Protein AF-A0A9Q4CYF0-F1 (afdb_monomer_lite)

Foldseek 3Di:
DDDPDDADVVLVCVLVVVLVVVVVVVCVVVVVVVVVVVVVVVVVVVPDDDDDPLQDADPLLVLLLLVLLVQLLLLLVLLSFRCNLFFLLQPAQVVLLPQADPVLNVVLVVLSVVCVVPSSVVSSVSSVLSNLLSVLSVVALVDPSVVVSLVSLLVVLVVCCRHVCVCVCLRQLDAVLQFPSKASVLSNVSSVLSNDGSVCLVVCVSLVCLLVVLLVVLVSNLVSLPDVSNVLQPAPNLLVLLVVQLPQDAPCVLSVLLNVVSVVCRVHSNVVSVVSNVLSVVLSVCSVPPVPDPVSLVSLLVVLVCSLRNRHVLQRRRSNRSGSGRSVSSNSSSVSSNVSVVVVVVVVVVVVPDDDDDDDDDDDDDDDDDPPPPPVPVVCVVPVPVVVVVVVPPPDPDPQDDDDADDQQKFFDFFFQDWAWFAWLVRDIDIPVVLQQAKEKEWEAALSRSHLRLVLLVLQVVLCVLLPVNNVRYAYEYEYLDLVQFDSPSQNVSCVNSVVVVRPRYTYGGHPDSVRSVVSCLSVVWDWADDPDDDTDIFTKIFIAASNRTRTIIGGSPPDCPNDVGVSNSVNVVSCVSVVHDDPPDPPPPDPDDDPPDDDDDDADWQDWAAQDQFKTWTWGDDDLFIFIWITRGRPSDTHTLRDHNDPRNQAWAKDDPHQFWIKIWRFDDRPNQFIWIWITRGNSNDIDHIDTQDDFAHDHNLKHWEDPPQFKIKIADGDPALPGAGMWIGRGRRNDIDGAAEPPDHGDRQKDKRKDHWFAPDQFWIKIWIWIHNPAAIDIWIWITRGRRNYTYTDPAQEAPPDGDDHLGDDDKAKEAQHQQWIWIWGDDVQTWIWIGRGNRRYIYTDQADDDDAAWNHKYDSDQFWIWTWGDDDRHIWIWIGRGRRNDTDTDDDDPDDDDD

Sequence (902 aa):
MDMYHAPPLAVLLSFYRLLGEQAVVVAFLVGMLVLIMRSRAAQSKASGVPMQINDAYPRPHQWLQYFFGGLWILDGLLQAQPGMSNQFISGVVAPMISGQPAWLREMLQASVVAWSTHPLFFDGCTVFIQILIGVSFFLGPTRRLGRLGMWASILWAVVVWLLGEGAGGVFNGGTWLTGTPGSVLVYAVAALLLLQSAKRWQDGRVMRVIPWLMAGYWGLSALLQALPSAQFWEKGTLSTAILQMADMSQPSFMAAPLRTFAALLNLHPVLWNASFVALPVLLVLLWMAIPRHVFTHVLTMVVLLFAWWLGQDFGVVGGFGTDPNTALPVLFMLVVYMQLLRVETKTSQDVVHHSDATASRFTPRLRRRLVVSMSVVAGLAIVVFPIRALAVHLLPQKPADSAALDYSGLTPVGRPAPNFTLVNQRGQTVSLSQFRGKAVLLTFLDPVCYDDCPVVAAEMAQADQELGANAAKVELIAVCANPLVHSVAAIDQFDAEHNLNHLHNFEYLTSTSVPLLKQVWQAYGEYVGVPKLGMINHADQYYFITPKGDEKWLANGSAHLSLFGSYANLLADYLDKILGVSVPPSEAISVSLKAPASGIVHPSGFDELHMMNSEDGWALVTKGPYETVDTTTDGGRIWKDVTPEGISVRGGILADFSNVHSALVSVLPYKFQRYPVLFQTTTTGDKWISPTVVPAWPTIAAQDQLSSDGLHRIFLTGAADNPHDVLLLRSVDGAERWAPAQLSGFRRPANARFLTATPTWSNSRQGVDMVLEQDGTAAKLLSFTTVDGGRIWSFQNATTWGSQDVSDIDKEPVLLDGVHAEEWYAIRGAKKPSLWETKNGGVSWSLVNGRLPDGVLEQLDFVHHNVGYLLVRQAAASRIYVTVDGGLVWHALTNRTTERAG

Secondary structure (DSSP, 8-state):
------S-HHHHHHHHHHHHHHHHHHHHHHHHHHHHHHHHHHHHTTS--PPPGGGPPPHHHHHHHHHHHHHHHHHHHHHTSHHHHHTHIIIIIGGGGTT--HHHHHHHHHHHHHHHHSHHHHHHHHHHHHHHHHHHHTT-TTSHHHHHHHHHHHHHHHHIIIIISGGGGTTTT--TTTTTT-HHHHHHHHHHHHTS-HHHHHTTHHHHHHHHHHHHHHHHHHHHHH-GGG-TTSSSHHHHHHHHHHTSS--HHHHHHHHHHHHHHHHSHHHHHHHHHHHHHHHHHHHHH-TTSHHHHHHHHHHHHHHHHHTTTTTTTTS--SSS-THHHHHHHHHHHHHHHHHHHHHHHHGGG---------------SSSTTSSHHHHHHHHHHHHHHHHHH-S-----------TT-EEEEEEEPPP-EEEETTS-EEEGGGGTTSEEEEEEE-TT--SHHHHHHHHHHHHHHHHGGGGGGEEEEEEE--SSS--HHHHHHHHHHTT-TT-TTEEEEE-S-HHHHHHHHHHHT---B--SSS--B---EEEEE-TTSEEEEEEETTS-TTSSS-HHHHHHHHHHHHHT--PPPP-------PPPPS---PPS-EEEEEESSSS-EEEEEE-SS-EEEEEESSSSSS-EE-PPTT--TTS-EEEEEEETTEEEEEEP--TT--S-EEEEESSSSSS-EEEEEPPS-S---TT--EEEETTTEEEEE---SSTTS-SEEEESSTTSSEEEPEEES----TT-EEEE-PPEESSSS-EEEEEEEE-SS-EEEEEEEESSSSSEEEEES--EETTB----BTT--EEEEEEETTEEEEEE-SSS-EEEEESSTTSEEEEE---PPSSEEEEEEEEETTEEEEEEEETTEEEEEEESSSSSS-EE-----S----

Radius of gyration: 35.97 Å; chains: 1; bounding box: 91×66×114 Å

Structure (mmCIF, N/CA/C/O backbone):
data_AF-A0A9Q4CYF0-F1
#
_entry.id   AF-A0A9Q4CYF0-F1
#
loop_
_atom_site.group_PDB
_atom_site.id
_atom_site.type_symbol
_atom_site.label_atom_id
_atom_site.label_alt_id
_atom_site.label_comp_id
_atom_site.label_asym_id
_atom_site.label_entity_id
_atom_site.label_seq_id
_atom_site.pdbx_PDB_ins_code
_atom_site.Cartn_x
_atom_site.Cartn_y
_atom_site.Cartn_z
_atom_site.occupancy
_atom_site.B_iso_or_equiv
_atom_site.auth_seq_id
_atom_site.auth_comp_id
_atom_site.auth_asym_id
_atom_site.auth_atom_id
_atom_site.pdbx_PDB_model_num
ATOM 1 N N . MET A 1 1 ? -16.742 17.474 -22.307 1.00 24.27 1 MET A N 1
ATOM 2 C CA . MET A 1 1 ? -17.147 18.485 -21.316 1.00 24.27 1 MET A CA 1
ATOM 3 C C . MET A 1 1 ? -16.010 18.508 -20.318 1.00 24.27 1 MET A C 1
ATOM 5 O O . MET A 1 1 ? -15.685 17.451 -19.797 1.00 24.27 1 MET A O 1
ATOM 9 N N . ASP A 1 2 ? -15.302 19.632 -20.262 1.00 28.78 2 ASP A N 1
ATOM 10 C CA . ASP A 1 2 ? -14.068 19.850 -19.502 1.00 28.78 2 ASP A CA 1
ATOM 11 C C . ASP A 1 2 ? -14.294 19.775 -17.984 1.00 28.78 2 ASP A C 1
ATOM 13 O O . ASP A 1 2 ? -15.322 20.270 -17.530 1.00 28.78 2 ASP A O 1
ATOM 17 N N . MET A 1 3 ? -13.327 19.207 -17.242 1.00 23.30 3 MET A N 1
ATOM 18 C CA . MET A 1 3 ? -12.759 19.688 -15.958 1.00 23.30 3 MET A CA 1
ATOM 19 C C . MET A 1 3 ? -12.059 18.541 -15.198 1.00 23.30 3 MET A C 1
ATOM 21 O O . MET A 1 3 ? -12.658 17.867 -14.372 1.00 23.30 3 MET A O 1
ATOM 25 N N . TYR A 1 4 ? -10.759 18.350 -15.455 1.00 30.08 4 TYR A N 1
ATOM 26 C CA . TYR A 1 4 ? -9.824 17.848 -14.441 1.00 30.08 4 TYR A CA 1
ATOM 27 C C . TYR A 1 4 ? -9.421 19.063 -13.604 1.00 30.08 4 TYR A C 1
ATOM 29 O O . TYR A 1 4 ? -8.774 19.976 -14.128 1.00 30.08 4 TYR A O 1
ATOM 37 N N . HIS A 1 5 ? -9.850 19.142 -12.348 1.00 37.25 5 HIS A N 1
ATOM 38 C CA . HIS A 1 5 ? -9.491 20.274 -11.506 1.00 37.25 5 HIS A CA 1
ATOM 39 C C . HIS A 1 5 ? -8.054 20.137 -11.005 1.00 37.25 5 HIS A C 1
ATOM 41 O O . HIS A 1 5 ? -7.613 19.110 -10.499 1.00 37.25 5 HIS A O 1
ATOM 47 N N . ALA A 1 6 ? -7.301 21.216 -11.196 1.00 32.47 6 ALA A N 1
ATOM 48 C CA . ALA A 1 6 ? -5.971 21.373 -10.650 1.00 32.47 6 ALA A CA 1
ATOM 49 C C . ALA A 1 6 ? -6.002 21.256 -9.110 1.00 32.47 6 ALA A C 1
ATOM 51 O O . ALA A 1 6 ? -6.980 21.694 -8.496 1.00 32.47 6 ALA A O 1
ATOM 52 N N . PRO A 1 7 ? -4.918 20.758 -8.479 1.00 37.19 7 PRO A N 1
ATOM 53 C CA . PRO A 1 7 ? -4.744 20.803 -7.029 1.00 37.19 7 PRO A CA 1
ATOM 54 C C . PRO A 1 7 ? -5.105 22.182 -6.460 1.00 37.19 7 PRO A C 1
ATOM 56 O O . PRO A 1 7 ? -4.877 23.186 -7.152 1.00 37.19 7 PRO A O 1
ATOM 59 N N . PRO A 1 8 ? -5.583 22.277 -5.200 1.00 44.19 8 PRO A N 1
ATOM 60 C CA . PRO A 1 8 ? -5.901 23.556 -4.571 1.00 44.19 8 PRO A CA 1
ATOM 61 C C . PRO A 1 8 ? -4.776 24.561 -4.823 1.00 44.19 8 PRO A C 1
ATOM 63 O O . PRO A 1 8 ? -3.606 24.216 -4.654 1.00 44.19 8 PRO A O 1
ATOM 66 N N . LEU A 1 9 ? -5.096 25.799 -5.220 1.00 44.12 9 LEU A N 1
ATOM 67 C CA . LEU A 1 9 ? -4.097 26.795 -5.646 1.00 44.12 9 LEU A CA 1
ATOM 68 C C . LEU A 1 9 ? -2.927 26.924 -4.652 1.00 44.12 9 LEU A C 1
ATOM 70 O O . LEU A 1 9 ? -1.791 27.124 -5.059 1.00 44.12 9 LEU A O 1
ATOM 74 N N . ALA A 1 10 ? -3.183 26.754 -3.352 1.00 42.06 10 ALA A N 1
ATOM 75 C CA . ALA A 1 10 ? -2.159 26.737 -2.309 1.00 42.06 10 ALA A CA 1
ATOM 76 C C . ALA A 1 10 ? -1.178 25.547 -2.407 1.00 42.06 10 ALA A C 1
ATOM 78 O O . ALA A 1 10 ? 0.022 25.738 -2.210 1.00 42.06 10 ALA A O 1
ATOM 79 N N . VAL A 1 11 ? -1.659 24.343 -2.732 1.00 41.97 11 VAL A N 1
ATOM 80 C CA . VAL A 1 11 ? -0.840 23.143 -2.986 1.00 41.97 11 VAL A CA 1
ATOM 81 C C . VAL A 1 11 ? -0.060 23.320 -4.281 1.00 41.97 11 VAL A C 1
ATOM 83 O O . VAL A 1 11 ? 1.149 23.115 -4.294 1.00 41.97 11 VAL A O 1
ATOM 86 N N . LEU A 1 12 ? -0.724 23.804 -5.334 1.00 49.28 12 LEU A N 1
ATOM 87 C CA . LEU A 1 12 ? -0.102 24.084 -6.626 1.00 49.28 12 LEU A CA 1
ATOM 88 C C . LEU A 1 12 ? 1.027 25.124 -6.498 1.00 49.28 12 LEU A C 1
ATOM 90 O O . LEU A 1 12 ? 2.129 24.927 -7.001 1.00 49.28 12 LEU A O 1
ATOM 94 N N . LEU A 1 13 ? 0.777 26.214 -5.766 1.00 51.62 13 LEU A N 1
ATOM 95 C CA . LEU A 1 13 ? 1.763 27.257 -5.477 1.00 51.62 13 LEU A CA 1
ATOM 96 C C . LEU A 1 13 ? 2.898 26.741 -4.596 1.00 51.62 13 LEU A C 1
ATOM 98 O O . LEU A 1 13 ? 4.040 27.122 -4.824 1.00 51.62 13 LEU A O 1
ATOM 102 N N . SER A 1 14 ? 2.615 25.888 -3.609 1.00 48.28 14 SER A N 1
ATOM 103 C CA . SER A 1 14 ? 3.648 25.300 -2.748 1.00 48.28 14 SER A CA 1
ATOM 104 C C . SER A 1 14 ? 4.529 24.325 -3.524 1.00 48.28 14 SER A C 1
ATOM 106 O O . SER A 1 14 ? 5.748 24.413 -3.415 1.00 48.28 14 SER A O 1
ATOM 108 N N . PHE A 1 15 ? 3.933 23.474 -4.363 1.00 50.91 15 PHE A N 1
ATOM 109 C CA . PHE A 1 15 ? 4.634 22.580 -5.282 1.00 50.91 15 PHE A CA 1
ATOM 110 C C . PHE A 1 15 ? 5.512 23.367 -6.257 1.00 50.91 15 PHE A C 1
ATOM 112 O O . PHE A 1 15 ? 6.726 23.189 -6.258 1.00 50.91 15 PHE A O 1
ATOM 119 N N . TYR A 1 16 ? 4.948 24.316 -7.015 1.00 60.50 16 TYR A N 1
ATOM 120 C CA . TYR A 1 16 ? 5.727 25.116 -7.968 1.00 60.50 16 TYR A CA 1
ATOM 121 C C . TYR A 1 16 ? 6.747 26.036 -7.295 1.00 60.50 16 TYR A C 1
ATOM 123 O O . TYR A 1 16 ? 7.792 26.315 -7.882 1.00 60.50 16 TYR A O 1
ATOM 131 N N . ARG A 1 17 ? 6.500 26.483 -6.059 1.00 64.19 17 ARG A N 1
ATOM 132 C CA . ARG A 1 17 ? 7.495 27.206 -5.263 1.00 64.19 17 ARG A CA 1
ATOM 133 C C . ARG A 1 17 ? 8.652 26.295 -4.870 1.00 64.19 17 ARG A C 1
ATOM 135 O O . ARG A 1 17 ? 9.790 26.693 -5.080 1.00 64.19 17 ARG A O 1
ATOM 142 N N . LEU A 1 18 ? 8.387 25.098 -4.345 1.00 54.31 18 LEU A N 1
ATOM 143 C CA . LEU A 1 18 ? 9.431 24.144 -3.959 1.00 54.31 18 LEU A CA 1
ATOM 144 C C . LEU A 1 18 ? 10.238 23.693 -5.183 1.00 54.31 18 LEU A C 1
ATOM 146 O O . LEU A 1 18 ? 11.467 23.684 -5.159 1.00 54.31 18 LEU A O 1
ATOM 150 N N . LEU A 1 19 ? 9.541 23.395 -6.280 1.00 62.44 19 LEU A N 1
ATOM 151 C CA . LEU A 1 19 ? 10.132 23.012 -7.558 1.00 62.44 19 LEU A CA 1
ATOM 152 C C . LEU A 1 19 ? 10.937 24.175 -8.154 1.00 62.44 19 LEU A C 1
ATOM 154 O O . LEU A 1 19 ? 12.029 23.961 -8.671 1.00 62.44 19 LEU A O 1
ATOM 158 N N . GLY A 1 20 ? 10.466 25.415 -8.000 1.00 55.84 20 GLY A N 1
ATOM 159 C CA . GLY A 1 20 ? 11.198 26.634 -8.347 1.00 55.84 20 GLY A CA 1
ATOM 160 C C . GLY A 1 20 ? 12.448 26.859 -7.489 1.00 55.84 20 GLY A C 1
ATOM 161 O O . GLY A 1 20 ? 13.517 27.141 -8.029 1.00 55.84 20 GLY A O 1
ATOM 162 N N . GLU A 1 21 ? 12.355 26.686 -6.169 1.00 60.03 21 GLU A N 1
ATOM 163 C CA . GLU A 1 21 ? 13.486 26.773 -5.234 1.00 60.03 21 GLU A CA 1
ATOM 164 C C . GLU A 1 21 ? 14.556 25.719 -5.577 1.00 60.03 21 GLU A C 1
ATOM 166 O O . GLU A 1 21 ? 15.745 26.039 -5.672 1.00 60.03 21 GLU A O 1
ATOM 171 N N . GLN A 1 22 ? 14.144 24.484 -5.874 1.00 52.53 22 GLN A N 1
ATOM 172 C CA . GLN A 1 22 ? 15.037 23.413 -6.320 1.00 52.53 22 GLN A CA 1
ATOM 173 C C . GLN A 1 22 ? 15.605 23.673 -7.729 1.00 52.53 22 GLN A C 1
ATOM 175 O O . GLN A 1 22 ? 16.800 23.466 -7.961 1.00 52.53 22 GLN A O 1
ATOM 180 N N . ALA A 1 23 ? 14.805 24.207 -8.657 1.00 59.81 23 ALA A N 1
ATOM 181 C CA . ALA A 1 23 ? 15.251 24.573 -10.000 1.00 59.81 23 ALA A CA 1
ATOM 182 C C . ALA A 1 23 ? 16.312 25.680 -9.973 1.00 59.81 23 ALA A C 1
ATOM 184 O O . ALA A 1 23 ? 17.245 25.633 -10.771 1.00 59.81 23 ALA A O 1
ATOM 185 N N . VAL A 1 24 ? 16.236 26.635 -9.039 1.00 63.12 24 VAL A N 1
ATOM 186 C CA . VAL A 1 24 ? 17.283 27.654 -8.835 1.00 63.12 24 VAL A CA 1
ATOM 187 C C . VAL A 1 24 ? 18.594 27.009 -8.387 1.00 63.12 24 VAL A C 1
ATOM 189 O O . VAL A 1 24 ? 19.654 27.354 -8.915 1.00 63.12 24 VAL A O 1
ATOM 192 N N . VAL A 1 25 ? 18.542 26.035 -7.474 1.00 53.91 25 VAL A N 1
ATOM 193 C CA . VAL A 1 25 ? 19.731 25.284 -7.035 1.00 53.91 25 VAL A CA 1
ATOM 194 C C . VAL A 1 25 ? 20.334 24.497 -8.200 1.00 53.91 25 VAL A C 1
ATOM 196 O O . VAL A 1 25 ? 21.545 24.557 -8.427 1.00 53.91 25 VAL A O 1
ATOM 199 N N . VAL A 1 26 ? 19.511 23.812 -8.994 1.00 54.00 26 VAL A N 1
ATOM 200 C CA . VAL A 1 26 ? 19.988 23.052 -10.158 1.00 54.00 26 VAL A CA 1
ATOM 201 C C . VAL A 1 26 ? 20.506 23.972 -11.263 1.00 54.00 26 VAL A C 1
ATOM 203 O O . VAL A 1 26 ? 21.576 23.709 -11.809 1.00 54.00 26 VAL A O 1
ATOM 206 N N . ALA A 1 27 ? 19.839 25.089 -11.549 1.00 59.56 27 ALA A N 1
ATOM 207 C CA . ALA A 1 27 ? 20.308 26.091 -12.504 1.00 59.56 27 ALA A CA 1
ATOM 208 C C . ALA A 1 27 ? 21.635 26.721 -12.061 1.00 59.56 27 ALA A C 1
ATOM 210 O O . ALA A 1 27 ? 22.522 26.927 -12.892 1.00 59.56 27 ALA A O 1
ATOM 211 N N . PHE A 1 28 ? 21.817 26.964 -10.760 1.00 59.25 28 PHE A N 1
ATOM 212 C CA . PHE A 1 28 ? 23.086 27.418 -10.197 1.00 59.25 28 PHE A CA 1
ATOM 213 C C . PHE A 1 28 ? 24.190 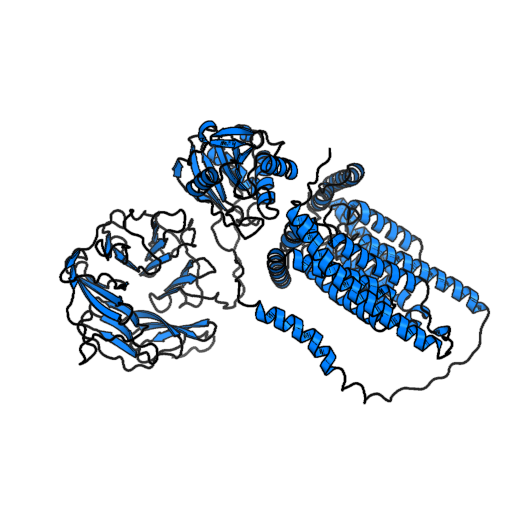26.368 -10.384 1.00 59.25 28 PHE A C 1
ATOM 215 O O . PHE A 1 28 ? 25.269 26.697 -10.879 1.00 59.25 28 PHE A O 1
ATOM 222 N N . LEU A 1 29 ? 23.918 25.093 -10.083 1.00 49.56 29 LEU A N 1
ATOM 223 C CA . LEU A 1 29 ? 24.873 23.993 -10.266 1.00 49.56 29 LEU A CA 1
ATOM 224 C C . LEU A 1 29 ? 25.236 23.774 -11.743 1.00 49.56 29 LEU A C 1
ATOM 226 O O . LEU A 1 29 ? 26.418 23.646 -12.072 1.00 49.56 29 LEU A O 1
ATOM 230 N N . VAL A 1 30 ? 24.249 23.789 -12.645 1.00 56.81 30 VAL A N 1
ATOM 231 C CA . VAL A 1 30 ? 24.442 23.681 -14.101 1.00 56.81 30 VAL A CA 1
ATOM 232 C C . VAL A 1 30 ? 25.190 24.902 -14.638 1.00 56.81 30 VAL A C 1
ATOM 234 O O . VAL A 1 30 ? 26.131 24.744 -15.413 1.00 56.81 30 VAL A O 1
ATOM 237 N N . GLY A 1 31 ? 24.847 26.112 -14.194 1.00 58.78 31 GLY A N 1
ATOM 238 C CA . GLY A 1 31 ? 25.543 27.348 -14.552 1.00 58.78 31 GLY A CA 1
ATOM 239 C C . GLY A 1 31 ? 27.007 27.337 -14.111 1.00 58.78 31 GLY A C 1
ATOM 240 O O . GLY A 1 31 ? 27.898 27.644 -14.908 1.00 58.78 31 GLY A O 1
ATOM 241 N N . MET A 1 32 ? 27.283 26.885 -12.886 1.00 53.97 32 MET A N 1
ATOM 242 C CA . MET A 1 32 ? 28.643 26.714 -12.374 1.00 53.97 32 MET A CA 1
ATOM 243 C C . MET A 1 32 ? 29.408 25.655 -13.181 1.00 53.97 32 MET A C 1
ATOM 245 O O . MET A 1 32 ? 30.567 25.866 -13.541 1.00 53.97 32 MET A O 1
ATOM 249 N N . LEU A 1 33 ? 28.750 24.551 -13.551 1.00 49.69 33 LEU A N 1
ATOM 250 C CA . LEU A 1 33 ? 29.318 23.502 -14.399 1.00 49.69 33 LEU A CA 1
ATOM 251 C C . LEU A 1 33 ? 29.661 24.025 -15.803 1.00 49.69 33 LEU A C 1
ATOM 253 O O . LEU A 1 33 ? 30.760 23.775 -16.298 1.00 49.69 33 LEU A O 1
ATOM 257 N N . VAL A 1 34 ? 28.763 24.791 -16.428 1.00 60.81 34 VAL A N 1
ATOM 258 C CA . VAL A 1 34 ? 28.972 25.422 -17.741 1.00 60.81 34 VAL A CA 1
ATOM 259 C C . VAL A 1 34 ? 30.113 26.438 -17.681 1.00 60.81 34 VAL A C 1
ATOM 261 O O . VAL A 1 34 ? 30.943 26.464 -18.592 1.00 60.81 34 VAL A O 1
ATOM 264 N N . LEU A 1 35 ? 30.222 27.226 -16.608 1.00 61.56 35 LEU A N 1
ATOM 265 C CA . LEU A 1 35 ? 31.332 28.162 -16.389 1.00 61.56 35 LEU A CA 1
ATOM 266 C C . LEU A 1 35 ? 32.672 27.435 -16.187 1.00 61.56 35 LEU A C 1
ATOM 268 O O . LEU A 1 35 ? 33.672 27.823 -16.793 1.00 61.56 35 LEU A O 1
ATOM 272 N N . ILE A 1 36 ? 32.694 26.336 -15.425 1.00 56.44 36 ILE A N 1
ATOM 273 C CA . ILE A 1 36 ? 33.874 25.467 -15.248 1.00 56.44 36 ILE A CA 1
ATOM 274 C C . ILE A 1 36 ? 34.267 24.788 -16.570 1.00 56.44 36 ILE A C 1
ATOM 276 O O . ILE A 1 36 ? 35.450 24.627 -16.879 1.00 56.44 36 ILE A O 1
ATOM 280 N N . MET A 1 37 ? 33.289 24.384 -17.379 1.00 52.38 37 MET A N 1
ATOM 281 C CA . MET A 1 37 ? 33.535 23.781 -18.688 1.00 52.38 37 MET A CA 1
ATOM 282 C C . MET A 1 37 ? 34.031 24.808 -19.707 1.00 52.38 37 MET A C 1
ATOM 284 O O . MET A 1 37 ? 34.949 24.500 -20.467 1.00 52.38 37 MET A O 1
ATOM 288 N N . ARG A 1 38 ? 33.482 26.029 -19.710 1.00 61.25 38 ARG A N 1
ATOM 289 C CA . ARG A 1 38 ? 33.941 27.132 -20.567 1.00 61.25 38 ARG A CA 1
ATOM 290 C C . ARG A 1 38 ? 35.347 27.597 -20.195 1.00 61.25 38 ARG A C 1
ATOM 292 O O . ARG A 1 38 ? 36.155 27.791 -21.100 1.00 61.25 38 ARG A O 1
ATOM 299 N N . SER A 1 39 ? 35.674 27.696 -18.906 1.00 57.34 39 SER A N 1
ATOM 300 C CA . SER A 1 39 ? 37.022 28.074 -18.455 1.00 57.34 39 SER A CA 1
ATOM 301 C C . SER A 1 39 ? 38.073 27.016 -18.813 1.00 57.34 39 SER A C 1
ATOM 303 O O . SER A 1 39 ? 39.162 27.357 -19.274 1.00 57.34 39 SER A O 1
ATOM 305 N N . ARG A 1 40 ? 37.730 25.724 -18.729 1.00 52.34 40 ARG A N 1
ATOM 306 C CA . ARG A 1 40 ? 38.616 24.625 -19.160 1.00 52.34 40 ARG A CA 1
ATOM 307 C C . ARG A 1 40 ? 38.701 24.460 -20.680 1.00 52.34 40 ARG A C 1
ATOM 309 O O . ARG A 1 40 ? 39.763 24.117 -21.191 1.00 52.34 40 ARG A O 1
ATOM 316 N N . ALA A 1 41 ? 37.625 24.723 -21.422 1.00 51.88 41 ALA A N 1
ATOM 317 C CA . ALA A 1 41 ? 37.648 24.731 -22.888 1.00 51.88 41 ALA A CA 1
ATOM 318 C C . ALA A 1 41 ? 38.482 25.901 -23.442 1.00 51.88 41 ALA A C 1
ATOM 320 O O . ALA A 1 41 ? 39.188 25.729 -24.435 1.00 51.88 41 ALA A O 1
ATOM 321 N N . ALA A 1 42 ? 38.462 27.057 -22.769 1.00 53.62 42 ALA A N 1
ATOM 322 C CA . ALA A 1 42 ? 39.359 28.174 -23.060 1.00 53.62 42 ALA A CA 1
ATOM 323 C C . ALA A 1 42 ? 40.836 27.807 -22.808 1.00 53.62 42 ALA A C 1
ATOM 325 O O . ALA A 1 42 ? 41.692 28.180 -23.604 1.00 53.62 42 ALA A O 1
ATOM 326 N N . GLN A 1 43 ? 41.130 26.997 -21.781 1.00 50.41 43 GLN A N 1
ATOM 327 C CA . GLN A 1 43 ? 42.478 26.456 -21.535 1.00 50.41 43 GLN A CA 1
ATOM 328 C C . GLN A 1 43 ? 42.896 25.376 -22.553 1.00 50.41 43 GLN A C 1
ATOM 330 O O . GLN A 1 43 ? 44.055 25.326 -22.947 1.00 50.41 43 GLN A O 1
ATOM 335 N N . SER A 1 44 ? 41.967 24.541 -23.030 1.00 45.91 44 SER A N 1
ATOM 336 C CA . SER A 1 44 ? 42.240 23.499 -24.036 1.00 45.91 44 SER A CA 1
ATOM 337 C C . SER A 1 44 ? 42.431 24.046 -25.455 1.00 45.91 44 SER A C 1
ATOM 339 O O . SER A 1 44 ? 43.135 23.421 -26.242 1.00 45.91 44 SER A O 1
ATOM 341 N N . LYS A 1 45 ? 41.836 25.196 -25.804 1.00 45.31 45 LYS A N 1
ATOM 342 C CA . LYS A 1 45 ? 42.101 25.874 -27.087 1.00 45.31 45 LYS A CA 1
ATOM 343 C C . LYS A 1 45 ? 43.515 26.468 -27.170 1.00 45.31 45 LYS A C 1
ATOM 345 O O . LYS A 1 45 ? 43.959 26.775 -28.270 1.00 45.31 45 LYS A O 1
ATOM 350 N N . ALA A 1 46 ? 44.218 26.596 -26.041 1.00 46.97 46 ALA A N 1
ATOM 351 C CA . ALA A 1 46 ? 45.604 27.060 -25.983 1.00 46.97 46 ALA A CA 1
ATOM 352 C C . ALA A 1 46 ? 46.642 25.936 -26.201 1.00 46.97 46 ALA A C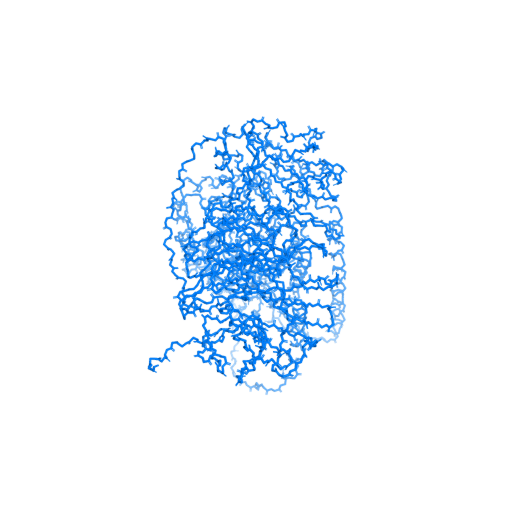 1
ATOM 354 O O . ALA A 1 46 ? 47.810 26.227 -26.440 1.00 46.97 46 ALA A O 1
ATOM 355 N N . SER A 1 47 ? 46.238 24.660 -26.170 1.00 44.38 47 SER A N 1
ATOM 356 C CA . SER A 1 47 ? 47.104 23.504 -26.432 1.00 44.38 47 SER A CA 1
ATOM 357 C C . SER A 1 47 ? 46.672 22.802 -27.721 1.00 44.38 47 SER A C 1
ATOM 359 O O . SER A 1 47 ? 45.910 21.838 -27.708 1.00 44.38 47 SER A O 1
ATOM 361 N N . GLY A 1 48 ? 47.130 23.313 -28.865 1.00 44.88 48 GLY A N 1
ATOM 362 C CA . GLY A 1 48 ? 46.816 22.775 -30.191 1.00 44.88 48 GLY A CA 1
ATOM 363 C C . GLY A 1 48 ? 47.278 21.327 -30.391 1.00 44.88 48 GLY A C 1
ATOM 364 O O . GLY A 1 48 ? 48.361 21.088 -30.914 1.00 44.88 48 GLY A O 1
ATOM 365 N N . VAL A 1 49 ? 46.439 20.358 -30.022 1.00 46.91 49 VAL A N 1
ATOM 366 C CA . VAL A 1 49 ? 46.601 18.942 -30.374 1.00 46.91 49 VAL A CA 1
ATOM 367 C C . VAL A 1 49 ? 45.439 18.544 -31.291 1.00 46.91 49 VAL A C 1
ATOM 369 O O . VAL A 1 49 ? 44.285 18.604 -30.857 1.00 46.91 49 VAL A O 1
ATOM 372 N N . PRO A 1 50 ? 45.692 18.151 -32.553 1.00 40.59 50 PRO A N 1
ATOM 373 C CA . PRO A 1 50 ? 44.642 17.673 -33.446 1.00 40.59 50 PRO A CA 1
ATOM 374 C C . PRO A 1 50 ? 44.052 16.360 -32.917 1.00 40.59 50 PRO A C 1
ATOM 376 O O . PRO A 1 50 ? 44.783 15.432 -32.573 1.00 40.59 50 PRO A O 1
ATOM 379 N N . MET A 1 51 ? 42.724 16.265 -32.871 1.00 40.56 51 MET A N 1
ATOM 380 C CA . MET A 1 51 ? 42.015 15.029 -32.536 1.00 40.56 51 MET A CA 1
ATOM 381 C C . MET A 1 51 ? 42.225 14.008 -33.668 1.00 40.56 51 MET A C 1
ATOM 383 O O . MET A 1 51 ? 41.816 14.259 -34.801 1.00 40.56 51 MET A O 1
ATOM 387 N N . GLN A 1 52 ? 42.874 12.873 -33.384 1.00 42.59 52 GLN A N 1
ATOM 388 C CA . GLN A 1 52 ? 43.023 11.785 -34.357 1.00 42.59 52 GLN A CA 1
ATOM 389 C C . GLN A 1 52 ? 41.642 11.225 -34.742 1.00 42.59 52 GLN A C 1
ATOM 391 O O . GLN A 1 52 ? 40.820 10.902 -33.888 1.00 42.59 52 GLN A O 1
ATOM 396 N N . ILE A 1 53 ? 41.404 11.086 -36.048 1.00 45.00 53 ILE A N 1
ATOM 397 C CA . ILE A 1 53 ? 40.120 10.695 -36.662 1.00 45.00 53 ILE A CA 1
ATOM 398 C C . ILE A 1 53 ? 39.648 9.286 -36.221 1.00 45.00 53 ILE A C 1
ATOM 400 O O . ILE A 1 53 ? 38.456 8.991 -36.275 1.00 45.00 53 ILE A O 1
ATOM 404 N N . ASN A 1 54 ? 40.546 8.440 -35.695 1.00 47.66 54 ASN A N 1
ATOM 405 C CA . ASN A 1 54 ? 40.254 7.053 -35.304 1.00 47.66 54 ASN A CA 1
ATOM 406 C C . ASN A 1 54 ? 39.470 6.871 -33.987 1.00 47.66 54 ASN A C 1
ATOM 408 O O . ASN A 1 54 ? 38.944 5.783 -33.756 1.00 47.66 54 ASN A O 1
ATOM 412 N N . ASP A 1 55 ? 39.318 7.904 -33.152 1.00 55.94 55 ASP A N 1
ATOM 413 C CA . ASP A 1 55 ? 38.603 7.801 -31.863 1.00 55.94 55 ASP A CA 1
ATOM 414 C C . ASP A 1 55 ? 37.128 8.257 -31.922 1.00 55.94 55 ASP A C 1
ATOM 416 O O . ASP A 1 55 ? 36.443 8.336 -30.896 1.00 55.94 55 ASP A O 1
ATOM 420 N N . ALA A 1 56 ? 36.608 8.562 -33.115 1.00 71.88 56 ALA A N 1
ATOM 421 C CA . ALA A 1 56 ? 35.252 9.075 -33.282 1.00 71.88 56 ALA A CA 1
ATOM 422 C C . ALA A 1 56 ? 34.185 7.960 -33.253 1.00 71.88 56 ALA A C 1
ATOM 424 O O . ALA A 1 56 ? 34.256 6.968 -33.982 1.00 71.88 56 ALA A O 1
ATOM 425 N N . TYR A 1 57 ? 33.151 8.147 -32.427 1.00 83.12 57 TYR A N 1
ATOM 426 C CA . TYR A 1 57 ? 31.976 7.270 -32.401 1.00 83.12 57 TYR A CA 1
ATOM 427 C C . TYR A 1 57 ? 31.133 7.421 -33.680 1.00 83.12 57 TYR A C 1
ATOM 429 O O . TYR A 1 57 ? 30.971 8.542 -34.172 1.00 83.12 57 TYR A O 1
ATOM 437 N N . PRO A 1 58 ? 30.548 6.328 -34.208 1.00 85.75 58 PRO A N 1
ATOM 438 C CA . PRO A 1 58 ? 29.730 6.384 -35.417 1.00 85.75 58 PRO A CA 1
ATOM 439 C C . PRO A 1 58 ? 28.386 7.089 -35.162 1.00 85.75 58 PRO A C 1
ATOM 441 O O . PRO A 1 58 ? 27.893 7.126 -34.036 1.00 85.75 58 PRO A O 1
ATOM 444 N N . ARG A 1 59 ? 27.739 7.615 -36.213 1.00 86.25 59 ARG A N 1
ATOM 445 C CA . ARG A 1 59 ? 26.456 8.347 -36.085 1.00 86.25 59 ARG A CA 1
ATOM 446 C C . ARG A 1 59 ? 25.358 7.588 -35.312 1.00 86.25 59 ARG A C 1
ATOM 448 O O . ARG A 1 59 ? 24.736 8.224 -34.465 1.00 86.25 59 ARG A O 1
ATOM 455 N N . PRO A 1 60 ? 25.144 6.266 -35.497 1.00 89.94 60 PRO A N 1
ATOM 456 C CA . PRO A 1 60 ? 24.136 5.527 -34.729 1.00 89.94 60 PRO A CA 1
ATOM 457 C C . PRO A 1 60 ? 24.373 5.541 -33.211 1.00 89.94 60 PRO A C 1
ATOM 459 O O . PRO A 1 60 ? 23.413 5.524 -32.449 1.00 89.94 60 PRO A O 1
ATOM 462 N N . HIS A 1 61 ? 25.629 5.647 -32.756 1.00 92.19 61 HIS A N 1
ATOM 463 C CA . HIS A 1 61 ? 25.933 5.838 -31.334 1.00 92.19 61 HIS A CA 1
ATOM 464 C C . HIS A 1 61 ? 25.402 7.188 -30.833 1.00 92.19 61 HIS A C 1
ATOM 466 O O . HIS A 1 61 ? 24.808 7.264 -29.764 1.00 92.19 61 HIS A O 1
ATOM 472 N N . GLN A 1 62 ? 25.605 8.267 -31.598 1.00 86.75 62 GLN A N 1
ATOM 473 C CA . GLN A 1 62 ? 25.106 9.598 -31.229 1.00 86.75 62 GLN A CA 1
ATOM 474 C C . GLN A 1 62 ? 23.574 9.638 -31.206 1.00 86.75 62 GLN A C 1
ATOM 476 O O . GLN A 1 62 ? 22.997 10.255 -30.320 1.00 86.75 62 GLN A O 1
ATOM 481 N N . TRP A 1 63 ? 22.916 8.939 -32.136 1.00 91.06 63 TRP A N 1
ATOM 482 C CA . TRP A 1 63 ? 21.455 8.822 -32.158 1.00 91.06 63 TRP A CA 1
ATOM 483 C C . TRP A 1 63 ? 20.937 8.146 -30.889 1.00 91.06 63 TRP A C 1
ATOM 485 O O . TRP A 1 63 ? 20.043 8.680 -30.241 1.00 91.06 63 TRP A O 1
ATOM 495 N N . LEU A 1 64 ? 21.550 7.022 -30.501 1.00 92.50 64 LEU A N 1
ATOM 496 C CA . LEU A 1 64 ? 21.220 6.312 -29.266 1.00 92.50 64 LEU A CA 1
ATOM 497 C C . LEU A 1 64 ? 21.431 7.200 -28.029 1.00 92.50 64 LEU A C 1
ATOM 499 O O . LEU A 1 64 ? 20.576 7.260 -27.151 1.00 92.50 64 LEU A O 1
ATOM 503 N N . GLN A 1 65 ? 22.542 7.936 -27.989 1.00 91.12 65 GLN A N 1
ATOM 504 C CA . GLN A 1 65 ? 22.873 8.853 -26.900 1.00 91.12 65 GLN A CA 1
ATOM 505 C C . GLN A 1 65 ? 21.845 9.981 -26.751 1.00 91.12 65 GLN A C 1
ATOM 507 O O . GLN A 1 65 ? 21.398 10.248 -25.638 1.00 91.12 65 GLN A O 1
ATOM 512 N N . TYR A 1 66 ? 21.479 10.654 -27.845 1.00 87.81 66 TYR A N 1
ATOM 513 C CA . TYR A 1 66 ? 20.533 11.770 -27.791 1.00 87.81 66 TYR A CA 1
ATOM 514 C C . TYR A 1 66 ? 19.111 11.315 -27.499 1.00 87.81 66 TYR A C 1
ATOM 516 O O . TYR A 1 66 ? 18.411 11.995 -26.758 1.00 87.81 66 TYR A O 1
ATOM 524 N N . PHE A 1 67 ? 18.703 10.164 -28.031 1.00 92.81 67 PHE A N 1
ATOM 525 C CA . PHE A 1 67 ? 17.376 9.623 -27.778 1.00 92.81 67 PHE A CA 1
ATOM 526 C C . PHE A 1 67 ? 17.185 9.254 -26.303 1.00 92.81 67 PHE A C 1
ATOM 528 O O . PHE A 1 67 ? 16.293 9.796 -25.667 1.00 92.81 67 PHE A O 1
ATOM 535 N N . PHE A 1 68 ? 18.064 8.430 -25.718 1.00 94.56 68 PHE A N 1
ATOM 536 C CA . PHE A 1 68 ? 17.930 8.034 -24.307 1.00 94.56 68 PHE A CA 1
ATOM 537 C C . PHE A 1 68 ? 18.261 9.168 -23.324 1.00 94.56 68 PHE A C 1
ATOM 539 O O . PHE A 1 68 ? 17.671 9.240 -22.250 1.00 94.56 68 PHE A O 1
ATOM 546 N N . GLY A 1 69 ? 19.155 10.093 -23.693 1.00 90.50 69 GLY A N 1
ATOM 547 C CA . GLY A 1 69 ? 19.359 11.325 -22.926 1.00 90.50 69 GLY A CA 1
ATOM 548 C C . GLY A 1 69 ? 18.120 12.223 -22.933 1.00 90.50 69 GLY A C 1
ATOM 549 O O . GLY A 1 69 ? 17.760 12.778 -21.901 1.00 90.50 69 GLY A O 1
ATOM 550 N N . GLY A 1 70 ? 17.447 12.333 -24.082 1.00 88.38 70 GLY A N 1
ATOM 551 C CA . GLY A 1 70 ? 16.181 13.047 -24.224 1.00 88.38 70 GLY A CA 1
ATOM 552 C C . GLY A 1 70 ? 15.032 12.369 -23.481 1.00 88.38 70 GLY A C 1
ATOM 553 O O . GLY A 1 70 ? 14.261 13.068 -22.837 1.00 88.38 70 GLY A O 1
ATOM 554 N N . LEU A 1 71 ? 14.958 11.034 -23.503 1.00 92.25 71 LEU A N 1
ATOM 555 C CA . LEU A 1 71 ? 13.954 10.277 -22.756 1.00 92.25 71 LEU A CA 1
ATOM 556 C C . LEU A 1 71 ? 14.072 10.493 -21.247 1.00 92.25 71 LEU A C 1
ATOM 558 O O . LEU A 1 71 ? 13.055 10.743 -20.628 1.00 92.25 71 LEU A O 1
ATOM 562 N N . TRP A 1 72 ? 15.276 10.506 -20.664 1.00 94.88 72 TRP A N 1
ATOM 563 C CA . TRP A 1 72 ? 15.440 10.843 -19.240 1.00 94.88 72 TRP A CA 1
ATOM 564 C C . TRP A 1 72 ? 15.023 12.280 -18.895 1.00 94.88 72 TRP A C 1
ATOM 566 O O . TRP A 1 72 ? 14.531 12.535 -17.801 1.00 94.88 72 TRP A O 1
ATOM 576 N N . ILE A 1 73 ? 15.232 13.238 -19.807 1.00 87.56 73 ILE A N 1
ATOM 577 C CA . ILE A 1 73 ? 14.744 14.611 -19.603 1.00 87.56 73 ILE A CA 1
ATOM 578 C C . ILE A 1 73 ? 13.220 14.639 -19.679 1.00 87.56 73 ILE A C 1
ATOM 580 O O . ILE A 1 73 ? 12.592 15.267 -18.837 1.00 87.56 73 ILE A O 1
ATOM 584 N N . LEU A 1 74 ? 12.642 13.986 -20.689 1.00 86.94 74 LEU A N 1
ATOM 585 C CA . LEU A 1 74 ? 11.197 13.894 -20.855 1.00 86.94 74 LEU A CA 1
ATOM 586 C C . LEU A 1 74 ? 10.556 13.227 -19.637 1.00 86.94 74 LEU A C 1
ATOM 588 O O . LEU A 1 74 ? 9.577 13.753 -19.135 1.00 86.94 74 LEU A O 1
ATOM 592 N N . ASP A 1 75 ? 11.161 12.154 -19.139 1.00 90.50 75 ASP A N 1
ATOM 593 C CA . ASP A 1 75 ? 10.751 11.437 -17.934 1.00 90.50 75 ASP A CA 1
ATOM 594 C C . ASP A 1 75 ? 10.717 12.365 -16.719 1.00 90.50 75 ASP A C 1
ATOM 596 O O . ASP A 1 75 ? 9.656 12.582 -16.148 1.00 90.50 75 ASP A O 1
ATOM 600 N N . GLY A 1 76 ? 11.800 13.103 -16.453 1.00 88.00 76 GLY A N 1
ATOM 601 C CA . GLY A 1 76 ? 11.805 14.113 -15.386 1.00 88.00 76 GLY A CA 1
ATOM 602 C C . GLY A 1 76 ? 10.782 15.235 -15.556 1.00 88.00 76 GLY A C 1
ATOM 603 O O . GLY A 1 76 ? 10.262 15.749 -14.569 1.00 88.00 76 GLY A O 1
ATOM 604 N N . LEU A 1 77 ? 10.464 15.627 -16.789 1.00 85.44 77 LEU A N 1
ATOM 605 C CA . LEU A 1 77 ? 9.428 16.630 -17.049 1.00 85.44 77 LEU A CA 1
ATOM 606 C C . LEU A 1 77 ? 8.015 16.069 -16.854 1.00 85.44 77 LEU A C 1
ATOM 608 O O . LEU A 1 77 ? 7.149 16.790 -16.364 1.00 85.44 77 LEU A O 1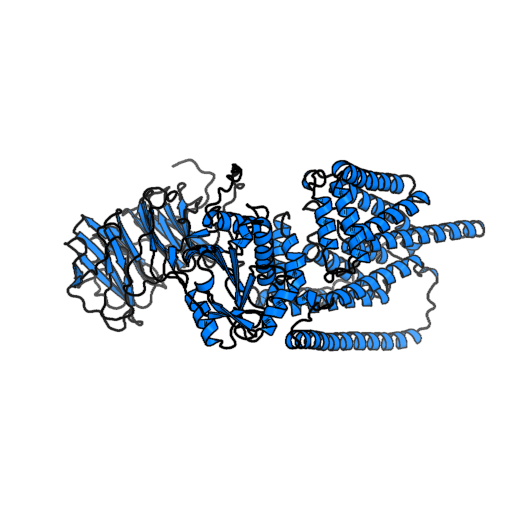
ATOM 612 N N . LEU A 1 78 ? 7.785 14.808 -17.221 1.00 84.88 78 LEU A N 1
ATOM 613 C CA . LEU A 1 78 ? 6.521 14.110 -17.002 1.00 84.88 78 LEU A CA 1
ATOM 614 C C . LEU A 1 78 ? 6.329 13.767 -15.520 1.00 84.88 78 LEU A C 1
ATOM 616 O O . LEU A 1 78 ? 5.218 13.886 -15.016 1.00 84.88 78 LEU A O 1
ATOM 620 N N . GLN A 1 79 ? 7.401 13.450 -14.799 1.00 85.88 79 GLN A N 1
ATOM 621 C CA . GLN A 1 79 ? 7.387 13.264 -13.351 1.00 85.88 79 GLN A CA 1
ATOM 622 C C . GLN A 1 79 ? 7.019 14.563 -12.615 1.00 85.88 79 GLN A C 1
ATOM 624 O O . GLN A 1 79 ? 6.404 14.522 -11.564 1.00 85.88 79 GLN A O 1
ATOM 629 N N . ALA A 1 80 ? 7.305 15.740 -13.183 1.00 80.94 80 ALA A N 1
ATOM 630 C CA . ALA A 1 80 ? 6.962 17.032 -12.577 1.00 80.94 80 ALA A CA 1
ATOM 631 C C . ALA A 1 80 ? 5.467 17.411 -12.687 1.00 80.94 80 ALA A C 1
ATOM 633 O O . ALA A 1 80 ? 5.090 18.553 -12.396 1.00 80.94 80 ALA A O 1
ATOM 634 N N . GLN A 1 81 ? 4.609 16.498 -13.149 1.00 78.19 81 GLN A N 1
ATOM 635 C CA . GLN A 1 81 ? 3.167 16.713 -13.205 1.00 78.19 81 GLN A CA 1
ATOM 636 C C . GLN A 1 81 ? 2.568 16.740 -11.785 1.00 78.19 81 GLN A C 1
ATOM 638 O O . GLN A 1 81 ? 2.920 15.900 -10.963 1.00 78.19 81 GLN A O 1
ATOM 643 N N . PRO A 1 82 ? 1.604 17.631 -11.477 1.00 62.22 82 PRO A N 1
ATOM 644 C CA . PRO A 1 82 ? 1.035 17.716 -10.127 1.00 62.22 82 PRO A CA 1
ATOM 645 C C . PRO A 1 82 ? 0.363 16.422 -9.632 1.00 62.22 82 PRO A C 1
ATOM 647 O O . PRO A 1 82 ? 0.322 16.172 -8.430 1.00 62.22 82 PRO A O 1
ATOM 650 N N . GLY A 1 83 ? -0.141 15.588 -10.550 1.00 62.69 83 GLY A N 1
ATOM 651 C CA . GLY A 1 83 ? -0.686 14.265 -10.229 1.00 62.69 83 GLY A CA 1
ATOM 652 C C . GLY A 1 83 ? 0.363 13.276 -9.708 1.00 62.69 83 GLY A C 1
ATOM 653 O O . GLY A 1 83 ? 0.010 12.362 -8.970 1.00 62.69 83 GLY A O 1
ATOM 654 N N . MET A 1 84 ? 1.651 13.485 -10.006 1.00 72.75 84 MET A N 1
ATOM 655 C CA . MET A 1 84 ? 2.737 12.584 -9.600 1.00 72.75 84 MET A CA 1
ATOM 656 C C . MET A 1 84 ? 3.079 12.699 -8.117 1.00 72.75 84 MET A C 1
ATOM 658 O O . MET A 1 84 ? 3.377 11.702 -7.464 1.00 72.75 84 MET A O 1
ATOM 662 N N . SER A 1 85 ? 2.950 13.896 -7.546 1.00 62.22 85 SER A N 1
ATOM 663 C CA . SER A 1 85 ? 3.101 14.076 -6.104 1.00 62.22 85 SER A CA 1
ATOM 664 C C . SER A 1 85 ? 1.876 13.596 -5.315 1.00 62.22 85 SER A C 1
ATOM 666 O O . SER A 1 85 ? 2.019 13.239 -4.153 1.00 62.22 85 SER A O 1
ATOM 668 N N . ASN A 1 86 ? 0.678 13.601 -5.910 1.00 55.59 86 ASN A N 1
ATOM 669 C CA . ASN A 1 86 ? -0.564 13.360 -5.166 1.00 55.59 86 ASN A CA 1
ATOM 670 C C . ASN A 1 86 ? -1.120 11.938 -5.350 1.00 55.59 86 ASN A C 1
ATOM 672 O O . ASN A 1 86 ? -1.570 11.345 -4.388 1.00 55.59 86 ASN A O 1
ATOM 676 N N . GLN A 1 87 ? -1.096 11.367 -6.555 1.00 60.97 87 GLN A N 1
ATOM 677 C CA . GLN A 1 87 ? -1.863 10.149 -6.881 1.00 60.97 87 GLN A CA 1
ATOM 678 C C . GLN A 1 87 ? -1.013 9.016 -7.473 1.00 60.97 87 GLN A C 1
ATOM 680 O O . GLN A 1 87 ? -1.501 7.904 -7.638 1.00 60.97 87 GLN A O 1
ATOM 685 N N . PHE A 1 88 ? 0.265 9.247 -7.784 1.00 67.25 88 PHE A N 1
ATOM 686 C CA . PHE A 1 88 ? 1.123 8.216 -8.384 1.00 67.25 88 PHE A CA 1
ATOM 687 C C . PHE A 1 88 ? 1.348 7.010 -7.464 1.00 67.25 88 PHE A C 1
ATOM 689 O O . PHE A 1 88 ? 1.321 5.866 -7.911 1.00 67.25 88 PHE A O 1
ATOM 696 N N . ILE A 1 89 ? 1.546 7.239 -6.165 1.00 69.25 89 ILE A N 1
ATOM 697 C CA . ILE A 1 89 ? 1.812 6.142 -5.231 1.00 69.25 89 ILE A CA 1
ATOM 698 C C . ILE A 1 89 ? 0.564 5.295 -4.998 1.00 69.25 89 ILE A C 1
ATOM 700 O O . ILE A 1 89 ? 0.650 4.078 -5.123 1.00 69.25 89 ILE A O 1
ATOM 704 N N . SER A 1 90 ? -0.585 5.914 -4.729 1.00 60.03 90 SER A N 1
ATOM 705 C CA . SER A 1 90 ? -1.853 5.209 -4.512 1.00 60.03 90 SER A CA 1
ATOM 706 C C . SER A 1 90 ? -2.415 4.600 -5.803 1.00 60.03 90 SER A C 1
ATOM 708 O O . SER A 1 90 ? -2.880 3.464 -5.797 1.00 60.03 90 SER A O 1
ATOM 710 N N . GLY A 1 91 ? -2.319 5.311 -6.930 1.00 58.53 91 GLY A N 1
ATOM 711 C CA . GLY A 1 91 ? -2.896 4.899 -8.212 1.00 58.53 91 GLY A CA 1
ATOM 712 C C . GLY A 1 91 ? -2.022 3.978 -9.067 1.00 58.53 91 GLY A C 1
ATOM 713 O O . GLY A 1 91 ? -2.561 3.230 -9.881 1.00 58.53 91 GLY A O 1
ATOM 714 N N . VAL A 1 92 ? -0.692 4.006 -8.909 1.00 68.94 92 VAL A N 1
ATOM 715 C CA . VAL A 1 92 ? 0.240 3.246 -9.768 1.00 68.94 92 VAL A CA 1
ATOM 716 C C . VAL A 1 92 ? 1.092 2.266 -8.965 1.00 68.94 92 VAL A C 1
ATOM 718 O O . VAL A 1 92 ? 1.108 1.083 -9.290 1.00 68.94 92 VAL A O 1
ATOM 721 N N . VAL A 1 93 ? 1.777 2.709 -7.905 1.00 71.69 93 VAL A N 1
ATOM 722 C CA . VAL A 1 93 ? 2.778 1.871 -7.209 1.00 71.69 93 VAL A CA 1
ATOM 723 C C . VAL A 1 93 ? 2.154 0.909 -6.190 1.00 71.69 93 VAL A C 1
ATOM 725 O O . VAL A 1 93 ? 2.534 -0.261 -6.132 1.00 71.69 93 VAL A O 1
ATOM 728 N N . ALA A 1 94 ? 1.186 1.356 -5.388 1.00 68.56 94 ALA A N 1
ATOM 729 C CA . ALA A 1 94 ? 0.559 0.537 -4.350 1.00 68.56 94 ALA A CA 1
ATOM 730 C C . ALA A 1 94 ? -0.182 -0.698 -4.909 1.00 68.56 94 ALA A C 1
ATOM 732 O O . ALA A 1 94 ? 0.030 -1.792 -4.374 1.00 68.56 94 ALA A O 1
ATOM 733 N N . PRO A 1 95 ? -0.944 -0.612 -6.023 1.00 67.12 95 PRO A N 1
ATOM 734 C CA . PRO A 1 95 ? -1.573 -1.786 -6.634 1.00 67.12 95 PRO A CA 1
ATOM 735 C C . PRO A 1 95 ? -0.560 -2.851 -7.085 1.00 67.12 95 PRO A C 1
ATOM 737 O O . PRO A 1 95 ? -0.865 -4.045 -7.068 1.00 67.12 95 PRO A O 1
ATOM 740 N N . MET A 1 96 ? 0.673 -2.449 -7.428 1.00 68.81 96 MET A N 1
ATOM 741 C CA . MET A 1 96 ? 1.735 -3.368 -7.863 1.00 68.81 96 MET A CA 1
ATOM 742 C C . MET A 1 96 ? 2.281 -4.257 -6.742 1.00 68.81 96 MET A C 1
ATOM 744 O O . MET A 1 96 ? 3.027 -5.189 -7.042 1.00 68.81 96 MET A O 1
ATOM 748 N N . ILE A 1 97 ? 1.942 -3.995 -5.473 1.00 71.62 97 ILE A N 1
ATOM 749 C CA . ILE A 1 97 ? 2.358 -4.815 -4.323 1.00 71.62 97 ILE A CA 1
ATOM 750 C C . ILE A 1 97 ? 1.739 -6.219 -4.394 1.00 71.62 97 ILE A C 1
ATOM 752 O O . ILE A 1 97 ? 2.361 -7.204 -3.976 1.00 71.62 97 ILE A O 1
ATOM 756 N N . SER A 1 98 ? 0.517 -6.320 -4.920 1.00 68.75 98 SER A N 1
ATOM 757 C CA . SER A 1 98 ? -0.217 -7.581 -4.986 1.00 68.75 98 SER A CA 1
ATOM 758 C C . SER A 1 98 ? 0.425 -8.564 -5.972 1.00 68.75 98 SER A C 1
ATOM 760 O O . SER A 1 98 ? 0.892 -8.193 -7.049 1.00 68.75 98 SER A O 1
ATOM 762 N N . GLY A 1 99 ? 0.473 -9.844 -5.593 1.00 69.00 99 GLY A N 1
ATOM 763 C CA . GLY A 1 99 ? 1.044 -10.914 -6.420 1.00 69.00 99 GLY A CA 1
ATOM 764 C C . GLY A 1 99 ? 2.577 -10.927 -6.520 1.00 69.00 99 GLY A C 1
ATOM 765 O O . GLY A 1 99 ? 3.120 -11.735 -7.271 1.00 69.00 99 GLY A O 1
ATOM 766 N N . GLN A 1 100 ? 3.287 -10.074 -5.770 1.00 80.69 100 GLN A N 1
ATOM 767 C CA . GLN A 1 100 ? 4.753 -10.008 -5.792 1.00 80.69 100 GLN A CA 1
ATOM 768 C C . GLN A 1 100 ? 5.423 -10.987 -4.808 1.00 80.69 100 GLN A C 1
ATOM 770 O O . GLN A 1 100 ? 4.866 -11.301 -3.751 1.00 80.69 100 GLN A O 1
ATOM 775 N N . PRO A 1 101 ? 6.669 -11.426 -5.081 1.00 84.44 101 PRO A N 1
ATOM 776 C CA . PRO A 1 101 ? 7.479 -12.179 -4.127 1.00 84.44 101 PRO A CA 1
ATOM 777 C C . PRO A 1 101 ? 7.716 -11.393 -2.832 1.00 84.44 101 PRO A C 1
ATOM 779 O O . PRO A 1 101 ? 7.885 -10.177 -2.872 1.00 84.44 101 PRO A O 1
ATOM 782 N N . ALA A 1 102 ? 7.823 -12.088 -1.693 1.00 79.25 102 ALA A N 1
ATOM 783 C CA . ALA A 1 102 ? 7.934 -11.462 -0.368 1.00 79.25 102 ALA A CA 1
ATOM 784 C C . ALA A 1 102 ? 9.021 -10.375 -0.277 1.00 79.25 102 ALA A C 1
ATOM 786 O O . ALA A 1 102 ? 8.742 -9.279 0.195 1.00 79.25 102 ALA A O 1
ATOM 787 N N . TRP A 1 103 ? 10.217 -10.639 -0.815 1.00 87.81 103 TRP A N 1
ATOM 788 C CA . TRP A 1 103 ? 11.330 -9.683 -0.797 1.00 87.81 103 TRP A CA 1
ATOM 789 C C . TRP A 1 103 ? 11.031 -8.386 -1.568 1.00 87.81 103 TRP A C 1
ATOM 791 O O . TRP A 1 103 ? 11.493 -7.317 -1.178 1.00 87.81 103 TRP A O 1
ATOM 801 N N . LEU A 1 104 ? 10.272 -8.470 -2.667 1.00 83.94 104 LEU A N 1
ATOM 802 C CA . LEU A 1 104 ? 9.910 -7.314 -3.487 1.00 83.94 104 LEU A CA 1
ATOM 803 C C . LEU A 1 104 ? 8.714 -6.583 -2.879 1.00 83.94 104 LEU A C 1
ATOM 805 O O . LEU A 1 104 ? 8.711 -5.358 -2.834 1.00 83.94 104 LEU A O 1
ATOM 809 N N . ARG A 1 105 ? 7.744 -7.332 -2.345 1.00 81.00 105 ARG A N 1
ATOM 810 C CA . ARG A 1 105 ? 6.595 -6.802 -1.604 1.00 81.00 105 ARG A CA 1
ATOM 811 C C . ARG A 1 105 ? 7.026 -5.954 -0.408 1.00 81.00 105 ARG A C 1
ATOM 813 O O . ARG A 1 105 ? 6.567 -4.825 -0.300 1.00 81.00 105 ARG A O 1
ATOM 820 N N . GLU A 1 106 ? 7.927 -6.452 0.439 1.00 78.31 106 GLU A N 1
ATOM 821 C CA . GLU A 1 106 ? 8.442 -5.702 1.599 1.00 78.31 106 GLU A CA 1
ATOM 822 C C . GLU A 1 106 ? 9.144 -4.407 1.170 1.00 78.31 106 GLU A C 1
ATOM 824 O O . GLU A 1 106 ? 8.955 -3.347 1.767 1.00 78.31 106 GLU A O 1
ATOM 829 N N . MET A 1 107 ? 9.925 -4.477 0.091 1.00 81.94 107 MET A N 1
ATOM 830 C CA . MET A 1 107 ? 10.639 -3.321 -0.441 1.00 81.94 107 MET A CA 1
ATOM 831 C C . MET A 1 107 ? 9.684 -2.277 -1.042 1.00 81.94 107 MET A C 1
ATOM 833 O O . MET A 1 107 ? 9.850 -1.081 -0.792 1.00 81.94 107 MET A O 1
ATOM 837 N N . LEU A 1 108 ? 8.664 -2.719 -1.785 1.00 77.81 108 LEU A N 1
ATOM 838 C CA . LEU A 1 108 ? 7.610 -1.860 -2.327 1.00 77.81 108 LEU A CA 1
ATOM 839 C C . LEU A 1 108 ? 6.791 -1.217 -1.203 1.00 77.81 108 LEU A C 1
ATOM 841 O O . LEU A 1 108 ? 6.630 -0.001 -1.209 1.00 77.81 108 LEU A O 1
ATOM 845 N N . GLN A 1 109 ? 6.360 -1.983 -0.197 1.00 77.06 109 GLN A N 1
ATOM 846 C CA . GLN A 1 109 ? 5.630 -1.465 0.968 1.00 77.06 109 GLN A CA 1
ATOM 847 C C . GLN A 1 109 ? 6.429 -0.388 1.710 1.00 77.06 109 GLN A C 1
ATOM 849 O O . GLN A 1 109 ? 5.908 0.695 1.975 1.00 77.06 109 GLN A O 1
ATOM 854 N N . ALA A 1 110 ? 7.716 -0.634 1.976 1.00 73.06 110 ALA A N 1
ATOM 855 C CA . ALA A 1 110 ? 8.589 0.363 2.592 1.00 73.06 110 ALA A CA 1
ATOM 856 C C . ALA A 1 110 ? 8.700 1.638 1.737 1.00 73.06 110 ALA A C 1
ATOM 858 O O . ALA A 1 110 ? 8.694 2.747 2.275 1.00 73.06 110 ALA A O 1
ATOM 859 N N . SER A 1 111 ? 8.775 1.492 0.410 1.00 69.88 111 SER A N 1
ATOM 860 C CA . SER A 1 111 ? 8.840 2.633 -0.507 1.00 69.88 111 SER A CA 1
ATOM 861 C C . SER A 1 111 ? 7.532 3.426 -0.566 1.00 69.88 111 SER A C 1
ATOM 863 O O . SER A 1 111 ? 7.582 4.652 -0.533 1.00 69.88 111 SER A O 1
ATOM 865 N N . VAL A 1 112 ? 6.377 2.750 -0.551 1.00 72.62 112 VAL A N 1
ATOM 866 C CA . VAL A 1 112 ? 5.045 3.371 -0.519 1.00 72.62 112 VAL A CA 1
ATOM 867 C C . VAL A 1 112 ? 4.871 4.183 0.762 1.00 72.62 112 VAL A C 1
ATOM 869 O O . VAL A 1 112 ? 4.497 5.350 0.690 1.00 72.62 112 VAL A O 1
ATOM 872 N N . VAL A 1 113 ? 5.227 3.628 1.925 1.00 67.81 113 VAL A N 1
ATOM 873 C CA . VAL A 1 113 ? 5.162 4.353 3.208 1.00 67.81 113 VAL A CA 1
ATOM 874 C C . VAL A 1 113 ? 6.106 5.559 3.204 1.00 67.81 113 VAL A C 1
ATOM 876 O O . VAL A 1 113 ? 5.707 6.671 3.554 1.00 67.81 113 VAL A O 1
ATOM 879 N N . ALA A 1 114 ? 7.357 5.377 2.770 1.00 66.19 114 ALA A N 1
ATOM 880 C CA . ALA A 1 114 ? 8.322 6.471 2.707 1.00 66.19 114 ALA A CA 1
ATOM 881 C C . ALA A 1 114 ? 7.839 7.603 1.787 1.00 66.19 114 ALA A C 1
ATOM 883 O O . ALA A 1 114 ? 7.888 8.769 2.175 1.00 66.19 114 ALA A O 1
ATOM 884 N N . TRP A 1 115 ? 7.322 7.272 0.605 1.00 72.62 115 TRP A N 1
ATOM 885 C CA . TRP A 1 115 ? 6.868 8.269 -0.359 1.00 72.62 115 TRP A CA 1
ATOM 886 C C . TRP A 1 115 ? 5.588 8.974 0.089 1.00 72.62 115 TRP A C 1
ATOM 888 O O . TRP A 1 115 ? 5.520 10.196 0.003 1.00 72.62 115 TRP A O 1
ATOM 898 N N . SER A 1 116 ? 4.624 8.243 0.654 1.00 62.66 116 SER A N 1
ATOM 899 C CA . SER A 1 116 ? 3.345 8.805 1.122 1.00 62.66 116 SER A CA 1
ATOM 900 C C . SER A 1 116 ? 3.520 9.758 2.308 1.00 62.66 116 SER A C 1
ATOM 902 O O . SER A 1 116 ? 2.763 10.710 2.462 1.00 62.66 116 SER A O 1
ATOM 904 N N . THR A 1 117 ? 4.567 9.573 3.122 1.00 64.44 117 THR A N 1
ATOM 905 C CA . THR A 1 117 ? 4.882 10.519 4.210 1.00 64.44 117 THR A CA 1
ATOM 906 C C . THR A 1 117 ? 5.493 11.835 3.721 1.00 64.44 117 THR A C 1
ATOM 908 O O . THR A 1 117 ? 5.319 12.864 4.373 1.00 64.44 117 THR A O 1
ATOM 911 N N . HIS A 1 118 ? 6.215 11.831 2.593 1.00 66.31 118 HIS A N 1
ATOM 912 C CA . HIS A 1 118 ? 6.907 13.015 2.063 1.00 66.31 118 HIS A CA 1
ATOM 913 C C . HIS A 1 118 ? 6.806 13.129 0.526 1.00 66.31 118 HIS A C 1
ATOM 915 O O . HIS A 1 118 ? 7.837 13.222 -0.153 1.00 66.31 118 HIS A O 1
ATOM 921 N N . PRO A 1 119 ? 5.590 13.179 -0.046 1.00 67.81 119 PRO A N 1
ATOM 922 C CA . PRO A 1 119 ? 5.378 13.006 -1.484 1.00 67.81 119 PRO A CA 1
ATOM 923 C C . PRO A 1 119 ? 6.107 14.048 -2.334 1.00 67.81 119 PRO A C 1
ATOM 925 O O . PRO A 1 119 ? 6.837 13.707 -3.260 1.00 67.81 119 PRO A O 1
ATOM 928 N N . LEU A 1 120 ? 5.996 15.326 -1.957 1.00 70.69 120 LEU A N 1
ATOM 929 C CA . LEU A 1 120 ? 6.618 16.445 -2.679 1.00 70.69 120 LEU A CA 1
ATOM 930 C C . LEU A 1 120 ? 8.153 16.372 -2.685 1.00 70.69 120 LEU A C 1
ATOM 932 O O . LEU A 1 120 ? 8.802 16.851 -3.614 1.00 70.69 120 LEU A O 1
ATOM 936 N N . PHE A 1 121 ? 8.749 15.810 -1.630 1.00 75.62 121 PHE A N 1
ATOM 937 C CA . PHE A 1 121 ? 10.201 15.698 -1.521 1.00 75.62 121 PHE A CA 1
ATOM 938 C C . PHE A 1 121 ? 10.736 14.619 -2.460 1.00 75.62 121 PHE A C 1
ATOM 940 O O . PHE A 1 121 ? 11.647 14.893 -3.242 1.00 75.62 121 PHE A O 1
ATOM 947 N N . PHE A 1 122 ? 10.169 13.412 -2.390 1.00 79.31 122 PHE A N 1
ATOM 948 C CA . PHE A 1 122 ? 10.612 12.297 -3.223 1.00 79.31 122 PHE A CA 1
ATOM 949 C C . PHE A 1 122 ? 10.348 12.567 -4.703 1.00 79.31 122 PHE A C 1
ATOM 951 O O . PHE A 1 122 ? 11.261 12.398 -5.513 1.00 79.31 122 PHE A O 1
ATOM 958 N N . ASP A 1 123 ? 9.173 13.103 -5.031 1.00 80.69 123 ASP A N 1
ATOM 959 C CA . ASP A 1 123 ? 8.819 13.486 -6.395 1.00 80.69 123 ASP A CA 1
ATOM 960 C C . ASP A 1 123 ? 9.805 14.524 -6.959 1.00 80.69 123 ASP A C 1
ATOM 962 O O . ASP A 1 123 ? 10.476 14.270 -7.964 1.00 80.69 123 ASP A O 1
ATOM 966 N N . GLY A 1 124 ? 10.049 15.619 -6.227 1.00 82.19 124 GLY A N 1
ATOM 967 C CA . GLY A 1 124 ? 11.052 16.619 -6.606 1.00 82.19 124 GLY A CA 1
ATOM 968 C C . GLY A 1 124 ? 12.457 16.026 -6.787 1.00 82.19 124 GLY A C 1
ATOM 969 O O . GLY A 1 124 ? 13.133 16.305 -7.780 1.00 82.19 124 GLY A O 1
ATOM 970 N N . CYS A 1 125 ? 12.905 15.149 -5.882 1.00 85.69 125 CYS A N 1
ATOM 971 C CA . CYS A 1 125 ? 14.188 14.461 -6.036 1.00 85.69 125 CYS A CA 1
ATOM 972 C C . CYS A 1 125 ? 14.260 13.640 -7.333 1.00 85.69 125 CYS A C 1
ATOM 974 O O . CYS A 1 125 ? 15.277 13.710 -8.030 1.00 85.69 125 CYS A O 1
ATOM 976 N N . THR A 1 126 ? 13.211 12.890 -7.670 1.00 88.94 126 THR A N 1
ATOM 977 C CA . THR A 1 126 ? 13.192 12.047 -8.875 1.00 88.94 126 THR A CA 1
ATOM 978 C C . THR A 1 126 ? 13.212 12.854 -10.167 1.00 88.94 126 THR A C 1
ATOM 980 O O . THR A 1 126 ? 14.061 12.572 -11.019 1.00 88.94 126 THR A O 1
ATOM 983 N N . VAL A 1 127 ? 12.432 13.939 -10.245 1.00 87.38 127 VAL A N 1
ATOM 984 C CA . VAL A 1 127 ? 12.461 14.916 -11.350 1.00 87.38 127 VAL A CA 1
ATOM 985 C C . VAL A 1 127 ? 13.893 15.366 -11.643 1.00 87.38 127 VAL A C 1
ATOM 987 O O . VAL A 1 127 ? 14.386 15.277 -12.773 1.00 87.38 127 VAL A O 1
ATOM 990 N N . PHE A 1 128 ? 14.612 15.827 -10.615 1.00 86.00 128 PHE A N 1
ATOM 991 C CA . PHE A 1 128 ? 15.958 16.359 -10.814 1.00 86.00 128 PHE A CA 1
ATOM 992 C C . PHE A 1 128 ? 16.995 15.274 -11.097 1.00 86.00 128 PHE A C 1
ATOM 994 O O . PHE A 1 128 ? 17.900 15.515 -11.900 1.00 86.00 128 PHE A O 1
ATOM 1001 N N . ILE A 1 129 ? 16.880 14.085 -10.498 1.00 91.44 129 ILE A N 1
ATOM 1002 C CA . ILE A 1 129 ? 17.763 12.953 -10.814 1.00 91.44 129 ILE A CA 1
ATOM 1003 C C . ILE A 1 129 ? 17.640 12.590 -12.300 1.00 91.44 129 ILE A C 1
ATOM 1005 O O . ILE A 1 129 ? 18.663 12.516 -12.989 1.00 91.44 129 ILE A O 1
ATOM 1009 N N . GLN A 1 130 ? 16.415 12.436 -12.808 1.00 93.06 130 GLN A N 1
ATOM 1010 C CA . GLN A 1 130 ? 16.141 12.076 -14.203 1.00 93.06 130 GLN A CA 1
ATOM 1011 C C . GLN A 1 130 ? 16.653 13.156 -15.173 1.00 93.06 130 GLN A C 1
ATOM 1013 O O . GLN A 1 130 ? 17.438 12.852 -16.078 1.00 93.06 130 GLN A O 1
ATOM 1018 N N . ILE A 1 131 ? 16.355 14.439 -14.923 1.00 88.31 131 ILE A N 1
ATOM 1019 C CA . ILE A 1 131 ? 16.856 15.551 -15.754 1.00 88.31 131 ILE A CA 1
ATOM 1020 C C . ILE A 1 131 ? 18.390 15.612 -15.743 1.00 88.31 131 ILE A C 1
ATOM 1022 O O . ILE A 1 131 ? 19.010 15.778 -16.797 1.00 88.31 131 ILE A O 1
ATOM 1026 N N . LEU A 1 132 ? 19.035 15.464 -14.581 1.00 88.38 132 LEU A N 1
ATOM 1027 C CA . LEU A 1 132 ? 20.498 15.508 -14.477 1.00 88.38 132 LEU A CA 1
ATOM 1028 C C . LEU A 1 132 ? 21.158 14.337 -15.212 1.00 88.38 132 LEU A C 1
ATOM 1030 O O . LEU A 1 132 ? 22.175 14.537 -15.891 1.00 88.38 132 LEU A O 1
ATOM 1034 N N . ILE A 1 133 ? 20.578 13.136 -15.125 1.00 93.31 133 ILE A N 1
ATOM 1035 C CA . ILE A 1 133 ? 21.007 11.980 -15.916 1.00 93.31 133 ILE A CA 1
ATOM 1036 C C . ILE A 1 133 ? 20.868 12.305 -17.406 1.00 93.31 133 ILE A C 1
ATOM 1038 O O . ILE A 1 133 ? 21.853 12.194 -18.141 1.00 93.31 133 ILE A O 1
ATOM 1042 N N . GLY A 1 134 ? 19.714 12.794 -17.852 1.00 90.31 134 GLY A N 1
ATOM 1043 C CA . GLY A 1 134 ? 19.486 13.134 -19.253 1.00 90.31 134 GLY A CA 1
ATOM 1044 C C . GLY A 1 134 ? 20.449 14.201 -19.789 1.00 90.31 134 GLY A C 1
ATOM 1045 O O . GLY A 1 134 ? 21.106 13.994 -20.812 1.00 90.31 134 GLY A O 1
ATOM 1046 N N . VAL A 1 135 ? 20.661 15.297 -19.052 1.00 87.00 135 VAL A N 1
ATOM 1047 C CA . VAL A 1 135 ? 21.634 16.354 -19.404 1.00 87.00 135 VAL A CA 1
ATOM 1048 C C . VAL A 1 135 ? 23.059 15.799 -19.489 1.00 87.00 135 VAL A C 1
ATOM 1050 O O . VAL A 1 135 ? 23.825 16.153 -20.392 1.00 87.00 135 VAL A O 1
ATOM 1053 N N . SER A 1 136 ? 23.430 14.893 -18.581 1.00 88.75 136 SER A N 1
ATOM 1054 C CA . SER A 1 136 ? 24.765 14.294 -18.579 1.00 88.75 136 SER A CA 1
ATOM 1055 C C . SER A 1 136 ? 25.045 13.459 -19.836 1.00 88.75 136 SER A C 1
ATOM 1057 O O . SER A 1 136 ? 26.192 13.434 -20.296 1.00 88.75 136 SER A O 1
ATOM 1059 N N . PHE A 1 137 ? 24.024 12.854 -20.460 1.00 88.12 137 PHE A N 1
ATOM 1060 C CA . PHE A 1 137 ? 24.191 12.105 -21.709 1.00 88.12 137 PHE A CA 1
ATOM 1061 C C . PHE A 1 137 ? 24.698 13.009 -22.831 1.00 88.12 137 PHE A C 1
ATOM 1063 O O . PHE A 1 137 ? 25.557 12.581 -23.598 1.00 88.12 137 PHE A O 1
ATOM 1070 N N . PHE A 1 138 ? 24.296 14.282 -22.894 1.00 85.38 138 PHE A N 1
ATOM 1071 C CA . PHE A 1 138 ? 24.783 15.231 -23.908 1.00 85.38 138 PHE A CA 1
ATOM 1072 C C . PHE A 1 138 ? 26.273 15.580 -23.756 1.00 85.38 138 PHE A C 1
ATOM 1074 O O . PHE A 1 138 ? 26.903 16.048 -24.707 1.00 85.38 138 PHE A O 1
ATOM 1081 N N . LEU A 1 139 ? 26.883 15.296 -22.598 1.00 82.69 139 LEU A N 1
ATOM 1082 C CA . LEU A 1 139 ? 28.327 15.454 -22.392 1.00 82.69 139 LEU A CA 1
ATOM 1083 C C . LEU A 1 139 ? 29.151 14.343 -23.065 1.00 82.69 139 LEU A C 1
ATOM 1085 O O . LEU A 1 139 ? 30.344 14.548 -23.308 1.00 82.69 139 LEU A O 1
ATOM 1089 N N . GLY A 1 140 ? 28.526 13.205 -23.379 1.00 79.62 140 GLY A N 1
ATOM 1090 C CA . GLY A 1 140 ? 29.119 12.065 -24.079 1.00 79.62 140 GLY A CA 1
ATOM 1091 C C . GLY A 1 140 ? 30.031 11.167 -23.224 1.00 79.62 140 GLY A C 1
ATOM 1092 O O . GLY A 1 140 ? 30.546 11.585 -22.182 1.00 79.62 140 GLY A O 1
ATOM 1093 N N . PRO A 1 141 ? 30.299 9.926 -23.678 1.00 81.81 141 PRO A N 1
ATOM 1094 C CA . PRO A 1 141 ? 31.022 8.906 -22.901 1.00 81.81 141 PRO A CA 1
ATOM 1095 C C . PRO A 1 141 ? 32.535 9.165 -22.783 1.00 81.81 141 PRO A C 1
ATOM 1097 O O . PRO A 1 141 ? 33.239 8.507 -22.004 1.00 81.81 141 PRO A O 1
ATOM 1100 N N . THR A 1 142 ? 33.070 10.107 -23.566 1.00 79.38 142 THR A N 1
ATOM 1101 C CA . THR A 1 142 ? 34.485 10.512 -23.533 1.00 79.38 142 THR A CA 1
ATOM 1102 C C . THR A 1 142 ? 34.802 11.388 -22.324 1.00 79.38 142 THR A C 1
ATOM 1104 O O . THR A 1 142 ? 35.919 11.345 -21.806 1.00 79.38 142 THR A O 1
ATOM 1107 N N . ARG A 1 143 ? 33.818 12.150 -21.828 1.00 80.81 143 ARG A N 1
ATOM 1108 C CA . ARG A 1 143 ? 33.964 13.016 -20.654 1.00 80.81 143 ARG A CA 1
ATOM 1109 C C . ARG A 1 143 ? 33.608 12.250 -19.383 1.00 80.81 143 ARG A C 1
ATOM 1111 O O . ARG A 1 143 ? 32.657 11.475 -19.357 1.00 80.81 143 ARG A O 1
ATOM 1118 N N . ARG A 1 144 ? 34.340 12.514 -18.292 1.00 83.19 144 ARG A N 1
ATOM 1119 C CA . ARG A 1 144 ? 34.108 11.856 -16.989 1.00 83.19 144 ARG A CA 1
ATOM 1120 C C . ARG A 1 144 ? 32.667 12.016 -16.502 1.00 83.19 144 ARG A C 1
ATOM 1122 O O . ARG A 1 144 ? 32.086 11.044 -16.050 1.00 83.19 144 ARG A O 1
ATOM 1129 N N . LEU A 1 145 ? 32.100 13.215 -16.638 1.00 78.31 145 LEU A N 1
ATOM 1130 C CA . LEU A 1 145 ? 30.732 13.506 -16.204 1.00 78.31 145 LEU A CA 1
ATOM 1131 C C . LEU A 1 145 ? 29.678 12.764 -17.031 1.00 78.31 145 LEU A C 1
ATOM 1133 O O . LEU A 1 145 ? 28.779 12.184 -16.443 1.00 78.31 145 LEU A O 1
ATOM 1137 N N . GLY A 1 146 ? 29.818 12.702 -18.360 1.00 85.31 146 GLY A N 1
ATOM 1138 C CA . GLY A 1 146 ? 28.883 11.932 -19.190 1.00 85.31 146 GLY A CA 1
ATOM 1139 C C . GLY A 1 146 ? 28.972 10.428 -18.926 1.00 85.31 146 GLY A C 1
ATOM 1140 O O . GLY A 1 146 ? 27.958 9.742 -18.874 1.00 85.31 146 GLY A O 1
ATOM 1141 N N . ARG A 1 147 ? 30.176 9.916 -18.640 1.00 90.56 147 ARG A N 1
ATOM 1142 C CA . ARG A 1 147 ? 30.362 8.517 -18.230 1.00 90.56 147 ARG A CA 1
ATOM 1143 C C . ARG A 1 147 ? 29.756 8.210 -16.859 1.00 90.56 147 ARG A C 1
ATOM 1145 O O . ARG A 1 147 ? 29.150 7.158 -16.699 1.00 90.56 147 ARG A O 1
ATOM 1152 N N . LEU A 1 148 ? 29.934 9.099 -15.879 1.00 90.06 148 LEU A N 1
ATOM 1153 C CA . LEU A 1 148 ? 29.283 8.980 -14.568 1.00 90.06 148 LEU A CA 1
ATOM 1154 C C . LEU A 1 148 ? 27.761 9.029 -14.711 1.00 90.06 148 LEU A C 1
ATOM 1156 O O . LEU A 1 148 ? 27.078 8.221 -14.100 1.00 90.06 148 LEU A O 1
ATOM 1160 N N . GLY A 1 149 ? 27.262 9.903 -15.581 1.00 90.19 149 GLY A N 1
ATOM 1161 C CA . GLY A 1 149 ? 25.862 9.988 -15.971 1.00 90.19 149 GLY A CA 1
ATOM 1162 C C . GLY A 1 149 ? 25.267 8.685 -16.494 1.00 90.19 149 GLY A C 1
ATOM 1163 O O . GLY A 1 149 ? 24.211 8.260 -16.046 1.00 90.19 149 GLY A O 1
ATOM 1164 N N . MET A 1 150 ? 25.977 7.996 -17.389 1.00 94.50 150 MET A N 1
ATOM 1165 C CA . MET A 1 150 ? 25.553 6.687 -17.907 1.00 94.50 150 MET A CA 1
ATOM 1166 C C . MET A 1 150 ? 25.551 5.596 -16.827 1.00 94.50 150 MET A C 1
ATOM 1168 O O . MET A 1 150 ? 24.663 4.752 -16.817 1.00 94.50 150 MET A O 1
ATOM 1172 N N . TRP A 1 151 ? 26.503 5.616 -15.887 1.00 95.75 151 TRP A N 1
ATOM 1173 C CA . TRP A 1 151 ? 26.469 4.708 -14.732 1.00 95.75 151 TRP A CA 1
ATOM 1174 C C . TRP A 1 151 ? 25.327 5.033 -13.768 1.00 95.75 151 TRP A C 1
ATOM 1176 O O . TRP A 1 151 ? 24.663 4.117 -13.290 1.00 95.75 151 TRP A O 1
ATOM 1186 N N . ALA A 1 152 ? 25.075 6.320 -13.521 1.00 94.00 152 ALA A N 1
ATOM 1187 C CA . ALA A 1 152 ? 23.941 6.775 -12.727 1.00 94.00 152 ALA A CA 1
ATOM 1188 C C . ALA A 1 152 ? 22.613 6.362 -13.376 1.00 94.00 152 ALA A C 1
ATOM 1190 O O . ALA A 1 152 ? 21.742 5.874 -12.673 1.00 94.00 152 ALA A O 1
ATOM 1191 N N . SER A 1 153 ? 22.499 6.443 -14.707 1.00 96.62 153 SER A N 1
ATOM 1192 C CA . SER A 1 153 ? 21.343 5.935 -15.457 1.00 96.62 153 SER A CA 1
ATOM 1193 C C . SER A 1 153 ? 21.103 4.447 -15.234 1.00 96.62 153 SER A C 1
ATOM 1195 O O . SER A 1 153 ? 19.953 4.058 -15.096 1.00 96.62 153 SER A O 1
ATOM 1197 N N . ILE A 1 154 ? 22.150 3.617 -15.215 1.00 97.62 154 ILE A N 1
ATOM 1198 C CA . ILE A 1 154 ? 21.997 2.172 -14.980 1.00 97.62 154 ILE A CA 1
ATOM 1199 C C . ILE A 1 154 ? 21.500 1.922 -13.555 1.00 97.62 154 ILE A C 1
ATOM 1201 O O . ILE A 1 154 ? 20.582 1.134 -13.359 1.00 97.62 154 ILE A O 1
ATOM 1205 N N . LEU A 1 155 ? 22.091 2.597 -12.565 1.00 96.56 155 LEU A N 1
ATOM 1206 C CA . LEU A 1 155 ? 21.688 2.451 -11.166 1.00 96.56 155 LEU A CA 1
ATOM 1207 C C . LEU A 1 155 ? 20.248 2.927 -10.948 1.00 96.56 155 LEU A C 1
ATOM 1209 O O . LEU A 1 155 ? 19.457 2.227 -10.326 1.00 96.56 155 LEU A O 1
ATOM 1213 N N . TRP A 1 156 ? 19.914 4.098 -11.483 1.00 96.44 156 TRP A N 1
ATOM 1214 C CA . TRP A 1 156 ? 18.592 4.694 -11.351 1.00 96.44 156 TRP A CA 1
ATOM 1215 C C . TRP A 1 156 ? 17.522 3.876 -12.076 1.00 96.44 156 TRP A C 1
ATOM 1217 O O . TRP A 1 156 ? 16.466 3.638 -11.506 1.00 96.44 156 TRP A O 1
ATOM 1227 N N . ALA A 1 157 ? 17.823 3.335 -13.261 1.00 96.25 157 ALA A N 1
ATOM 1228 C CA . ALA A 1 157 ? 16.924 2.419 -13.960 1.00 96.25 157 ALA A CA 1
ATOM 1229 C C . ALA A 1 157 ? 16.573 1.181 -13.121 1.00 96.25 157 ALA A C 1
ATOM 1231 O O . ALA A 1 157 ? 15.432 0.748 -13.149 1.00 96.25 157 ALA A O 1
ATOM 1232 N N . VAL A 1 158 ? 17.512 0.626 -12.344 1.00 95.31 158 VAL A N 1
ATOM 1233 C CA . VAL A 1 158 ? 17.216 -0.502 -11.437 1.00 95.31 158 VAL A CA 1
ATOM 1234 C C . VAL A 1 158 ? 16.304 -0.072 -10.287 1.00 95.31 158 VAL A C 1
ATOM 1236 O O . VAL A 1 158 ? 15.413 -0.827 -9.909 1.00 95.31 158 VAL A O 1
ATOM 1239 N N . VAL A 1 159 ? 16.506 1.131 -9.742 1.00 93.69 159 VAL A N 1
ATOM 1240 C CA . VAL A 1 159 ? 15.640 1.683 -8.687 1.00 93.69 159 VAL A CA 1
ATOM 1241 C C . VAL A 1 159 ? 14.219 1.879 -9.210 1.00 93.69 159 VAL A C 1
ATOM 1243 O O . VAL A 1 159 ? 13.286 1.386 -8.586 1.00 93.69 159 VAL A O 1
ATOM 1246 N N . VAL A 1 160 ? 14.059 2.528 -10.368 1.00 92.62 160 VAL A N 1
ATOM 1247 C CA . VAL A 1 160 ? 12.746 2.736 -11.000 1.00 92.62 160 VAL A CA 1
ATOM 1248 C C . VAL A 1 160 ? 12.105 1.399 -11.361 1.00 92.62 160 VAL A C 1
ATOM 1250 O O . VAL A 1 160 ? 10.949 1.175 -11.032 1.00 92.62 160 VAL A O 1
ATOM 1253 N N . TRP A 1 161 ? 12.864 0.464 -11.935 1.00 94.56 161 TRP A N 1
ATOM 1254 C CA . TRP A 1 161 ? 12.340 -0.848 -12.306 1.00 94.56 161 TRP A CA 1
ATOM 1255 C C . TRP A 1 161 ? 11.769 -1.611 -11.108 1.00 94.56 161 TRP A C 1
ATOM 1257 O O . TRP A 1 161 ? 10.704 -2.214 -11.193 1.00 94.56 161 TRP A O 1
ATOM 1267 N N . LEU A 1 162 ? 12.472 -1.589 -9.974 1.00 92.56 162 LEU A N 1
ATOM 1268 C CA . LEU A 1 162 ? 12.041 -2.317 -8.788 1.00 92.56 162 LEU A CA 1
ATOM 1269 C C . LEU A 1 162 ? 10.946 -1.587 -8.002 1.00 92.56 162 LEU A C 1
ATOM 1271 O O . LEU A 1 162 ? 10.006 -2.241 -7.567 1.00 92.56 162 LEU A O 1
ATOM 1275 N N . LEU A 1 163 ? 11.087 -0.275 -7.790 1.00 87.75 163 LEU A N 1
ATOM 1276 C CA . LEU A 1 163 ? 10.219 0.501 -6.893 1.00 87.75 163 LEU A CA 1
ATOM 1277 C C . LEU A 1 163 ? 9.091 1.239 -7.615 1.00 87.75 163 LEU A C 1
ATOM 1279 O O . LEU A 1 163 ? 8.021 1.397 -7.047 1.00 87.75 163 LEU A O 1
ATOM 1283 N N . GLY A 1 164 ? 9.336 1.708 -8.837 1.00 83.25 164 GLY A N 1
ATOM 1284 C CA . GLY A 1 164 ? 8.364 2.456 -9.639 1.00 83.25 164 GLY A CA 1
ATOM 1285 C C . GLY A 1 164 ? 7.543 1.579 -10.586 1.00 83.25 164 GLY A C 1
ATOM 1286 O O . GLY A 1 164 ? 6.392 1.895 -10.848 1.00 83.25 164 GLY A O 1
ATOM 1287 N N . GLU A 1 165 ? 8.109 0.469 -11.072 1.00 88.31 165 GLU A N 1
ATOM 1288 C CA . GLU A 1 165 ? 7.439 -0.436 -12.024 1.00 88.31 165 GLU A CA 1
ATOM 1289 C C . GLU A 1 165 ? 7.094 -1.817 -11.433 1.00 88.31 165 GLU A C 1
ATOM 1291 O O . GLU A 1 165 ? 6.611 -2.691 -12.155 1.00 88.31 165 GLU A O 1
ATOM 1296 N N . GLY A 1 166 ? 7.388 -2.077 -10.152 1.00 88.38 166 GLY A N 1
ATOM 1297 C CA . GLY A 1 166 ? 7.100 -3.372 -9.516 1.00 88.38 166 GLY A CA 1
ATOM 1298 C C . GLY A 1 166 ? 7.758 -4.562 -10.232 1.00 88.38 166 GLY A C 1
ATOM 1299 O O . GLY A 1 166 ? 7.128 -5.601 -10.449 1.00 88.38 166 GLY A O 1
ATOM 1300 N N . ALA A 1 167 ? 9.012 -4.391 -10.662 1.00 92.44 167 ALA A N 1
ATOM 1301 C CA . ALA A 1 167 ? 9.752 -5.301 -11.539 1.00 92.44 167 ALA A CA 1
ATOM 1302 C C . ALA A 1 167 ? 9.092 -5.532 -12.917 1.00 92.44 167 ALA A C 1
ATOM 1304 O O . ALA A 1 167 ? 9.225 -6.609 -13.508 1.00 92.44 167 ALA A O 1
ATOM 1305 N N . GLY A 1 168 ? 8.352 -4.538 -13.419 1.00 88.19 168 GLY A N 1
ATOM 1306 C CA . GLY A 1 168 ? 7.708 -4.522 -14.736 1.00 88.19 168 GLY A CA 1
ATOM 1307 C C . GLY A 1 168 ? 6.740 -5.680 -14.980 1.00 88.19 168 GLY A C 1
ATOM 1308 O O . GLY A 1 168 ? 6.559 -6.108 -16.123 1.00 88.19 168 GLY A O 1
ATOM 1309 N N . GLY A 1 169 ? 6.176 -6.238 -13.907 1.00 87.06 169 GLY A N 1
ATOM 1310 C CA . GLY A 1 169 ? 5.262 -7.380 -13.936 1.00 87.06 169 GLY A CA 1
ATOM 1311 C C . GLY A 1 169 ? 5.921 -8.747 -14.164 1.00 87.06 169 GLY A C 1
ATOM 1312 O O . GLY A 1 169 ? 5.236 -9.738 -14.402 1.00 87.06 169 GLY A O 1
ATOM 1313 N N . VAL A 1 170 ? 7.253 -8.855 -14.092 1.00 90.56 170 VAL A N 1
ATOM 1314 C CA . VAL A 1 170 ? 7.957 -10.128 -14.355 1.00 90.56 170 VAL A CA 1
ATOM 1315 C C . VAL A 1 170 ? 7.542 -11.244 -13.387 1.00 90.56 170 VAL A C 1
ATOM 1317 O O . VAL A 1 170 ? 7.519 -12.410 -13.781 1.00 90.56 170 VAL A O 1
ATOM 1320 N N . PHE A 1 171 ? 7.201 -10.910 -12.140 1.00 86.94 171 PHE A N 1
ATOM 1321 C CA . PHE A 1 171 ? 6.879 -11.903 -11.110 1.00 86.94 171 PHE A CA 1
ATOM 1322 C C . PHE A 1 171 ? 5.381 -12.142 -10.886 1.00 86.94 171 PHE A C 1
ATOM 1324 O O . PHE A 1 171 ? 5.038 -13.164 -10.299 1.00 86.94 171 PHE A O 1
ATOM 1331 N N . ASN A 1 172 ? 4.504 -11.259 -11.369 1.00 78.38 172 ASN A N 1
ATOM 1332 C CA . ASN A 1 172 ? 3.051 -11.358 -11.181 1.00 78.38 172 ASN A CA 1
ATOM 1333 C C . ASN A 1 172 ? 2.287 -11.671 -12.485 1.00 78.38 172 ASN A C 1
ATOM 1335 O O . ASN A 1 172 ? 1.068 -11.555 -12.526 1.00 78.38 172 ASN A O 1
ATOM 1339 N N . GLY A 1 173 ? 2.996 -12.098 -13.537 1.00 74.94 173 GLY A N 1
ATOM 1340 C CA . GLY A 1 173 ? 2.381 -12.536 -14.793 1.00 74.94 173 GLY A CA 1
ATOM 1341 C C . GLY A 1 173 ? 2.121 -11.416 -15.801 1.00 74.94 173 GLY A C 1
ATOM 1342 O O . GLY A 1 173 ? 1.113 -11.452 -16.489 1.00 74.94 173 GLY A O 1
ATOM 1343 N N . GLY A 1 174 ? 3.010 -10.430 -15.914 1.00 84.75 174 GLY A N 1
ATOM 1344 C CA . GLY A 1 174 ? 2.908 -9.333 -16.879 1.00 84.75 174 GLY A CA 1
ATOM 1345 C C . GLY A 1 174 ? 3.024 -9.758 -18.351 1.00 84.75 174 GLY A C 1
ATOM 1346 O O . GLY A 1 174 ? 3.604 -10.792 -18.693 1.00 84.75 174 GLY A O 1
ATOM 1347 N N . THR A 1 175 ? 2.485 -8.927 -19.248 1.00 90.75 175 THR A N 1
ATOM 1348 C CA . THR A 1 175 ? 2.468 -9.149 -20.701 1.00 90.75 175 THR A CA 1
ATOM 1349 C C . THR A 1 175 ? 3.307 -8.107 -21.438 1.00 90.75 175 THR A C 1
ATOM 1351 O O . THR A 1 175 ? 3.329 -6.923 -21.104 1.00 90.75 175 THR A O 1
ATOM 1354 N N . TRP A 1 176 ? 3.986 -8.531 -22.508 1.00 94.00 176 TRP A N 1
ATOM 1355 C CA . TRP A 1 176 ? 4.700 -7.609 -23.399 1.00 94.00 176 TRP A CA 1
ATOM 1356 C C . TRP A 1 176 ? 3.762 -6.599 -24.076 1.00 94.00 176 TRP A C 1
ATOM 1358 O O . TRP A 1 176 ? 4.211 -5.525 -24.481 1.00 94.00 176 TRP A O 1
ATOM 1368 N N . LEU A 1 177 ? 2.466 -6.926 -24.159 1.00 91.44 177 LEU A N 1
ATOM 1369 C CA . LEU A 1 177 ? 1.434 -6.046 -24.685 1.00 91.44 177 LEU A CA 1
ATOM 1370 C C . LEU A 1 177 ? 1.318 -4.771 -23.844 1.00 91.44 177 LEU A C 1
ATOM 1372 O O . LEU A 1 177 ? 1.227 -3.705 -24.432 1.00 91.44 177 LEU A O 1
ATOM 1376 N N . THR A 1 178 ? 1.425 -4.864 -22.514 1.00 89.12 178 THR A N 1
ATOM 1377 C CA . THR A 1 178 ? 1.324 -3.722 -21.585 1.00 89.12 178 THR A CA 1
ATOM 1378 C C . THR A 1 178 ? 2.672 -3.130 -21.174 1.00 89.12 178 THR A C 1
ATOM 1380 O O . THR A 1 178 ? 2.710 -2.118 -20.479 1.00 89.12 178 THR A O 1
ATOM 1383 N N . GLY A 1 179 ? 3.788 -3.709 -21.633 1.00 91.12 179 GLY A N 1
ATOM 1384 C CA . GLY A 1 179 ? 5.121 -3.133 -21.427 1.00 91.12 179 GLY A CA 1
ATOM 1385 C C . GLY A 1 179 ? 6.135 -4.010 -20.707 1.00 91.12 179 GLY A C 1
ATOM 1386 O O . GLY A 1 179 ? 7.303 -3.627 -20.635 1.00 91.12 179 GLY A O 1
ATOM 1387 N N . THR A 1 180 ? 5.757 -5.191 -20.215 1.00 92.94 180 THR A N 1
ATOM 1388 C CA . THR A 1 180 ? 6.680 -6.104 -19.519 1.00 92.94 180 THR A CA 1
ATOM 1389 C C . THR A 1 180 ? 7.893 -6.458 -20.405 1.00 92.94 180 THR A C 1
ATOM 1391 O O . THR A 1 180 ? 7.725 -6.745 -21.596 1.00 92.94 180 THR A O 1
ATOM 1394 N N . PRO A 1 181 ? 9.132 -6.463 -19.869 1.00 93.00 181 PRO A N 1
ATOM 1395 C CA . PRO A 1 181 ? 9.501 -6.371 -18.454 1.00 93.00 181 PRO A CA 1
ATOM 1396 C C . PRO A 1 181 ? 9.754 -4.949 -17.932 1.00 93.00 181 PRO A C 1
ATOM 1398 O O . PRO A 1 181 ? 10.364 -4.839 -16.879 1.00 93.00 181 PRO A O 1
ATOM 1401 N N . GLY A 1 182 ? 9.355 -3.888 -18.634 1.00 92.19 182 GLY A N 1
ATOM 1402 C CA . GLY A 1 182 ? 9.581 -2.502 -18.206 1.00 92.19 182 GLY A CA 1
ATOM 1403 C C . GLY A 1 182 ? 10.554 -1.728 -19.099 1.00 92.19 182 GLY A C 1
ATOM 1404 O O . GLY A 1 182 ? 11.520 -2.287 -19.642 1.00 92.19 182 GLY A O 1
ATOM 1405 N N . SER A 1 183 ? 10.292 -0.432 -19.270 1.00 93.81 183 SER A N 1
ATOM 1406 C CA . SER A 1 183 ? 10.952 0.415 -20.273 1.00 93.81 183 SER A CA 1
ATOM 1407 C C . SER A 1 183 ? 12.380 0.765 -19.839 1.00 93.81 183 SER A C 1
ATOM 1409 O O . SER A 1 183 ? 13.322 0.717 -20.642 1.00 93.81 183 SER A O 1
ATOM 1411 N N . VAL A 1 184 ? 12.579 1.017 -18.542 1.00 94.06 184 VAL A N 1
ATOM 1412 C CA . VAL A 1 184 ? 13.849 1.474 -17.965 1.00 94.06 184 VAL A CA 1
ATOM 1413 C C . VAL A 1 184 ? 14.958 0.422 -18.041 1.00 94.06 184 VAL A C 1
ATOM 1415 O O . VAL A 1 184 ? 16.143 0.769 -18.104 1.00 94.06 184 VAL A O 1
ATOM 1418 N N . LEU A 1 185 ? 14.627 -0.869 -18.160 1.00 95.06 185 LEU A N 1
ATOM 1419 C CA . LEU A 1 185 ? 15.630 -1.899 -18.462 1.00 95.06 185 LEU A CA 1
ATOM 1420 C C . LEU A 1 185 ? 16.264 -1.680 -19.841 1.00 95.06 185 LEU A C 1
ATOM 1422 O O . LEU A 1 185 ? 17.471 -1.883 -20.014 1.00 95.06 185 LEU A O 1
ATOM 1426 N N . VAL A 1 186 ? 15.488 -1.203 -20.818 1.00 96.31 186 VAL A N 1
ATOM 1427 C CA . VAL A 1 186 ? 16.007 -0.836 -22.142 1.00 96.31 186 VAL A CA 1
ATOM 1428 C C . VAL A 1 186 ? 16.942 0.371 -22.027 1.00 96.31 186 VAL A C 1
ATOM 1430 O O . VAL A 1 186 ? 17.963 0.416 -22.717 1.00 96.31 186 VAL A O 1
ATOM 1433 N N . TYR A 1 187 ? 16.669 1.300 -21.104 1.00 96.44 187 TYR A N 1
ATOM 1434 C CA . TYR A 1 187 ? 17.519 2.468 -20.844 1.00 96.44 187 TYR A CA 1
ATOM 1435 C C . TYR A 1 187 ? 18.864 2.021 -20.261 1.00 96.44 187 TYR A C 1
ATOM 1437 O O . TYR A 1 187 ? 19.922 2.466 -20.719 1.00 96.44 187 TYR A O 1
ATOM 1445 N N . ALA A 1 188 ? 18.845 1.081 -19.309 1.00 97.12 188 ALA A N 1
ATOM 1446 C CA . ALA A 1 188 ? 20.054 0.485 -18.744 1.00 97.12 188 ALA A CA 1
ATOM 1447 C C . ALA A 1 188 ? 20.886 -0.248 -19.812 1.00 97.12 188 ALA A C 1
ATOM 1449 O O . ALA A 1 188 ? 22.106 -0.064 -19.889 1.00 97.12 188 ALA A O 1
ATOM 1450 N N . VAL A 1 189 ? 20.241 -1.028 -20.687 1.00 97.00 189 VAL A N 1
ATOM 1451 C CA . VAL A 1 189 ? 20.908 -1.699 -21.816 1.00 97.00 189 VAL A CA 1
ATOM 1452 C C . VAL A 1 189 ? 21.513 -0.676 -22.782 1.00 97.00 189 VAL A C 1
ATOM 1454 O O . VAL A 1 189 ? 22.679 -0.813 -23.162 1.00 97.00 189 VAL A O 1
ATOM 1457 N N . ALA A 1 190 ? 20.782 0.379 -23.142 1.00 96.31 190 ALA A N 1
ATOM 1458 C CA . ALA A 1 190 ? 21.294 1.445 -24.000 1.00 96.31 190 ALA A CA 1
ATOM 1459 C C . ALA A 1 190 ? 22.515 2.142 -23.377 1.00 96.31 190 ALA A C 1
ATOM 1461 O O . ALA A 1 190 ? 23.533 2.314 -24.055 1.00 96.31 190 ALA A O 1
ATOM 1462 N N . ALA A 1 191 ? 22.477 2.461 -22.080 1.00 96.50 191 ALA A N 1
ATOM 1463 C CA . ALA A 1 191 ? 23.615 3.024 -21.355 1.00 96.50 191 ALA A CA 1
ATOM 1464 C C . ALA A 1 191 ? 24.833 2.077 -21.360 1.00 96.50 191 ALA A C 1
ATOM 1466 O O . ALA A 1 191 ? 25.957 2.518 -21.618 1.00 96.50 191 ALA A O 1
ATOM 1467 N N . LEU A 1 192 ? 24.632 0.766 -21.171 1.00 96.44 192 LEU A N 1
ATOM 1468 C CA . LEU A 1 192 ? 25.699 -0.242 -21.264 1.00 96.44 192 LEU A CA 1
ATOM 1469 C C . LEU A 1 192 ? 26.331 -0.315 -22.662 1.00 96.44 192 LEU A C 1
ATOM 1471 O O . LEU A 1 192 ? 27.549 -0.508 -22.777 1.00 96.44 192 LEU A O 1
ATOM 1475 N N . LEU A 1 193 ? 25.536 -0.148 -23.722 1.00 95.12 193 LEU A N 1
ATOM 1476 C CA . LEU A 1 193 ? 26.033 -0.084 -25.099 1.00 95.12 193 LEU A CA 1
ATOM 1477 C C . LEU A 1 193 ? 26.808 1.217 -25.365 1.00 95.12 193 LEU A C 1
ATOM 1479 O O . LEU A 1 193 ? 27.876 1.177 -25.983 1.00 95.12 193 LEU A O 1
ATOM 1483 N N . LEU A 1 194 ? 26.327 2.354 -24.858 1.00 94.38 194 LEU A N 1
ATOM 1484 C CA . LEU A 1 194 ? 27.002 3.658 -24.960 1.00 94.38 194 LEU A CA 1
ATOM 1485 C C . LEU A 1 194 ? 28.327 3.707 -24.181 1.00 94.38 194 LEU A C 1
ATOM 1487 O O . LEU A 1 194 ? 29.256 4.413 -24.570 1.00 94.38 194 LEU A O 1
ATOM 1491 N N . LEU A 1 195 ? 28.459 2.915 -23.114 1.00 94.19 195 LEU A N 1
ATOM 1492 C CA . LEU A 1 195 ? 29.709 2.766 -22.361 1.00 94.19 195 LEU A CA 1
ATOM 1493 C C . LEU A 1 195 ? 30.777 1.933 -23.096 1.00 94.19 195 LEU A C 1
ATOM 1495 O O . LEU A 1 195 ? 31.935 1.900 -22.661 1.00 94.19 195 LEU A O 1
ATOM 1499 N N . GLN A 1 196 ? 30.433 1.259 -24.200 1.00 94.12 196 GLN A N 1
ATOM 1500 C CA . GLN A 1 196 ? 31.405 0.508 -25.000 1.00 94.12 196 GLN A CA 1
ATOM 1501 C C . GLN A 1 196 ? 32.360 1.446 -25.745 1.00 94.12 196 GLN A C 1
ATOM 1503 O O . GLN A 1 196 ? 31.978 2.514 -26.204 1.00 94.12 196 GLN A O 1
ATOM 1508 N N . SER A 1 197 ? 33.618 1.028 -25.919 1.00 89.50 197 SER A N 1
ATOM 1509 C CA . SER A 1 197 ? 34.617 1.850 -26.614 1.00 89.50 197 SER A CA 1
ATOM 1510 C C . SER A 1 197 ? 34.276 2.076 -28.092 1.00 89.50 197 SER A C 1
ATOM 1512 O O . SER A 1 197 ? 33.713 1.194 -28.743 1.00 89.50 197 SER A O 1
ATOM 1514 N N . ALA A 1 198 ? 34.705 3.217 -28.650 1.00 86.12 198 ALA A N 1
ATOM 1515 C CA . ALA A 1 198 ? 34.514 3.566 -30.065 1.00 86.12 198 ALA A CA 1
ATOM 1516 C C . ALA A 1 198 ? 34.948 2.436 -31.017 1.00 86.12 198 ALA A C 1
ATOM 1518 O O . ALA A 1 198 ? 34.212 2.071 -31.930 1.00 86.12 198 ALA A O 1
ATOM 1519 N N . LYS A 1 199 ? 36.072 1.773 -30.716 1.00 85.19 199 LYS A N 1
ATOM 1520 C CA . LYS A 1 199 ? 36.544 0.596 -31.457 1.00 85.19 199 LYS A CA 1
ATOM 1521 C C . LYS A 1 199 ? 35.525 -0.552 -31.508 1.00 85.19 199 LYS A C 1
ATOM 1523 O O . LYS A 1 199 ? 35.352 -1.170 -32.547 1.00 85.19 199 LYS A O 1
ATOM 1528 N N . ARG A 1 200 ? 34.816 -0.858 -30.411 1.00 87.44 200 ARG A N 1
ATOM 1529 C CA . ARG A 1 200 ? 33.803 -1.939 -30.397 1.00 87.44 200 ARG A CA 1
ATOM 1530 C C . ARG A 1 200 ? 32.581 -1.605 -31.254 1.00 87.44 200 ARG A C 1
ATOM 1532 O O . ARG A 1 200 ? 31.945 -2.523 -31.774 1.00 87.44 200 ARG A O 1
ATOM 1539 N N . TRP A 1 201 ? 32.262 -0.319 -31.381 1.00 88.25 201 TRP A N 1
ATOM 1540 C CA . TRP A 1 201 ? 31.217 0.179 -32.270 1.00 88.25 201 TRP A CA 1
ATOM 1541 C C . TRP A 1 201 ? 31.641 0.112 -33.742 1.00 88.25 201 TRP A C 1
ATOM 1543 O O . TRP A 1 201 ? 30.855 -0.338 -34.569 1.00 88.25 201 TRP A O 1
ATOM 1553 N N . GLN A 1 202 ? 32.884 0.492 -34.050 1.00 84.56 202 GLN A N 1
ATOM 1554 C CA . GLN A 1 202 ? 33.450 0.448 -35.405 1.00 84.56 202 GLN A CA 1
ATOM 1555 C C . GLN A 1 202 ? 33.676 -0.992 -35.903 1.00 84.56 202 GLN A C 1
ATOM 1557 O O . GLN A 1 202 ? 33.268 -1.323 -37.009 1.00 84.56 202 GLN A O 1
ATOM 1562 N N . ASP A 1 203 ? 34.220 -1.883 -35.062 1.00 82.31 203 ASP A N 1
ATOM 1563 C CA . ASP A 1 203 ? 34.471 -3.305 -35.375 1.00 82.31 203 ASP A CA 1
ATOM 1564 C C . ASP A 1 203 ? 33.170 -4.152 -35.479 1.00 82.31 203 ASP A C 1
ATOM 1566 O O . ASP A 1 203 ? 33.213 -5.389 -35.491 1.00 82.31 203 ASP A O 1
ATOM 1570 N N . GLY A 1 204 ? 31.988 -3.524 -35.420 1.00 82.94 204 GLY A N 1
ATOM 1571 C CA . GLY A 1 204 ? 30.686 -4.194 -35.512 1.00 82.94 204 GLY A CA 1
ATOM 1572 C C . GLY A 1 204 ? 30.355 -5.140 -34.348 1.00 82.94 204 GLY A C 1
ATOM 1573 O O . GLY A 1 204 ? 29.435 -5.952 -34.451 1.00 82.94 204 GLY A O 1
ATOM 1574 N N . ARG A 1 205 ? 31.081 -5.090 -33.218 1.00 86.69 205 ARG A N 1
ATOM 1575 C CA . ARG A 1 205 ? 30.798 -5.966 -32.059 1.00 86.69 205 ARG A CA 1
ATOM 1576 C C . ARG A 1 205 ? 29.480 -5.611 -31.391 1.00 86.69 205 ARG A C 1
ATOM 1578 O O . ARG A 1 205 ? 28.728 -6.512 -31.049 1.00 86.69 205 ARG A O 1
ATOM 1585 N N . VAL A 1 206 ? 29.197 -4.318 -31.240 1.00 87.25 206 VAL A N 1
ATOM 1586 C CA . VAL A 1 206 ? 27.919 -3.840 -30.685 1.00 87.25 206 VAL A CA 1
ATOM 1587 C C . VAL A 1 206 ? 26.749 -4.289 -31.561 1.00 87.25 206 VAL A C 1
ATOM 1589 O O . VAL A 1 206 ? 25.783 -4.853 -31.061 1.00 87.25 206 VAL A O 1
ATOM 1592 N N . MET A 1 207 ? 26.887 -4.150 -32.880 1.00 88.94 207 MET A N 1
ATOM 1593 C CA . MET A 1 207 ? 25.892 -4.617 -33.846 1.00 88.94 207 MET A CA 1
ATOM 1594 C C . MET A 1 207 ? 25.625 -6.127 -33.743 1.00 88.94 207 MET A C 1
ATOM 1596 O O . MET A 1 207 ? 24.487 -6.546 -33.909 1.00 88.94 207 MET A O 1
ATOM 1600 N N . ARG A 1 208 ? 26.635 -6.950 -33.427 1.00 89.44 208 ARG A N 1
ATOM 1601 C CA . ARG A 1 208 ? 26.456 -8.399 -33.219 1.00 89.44 208 ARG A CA 1
ATOM 1602 C C . ARG A 1 208 ? 25.713 -8.760 -31.934 1.00 89.44 208 ARG A C 1
ATOM 1604 O O . ARG A 1 208 ? 25.166 -9.852 -31.863 1.00 89.44 208 ARG A O 1
ATOM 1611 N N . VAL A 1 209 ? 25.690 -7.878 -30.936 1.00 92.56 209 VAL A N 1
ATOM 1612 C CA . VAL A 1 209 ? 24.991 -8.114 -29.662 1.00 92.56 209 VAL A CA 1
ATOM 1613 C C . VAL A 1 209 ? 23.499 -7.786 -29.770 1.00 92.56 209 VAL A C 1
ATOM 1615 O O . VAL A 1 209 ? 22.692 -8.466 -29.146 1.00 92.56 209 VAL A O 1
ATOM 1618 N N . ILE A 1 210 ? 23.110 -6.799 -30.586 1.00 92.69 210 ILE A N 1
ATOM 1619 C CA . ILE A 1 210 ? 21.707 -6.356 -30.687 1.00 92.69 210 ILE A CA 1
ATOM 1620 C C . ILE A 1 210 ? 20.735 -7.493 -31.071 1.00 92.69 210 ILE A C 1
ATOM 1622 O O . ILE A 1 210 ? 19.712 -7.607 -30.400 1.00 92.69 210 ILE A O 1
ATOM 1626 N N . PRO A 1 211 ? 21.026 -8.383 -32.044 1.00 94.38 211 PRO A N 1
ATOM 1627 C CA . PRO A 1 211 ? 20.159 -9.527 -32.334 1.00 94.38 211 PRO A CA 1
ATOM 1628 C C . PRO A 1 211 ? 19.912 -10.446 -31.135 1.00 94.38 211 PRO A C 1
ATOM 1630 O O . PRO A 1 211 ? 18.794 -10.909 -30.946 1.00 94.38 211 PRO A O 1
ATOM 1633 N N . TRP A 1 212 ? 20.928 -10.667 -30.294 1.00 95.00 212 TRP A N 1
ATOM 1634 C CA . TRP A 1 212 ? 20.786 -11.463 -29.072 1.00 95.00 212 TRP A CA 1
ATOM 1635 C C . TRP A 1 212 ? 19.935 -10.756 -28.022 1.00 95.00 212 TRP A C 1
ATOM 1637 O O . TRP A 1 212 ? 19.140 -11.408 -27.355 1.00 95.00 212 TRP A O 1
ATOM 1647 N N . LEU A 1 213 ? 20.061 -9.433 -27.896 1.00 95.50 213 LEU A N 1
ATOM 1648 C CA . LEU A 1 213 ? 19.200 -8.642 -27.014 1.00 95.50 213 LEU A CA 1
ATOM 1649 C C . LEU A 1 213 ? 17.739 -8.679 -27.484 1.00 95.50 213 LEU A C 1
ATOM 1651 O O . LEU A 1 213 ? 16.849 -8.869 -26.664 1.00 95.50 213 LEU A O 1
ATOM 1655 N N . MET A 1 214 ? 17.501 -8.569 -28.795 1.00 95.69 214 MET A N 1
ATOM 1656 C CA . MET A 1 214 ? 16.161 -8.682 -29.385 1.00 95.69 214 MET A CA 1
ATOM 1657 C C . MET A 1 214 ? 15.572 -10.081 -29.179 1.00 95.69 214 MET A C 1
ATOM 1659 O O . MET A 1 214 ? 14.443 -10.204 -28.716 1.00 95.69 214 MET A O 1
ATOM 1663 N N . ALA A 1 215 ? 16.338 -11.137 -29.465 1.00 93.19 215 ALA A N 1
ATOM 1664 C CA . ALA A 1 215 ? 15.902 -12.512 -29.229 1.00 93.19 215 ALA A CA 1
ATOM 1665 C C . ALA A 1 215 ? 15.653 -12.786 -27.735 1.00 93.19 215 ALA A C 1
ATOM 1667 O O . ALA A 1 215 ? 14.687 -13.456 -27.392 1.00 93.19 215 ALA A O 1
ATOM 1668 N N . GLY A 1 216 ? 16.479 -12.239 -26.839 1.00 94.56 216 GLY A N 1
ATOM 1669 C CA . GLY A 1 216 ? 16.280 -12.346 -25.393 1.00 94.56 216 GLY A CA 1
ATOM 1670 C C . GLY A 1 216 ? 15.001 -11.653 -24.920 1.00 94.56 216 GLY A C 1
ATOM 1671 O O . GLY A 1 216 ? 14.232 -12.256 -24.176 1.00 94.56 216 GLY A O 1
ATOM 1672 N N . TYR A 1 217 ? 14.745 -10.428 -25.394 1.00 96.00 217 TYR A N 1
ATOM 1673 C CA . TYR A 1 217 ? 13.511 -9.690 -25.111 1.00 96.00 217 TYR A CA 1
ATOM 1674 C C . TYR A 1 217 ? 12.278 -10.483 -25.561 1.00 96.00 217 TYR A C 1
ATOM 1676 O O . TYR A 1 217 ? 11.444 -10.824 -24.728 1.00 96.00 217 TYR A O 1
ATOM 1684 N N . TRP A 1 218 ? 12.214 -10.883 -26.837 1.00 96.25 218 TRP A N 1
ATOM 1685 C CA . TRP A 1 218 ? 11.080 -11.653 -27.358 1.00 96.25 218 TRP A CA 1
ATOM 1686 C C . TRP A 1 218 ? 10.946 -13.037 -26.711 1.00 96.25 218 TRP A C 1
ATOM 1688 O O . TRP A 1 218 ? 9.833 -13.528 -26.550 1.00 96.25 218 TRP A O 1
ATOM 1698 N N . GLY A 1 219 ? 12.055 -13.663 -26.306 1.00 93.94 219 GLY A N 1
ATOM 1699 C CA . GLY A 1 219 ? 12.044 -14.940 -25.593 1.00 93.94 219 GLY A CA 1
ATOM 1700 C C . GLY A 1 219 ? 11.440 -14.819 -24.198 1.00 93.94 219 GLY A C 1
ATOM 1701 O O . GLY A 1 219 ? 10.605 -15.640 -23.822 1.00 93.94 219 GLY A O 1
ATOM 1702 N N . LEU A 1 220 ? 11.803 -13.769 -23.457 1.00 94.00 220 LEU A N 1
ATOM 1703 C CA . LEU A 1 220 ? 11.184 -13.461 -22.170 1.00 94.00 220 LEU A CA 1
ATOM 1704 C C . LEU A 1 220 ? 9.697 -13.124 -22.342 1.00 94.00 220 LEU A C 1
ATOM 1706 O O . LEU A 1 220 ? 8.870 -13.658 -21.608 1.00 94.00 220 LEU A O 1
ATOM 1710 N N . SER A 1 221 ? 9.347 -12.312 -23.346 1.00 94.06 221 SER A N 1
ATOM 1711 C CA . SER A 1 221 ? 7.955 -11.988 -23.680 1.00 94.06 221 SER A CA 1
ATOM 1712 C C . SER A 1 221 ? 7.128 -13.236 -23.995 1.00 94.06 221 SER A C 1
ATOM 1714 O O . SER A 1 221 ? 6.024 -13.372 -23.480 1.00 94.06 221 SER A O 1
ATOM 1716 N N . ALA A 1 222 ? 7.664 -14.164 -24.797 1.00 90.75 222 ALA A N 1
ATOM 1717 C CA . ALA A 1 222 ? 7.009 -15.433 -25.118 1.00 90.75 222 ALA A CA 1
ATOM 1718 C C . ALA A 1 222 ? 6.770 -16.282 -23.864 1.00 90.75 222 ALA A C 1
ATOM 1720 O O . ALA A 1 222 ? 5.685 -16.834 -23.688 1.00 90.75 222 ALA A O 1
ATOM 1721 N N . LEU A 1 223 ? 7.791 -16.380 -23.005 1.00 91.56 223 LEU A N 1
ATOM 1722 C CA . LEU A 1 223 ? 7.738 -17.167 -21.780 1.00 91.56 223 LEU A CA 1
ATOM 1723 C C . LEU A 1 223 ? 6.656 -16.631 -20.842 1.00 91.56 223 LEU A C 1
ATOM 1725 O O . LEU A 1 223 ? 5.779 -17.394 -20.453 1.00 91.56 223 LEU A O 1
ATOM 1729 N N . LEU A 1 224 ? 6.700 -15.334 -20.522 1.00 91.19 224 LEU A N 1
ATOM 1730 C CA . LEU A 1 224 ? 5.762 -14.705 -19.589 1.00 91.19 224 LEU A CA 1
ATOM 1731 C C . LEU A 1 224 ? 4.323 -14.739 -20.119 1.00 91.19 224 LEU A C 1
ATOM 1733 O O . LEU A 1 224 ? 3.415 -15.090 -19.374 1.00 91.19 224 LEU A O 1
ATOM 1737 N N . GLN A 1 225 ? 4.123 -14.491 -21.419 1.00 91.00 225 GLN A N 1
ATOM 1738 C CA . GLN A 1 225 ? 2.800 -14.568 -22.051 1.00 91.00 225 GLN A CA 1
ATOM 1739 C C . GLN A 1 225 ? 2.189 -15.979 -21.997 1.00 91.00 225 GLN A C 1
ATOM 1741 O O . GLN A 1 225 ? 0.968 -16.135 -21.948 1.00 91.00 225 GLN A O 1
ATOM 1746 N N . ALA A 1 226 ? 3.028 -17.018 -22.036 1.00 87.56 226 ALA A N 1
ATOM 1747 C CA . ALA A 1 226 ? 2.577 -18.405 -22.050 1.00 87.56 226 ALA A CA 1
ATOM 1748 C C . ALA A 1 226 ? 2.237 -18.951 -20.655 1.00 87.56 226 ALA A C 1
ATOM 1750 O O . ALA A 1 226 ? 1.552 -19.974 -20.569 1.00 87.56 226 ALA A O 1
ATOM 1751 N N . LEU A 1 227 ? 2.705 -18.307 -19.579 1.00 85.25 227 LEU A N 1
ATOM 1752 C CA . LEU A 1 227 ? 2.552 -18.812 -18.215 1.00 85.25 227 LEU A CA 1
ATOM 1753 C C . LEU A 1 227 ? 1.070 -18.987 -17.843 1.00 85.25 227 LEU A C 1
ATOM 1755 O O . LEU A 1 227 ? 0.317 -18.014 -17.857 1.00 85.25 227 LEU A O 1
ATOM 1759 N N . PRO A 1 228 ? 0.638 -20.195 -17.429 1.00 78.69 228 PRO A N 1
ATOM 1760 C CA . PRO A 1 228 ? -0.729 -20.406 -16.955 1.00 78.69 228 PRO A CA 1
ATOM 1761 C C . PRO A 1 228 ? -1.071 -19.557 -15.727 1.00 78.69 228 PRO A C 1
ATOM 1763 O O . PRO A 1 228 ? -2.195 -19.088 -15.599 1.00 78.69 228 PRO A O 1
ATOM 1766 N N . SER A 1 229 ? -0.085 -19.305 -14.858 1.00 75.06 229 SER A N 1
ATOM 1767 C CA . SER A 1 229 ? -0.242 -18.477 -13.657 1.00 75.06 229 SER A CA 1
ATOM 1768 C C . SER A 1 229 ? -0.562 -17.011 -13.951 1.00 75.06 229 SER A C 1
ATOM 1770 O O . SER A 1 229 ? -1.005 -16.315 -13.050 1.00 75.06 229 SER A O 1
ATOM 1772 N N . ALA A 1 230 ? -0.343 -16.542 -15.184 1.00 74.00 230 ALA A N 1
ATOM 1773 C CA . ALA A 1 230 ? -0.714 -15.197 -15.614 1.00 74.00 230 ALA A CA 1
ATOM 1774 C C . ALA A 1 230 ? -2.199 -15.081 -16.013 1.00 74.00 230 ALA A C 1
ATOM 1776 O O . ALA A 1 230 ? -2.657 -14.000 -16.364 1.00 74.00 230 ALA A O 1
ATOM 1777 N N . GLN A 1 231 ? -2.950 -16.193 -16.019 1.00 84.50 231 GLN A N 1
ATOM 1778 C CA . GLN A 1 231 ? -4.396 -16.243 -16.290 1.00 84.50 231 GLN A CA 1
ATOM 1779 C C . GLN A 1 231 ? -4.838 -15.658 -17.648 1.00 84.50 231 GLN A C 1
ATOM 1781 O O . GLN A 1 231 ? -6.026 -15.486 -17.902 1.00 84.50 231 GLN A O 1
ATOM 1786 N N . PHE A 1 232 ? -3.917 -15.417 -18.588 1.00 83.62 232 PHE A N 1
ATOM 1787 C CA . PHE A 1 232 ? -4.241 -14.906 -19.930 1.00 83.62 232 PHE A CA 1
ATOM 1788 C C . PHE A 1 232 ? -5.008 -15.895 -20.818 1.00 83.62 232 PHE A C 1
ATOM 1790 O O . 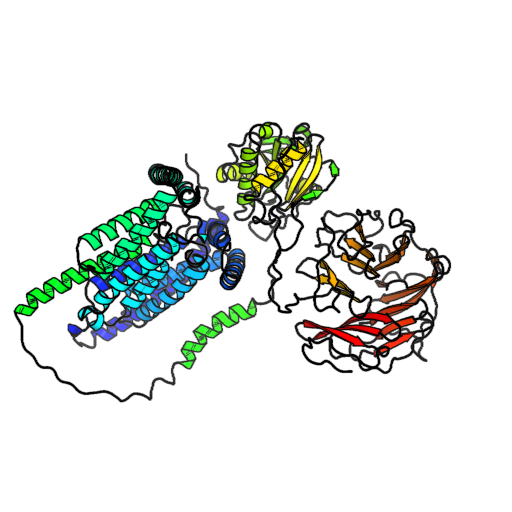PHE A 1 232 ? -5.507 -15.526 -21.880 1.00 83.62 232 PHE A O 1
ATOM 1797 N N . TRP A 1 233 ? -5.088 -17.158 -20.403 1.00 82.25 233 TRP A N 1
ATOM 1798 C CA . TRP A 1 233 ? -5.885 -18.191 -21.062 1.00 82.25 233 TRP A CA 1
ATOM 1799 C C . TRP A 1 233 ? -7.364 -18.148 -20.648 1.00 82.25 233 TRP A C 1
ATOM 1801 O O . TRP A 1 233 ? -8.198 -18.778 -21.301 1.00 82.25 233 TRP A O 1
ATOM 1811 N N . GLU A 1 234 ? -7.686 -17.402 -19.589 1.00 82.31 234 GLU A N 1
ATOM 1812 C CA . GLU A 1 234 ? -9.038 -17.205 -19.073 1.00 82.31 234 GLU A CA 1
ATOM 1813 C C . GLU A 1 234 ? -9.712 -15.997 -19.742 1.00 82.31 234 GLU A C 1
ATOM 1815 O O . GLU A 1 234 ? -9.071 -15.125 -20.336 1.00 82.31 234 GLU A O 1
ATOM 1820 N N . LYS A 1 235 ? -11.046 -15.954 -19.695 1.00 73.19 235 LYS A N 1
ATOM 1821 C CA . LYS A 1 235 ? -11.819 -14.850 -20.273 1.00 73.19 235 LYS A CA 1
ATOM 1822 C C . LYS A 1 235 ? -11.723 -13.626 -19.359 1.00 73.19 235 LYS A C 1
ATOM 1824 O O . LYS A 1 235 ? -11.917 -13.754 -18.160 1.00 73.19 235 LYS A O 1
ATOM 1829 N N . GLY A 1 236 ? -11.501 -12.441 -19.927 1.00 74.31 236 GLY A N 1
ATOM 1830 C CA . GLY A 1 236 ? -11.475 -11.181 -19.176 1.00 74.31 236 GLY A CA 1
ATOM 1831 C C . GLY A 1 236 ? -10.073 -10.632 -18.935 1.00 74.31 236 GLY A C 1
ATOM 1832 O O . GLY A 1 236 ? -9.851 -9.463 -19.212 1.00 74.31 236 GLY A O 1
ATOM 1833 N N . THR A 1 237 ? -9.098 -11.453 -18.536 1.00 80.19 237 THR A N 1
ATOM 1834 C CA . THR A 1 237 ? -7.796 -10.990 -18.008 1.00 80.19 237 THR A CA 1
ATOM 1835 C C . THR A 1 237 ? -7.045 -10.020 -18.930 1.00 80.19 237 THR A C 1
ATOM 1837 O O . THR A 1 237 ? -6.719 -8.904 -18.529 1.00 80.19 237 THR A O 1
ATOM 1840 N N . LEU A 1 238 ? -6.817 -10.397 -20.197 1.00 81.38 238 LEU A N 1
ATOM 1841 C CA . LEU A 1 238 ? -6.162 -9.516 -21.179 1.00 81.38 238 LEU A CA 1
ATOM 1842 C C . LEU A 1 238 ? -7.018 -8.291 -21.527 1.00 81.38 238 LEU A C 1
ATOM 1844 O O . LEU A 1 238 ? -6.482 -7.219 -21.780 1.00 81.38 238 LEU A O 1
ATOM 1848 N N . SER A 1 239 ? -8.344 -8.442 -21.540 1.00 86.25 239 SER A N 1
ATOM 1849 C CA . SER A 1 239 ? -9.261 -7.337 -21.823 1.00 86.25 239 SER A CA 1
ATOM 1850 C C . SER A 1 239 ? -9.262 -6.306 -20.700 1.00 86.25 239 SER A C 1
ATOM 1852 O O . SER A 1 239 ? -9.298 -5.118 -20.996 1.00 86.25 239 SER A O 1
ATOM 1854 N N . THR A 1 240 ? -9.233 -6.733 -19.438 1.00 83.31 240 THR A N 1
ATOM 1855 C CA . THR A 1 240 ? -9.270 -5.843 -18.271 1.00 83.31 240 THR A CA 1
ATOM 1856 C C . THR A 1 240 ? -8.059 -4.921 -18.255 1.00 83.31 240 THR A C 1
ATOM 1858 O O . THR A 1 240 ? -8.225 -3.720 -18.073 1.00 83.31 240 THR A O 1
ATOM 1861 N N . ALA A 1 241 ? -6.867 -5.447 -18.549 1.00 79.44 241 ALA A N 1
ATOM 1862 C CA . ALA A 1 241 ? -5.657 -4.632 -18.637 1.00 79.44 241 ALA A CA 1
ATOM 1863 C C . ALA A 1 241 ? -5.773 -3.527 -19.708 1.00 79.44 241 ALA A C 1
ATOM 1865 O O . ALA A 1 241 ? -5.389 -2.388 -19.464 1.00 79.44 241 ALA A O 1
ATOM 1866 N N . ILE A 1 242 ? -6.354 -3.838 -20.876 1.00 85.81 242 ILE A N 1
ATOM 1867 C CA . ILE A 1 242 ? -6.585 -2.849 -21.944 1.00 85.81 242 ILE A CA 1
ATOM 1868 C C . ILE A 1 242 ? -7.689 -1.847 -21.576 1.00 85.81 242 ILE A C 1
ATOM 1870 O O . ILE A 1 242 ? -7.551 -0.659 -21.866 1.00 85.81 242 ILE A O 1
ATOM 1874 N N . LEU A 1 243 ? -8.769 -2.299 -20.931 1.00 83.19 243 LEU A N 1
ATOM 1875 C CA . LEU A 1 243 ? -9.866 -1.426 -20.495 1.00 83.19 243 LEU A CA 1
ATOM 1876 C C . LEU A 1 243 ? -9.414 -0.429 -19.432 1.00 83.19 243 LEU A C 1
ATOM 1878 O O . LEU A 1 243 ? -9.754 0.741 -19.546 1.00 83.19 243 LEU A O 1
ATOM 1882 N N . GLN A 1 244 ? -8.578 -0.852 -18.482 1.00 80.06 244 GLN A N 1
ATOM 1883 C CA . GLN A 1 244 ? -8.001 0.047 -17.479 1.00 80.06 244 GLN A CA 1
ATOM 1884 C C . GLN A 1 244 ? -7.265 1.227 -18.124 1.00 80.06 244 GLN A C 1
ATOM 1886 O O . GLN A 1 244 ? -7.419 2.356 -17.673 1.00 80.06 244 GLN A O 1
ATOM 1891 N N . MET A 1 245 ? -6.526 0.998 -19.216 1.00 80.31 245 MET A N 1
ATOM 1892 C CA . MET A 1 245 ? -5.906 2.095 -19.968 1.00 80.31 245 MET A CA 1
ATOM 1893 C C . MET A 1 245 ? -6.932 2.924 -20.741 1.00 80.31 245 MET A C 1
ATOM 1895 O O . MET A 1 245 ? -6.882 4.150 -20.716 1.00 80.31 245 MET A O 1
ATOM 1899 N N . ALA A 1 246 ? -7.895 2.270 -21.390 1.00 82.19 246 ALA A N 1
ATOM 1900 C CA . ALA A 1 246 ? -8.931 2.947 -22.167 1.00 82.19 246 ALA A CA 1
ATOM 1901 C C . ALA A 1 246 ? -9.854 3.843 -21.321 1.00 82.19 246 ALA A C 1
ATOM 1903 O O . ALA A 1 246 ? -10.443 4.786 -21.856 1.00 82.19 246 ALA A O 1
ATOM 1904 N N . ASP A 1 247 ? -10.001 3.524 -20.036 1.00 77.62 247 ASP A N 1
ATOM 1905 C CA . ASP A 1 247 ? -10.840 4.247 -19.081 1.00 77.62 247 ASP A CA 1
ATOM 1906 C C . ASP A 1 247 ? -10.071 5.323 -18.300 1.00 77.62 247 ASP A C 1
ATOM 1908 O O . ASP A 1 247 ? -10.696 6.141 -17.623 1.00 77.62 247 ASP A O 1
ATOM 1912 N N . MET A 1 248 ? -8.745 5.418 -18.476 1.00 71.44 248 MET A N 1
ATOM 1913 C CA . MET A 1 248 ? -8.016 6.641 -18.130 1.00 71.44 248 MET A CA 1
ATO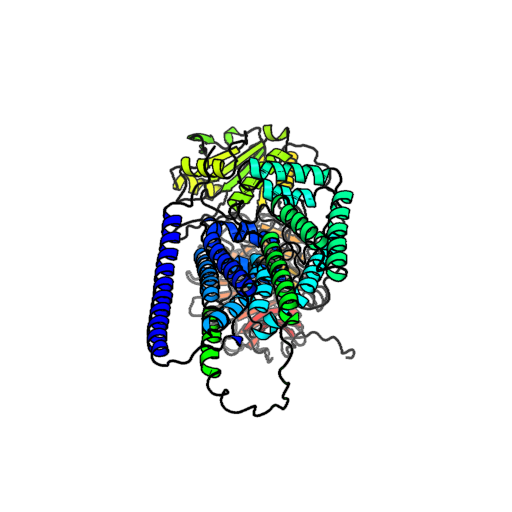M 1914 C C . MET A 1 248 ? -8.533 7.807 -18.979 1.00 71.44 248 MET A C 1
ATOM 1916 O O . MET A 1 248 ? -8.913 7.634 -20.139 1.00 71.44 248 MET A O 1
ATOM 1920 N N . SER A 1 249 ? -8.543 9.019 -18.422 1.00 67.94 249 SER A N 1
ATOM 1921 C CA . SER A 1 249 ? -9.008 10.189 -19.167 1.00 67.94 249 SER A CA 1
ATOM 1922 C C . SER A 1 249 ? -8.107 10.484 -20.355 1.00 67.94 249 SER A C 1
ATOM 1924 O O . SER A 1 249 ? -6.962 10.910 -20.219 1.00 67.94 249 SER A O 1
ATOM 1926 N N . GLN A 1 250 ? -8.665 10.270 -21.539 1.00 74.00 250 GLN A N 1
ATOM 1927 C CA . GLN A 1 250 ? -8.021 10.532 -22.810 1.00 74.00 250 GLN A CA 1
ATOM 1928 C C . GLN A 1 250 ? -9.076 10.853 -23.877 1.00 74.00 250 GLN A C 1
ATOM 1930 O O . GLN A 1 250 ? -10.258 10.521 -23.718 1.00 74.00 250 GLN A O 1
ATOM 1935 N N . PRO A 1 251 ? -8.696 11.505 -24.990 1.00 80.75 251 PRO A N 1
ATOM 1936 C CA . PRO A 1 251 ? -9.628 11.784 -26.072 1.00 80.75 251 PRO A CA 1
ATOM 1937 C C . PRO A 1 251 ? -10.314 10.510 -26.580 1.00 80.75 251 PRO A C 1
ATOM 1939 O O . PRO A 1 251 ? -9.676 9.477 -26.775 1.00 80.75 251 PRO A O 1
ATOM 1942 N N . SER A 1 252 ? -11.613 10.590 -26.880 1.00 80.25 252 SER A N 1
ATOM 1943 C CA . SER A 1 252 ? -12.402 9.422 -27.303 1.00 80.25 252 SER A CA 1
ATOM 1944 C C . SER A 1 252 ? -11.849 8.723 -28.548 1.00 80.25 252 SER A C 1
ATOM 1946 O O . SER A 1 252 ? -12.002 7.513 -28.684 1.00 80.25 252 SER A O 1
ATOM 1948 N N . PHE A 1 253 ? -11.173 9.452 -29.442 1.00 84.56 253 PHE A N 1
ATOM 1949 C CA . PHE A 1 253 ? -10.529 8.870 -30.622 1.00 84.56 253 PHE A CA 1
ATOM 1950 C C . PHE A 1 253 ? -9.303 8.003 -30.283 1.00 84.56 253 PHE A C 1
ATOM 1952 O O . PHE A 1 253 ? -8.926 7.164 -31.098 1.00 84.56 253 PHE A O 1
ATOM 1959 N N . MET A 1 254 ? -8.693 8.197 -29.109 1.00 82.19 254 MET A N 1
ATOM 1960 C CA . MET A 1 254 ? -7.590 7.380 -28.592 1.00 82.19 254 MET A CA 1
ATOM 1961 C C . MET A 1 254 ? -8.140 6.181 -27.808 1.00 82.19 254 MET A C 1
ATOM 1963 O O . MET A 1 254 ? -7.778 5.050 -28.123 1.00 82.19 254 MET A O 1
ATOM 1967 N N . ALA A 1 255 ? -9.128 6.404 -26.928 1.00 83.44 255 ALA A N 1
ATOM 1968 C CA . ALA A 1 255 ? -9.775 5.352 -26.131 1.00 83.44 255 ALA A CA 1
ATOM 1969 C C . ALA A 1 255 ? -10.617 4.350 -26.949 1.00 83.44 255 ALA A C 1
ATOM 1971 O O . ALA A 1 255 ? -10.647 3.157 -26.645 1.00 83.44 255 ALA A O 1
ATOM 1972 N N . ALA A 1 256 ? -11.343 4.794 -27.984 1.00 85.31 256 ALA A N 1
ATOM 1973 C CA . ALA A 1 256 ? -12.276 3.930 -28.720 1.00 85.31 256 ALA A CA 1
ATOM 1974 C C . ALA A 1 256 ? -11.602 2.718 -29.408 1.00 85.31 256 ALA A C 1
ATOM 1976 O O . ALA A 1 256 ? -12.146 1.609 -29.308 1.00 85.31 256 ALA A O 1
ATOM 1977 N N . PRO A 1 257 ? -10.427 2.863 -30.058 1.00 88.50 257 PRO A N 1
ATOM 1978 C CA . PRO A 1 257 ? -9.633 1.726 -30.522 1.00 88.50 257 PRO A CA 1
ATOM 1979 C C . PRO A 1 257 ? -9.282 0.721 -29.416 1.00 88.50 257 PRO A C 1
ATOM 1981 O O . PRO A 1 257 ? -9.449 -0.478 -29.634 1.00 88.50 257 PRO A O 1
ATOM 1984 N N . LEU A 1 258 ? -8.866 1.186 -28.231 1.00 86.88 258 LEU A N 1
ATOM 1985 C CA . LEU A 1 258 ? -8.528 0.321 -27.092 1.00 86.88 258 LEU A CA 1
ATOM 1986 C C . LEU A 1 258 ? -9.756 -0.447 -26.586 1.00 86.88 258 LEU A C 1
ATOM 1988 O O . LEU A 1 258 ? -9.690 -1.664 -26.439 1.00 86.88 258 LEU A O 1
ATOM 1992 N N . ARG A 1 259 ? -10.910 0.218 -26.416 1.00 87.94 259 ARG A N 1
ATOM 1993 C CA . ARG A 1 259 ? -12.172 -0.442 -26.015 1.00 87.94 259 ARG A CA 1
ATOM 1994 C C . ARG A 1 259 ? -12.620 -1.498 -27.023 1.00 87.94 259 ARG A C 1
ATOM 1996 O O . ARG A 1 259 ? -13.050 -2.586 -26.645 1.00 87.94 259 ARG A O 1
ATOM 2003 N N . THR A 1 260 ? -12.489 -1.192 -28.313 1.00 87.81 260 THR A N 1
ATOM 2004 C CA . THR A 1 260 ? -12.807 -2.141 -29.391 1.00 87.81 260 THR A CA 1
ATOM 2005 C C . THR A 1 260 ? -11.865 -3.340 -29.352 1.00 87.81 260 THR A C 1
ATOM 2007 O O . THR A 1 260 ? -12.302 -4.485 -29.457 1.00 87.81 260 THR A O 1
ATOM 2010 N N . PHE A 1 261 ? -10.570 -3.091 -29.167 1.00 89.25 261 PHE A N 1
ATOM 2011 C CA . PHE A 1 261 ? -9.568 -4.140 -29.066 1.00 89.25 261 PHE A CA 1
ATOM 2012 C C . PHE A 1 261 ? -9.788 -5.025 -27.831 1.00 89.25 261 PHE A C 1
ATOM 2014 O O . PHE A 1 261 ? -9.802 -6.247 -27.959 1.00 89.25 261 PHE A O 1
ATOM 2021 N N . ALA A 1 262 ? -10.085 -4.436 -26.673 1.00 87.62 262 ALA A N 1
ATOM 2022 C CA . ALA A 1 262 ? -10.455 -5.161 -25.462 1.00 87.62 262 ALA A CA 1
ATOM 2023 C C . ALA A 1 262 ? -11.684 -6.066 -25.668 1.00 87.62 262 ALA A C 1
ATOM 2025 O O . ALA A 1 262 ? -11.661 -7.251 -25.328 1.00 87.62 262 ALA A O 1
ATOM 2026 N N . ALA A 1 263 ? -12.732 -5.553 -26.325 1.00 84.69 263 ALA A N 1
ATOM 2027 C CA . ALA A 1 263 ? -13.905 -6.351 -26.675 1.00 84.69 263 ALA A CA 1
ATOM 2028 C C . ALA A 1 263 ? -13.547 -7.551 -27.573 1.00 84.69 263 ALA A C 1
ATOM 2030 O O . ALA A 1 263 ? -14.041 -8.657 -27.346 1.00 84.69 263 ALA A O 1
ATOM 2031 N N . LEU A 1 264 ? -12.646 -7.369 -28.549 1.00 83.50 264 LEU A N 1
ATOM 2032 C CA . LEU A 1 264 ? -12.157 -8.457 -29.405 1.00 83.50 264 LEU A CA 1
ATOM 2033 C C . LEU A 1 264 ? -11.373 -9.515 -28.619 1.00 83.50 264 LEU A C 1
ATOM 2035 O O . LEU A 1 264 ? -11.552 -10.709 -28.882 1.00 83.50 264 LEU A O 1
ATOM 2039 N N . LEU A 1 265 ? -10.543 -9.103 -27.654 1.00 84.44 265 LEU A N 1
ATOM 2040 C CA . LEU A 1 265 ? -9.805 -10.021 -26.776 1.00 84.44 265 LEU A CA 1
ATOM 2041 C C . LEU A 1 265 ? -10.761 -10.925 -25.985 1.00 84.44 265 LEU A C 1
ATOM 2043 O O . LEU A 1 265 ? -10.513 -12.124 -25.854 1.00 84.44 265 LEU A O 1
ATOM 2047 N N . ASN A 1 266 ? -11.898 -10.382 -25.543 1.00 84.56 266 ASN A N 1
ATOM 2048 C CA . ASN A 1 266 ? -12.915 -11.117 -24.788 1.00 84.56 266 ASN A CA 1
ATOM 2049 C C . ASN A 1 266 ? -13.724 -12.140 -25.598 1.00 84.56 266 ASN A C 1
ATOM 2051 O O . ASN A 1 266 ? -14.282 -13.070 -25.006 1.00 84.56 266 ASN A O 1
ATOM 2055 N N . LEU A 1 267 ? -13.810 -11.994 -26.924 1.00 77.25 267 LEU A N 1
ATOM 2056 C CA . LEU A 1 267 ? -14.555 -12.932 -27.775 1.00 77.25 267 LEU A CA 1
ATOM 2057 C C . LEU A 1 267 ? -13.831 -14.277 -27.921 1.00 77.25 267 LEU A C 1
ATOM 2059 O O . LEU A 1 267 ? -14.472 -15.329 -27.901 1.00 77.25 267 LEU A O 1
ATOM 2063 N N . HIS A 1 268 ? -12.501 -14.251 -28.043 1.00 77.62 268 HIS A N 1
ATOM 2064 C CA . HIS A 1 268 ? -11.678 -15.443 -28.277 1.00 77.62 268 HIS A CA 1
ATOM 2065 C C . HIS A 1 268 ? -10.371 -15.419 -27.456 1.00 77.62 268 HIS A C 1
ATOM 2067 O O . HIS A 1 268 ? -9.286 -15.383 -28.042 1.00 77.62 268 HIS A O 1
ATOM 2073 N N . PRO A 1 269 ? -10.440 -15.468 -26.112 1.00 77.56 269 PRO A N 1
ATOM 2074 C CA . PRO A 1 269 ? -9.283 -15.247 -25.233 1.00 77.56 269 PRO A CA 1
ATOM 2075 C C . PRO A 1 269 ? -8.135 -16.235 -25.489 1.00 77.56 269 PRO A C 1
ATOM 2077 O O . PRO A 1 269 ? -6.986 -15.831 -25.653 1.00 77.56 269 PRO A O 1
ATOM 2080 N N . VAL A 1 270 ? -8.450 -17.526 -25.644 1.00 80.44 270 VAL A N 1
ATOM 2081 C CA . VAL A 1 270 ? -7.452 -18.576 -25.917 1.00 80.44 270 VAL A CA 1
ATOM 2082 C C . VAL A 1 270 ? -6.742 -18.360 -27.256 1.00 80.44 270 VAL A C 1
ATOM 2084 O O . VAL A 1 270 ? -5.526 -18.517 -27.343 1.00 80.44 270 VAL A O 1
ATOM 2087 N N . LEU A 1 271 ? -7.482 -17.983 -28.305 1.00 79.88 271 LEU A N 1
ATOM 2088 C CA . LEU A 1 271 ? -6.920 -17.755 -29.640 1.00 79.88 271 LEU A CA 1
ATOM 2089 C C . LEU A 1 271 ? -5.986 -16.541 -29.648 1.00 79.88 271 LEU A C 1
ATOM 2091 O O . LEU A 1 271 ? -4.893 -16.600 -30.220 1.00 79.88 271 LEU A O 1
ATOM 2095 N N . TRP A 1 272 ? -6.410 -15.451 -29.008 1.00 86.00 272 TRP A N 1
ATOM 2096 C CA . TRP A 1 272 ? -5.605 -14.240 -28.893 1.00 86.00 272 TRP A CA 1
ATOM 2097 C C . TRP A 1 272 ? -4.337 -14.487 -28.092 1.00 86.00 272 TRP A C 1
ATOM 2099 O O . TRP A 1 272 ? -3.251 -14.165 -28.573 1.00 86.00 272 TRP A O 1
ATOM 2109 N N . ASN A 1 273 ? -4.443 -15.139 -26.934 1.00 87.12 273 ASN A N 1
ATOM 2110 C CA . ASN A 1 273 ? -3.267 -15.428 -26.128 1.00 87.12 273 ASN A CA 1
ATOM 2111 C C . ASN A 1 273 ? -2.295 -16.377 -26.847 1.00 87.12 273 ASN A C 1
ATOM 2113 O O . ASN A 1 273 ? -1.098 -16.101 -26.906 1.00 87.12 273 ASN A O 1
ATOM 2117 N N . ALA A 1 274 ? -2.796 -17.438 -27.492 1.00 80.69 274 ALA A N 1
ATOM 2118 C CA . ALA A 1 274 ? -1.966 -18.325 -28.310 1.00 80.69 274 ALA A CA 1
ATOM 2119 C C . ALA A 1 274 ? -1.222 -17.559 -29.418 1.00 80.69 274 ALA A C 1
ATOM 2121 O O . ALA A 1 274 ? -0.041 -17.809 -29.664 1.00 80.69 274 ALA A O 1
ATOM 2122 N N . SER A 1 275 ? -1.884 -16.582 -30.044 1.00 86.31 275 SER A N 1
ATOM 2123 C CA . SER A 1 275 ? -1.271 -15.709 -31.051 1.00 86.31 275 SER A CA 1
ATOM 2124 C C . SER A 1 275 ? -0.191 -14.806 -30.444 1.00 86.31 275 SER A C 1
ATOM 2126 O O . SER A 1 275 ? 0.889 -14.666 -31.023 1.00 86.31 275 SER A O 1
ATOM 2128 N N . PHE A 1 276 ? -0.431 -14.248 -29.253 1.00 89.75 276 PHE A N 1
ATOM 2129 C CA . PHE A 1 276 ? 0.537 -13.419 -28.525 1.00 89.75 276 PHE A CA 1
ATOM 2130 C C . PHE A 1 276 ? 1.704 -14.199 -27.916 1.00 89.75 276 PHE A C 1
ATOM 2132 O O . PHE A 1 276 ? 2.706 -13.577 -27.571 1.00 89.75 276 PHE A O 1
ATOM 2139 N N . VAL A 1 277 ? 1.623 -15.528 -27.834 1.00 88.25 277 VAL A N 1
ATOM 2140 C CA . VAL A 1 277 ? 2.768 -16.411 -27.555 1.00 88.25 277 VAL A CA 1
ATOM 2141 C C . VAL A 1 277 ? 3.514 -16.750 -28.848 1.00 88.25 277 VAL A C 1
ATOM 2143 O O . VAL A 1 277 ? 4.736 -16.614 -28.923 1.00 88.25 277 VAL A O 1
ATOM 2146 N N . ALA A 1 278 ? 2.789 -17.160 -29.893 1.00 81.19 278 ALA A N 1
ATOM 2147 C CA . ALA A 1 278 ? 3.379 -17.602 -31.157 1.00 81.19 278 ALA A CA 1
ATOM 2148 C C . ALA A 1 278 ? 4.175 -16.492 -31.863 1.00 81.19 278 ALA A C 1
ATOM 2150 O O . ALA A 1 278 ? 5.220 -16.755 -32.460 1.00 81.19 278 ALA A O 1
ATOM 2151 N N . LEU A 1 279 ? 3.704 -15.247 -31.780 1.00 91.25 279 LEU A N 1
ATOM 2152 C CA . LEU A 1 279 ? 4.317 -14.102 -32.445 1.00 91.25 279 LEU A CA 1
ATOM 2153 C C . LEU A 1 279 ? 5.710 -13.745 -31.873 1.00 91.25 279 LEU A C 1
ATOM 2155 O O . LEU A 1 279 ? 6.662 -13.704 -32.657 1.00 91.25 279 LEU A O 1
ATOM 2159 N N . PRO A 1 280 ? 5.904 -13.569 -30.550 1.00 92.62 280 PRO A N 1
ATOM 2160 C CA . PRO A 1 280 ? 7.234 -13.484 -29.950 1.00 92.62 280 PRO A CA 1
ATOM 2161 C C . PRO A 1 280 ? 8.133 -14.688 -30.259 1.00 92.62 280 PRO A C 1
ATOM 2163 O O . PRO A 1 280 ? 9.298 -14.487 -30.594 1.00 92.62 280 PRO A O 1
ATOM 2166 N N . VAL A 1 281 ? 7.616 -15.926 -30.241 1.00 85.75 281 VAL A N 1
ATOM 2167 C CA . VAL A 1 281 ? 8.404 -17.122 -30.617 1.00 85.75 281 VAL A CA 1
ATOM 2168 C C . VAL A 1 281 ? 8.913 -17.022 -32.058 1.00 85.75 281 VAL A C 1
ATOM 2170 O O . VAL A 1 281 ? 10.090 -17.278 -32.320 1.00 85.75 281 VAL A O 1
ATOM 2173 N N . LEU A 1 282 ? 8.065 -16.596 -32.997 1.00 86.44 282 LEU A N 1
ATOM 2174 C CA . LEU A 1 282 ? 8.473 -16.348 -34.379 1.00 86.44 282 LEU A CA 1
ATOM 2175 C C . LEU A 1 282 ? 9.566 -15.273 -34.450 1.00 86.44 282 LEU A C 1
ATOM 2177 O O . LEU A 1 282 ? 10.558 -15.457 -35.153 1.00 86.44 282 LEU A O 1
ATOM 2181 N N . LEU A 1 283 ? 9.423 -14.174 -33.707 1.00 88.94 283 LEU A N 1
ATOM 2182 C CA . LEU A 1 283 ? 10.429 -13.111 -33.668 1.00 88.94 283 LEU A CA 1
ATOM 2183 C C . LEU A 1 283 ? 11.764 -13.601 -33.095 1.00 88.94 283 LEU A C 1
ATOM 2185 O O . LEU A 1 283 ? 12.806 -13.268 -33.657 1.00 88.94 283 LEU A O 1
ATOM 2189 N N . VAL A 1 284 ? 11.757 -14.452 -32.066 1.00 90.88 284 VAL A N 1
ATOM 2190 C CA . VAL A 1 284 ? 12.967 -15.124 -31.558 1.00 90.88 284 VAL A CA 1
ATOM 2191 C C . VAL A 1 284 ? 13.649 -15.920 -32.672 1.00 90.88 284 VAL A C 1
ATOM 2193 O O . VAL A 1 284 ? 14.838 -15.723 -32.933 1.00 90.88 284 VAL A O 1
ATOM 2196 N N . LEU A 1 285 ? 12.900 -16.772 -33.379 1.00 85.06 285 LEU A N 1
ATOM 2197 C CA . LEU A 1 285 ? 13.434 -17.576 -34.483 1.00 85.06 285 LEU A CA 1
ATOM 2198 C C . LEU A 1 285 ? 13.996 -16.700 -35.612 1.00 85.06 285 LEU A C 1
ATOM 2200 O O . LEU A 1 285 ? 15.087 -16.975 -36.109 1.00 85.06 285 LEU A O 1
ATOM 2204 N N . LEU A 1 286 ? 13.305 -15.621 -35.986 1.00 84.81 286 LEU A N 1
ATOM 2205 C CA . LEU A 1 286 ? 13.746 -14.698 -37.035 1.00 84.81 286 LEU A CA 1
ATOM 2206 C C . LEU A 1 286 ? 15.008 -13.921 -36.643 1.00 84.81 286 LEU A C 1
ATOM 2208 O O . LEU A 1 286 ? 15.925 -13.800 -37.457 1.00 84.81 286 LEU A O 1
ATOM 2212 N N . TRP A 1 287 ? 15.091 -13.427 -35.405 1.00 94.12 287 TRP A N 1
ATOM 2213 C CA . TRP A 1 287 ? 16.274 -12.722 -34.900 1.00 94.12 287 TRP A CA 1
ATOM 2214 C C . TRP A 1 287 ? 17.485 -13.644 -34.716 1.00 94.12 287 TRP A C 1
ATOM 2216 O O . TRP A 1 287 ? 18.619 -13.177 -34.821 1.00 94.12 287 TRP A O 1
ATOM 2226 N N . MET A 1 288 ? 17.279 -14.945 -34.505 1.00 89.81 288 MET A N 1
ATOM 2227 C CA . MET A 1 288 ? 18.374 -15.920 -34.462 1.00 89.81 288 MET A CA 1
ATOM 2228 C C . MET A 1 288 ? 18.795 -16.406 -35.855 1.00 89.81 288 MET A C 1
ATOM 2230 O O . MET A 1 288 ? 19.990 -16.506 -36.128 1.00 89.81 288 MET A O 1
ATOM 2234 N N . ALA A 1 289 ? 17.839 -16.694 -36.743 1.00 85.50 289 ALA A N 1
ATOM 2235 C CA . ALA A 1 289 ? 18.114 -17.303 -38.045 1.00 85.50 289 ALA A CA 1
ATOM 2236 C C . ALA A 1 289 ? 18.473 -16.277 -39.127 1.00 85.50 289 ALA A C 1
ATOM 2238 O O . ALA A 1 289 ? 19.423 -16.473 -39.885 1.00 85.50 289 ALA A O 1
ATOM 2239 N N . ILE A 1 290 ? 17.719 -15.177 -39.212 1.00 90.12 290 ILE A N 1
ATOM 2240 C CA . ILE A 1 290 ? 17.844 -14.166 -40.271 1.00 90.12 290 ILE A CA 1
ATOM 2241 C C . ILE A 1 290 ? 17.758 -12.724 -39.723 1.00 90.12 290 ILE A C 1
ATOM 2243 O O . ILE A 1 290 ? 16.959 -11.914 -40.208 1.00 90.12 290 ILE A O 1
ATOM 2247 N N . PRO A 1 291 ? 18.624 -12.330 -38.764 1.00 90.00 291 PRO A N 1
ATOM 2248 C CA . PRO A 1 291 ? 18.567 -11.014 -38.113 1.00 90.00 291 PRO A CA 1
ATOM 2249 C C . PRO A 1 291 ? 18.776 -9.827 -39.053 1.00 90.00 291 PRO A C 1
ATOM 2251 O O . PRO A 1 291 ? 18.397 -8.710 -38.725 1.00 90.00 291 PRO A O 1
ATOM 2254 N N . ARG A 1 292 ? 19.402 -10.038 -40.216 1.00 91.19 292 ARG A N 1
ATOM 2255 C CA . ARG A 1 292 ? 19.691 -8.980 -41.200 1.00 91.19 292 ARG A CA 1
ATOM 2256 C C . ARG A 1 292 ? 18.586 -8.802 -42.244 1.00 91.19 292 ARG A C 1
ATOM 2258 O O . ARG A 1 292 ? 18.647 -7.855 -43.022 1.00 91.19 292 ARG A O 1
ATOM 2265 N N . HIS A 1 293 ? 17.614 -9.711 -42.297 1.00 90.56 293 HIS A N 1
ATOM 2266 C CA . HIS A 1 293 ? 16.600 -9.715 -43.343 1.00 90.56 293 HIS A CA 1
ATOM 2267 C C . HIS A 1 293 ? 15.520 -8.655 -43.081 1.00 90.56 293 HIS A C 1
ATOM 2269 O O . HIS A 1 293 ? 15.043 -8.513 -41.957 1.00 90.56 293 HIS A O 1
ATOM 2275 N N . VAL A 1 294 ? 15.093 -7.947 -44.135 1.00 90.00 294 VAL A N 1
ATOM 2276 C CA . VAL A 1 294 ? 14.121 -6.838 -44.042 1.00 90.00 294 VAL A CA 1
ATOM 2277 C C . VAL A 1 294 ? 12.800 -7.291 -43.418 1.00 90.00 294 VAL A C 1
ATOM 2279 O O . VAL A 1 294 ? 12.223 -6.564 -42.616 1.00 90.00 294 VAL A O 1
ATOM 2282 N N . PHE A 1 295 ? 12.351 -8.513 -43.723 1.00 85.00 295 PHE A N 1
ATOM 2283 C CA . PHE A 1 295 ? 11.142 -9.092 -43.125 1.00 85.00 295 PHE A CA 1
ATOM 2284 C C . PHE A 1 295 ? 11.191 -9.113 -41.589 1.00 85.00 295 PHE A C 1
ATOM 2286 O O . PHE A 1 295 ? 10.219 -8.721 -40.951 1.00 85.00 295 PHE A O 1
ATOM 2293 N N . THR A 1 296 ? 12.328 -9.492 -40.995 1.00 86.81 296 THR A N 1
ATOM 2294 C CA . THR A 1 296 ? 12.514 -9.519 -39.535 1.00 86.81 296 THR A CA 1
ATOM 2295 C C . THR A 1 296 ? 12.315 -8.129 -38.934 1.00 86.81 296 THR A C 1
ATOM 2297 O O . THR A 1 296 ? 11.631 -7.980 -37.922 1.00 86.81 296 THR A O 1
ATOM 2300 N N . HIS A 1 297 ? 12.865 -7.092 -39.575 1.00 93.69 297 HIS A N 1
ATOM 2301 C CA . HIS A 1 297 ? 12.762 -5.707 -39.099 1.00 93.69 297 HIS A CA 1
ATOM 2302 C C . HIS A 1 297 ? 11.354 -5.151 -39.267 1.00 93.69 297 HIS A C 1
ATOM 2304 O O . HIS A 1 297 ? 10.830 -4.555 -38.332 1.00 93.69 297 HIS A O 1
ATOM 2310 N N . VAL A 1 298 ? 10.732 -5.368 -40.428 1.00 91.00 298 VAL A N 1
ATOM 2311 C CA . VAL A 1 298 ? 9.370 -4.894 -40.710 1.00 91.00 298 VAL A CA 1
ATOM 2312 C C . VAL A 1 298 ? 8.373 -5.551 -39.765 1.00 91.00 298 VAL A C 1
ATOM 2314 O O . VAL A 1 298 ? 7.573 -4.841 -39.166 1.00 91.00 298 VAL A O 1
ATOM 2317 N N . LEU A 1 299 ? 8.455 -6.870 -39.566 1.00 88.50 299 LEU A N 1
ATOM 2318 C CA . LEU A 1 299 ? 7.578 -7.563 -38.626 1.00 88.50 299 LEU A CA 1
ATOM 2319 C C . LEU A 1 299 ? 7.792 -7.052 -37.197 1.00 88.50 299 LEU A C 1
ATOM 2321 O O . LEU A 1 299 ? 6.826 -6.673 -36.548 1.00 88.50 299 LEU A O 1
ATOM 2325 N N . THR A 1 300 ? 9.045 -6.952 -36.733 1.00 93.88 300 THR A N 1
ATOM 2326 C CA . THR A 1 300 ? 9.352 -6.400 -35.398 1.00 93.88 300 THR A CA 1
ATOM 2327 C C . THR A 1 300 ? 8.771 -4.992 -35.233 1.00 93.88 300 THR A C 1
ATOM 2329 O O . THR A 1 300 ? 8.152 -4.696 -34.219 1.00 93.88 300 THR A O 1
ATOM 2332 N N . MET A 1 301 ? 8.922 -4.130 -36.242 1.00 95.19 301 MET A N 1
ATOM 2333 C CA . MET A 1 301 ? 8.392 -2.767 -36.224 1.00 95.19 301 MET A CA 1
ATOM 2334 C C . MET A 1 301 ? 6.862 -2.739 -36.173 1.00 95.19 301 MET A C 1
ATOM 2336 O O . MET A 1 301 ? 6.308 -1.991 -35.375 1.00 95.19 301 MET A O 1
ATOM 2340 N N . VAL A 1 302 ? 6.179 -3.559 -36.976 1.00 92.94 302 VAL A N 1
ATOM 2341 C CA . VAL A 1 302 ? 4.709 -3.650 -36.970 1.00 92.94 302 VAL A CA 1
ATOM 2342 C C . VAL A 1 302 ? 4.198 -4.119 -35.611 1.00 92.94 302 VAL A C 1
ATOM 2344 O O . VAL A 1 302 ? 3.269 -3.521 -35.080 1.00 92.94 302 VAL A O 1
ATOM 2347 N N . VAL A 1 303 ? 4.826 -5.138 -35.020 1.00 93.12 303 VAL A N 1
ATOM 2348 C CA . VAL A 1 303 ? 4.434 -5.668 -33.706 1.00 93.12 303 VAL A CA 1
ATOM 2349 C C . VAL A 1 303 ? 4.654 -4.642 -32.595 1.00 93.12 303 VAL A C 1
ATOM 2351 O O . VAL A 1 303 ? 3.782 -4.467 -31.749 1.00 93.12 303 VAL A O 1
ATOM 2354 N N . LEU A 1 304 ? 5.783 -3.928 -32.614 1.00 95.25 304 LEU A N 1
ATOM 2355 C CA . LEU A 1 304 ? 6.058 -2.877 -31.634 1.00 95.25 304 LEU A CA 1
ATOM 2356 C C . LEU A 1 304 ? 5.107 -1.688 -31.789 1.00 95.25 304 LEU A C 1
ATOM 2358 O O . LEU A 1 304 ? 4.619 -1.194 -30.785 1.00 95.25 304 LEU A O 1
ATOM 2362 N N . LEU A 1 305 ? 4.797 -1.250 -33.014 1.00 93.62 305 LEU A N 1
ATOM 2363 C CA . LEU A 1 305 ? 3.825 -0.173 -33.245 1.00 93.62 305 LEU A CA 1
ATOM 2364 C C . LEU A 1 305 ? 2.408 -0.584 -32.827 1.00 93.62 305 LEU A C 1
ATOM 2366 O O . LEU A 1 305 ? 1.681 0.225 -32.257 1.00 93.62 305 LEU A O 1
ATOM 2370 N N . PHE A 1 306 ? 2.037 -1.842 -33.078 1.00 93.12 306 PHE A N 1
ATOM 2371 C CA . PHE A 1 306 ? 0.776 -2.417 -32.618 1.00 93.12 306 PHE A CA 1
ATOM 2372 C C . PHE A 1 306 ? 0.680 -2.403 -31.090 1.00 93.12 306 PHE A C 1
ATOM 2374 O O . PHE A 1 306 ? -0.293 -1.879 -30.556 1.00 93.12 306 PHE A O 1
ATOM 2381 N N . ALA A 1 307 ? 1.693 -2.922 -30.388 1.00 93.38 307 ALA A N 1
ATOM 2382 C CA . ALA A 1 307 ? 1.699 -2.935 -28.928 1.00 93.38 307 ALA A CA 1
ATOM 2383 C C . ALA A 1 307 ? 1.779 -1.527 -28.340 1.00 93.38 307 ALA A C 1
ATOM 2385 O O . ALA A 1 307 ? 1.059 -1.229 -27.398 1.00 93.38 307 ALA A O 1
ATOM 2386 N N . TRP A 1 308 ? 2.593 -0.642 -28.919 1.00 93.31 308 TRP A N 1
ATOM 2387 C CA . TRP A 1 308 ? 2.732 0.729 -28.435 1.00 93.31 308 TRP A CA 1
ATOM 2388 C C . TRP A 1 308 ? 1.397 1.475 -28.428 1.00 93.31 308 TRP A C 1
ATOM 2390 O O . TRP A 1 308 ? 1.104 2.194 -27.480 1.00 93.31 308 TRP A O 1
ATOM 2400 N N . TRP A 1 309 ? 0.570 1.266 -29.455 1.00 90.50 309 TRP A N 1
ATOM 2401 C CA . TRP A 1 309 ? -0.741 1.899 -29.537 1.00 90.50 309 TRP A CA 1
ATOM 2402 C C . TRP A 1 309 ? -1.820 1.127 -28.768 1.00 90.50 309 TRP A C 1
ATOM 2404 O O . TRP A 1 309 ? -2.416 1.666 -27.846 1.00 90.50 309 TRP A O 1
ATOM 2414 N N . LEU A 1 310 ? -2.088 -0.130 -29.132 1.00 89.88 310 LEU A N 1
ATOM 2415 C CA . LEU A 1 310 ? -3.252 -0.873 -28.629 1.00 89.88 310 LEU A CA 1
ATOM 2416 C C . LEU A 1 310 ? -2.999 -1.616 -27.312 1.00 89.88 310 LEU A C 1
ATOM 2418 O O . LEU A 1 310 ? -3.934 -2.172 -26.745 1.00 89.88 310 LEU A O 1
ATOM 2422 N N . GLY A 1 311 ? -1.751 -1.664 -26.850 1.00 87.50 311 GLY A N 1
ATOM 2423 C CA . GLY A 1 311 ? -1.355 -2.373 -25.637 1.00 87.50 311 GLY A CA 1
ATOM 2424 C C . GLY A 1 311 ? -0.723 -1.495 -24.561 1.00 87.50 311 GLY A C 1
ATOM 2425 O O . GLY A 1 311 ? -0.868 -1.801 -23.388 1.00 87.50 311 GLY A O 1
ATOM 2426 N N . GLN A 1 312 ? -0.029 -0.424 -24.940 1.00 91.69 312 GLN A N 1
ATOM 2427 C CA . GLN A 1 312 ? 0.704 0.452 -24.019 1.00 91.69 312 GLN A CA 1
ATOM 2428 C C . GLN A 1 312 ? 0.145 1.875 -23.990 1.00 91.69 312 GLN A C 1
ATOM 2430 O O . GLN A 1 312 ? 0.661 2.701 -23.246 1.00 91.69 312 GLN A O 1
ATOM 2435 N N . ASP A 1 313 ? -0.859 2.168 -24.823 1.00 89.25 313 ASP A N 1
ATOM 2436 C CA . ASP A 1 313 ? -1.529 3.469 -24.923 1.00 89.25 313 ASP A CA 1
ATOM 2437 C C . ASP A 1 313 ? -0.559 4.664 -25.022 1.00 89.25 313 ASP A C 1
ATOM 2439 O O . ASP A 1 313 ? -0.682 5.694 -24.359 1.00 89.25 313 ASP A O 1
ATOM 2443 N N . PHE A 1 314 ? 0.501 4.480 -25.816 1.00 88.50 314 PHE A N 1
ATOM 2444 C CA . PHE A 1 314 ? 1.641 5.392 -25.960 1.00 88.50 314 PHE A CA 1
ATOM 2445 C C . PHE A 1 314 ? 2.441 5.683 -24.673 1.00 88.50 314 PHE A C 1
ATOM 2447 O O . PHE A 1 314 ? 3.414 6.436 -24.734 1.00 88.50 314 PHE A O 1
ATOM 2454 N N . GLY A 1 315 ? 2.053 5.115 -23.530 1.00 82.44 315 GLY A N 1
ATOM 2455 C CA . GLY A 1 315 ? 2.656 5.260 -22.205 1.00 82.44 315 GLY A CA 1
ATOM 2456 C C . GLY A 1 315 ? 2.263 6.534 -21.453 1.00 82.44 315 GLY A C 1
ATOM 2457 O O . GLY A 1 315 ? 2.004 6.477 -20.259 1.00 82.44 315 GLY A O 1
ATOM 2458 N N . VAL A 1 316 ? 2.182 7.678 -22.139 1.00 77.31 316 VAL A N 1
ATOM 2459 C CA . VAL A 1 316 ? 2.127 9.016 -21.504 1.00 77.31 316 VAL A CA 1
ATOM 2460 C C . VAL A 1 316 ? 0.756 9.698 -21.533 1.00 77.31 316 VAL A C 1
ATOM 2462 O O . VAL A 1 316 ? 0.593 10.778 -20.971 1.00 77.31 316 VAL A O 1
ATOM 2465 N N . VAL A 1 317 ? -0.229 9.116 -22.217 1.00 68.19 317 VAL A N 1
ATOM 2466 C CA . VAL A 1 317 ? -1.495 9.802 -22.540 1.00 68.19 317 VAL A CA 1
ATOM 2467 C C . VAL A 1 317 ? -2.472 9.807 -21.357 1.00 68.19 317 VAL A C 1
ATOM 2469 O O . VAL A 1 317 ? -3.234 10.758 -21.215 1.00 68.19 317 VAL A O 1
ATOM 2472 N N . GLY A 1 318 ? -2.395 8.811 -20.469 1.00 61.06 318 GLY A N 1
ATOM 2473 C CA . GLY A 1 318 ? -3.291 8.640 -19.315 1.00 61.06 318 GLY A CA 1
ATOM 2474 C C . GLY A 1 318 ? -2.987 9.493 -18.071 1.00 61.06 318 GLY A C 1
ATOM 2475 O O . GLY A 1 318 ? -3.593 9.272 -17.029 1.00 61.06 318 GLY A O 1
ATOM 2476 N N . GLY A 1 319 ? -2.048 10.446 -18.133 1.00 62.00 319 GLY A N 1
ATOM 2477 C CA . GLY A 1 319 ? -1.808 11.438 -17.066 1.00 62.00 319 GLY A CA 1
ATOM 2478 C C . GLY A 1 319 ? -0.864 11.031 -15.920 1.00 62.00 319 GLY A C 1
ATOM 2479 O O . GLY A 1 319 ? -0.357 11.912 -15.233 1.00 62.00 319 GLY A O 1
ATOM 2480 N N . PHE A 1 320 ? -0.556 9.740 -15.752 1.00 67.12 320 PHE A N 1
ATOM 2481 C CA . PHE A 1 320 ? 0.430 9.240 -14.766 1.00 67.12 320 PHE A CA 1
ATOM 2482 C C . PHE A 1 320 ? 1.666 8.584 -15.394 1.00 67.12 320 PHE A C 1
ATOM 2484 O O . PHE A 1 320 ? 2.549 8.095 -14.694 1.00 67.12 320 PHE A O 1
ATOM 2491 N N . GLY A 1 321 ? 1.724 8.547 -16.726 1.00 73.75 321 GLY A N 1
ATOM 2492 C CA . GLY A 1 321 ? 2.846 7.973 -17.454 1.00 73.75 321 GLY A CA 1
ATOM 2493 C C . GLY A 1 321 ? 4.095 8.839 -17.352 1.00 73.75 321 GLY A C 1
ATOM 2494 O O . GLY A 1 321 ? 4.083 10.004 -17.753 1.00 73.75 321 GLY A O 1
ATOM 2495 N N . THR A 1 322 ? 5.184 8.250 -16.869 1.00 77.81 322 THR A N 1
ATOM 2496 C CA . THR A 1 322 ? 6.501 8.893 -16.766 1.00 77.81 322 THR A CA 1
ATOM 2497 C C . THR A 1 322 ? 7.332 8.703 -18.029 1.00 77.81 322 THR A C 1
ATOM 2499 O O . THR A 1 322 ? 8.268 9.449 -18.282 1.00 77.81 322 THR A O 1
ATOM 2502 N N . ASP A 1 323 ? 6.984 7.749 -18.891 1.00 85.69 323 ASP A N 1
ATOM 2503 C CA . ASP A 1 323 ? 7.716 7.485 -20.125 1.00 85.69 323 ASP A CA 1
ATOM 2504 C C . ASP A 1 323 ? 6.813 6.838 -21.202 1.00 85.69 323 ASP A C 1
ATOM 2506 O O . ASP A 1 323 ? 5.681 6.446 -20.910 1.00 85.69 323 ASP A O 1
ATOM 2510 N N . PRO A 1 324 ? 7.257 6.746 -22.473 1.00 88.62 324 PRO A N 1
ATOM 2511 C CA . PRO A 1 324 ? 6.431 6.261 -23.580 1.00 88.62 324 PRO A CA 1
ATOM 2512 C C . PRO A 1 324 ? 6.250 4.732 -23.624 1.00 88.62 324 PRO A C 1
ATOM 2514 O O . PRO A 1 324 ? 5.818 4.201 -24.652 1.00 88.62 324 PRO A O 1
ATOM 2517 N N . ASN A 1 325 ? 6.583 4.038 -22.533 1.00 91.69 325 ASN A N 1
ATOM 2518 C CA . ASN A 1 325 ? 6.553 2.594 -22.346 1.00 91.69 325 ASN A CA 1
ATOM 2519 C C . ASN A 1 325 ? 7.555 1.856 -23.269 1.00 91.69 325 ASN A C 1
ATOM 2521 O O . ASN A 1 325 ? 8.230 2.443 -24.116 1.00 91.69 325 ASN A O 1
ATOM 2525 N N . THR A 1 326 ? 7.729 0.550 -23.078 1.00 95.31 326 THR A N 1
ATOM 2526 C CA . THR A 1 326 ? 8.824 -0.282 -23.604 1.00 95.31 326 THR A CA 1
ATOM 2527 C C . THR A 1 326 ? 8.894 -0.359 -25.128 1.00 95.31 326 THR A C 1
ATOM 2529 O O . THR A 1 326 ? 9.990 -0.484 -25.688 1.00 95.31 326 THR A O 1
ATOM 2532 N N . ALA A 1 327 ? 7.763 -0.286 -25.834 1.00 95.31 327 ALA A N 1
ATOM 2533 C CA . ALA A 1 327 ? 7.746 -0.509 -27.278 1.00 95.31 327 ALA A CA 1
ATOM 2534 C C . ALA A 1 327 ? 8.546 0.552 -28.053 1.00 95.31 327 ALA A C 1
ATOM 2536 O O . ALA A 1 327 ? 9.270 0.206 -28.993 1.00 95.31 327 ALA A O 1
ATOM 2537 N N . LEU A 1 328 ? 8.485 1.825 -27.642 1.00 94.94 328 LEU A N 1
ATOM 2538 C CA . LEU A 1 328 ? 9.184 2.915 -28.329 1.00 94.94 328 LEU A CA 1
ATOM 2539 C C . LEU A 1 328 ? 10.722 2.853 -28.151 1.00 94.94 328 LEU A C 1
ATOM 2541 O O . LEU A 1 328 ? 11.431 2.924 -29.162 1.00 94.94 328 LEU A O 1
ATOM 2545 N N . PRO A 1 329 ? 11.286 2.652 -26.942 1.00 96.38 329 PRO A N 1
ATOM 2546 C CA . PRO A 1 329 ? 12.713 2.395 -26.746 1.00 96.38 329 PRO A CA 1
ATOM 2547 C C . PRO A 1 329 ? 13.243 1.193 -27.537 1.00 96.38 329 PRO A C 1
ATOM 2549 O O . PRO A 1 329 ? 14.313 1.284 -28.152 1.00 96.38 329 PRO A O 1
ATOM 2552 N N . VAL A 1 330 ? 12.502 0.078 -27.580 1.00 97.00 330 VAL A N 1
ATOM 2553 C CA . VAL A 1 330 ? 12.897 -1.112 -28.360 1.00 97.00 330 VAL A CA 1
ATOM 2554 C C . VAL A 1 330 ? 12.832 -0.826 -29.865 1.00 97.00 330 VAL A C 1
ATOM 2556 O O . VAL A 1 330 ? 13.741 -1.204 -30.611 1.00 97.00 330 VAL A O 1
ATOM 2559 N N . LEU A 1 331 ? 11.819 -0.087 -30.325 1.00 96.12 331 LEU A N 1
ATOM 2560 C CA . LEU A 1 331 ? 11.723 0.352 -31.718 1.00 96.12 331 LEU A CA 1
ATOM 2561 C C . LEU A 1 331 ? 12.913 1.243 -32.102 1.00 96.12 331 LEU A C 1
ATOM 2563 O O . LEU A 1 331 ? 13.492 1.084 -33.180 1.00 96.12 331 LEU A O 1
ATOM 2567 N N . PHE A 1 332 ? 13.347 2.138 -31.215 1.00 96.12 332 PHE A N 1
ATOM 2568 C CA . PHE A 1 332 ? 14.518 2.971 -31.478 1.00 96.12 332 PHE A CA 1
ATOM 2569 C C . PHE A 1 332 ? 15.818 2.152 -31.524 1.00 96.12 332 PHE A C 1
ATOM 2571 O O . PHE A 1 332 ? 16.674 2.388 -32.382 1.00 96.12 332 PHE A O 1
ATOM 2578 N N . MET A 1 333 ? 15.947 1.127 -30.676 1.00 96.12 333 MET A N 1
ATOM 2579 C CA . MET A 1 333 ? 17.045 0.155 -30.754 1.00 96.12 333 MET A CA 1
ATOM 2580 C C . MET A 1 333 ? 17.082 -0.569 -32.112 1.00 96.12 333 MET A C 1
ATOM 2582 O O . MET A 1 333 ? 18.163 -0.753 -32.686 1.00 96.12 333 MET A O 1
ATOM 2586 N N . LEU A 1 334 ? 15.918 -0.913 -32.676 1.00 95.94 334 LEU A N 1
ATOM 2587 C CA . LEU A 1 334 ? 15.803 -1.459 -34.032 1.00 95.94 334 LEU A CA 1
ATOM 2588 C C . LEU A 1 334 ? 16.253 -0.447 -35.101 1.00 95.94 334 LEU A C 1
ATOM 2590 O O . LEU A 1 334 ? 17.000 -0.810 -36.013 1.00 95.94 334 LEU A O 1
ATOM 2594 N N . VAL A 1 335 ? 15.867 0.828 -34.986 1.00 94.94 335 VAL A N 1
ATOM 2595 C CA . VAL A 1 335 ? 16.319 1.890 -35.907 1.00 94.94 335 VAL A CA 1
ATOM 2596 C C . VAL A 1 335 ? 17.843 2.026 -35.885 1.00 94.94 335 VAL A C 1
ATOM 2598 O O . VAL A 1 335 ? 18.472 2.070 -36.946 1.00 94.94 335 VAL A O 1
ATOM 2601 N N . VAL A 1 336 ? 18.456 2.028 -34.698 1.00 93.94 336 VAL A N 1
ATOM 2602 C CA . VAL A 1 336 ? 19.920 2.065 -34.542 1.00 93.94 336 VAL A CA 1
ATOM 2603 C C . VAL A 1 336 ? 20.570 0.849 -35.207 1.00 93.94 336 VAL A C 1
ATOM 2605 O O . VAL A 1 336 ? 21.550 1.009 -35.939 1.00 93.94 336 VAL A O 1
ATOM 2608 N N . TYR A 1 337 ? 20.006 -0.348 -35.031 1.00 94.50 337 TYR A N 1
ATOM 2609 C CA . TYR A 1 337 ? 20.490 -1.566 -35.684 1.00 94.50 337 TYR A CA 1
ATOM 2610 C C . TYR A 1 337 ? 20.429 -1.488 -37.217 1.00 94.50 337 TYR A C 1
ATOM 2612 O O . TYR A 1 337 ? 21.427 -1.758 -37.887 1.00 94.50 337 TYR A O 1
ATOM 2620 N N . MET A 1 338 ? 19.305 -1.042 -37.785 1.00 92.31 338 MET A N 1
ATOM 2621 C CA . MET A 1 338 ? 19.160 -0.876 -39.238 1.00 92.31 338 MET A CA 1
ATOM 2622 C C . MET A 1 338 ? 20.161 0.137 -39.809 1.00 92.31 338 MET A C 1
ATOM 2624 O O . MET A 1 338 ? 20.692 -0.060 -40.905 1.00 92.31 338 MET A O 1
ATOM 2628 N N . GLN A 1 339 ? 20.462 1.212 -39.075 1.00 91.12 339 GLN A N 1
ATOM 2629 C CA . GLN A 1 339 ? 21.486 2.171 -39.496 1.00 91.12 339 GLN A CA 1
ATOM 2630 C C . GLN A 1 339 ? 22.898 1.587 -39.409 1.00 91.12 339 GLN A C 1
ATOM 2632 O O . GLN A 1 339 ? 23.711 1.848 -40.294 1.00 91.12 339 GLN A O 1
ATOM 2637 N N . LEU A 1 340 ? 23.193 0.770 -38.393 1.00 89.50 340 LEU A N 1
ATOM 2638 C CA . LEU A 1 340 ? 24.471 0.058 -38.306 1.00 89.50 340 LEU A CA 1
ATOM 2639 C C . LEU A 1 340 ? 24.674 -0.883 -39.504 1.00 89.50 340 LEU A C 1
ATOM 2641 O O . LEU A 1 340 ? 25.756 -0.869 -40.088 1.00 89.50 340 LEU A O 1
ATOM 2645 N N . LEU A 1 341 ? 23.629 -1.599 -39.937 1.00 87.94 341 LEU A N 1
ATOM 2646 C CA . LEU A 1 341 ? 23.684 -2.435 -41.144 1.00 87.94 341 LEU A CA 1
ATOM 2647 C C . LEU A 1 341 ? 23.992 -1.615 -42.406 1.00 87.94 341 LEU A C 1
ATOM 2649 O O . LEU A 1 341 ? 24.835 -2.013 -43.205 1.00 87.94 341 LEU A O 1
ATOM 2653 N N . ARG A 1 342 ? 23.367 -0.439 -42.567 1.00 84.19 342 ARG A N 1
ATOM 2654 C CA . ARG A 1 342 ? 23.629 0.460 -43.709 1.00 84.19 342 ARG A CA 1
ATOM 2655 C C . ARG A 1 342 ? 25.070 0.973 -43.738 1.00 84.19 342 ARG A C 1
ATOM 2657 O O . ARG A 1 342 ? 25.647 1.127 -44.816 1.00 84.19 342 ARG A O 1
ATOM 2664 N N . VAL A 1 343 ? 25.640 1.266 -42.568 1.00 79.06 343 VAL A N 1
ATOM 2665 C CA . VAL A 1 343 ? 27.039 1.703 -42.446 1.00 79.06 343 VAL A CA 1
ATOM 2666 C C . VAL A 1 343 ? 27.984 0.555 -42.807 1.00 79.06 343 VAL A C 1
ATOM 2668 O O . VAL A 1 343 ? 28.883 0.764 -43.614 1.00 79.06 343 VAL A O 1
ATOM 2671 N N . GLU A 1 344 ? 27.744 -0.660 -42.306 1.00 74.31 344 GLU A N 1
ATOM 2672 C CA . GLU A 1 344 ? 28.547 -1.851 -42.631 1.00 74.31 344 GLU A CA 1
ATOM 2673 C C . GLU A 1 344 ? 28.545 -2.161 -44.140 1.00 74.31 344 GLU A C 1
ATOM 2675 O O . GLU A 1 344 ? 29.601 -2.442 -44.712 1.00 74.31 344 GLU A O 1
ATOM 2680 N N . THR A 1 345 ? 27.390 -2.051 -44.811 1.00 61.03 345 THR A N 1
ATOM 2681 C CA . THR A 1 345 ? 27.290 -2.279 -46.264 1.00 61.03 345 THR A CA 1
ATOM 2682 C C . THR A 1 345 ? 28.057 -1.247 -47.089 1.00 61.03 345 THR A C 1
ATOM 2684 O O . THR A 1 345 ? 28.657 -1.618 -48.094 1.00 61.03 345 THR A O 1
ATOM 2687 N N . LYS A 1 346 ? 28.096 0.023 -46.652 1.00 59.41 346 LYS A N 1
ATOM 2688 C CA . LYS A 1 346 ? 28.871 1.077 -47.329 1.00 59.41 346 LYS A CA 1
ATOM 2689 C C . LYS A 1 346 ? 30.372 0.868 -47.151 1.00 59.41 346 LYS A C 1
ATOM 2691 O O . LYS A 1 346 ? 31.099 0.846 -48.134 1.00 59.41 346 LYS A O 1
ATOM 2696 N N . THR A 1 347 ? 30.820 0.596 -45.924 1.00 56.16 347 THR A N 1
ATOM 2697 C CA . THR A 1 347 ? 32.237 0.320 -45.652 1.00 56.16 347 THR A CA 1
ATOM 2698 C C . THR A 1 347 ? 32.718 -0.937 -46.386 1.00 56.16 347 THR A C 1
ATOM 2700 O O . THR A 1 347 ? 33.836 -0.960 -46.877 1.00 56.16 347 THR A O 1
ATOM 2703 N N . SER A 1 348 ? 31.876 -1.967 -46.531 1.00 49.78 348 SER A N 1
ATOM 2704 C CA . SER A 1 348 ? 32.231 -3.189 -47.275 1.00 49.78 348 SER A CA 1
ATOM 2705 C C . SER A 1 348 ? 32.320 -2.976 -48.794 1.00 49.78 348 SER A C 1
ATOM 2707 O O . SER A 1 348 ? 33.054 -3.703 -49.455 1.00 49.78 348 SER A O 1
ATOM 2709 N N . GLN A 1 349 ? 31.610 -1.985 -49.348 1.00 40.19 349 GLN A N 1
ATOM 2710 C CA . GLN A 1 349 ? 31.747 -1.569 -50.751 1.00 40.19 349 GLN A CA 1
ATOM 2711 C C . GLN A 1 349 ? 32.975 -0.668 -50.969 1.00 40.19 349 GLN A C 1
ATOM 2713 O O . GLN A 1 349 ? 33.653 -0.818 -51.981 1.00 40.19 349 GLN A O 1
ATOM 2718 N N . ASP A 1 350 ? 33.318 0.188 -50.001 1.00 41.84 350 ASP A N 1
ATOM 2719 C CA . ASP A 1 350 ? 34.495 1.070 -50.070 1.00 41.84 350 ASP A CA 1
ATOM 2720 C C . ASP A 1 350 ? 35.825 0.324 -49.801 1.00 41.84 350 ASP A C 1
ATOM 2722 O O . ASP A 1 350 ? 36.874 0.686 -50.335 1.00 41.84 350 ASP A O 1
ATOM 2726 N N . VAL A 1 351 ? 35.801 -0.764 -49.018 1.00 43.88 351 VAL A N 1
ATOM 2727 C CA . VAL A 1 351 ? 36.993 -1.574 -48.676 1.00 43.88 351 VAL A CA 1
ATOM 2728 C C . VAL A 1 351 ? 37.488 -2.448 -49.839 1.00 43.88 351 VAL A C 1
ATOM 2730 O O . VAL A 1 351 ? 38.648 -2.853 -49.835 1.00 43.88 351 VAL A O 1
ATOM 2733 N N . VAL A 1 352 ? 36.691 -2.658 -50.896 1.00 40.97 352 VAL A N 1
ATOM 2734 C CA . VAL A 1 352 ? 37.177 -3.312 -52.131 1.00 40.97 352 VAL A CA 1
ATOM 2735 C C . VAL A 1 352 ? 38.245 -2.458 -52.849 1.00 40.97 352 VAL A C 1
ATOM 2737 O O . VAL A 1 352 ? 38.983 -2.988 -53.675 1.00 40.97 352 VAL A O 1
ATOM 2740 N N . HIS A 1 353 ? 38.415 -1.175 -52.490 1.00 38.72 353 HIS A N 1
ATOM 2741 C CA . HIS A 1 353 ? 39.381 -0.274 -53.133 1.00 38.72 353 HIS A CA 1
ATOM 2742 C C . HIS A 1 353 ? 40.655 0.075 -52.350 1.00 38.72 353 HIS A C 1
ATOM 2744 O O . HIS A 1 353 ? 41.530 0.713 -52.931 1.00 38.72 353 HIS A O 1
ATOM 2750 N N . HIS A 1 354 ? 40.844 -0.373 -51.106 1.00 33.69 354 HIS A N 1
ATOM 2751 C CA . HIS A 1 354 ? 42.098 -0.112 -50.385 1.00 33.69 354 HIS A CA 1
ATOM 2752 C C . HIS A 1 354 ? 42.541 -1.302 -49.531 1.00 33.69 354 HIS A C 1
ATOM 2754 O O . HIS A 1 354 ? 42.297 -1.368 -48.326 1.00 33.69 354 HIS A O 1
ATOM 2760 N N . SER A 1 355 ? 43.239 -2.238 -50.177 1.00 34.00 355 SER A N 1
ATOM 2761 C CA . SER A 1 355 ? 44.159 -3.147 -49.501 1.00 34.00 355 SER A CA 1
ATOM 2762 C C . SER A 1 355 ? 45.486 -2.444 -49.196 1.00 34.00 355 SER A C 1
ATOM 2764 O O . SER A 1 355 ? 45.974 -1.661 -50.005 1.00 34.00 355 SER A O 1
ATOM 2766 N N . ASP A 1 356 ? 46.055 -2.823 -48.051 1.00 33.38 356 ASP A N 1
ATOM 2767 C CA . ASP A 1 356 ? 47.454 -2.695 -47.611 1.00 33.38 356 ASP A CA 1
ATOM 2768 C C . ASP A 1 356 ? 47.737 -1.646 -46.530 1.00 33.38 356 ASP A C 1
ATOM 2770 O O . ASP A 1 356 ? 47.891 -0.460 -46.796 1.00 33.38 356 ASP A O 1
ATOM 2774 N N . ALA A 1 357 ? 47.900 -2.130 -45.290 1.00 31.23 357 ALA A N 1
ATOM 2775 C CA . ALA A 1 357 ? 49.095 -1.876 -44.474 1.00 31.23 357 ALA A CA 1
ATOM 2776 C C . ALA A 1 357 ? 49.021 -2.611 -43.118 1.00 31.23 357 ALA A C 1
ATOM 2778 O O . ALA A 1 357 ? 48.301 -2.231 -42.198 1.00 31.23 357 ALA A O 1
ATOM 2779 N N . THR A 1 358 ? 49.790 -3.699 -43.051 1.00 32.03 358 THR A N 1
ATOM 2780 C CA . THR A 1 358 ? 50.651 -4.138 -41.936 1.00 32.03 358 THR A CA 1
ATOM 2781 C C . THR A 1 358 ? 50.132 -4.106 -40.490 1.00 32.03 358 THR A C 1
ATOM 2783 O O . THR A 1 358 ? 50.095 -3.104 -39.781 1.00 32.03 358 THR A O 1
ATOM 2786 N N . ALA A 1 359 ? 49.910 -5.322 -39.992 1.00 33.31 359 ALA A N 1
ATOM 2787 C CA . ALA A 1 359 ? 49.902 -5.663 -38.581 1.00 33.31 359 ALA A CA 1
ATOM 2788 C C . ALA A 1 359 ? 51.279 -5.449 -37.921 1.00 33.31 359 ALA A C 1
ATOM 2790 O O . ALA A 1 359 ? 52.303 -5.872 -38.456 1.00 33.31 359 ALA A O 1
ATOM 2791 N N . SER A 1 360 ? 51.290 -4.940 -36.687 1.00 28.88 360 SER A N 1
ATOM 2792 C CA . SER A 1 360 ? 52.351 -5.238 -35.722 1.00 28.88 360 SER A CA 1
ATOM 2793 C C . SER A 1 360 ? 51.757 -5.547 -34.341 1.00 28.88 360 SER A C 1
ATOM 2795 O O . SER A 1 360 ? 50.761 -4.972 -33.900 1.00 28.88 360 SER A O 1
ATOM 2797 N N . ARG A 1 361 ? 52.331 -6.580 -33.718 1.00 31.64 361 ARG A N 1
ATOM 2798 C CA . ARG A 1 361 ? 51.966 -7.196 -32.433 1.00 31.64 361 ARG A CA 1
ATOM 2799 C C . ARG A 1 361 ? 52.942 -6.751 -31.327 1.00 31.64 361 ARG A C 1
ATOM 2801 O O . ARG A 1 361 ? 53.999 -6.219 -31.634 1.00 31.64 361 ARG A O 1
ATOM 2808 N N . PHE A 1 362 ? 52.603 -7.163 -30.094 1.00 30.11 362 PHE A N 1
ATOM 2809 C CA . PHE A 1 362 ? 53.354 -7.173 -28.815 1.00 30.11 362 PHE A CA 1
ATOM 2810 C C . PHE A 1 362 ? 53.176 -5.946 -27.904 1.00 30.11 362 PHE A C 1
ATOM 2812 O O . PHE A 1 362 ? 53.309 -4.824 -28.357 1.00 30.11 362 PHE A O 1
ATOM 2819 N N . THR A 1 363 ? 52.979 -6.028 -26.580 1.00 32.84 363 THR A N 1
ATOM 2820 C CA . THR A 1 363 ? 52.344 -6.963 -25.608 1.00 32.84 363 THR A CA 1
ATOM 2821 C C . THR A 1 363 ? 52.348 -6.242 -24.238 1.00 32.84 363 THR A C 1
ATOM 2823 O O . THR A 1 363 ? 52.963 -5.185 -24.113 1.00 32.84 363 THR A O 1
ATOM 2826 N N . PRO A 1 364 ? 51.640 -6.748 -23.211 1.00 47.59 364 PRO A N 1
ATOM 2827 C CA . PRO A 1 364 ? 51.166 -5.966 -22.074 1.00 47.59 364 PRO A CA 1
ATOM 2828 C C . PRO A 1 364 ? 52.093 -6.010 -20.848 1.00 47.59 364 PRO A C 1
ATOM 2830 O O . PRO A 1 364 ? 52.934 -6.894 -20.727 1.00 47.59 364 PRO A O 1
ATOM 2833 N N . ARG A 1 365 ? 51.758 -5.141 -19.876 1.00 33.06 365 ARG A N 1
ATOM 2834 C CA . ARG A 1 365 ? 52.127 -5.102 -18.439 1.00 33.06 365 ARG A CA 1
ATOM 2835 C C . ARG A 1 365 ? 53.134 -4.012 -18.049 1.00 33.06 365 ARG A C 1
ATOM 2837 O O . ARG A 1 365 ? 54.328 -4.247 -17.981 1.00 33.06 365 ARG A O 1
ATOM 2844 N N . LEU A 1 366 ? 52.590 -2.906 -17.539 1.00 34.38 366 LEU A N 1
ATOM 2845 C CA . LEU A 1 366 ? 52.989 -2.410 -16.219 1.00 34.38 366 LEU A CA 1
ATOM 2846 C C . LEU A 1 366 ? 51.750 -1.875 -15.491 1.00 34.38 366 LEU A C 1
ATOM 2848 O O . LEU A 1 366 ? 51.409 -0.697 -15.479 1.00 34.38 366 LEU A O 1
ATOM 2852 N N . ARG A 1 367 ? 51.003 -2.837 -14.948 1.00 38.62 367 ARG A N 1
ATOM 2853 C CA . ARG A 1 367 ? 49.949 -2.627 -13.960 1.00 38.62 367 ARG A CA 1
ATOM 2854 C C . ARG A 1 367 ? 50.623 -2.225 -12.643 1.00 38.62 367 ARG A C 1
ATOM 2856 O O . ARG A 1 367 ? 51.702 -2.722 -12.347 1.00 38.62 367 ARG A O 1
ATOM 2863 N N . ARG A 1 368 ? 49.881 -1.482 -11.815 1.00 42.16 368 ARG A N 1
ATOM 2864 C CA . ARG A 1 368 ? 50.112 -1.246 -10.376 1.00 42.16 368 ARG A CA 1
ATOM 2865 C C . ARG A 1 368 ? 51.269 -0.305 -10.032 1.00 42.16 368 ARG A C 1
ATOM 2867 O O . ARG A 1 368 ? 52.388 -0.754 -9.835 1.00 42.16 368 ARG A O 1
ATOM 2874 N N . ARG A 1 369 ? 50.915 0.953 -9.756 1.00 38.38 369 ARG A N 1
ATOM 2875 C CA . ARG A 1 369 ? 51.108 1.643 -8.457 1.00 38.38 369 ARG A CA 1
ATOM 2876 C C . ARG A 1 369 ? 51.030 3.153 -8.691 1.00 38.38 369 ARG A C 1
ATOM 2878 O O . ARG A 1 369 ? 52.062 3.753 -8.912 1.00 38.38 369 ARG A O 1
ATOM 2885 N N . LEU A 1 370 ? 49.819 3.730 -8.695 1.00 33.31 370 LEU A N 1
ATOM 2886 C CA . LEU A 1 370 ? 49.553 5.165 -8.413 1.00 33.31 370 LEU A CA 1
ATOM 2887 C C . LEU A 1 370 ? 48.056 5.542 -8.535 1.00 33.31 370 LEU A C 1
ATOM 2889 O O . LEU A 1 370 ? 47.711 6.626 -8.982 1.00 33.31 370 LEU A O 1
ATOM 2893 N N . VAL A 1 371 ? 47.134 4.646 -8.151 1.00 36.19 371 VAL A N 1
ATOM 2894 C CA . VAL A 1 371 ? 45.676 4.948 -8.105 1.00 36.19 371 VAL A CA 1
ATOM 2895 C C . VAL A 1 371 ? 45.052 4.602 -6.739 1.00 36.19 371 VAL A C 1
ATOM 2897 O O . VAL A 1 371 ? 43.854 4.747 -6.530 1.00 36.19 371 VAL A O 1
ATOM 2900 N N . VAL A 1 372 ? 45.852 4.190 -5.750 1.00 41.84 372 VAL A N 1
ATOM 2901 C CA . VAL A 1 372 ? 45.311 3.739 -4.452 1.00 41.84 372 VAL A CA 1
ATOM 2902 C C . VAL A 1 372 ? 45.017 4.887 -3.474 1.00 41.84 372 VAL A C 1
ATOM 2904 O O . VAL A 1 372 ? 44.230 4.703 -2.560 1.00 41.84 372 VAL A O 1
ATOM 2907 N N . SER A 1 373 ? 45.510 6.106 -3.680 1.00 39.53 373 SER A N 1
ATOM 2908 C CA . SER A 1 373 ? 45.405 7.170 -2.660 1.00 39.53 373 SER A CA 1
ATOM 2909 C C . SER A 1 373 ? 44.345 8.253 -2.916 1.00 39.53 373 SER A C 1
ATOM 2911 O O . SER A 1 373 ? 44.330 9.255 -2.214 1.00 39.53 373 SER A O 1
ATOM 2913 N N . MET A 1 374 ? 43.433 8.068 -3.878 1.00 35.75 374 MET A N 1
ATOM 2914 C CA . MET A 1 374 ? 42.358 9.040 -4.188 1.00 35.75 374 MET A CA 1
ATOM 2915 C C . MET A 1 374 ? 40.964 8.400 -4.333 1.00 35.75 374 MET A C 1
ATOM 2917 O O . MET A 1 374 ? 40.039 9.027 -4.838 1.00 35.75 374 MET A O 1
ATOM 2921 N N . SER A 1 375 ? 40.798 7.155 -3.872 1.00 38.03 375 SER A N 1
ATOM 2922 C CA . SER A 1 375 ? 39.497 6.457 -3.855 1.00 38.03 375 SER A CA 1
ATOM 2923 C C . SER A 1 375 ? 38.814 6.489 -2.480 1.00 38.03 375 SER A C 1
ATOM 2925 O O . SER A 1 375 ? 37.668 6.075 -2.357 1.00 38.03 375 SER A O 1
ATOM 2927 N N . VAL A 1 376 ? 39.486 7.008 -1.445 1.00 43.19 376 VAL A N 1
ATOM 2928 C CA . VAL A 1 376 ? 38.986 6.955 -0.058 1.00 43.19 376 VAL A CA 1
ATOM 2929 C C . VAL A 1 376 ? 38.188 8.205 0.333 1.00 43.19 376 VAL A C 1
ATOM 2931 O O . VAL A 1 376 ? 37.296 8.111 1.160 1.00 43.19 376 VAL A O 1
ATOM 2934 N N . VAL A 1 377 ? 38.400 9.355 -0.317 1.00 40.84 377 VAL A N 1
ATOM 2935 C CA . VAL A 1 377 ? 37.667 10.596 0.017 1.00 40.84 377 VAL A CA 1
ATOM 2936 C C . VAL A 1 377 ? 36.423 10.800 -0.865 1.00 40.84 377 VAL A C 1
ATOM 2938 O O . VAL A 1 377 ? 35.409 11.298 -0.389 1.00 40.84 377 VAL A O 1
ATOM 2941 N N . ALA A 1 378 ? 36.435 10.325 -2.117 1.00 33.59 378 ALA A N 1
ATOM 2942 C CA . ALA A 1 378 ? 35.258 10.363 -2.997 1.00 33.59 378 ALA A CA 1
ATOM 2943 C C . ALA A 1 378 ? 34.234 9.249 -2.693 1.00 33.59 378 ALA A C 1
ATOM 2945 O O . ALA A 1 378 ? 33.042 9.435 -2.917 1.00 33.59 378 ALA A O 1
ATOM 2946 N N . GLY A 1 379 ? 34.682 8.113 -2.141 1.00 35.78 379 GLY A N 1
ATOM 2947 C CA . GLY A 1 379 ? 33.794 7.046 -1.670 1.00 35.78 379 GLY A CA 1
ATOM 2948 C C . GLY A 1 379 ? 33.090 7.377 -0.350 1.00 35.78 379 GLY A C 1
ATOM 2949 O O . GLY A 1 379 ? 31.972 6.926 -0.128 1.00 35.78 379 GLY A O 1
ATOM 2950 N N . LEU A 1 380 ? 33.693 8.211 0.507 1.00 38.78 380 LEU A N 1
ATOM 2951 C CA . LEU A 1 380 ? 33.128 8.516 1.826 1.00 38.78 380 LEU A CA 1
ATOM 2952 C C . LEU A 1 380 ? 31.979 9.537 1.768 1.00 38.78 380 LEU A C 1
ATOM 2954 O O . LEU A 1 380 ? 31.050 9.446 2.559 1.00 38.78 380 LEU A O 1
ATOM 2958 N N . ALA A 1 381 ? 31.974 10.460 0.803 1.00 35.53 381 ALA A N 1
ATOM 2959 C CA . ALA A 1 381 ? 30.889 11.439 0.656 1.00 35.53 381 ALA A CA 1
ATOM 2960 C C . ALA A 1 381 ? 29.616 10.853 0.010 1.00 35.53 381 ALA A C 1
ATOM 2962 O O . ALA A 1 381 ? 28.516 11.312 0.298 1.00 35.53 381 ALA A O 1
ATOM 2963 N N . ILE A 1 382 ? 29.756 9.811 -0.819 1.00 42.94 382 ILE A N 1
ATOM 2964 C CA . ILE A 1 382 ? 28.635 9.146 -1.511 1.00 42.94 382 ILE A CA 1
ATOM 2965 C C . ILE A 1 382 ? 27.962 8.093 -0.611 1.00 42.94 382 ILE A C 1
ATOM 2967 O O . ILE A 1 382 ? 26.806 7.747 -0.822 1.00 42.94 382 ILE A O 1
ATOM 2971 N N . VAL A 1 383 ? 28.651 7.635 0.437 1.00 42.38 383 VAL A N 1
ATOM 2972 C CA . VAL A 1 383 ? 28.138 6.621 1.370 1.00 42.38 383 VAL A CA 1
ATOM 2973 C C . VAL A 1 383 ? 27.691 7.237 2.704 1.00 42.38 383 VAL A C 1
ATOM 2975 O O . VAL A 1 383 ? 26.680 6.820 3.252 1.00 42.38 383 VAL A O 1
ATOM 2978 N N . VAL A 1 384 ? 28.358 8.275 3.227 1.00 41.66 384 VAL A N 1
ATOM 2979 C CA . VAL A 1 384 ? 28.066 8.781 4.588 1.00 41.66 384 VAL A CA 1
ATOM 2980 C C . VAL A 1 384 ? 26.909 9.790 4.642 1.00 41.66 384 VAL A C 1
ATOM 2982 O O . VAL A 1 384 ? 26.252 9.893 5.675 1.00 41.66 384 VAL A O 1
ATOM 2985 N N . PHE A 1 385 ? 26.593 10.492 3.550 1.00 34.28 385 PHE A N 1
ATOM 2986 C CA . PHE A 1 385 ? 25.475 11.446 3.532 1.00 34.28 385 PHE A CA 1
ATOM 2987 C C . PHE A 1 385 ? 24.082 10.784 3.462 1.00 34.28 385 PHE A C 1
ATOM 2989 O O . PHE A 1 385 ? 23.224 11.179 4.252 1.00 34.28 385 PHE A O 1
ATOM 2996 N N . PRO A 1 386 ? 23.845 9.728 2.650 1.00 35.78 386 PRO A N 1
ATOM 2997 C CA . PRO A 1 386 ? 22.589 8.985 2.736 1.00 35.78 386 PRO A CA 1
ATOM 2998 C C . PRO A 1 386 ? 22.509 8.145 4.017 1.00 35.78 386 PRO A C 1
ATOM 3000 O O . PRO A 1 386 ? 21.435 8.045 4.587 1.00 35.78 386 PRO A O 1
ATOM 3003 N N . ILE A 1 387 ? 23.623 7.631 4.557 1.00 41.41 387 ILE A N 1
ATOM 3004 C CA . ILE A 1 387 ? 23.592 6.816 5.787 1.00 41.41 387 ILE A CA 1
ATOM 3005 C C . ILE A 1 387 ? 23.345 7.659 7.049 1.00 41.41 387 ILE A C 1
ATOM 3007 O O . ILE A 1 387 ? 22.704 7.168 7.970 1.00 41.41 387 ILE A O 1
ATOM 3011 N N . ARG A 1 388 ? 23.763 8.933 7.112 1.00 31.28 388 ARG A N 1
ATOM 3012 C CA . ARG A 1 388 ? 23.402 9.821 8.238 1.00 31.28 388 ARG A CA 1
ATOM 3013 C C . ARG A 1 388 ? 22.006 10.433 8.124 1.00 31.28 388 ARG A C 1
ATOM 3015 O O . ARG A 1 388 ? 21.384 10.644 9.157 1.00 31.28 388 ARG A O 1
ATOM 3022 N N . ALA A 1 389 ? 21.505 10.681 6.913 1.00 33.16 389 ALA A N 1
ATOM 3023 C CA . ALA A 1 389 ? 20.110 11.079 6.718 1.00 33.16 389 ALA A CA 1
ATOM 3024 C C . ALA A 1 389 ? 19.150 9.915 7.034 1.00 33.16 389 ALA A C 1
ATOM 3026 O O . ALA A 1 389 ? 18.126 10.124 7.680 1.00 33.16 389 ALA A O 1
ATOM 3027 N N . LEU A 1 390 ? 19.554 8.687 6.689 1.00 35.59 390 LEU A N 1
ATOM 3028 C CA . LEU A 1 390 ? 18.849 7.451 7.020 1.00 35.59 390 LEU A CA 1
ATOM 3029 C C . LEU A 1 390 ? 18.954 7.123 8.526 1.00 35.59 390 LEU A C 1
ATOM 3031 O O . LEU A 1 390 ? 17.952 6.811 9.148 1.00 35.59 390 LEU A O 1
ATOM 3035 N N . ALA A 1 391 ? 20.111 7.306 9.174 1.00 35.34 391 ALA A N 1
ATOM 3036 C CA . ALA A 1 391 ? 20.286 7.001 10.604 1.00 35.34 391 ALA A CA 1
ATOM 3037 C C . ALA A 1 391 ? 19.677 8.028 11.584 1.00 35.34 391 ALA A C 1
ATOM 3039 O O . ALA A 1 391 ? 19.558 7.723 12.767 1.00 35.34 391 ALA A O 1
ATOM 3040 N N . VAL A 1 392 ? 19.298 9.229 11.129 1.00 33.31 392 VAL A N 1
ATOM 3041 C CA . VAL A 1 392 ? 18.627 10.241 11.976 1.00 33.31 392 VAL A CA 1
ATOM 3042 C C . VAL A 1 392 ? 17.094 10.202 11.830 1.00 33.31 392 VAL A C 1
ATOM 3044 O O . VAL A 1 392 ? 16.403 10.702 12.709 1.00 33.31 392 VAL A O 1
ATOM 3047 N N . HIS A 1 393 ? 16.554 9.541 10.795 1.00 35.78 393 HIS A N 1
ATOM 3048 C CA . HIS A 1 393 ? 15.105 9.320 10.622 1.00 35.78 393 HIS A CA 1
ATOM 3049 C C . HIS A 1 393 ? 14.657 7.859 10.825 1.00 35.78 393 HIS A C 1
ATOM 3051 O O . HIS A 1 393 ? 13.462 7.600 10.875 1.00 35.78 393 HIS A O 1
ATOM 3057 N N . LEU A 1 394 ? 15.585 6.914 11.031 1.00 31.95 394 LEU A N 1
ATOM 3058 C CA . LEU A 1 394 ? 15.310 5.532 11.459 1.00 31.95 394 LEU A CA 1
ATOM 3059 C C . LEU A 1 394 ? 15.071 5.401 12.981 1.00 31.95 394 LEU A C 1
ATOM 3061 O O . LEU A 1 394 ? 15.488 4.425 13.607 1.00 31.95 394 LEU A O 1
ATOM 3065 N N . LEU A 1 395 ? 14.384 6.368 13.596 1.00 28.86 395 LEU A N 1
ATOM 3066 C CA . LEU A 1 395 ? 13.599 6.037 14.786 1.00 28.86 395 LEU A CA 1
ATOM 3067 C C . LEU A 1 395 ? 12.371 5.260 14.291 1.00 28.86 395 LEU A C 1
ATOM 3069 O O . LEU A 1 395 ? 11.759 5.681 13.311 1.00 28.86 395 LEU A O 1
ATOM 3073 N N . PRO A 1 396 ? 12.030 4.117 14.903 1.00 25.50 396 PRO A N 1
ATOM 3074 C CA . PRO A 1 396 ? 10.996 3.238 14.382 1.00 25.50 396 PRO A CA 1
ATOM 3075 C C . PRO A 1 396 ? 9.640 3.949 14.409 1.00 25.50 396 PRO A C 1
ATOM 3077 O O . PRO A 1 396 ? 9.034 4.112 15.464 1.00 25.50 396 PRO A O 1
ATOM 3080 N N . GLN A 1 397 ? 9.144 4.343 13.238 1.00 27.22 397 GLN A N 1
ATOM 3081 C CA . GLN A 1 397 ? 7.710 4.354 12.983 1.00 27.22 397 GLN A CA 1
ATOM 3082 C C . GLN A 1 397 ? 7.374 2.972 12.434 1.00 27.22 397 GLN A C 1
ATOM 3084 O O . GLN A 1 397 ? 7.785 2.597 11.337 1.00 27.22 397 GLN A O 1
ATOM 3089 N N . LYS A 1 398 ? 6.739 2.178 13.295 1.00 23.28 398 LYS A N 1
ATOM 3090 C CA . LYS A 1 398 ? 6.333 0.798 13.043 1.00 23.28 398 LYS A CA 1
ATOM 3091 C C . LYS A 1 398 ? 5.326 0.792 11.876 1.00 23.28 398 LYS A C 1
ATOM 3093 O O . LYS A 1 398 ? 4.350 1.539 11.960 1.00 23.28 398 LYS A O 1
ATOM 3098 N N . PRO A 1 399 ? 5.536 0.000 10.810 1.00 23.73 399 PRO A N 1
ATOM 3099 C CA . PRO A 1 399 ? 4.498 -0.232 9.814 1.00 23.73 399 PRO A CA 1
ATOM 3100 C C . PRO A 1 399 ? 3.289 -0.871 10.506 1.00 23.73 399 PRO A C 1
ATOM 3102 O O . PRO A 1 399 ? 3.438 -1.742 11.366 1.00 23.73 399 PRO A O 1
ATOM 3105 N N . ALA A 1 400 ? 2.093 -0.387 10.178 1.00 25.22 400 ALA A N 1
ATOM 3106 C CA . ALA A 1 400 ? 0.850 -1.019 10.582 1.00 25.22 400 ALA A CA 1
ATOM 3107 C C . ALA A 1 400 ? 0.690 -2.309 9.766 1.00 25.22 400 ALA A C 1
ATOM 3109 O O . ALA A 1 400 ? 0.148 -2.288 8.665 1.00 25.22 400 ALA A O 1
ATOM 3110 N N . ASP A 1 401 ? 1.210 -3.417 10.291 1.00 23.98 401 ASP A N 1
ATOM 3111 C CA . ASP A 1 401 ? 0.912 -4.746 9.773 1.00 23.98 401 ASP A CA 1
ATOM 3112 C C . ASP A 1 401 ? -0.517 -5.135 10.172 1.00 23.98 401 ASP A C 1
ATOM 3114 O O . ASP A 1 401 ? -0.873 -5.242 11.346 1.00 23.98 401 ASP A O 1
ATOM 3118 N N . SER A 1 402 ? -1.335 -5.307 9.142 1.00 30.61 402 SER A N 1
ATOM 3119 C CA . SER A 1 402 ? -2.681 -5.861 9.141 1.00 30.61 402 SER A CA 1
ATOM 3120 C C . SER A 1 402 ? -2.641 -7.396 9.097 1.00 30.61 402 SER A C 1
ATOM 3122 O O . SER A 1 402 ? -2.153 -7.957 8.115 1.00 30.61 402 SER A O 1
ATOM 3124 N N . ALA A 1 403 ? -3.165 -8.053 10.138 1.00 24.59 403 ALA A N 1
ATOM 3125 C CA . ALA A 1 403 ? -3.810 -9.384 10.168 1.00 24.59 403 ALA A CA 1
ATOM 3126 C C . ALA A 1 403 ? -4.085 -9.725 11.656 1.00 24.59 403 ALA A C 1
ATOM 3128 O O . ALA A 1 403 ? -3.183 -9.558 12.465 1.00 24.59 403 ALA A O 1
ATOM 3129 N N . ALA A 1 404 ? -5.251 -10.171 12.130 1.00 24.48 404 ALA A N 1
ATOM 3130 C CA . ALA A 1 404 ? -6.384 -10.836 11.499 1.00 24.48 404 ALA A CA 1
ATOM 3131 C C . ALA A 1 404 ? -7.718 -10.404 12.162 1.00 24.48 404 ALA A C 1
ATOM 3133 O O . ALA A 1 404 ? -7.815 -10.337 13.382 1.00 24.48 404 ALA A O 1
ATOM 3134 N N . LEU A 1 405 ? -8.745 -10.132 11.351 1.00 27.73 405 LEU A N 1
ATOM 3135 C CA . LEU A 1 405 ? -10.158 -10.033 11.745 1.00 27.73 405 LEU A CA 1
ATOM 3136 C C . LEU A 1 405 ? -10.901 -11.120 10.951 1.00 27.73 405 LEU A C 1
ATOM 3138 O O . LEU A 1 405 ? -10.661 -11.243 9.749 1.00 27.73 405 LEU A O 1
ATOM 3142 N N . ASP A 1 406 ? -11.739 -11.930 11.602 1.00 28.89 406 ASP A N 1
ATOM 3143 C CA . ASP A 1 406 ? -12.403 -13.075 10.960 1.00 28.89 406 ASP A CA 1
ATOM 3144 C C . ASP A 1 406 ? -13.449 -12.643 9.894 1.00 28.89 406 ASP A C 1
ATOM 3146 O O . ASP A 1 406 ? -14.003 -11.538 9.899 1.00 28.89 406 ASP A O 1
ATOM 3150 N N . TYR A 1 407 ? -13.688 -13.552 8.955 1.00 33.06 407 TYR A N 1
ATOM 3151 C CA . TYR A 1 407 ? -13.894 -13.463 7.502 1.00 33.06 407 TYR A CA 1
ATOM 3152 C C . TYR A 1 407 ? -15.015 -12.572 6.901 1.00 33.06 407 TYR A C 1
ATOM 3154 O O . TYR A 1 407 ? -15.255 -12.655 5.696 1.00 33.06 407 TYR A O 1
ATOM 3162 N N . SER A 1 408 ? -15.711 -11.718 7.662 1.00 37.59 408 SER A N 1
ATOM 3163 C CA . SER A 1 408 ? -16.887 -10.959 7.166 1.00 37.59 408 SER A CA 1
ATOM 3164 C C . SER A 1 408 ? -16.772 -9.424 7.195 1.00 37.59 408 SER A C 1
ATOM 3166 O O . SER A 1 408 ? -17.533 -8.750 6.500 1.00 37.59 408 SER A O 1
ATOM 3168 N N . GLY A 1 409 ? -15.831 -8.859 7.961 1.00 41.97 409 GLY A N 1
ATOM 3169 C CA . GLY A 1 409 ? -15.551 -7.413 7.981 1.00 41.97 409 GLY A CA 1
ATOM 3170 C C . GLY A 1 409 ? -16.580 -6.506 8.686 1.00 41.97 409 GLY A C 1
ATOM 3171 O O . GLY A 1 409 ? -16.478 -5.290 8.534 1.00 41.97 409 GLY A O 1
ATOM 3172 N N . LEU A 1 410 ? -17.549 -7.045 9.450 1.00 47.03 410 LEU A N 1
ATOM 3173 C CA . LEU A 1 410 ? -18.619 -6.272 10.117 1.00 47.03 410 LEU A CA 1
ATOM 3174 C C . LEU A 1 410 ? -18.606 -6.345 11.659 1.00 47.03 410 LEU A C 1
ATOM 3176 O O . LEU A 1 410 ? -18.490 -7.424 12.234 1.00 47.03 410 LEU A O 1
ATOM 3180 N N . THR A 1 411 ? -18.908 -5.221 12.316 1.00 49.59 411 THR A N 1
ATOM 3181 C CA . THR A 1 411 ? -19.157 -5.081 13.763 1.00 49.59 411 THR A CA 1
ATOM 3182 C C . THR A 1 411 ? -20.633 -4.739 14.028 1.00 49.59 411 THR A C 1
ATOM 3184 O O . THR A 1 411 ? -21.109 -3.706 13.559 1.00 49.59 411 THR A O 1
ATOM 3187 N N . PRO A 1 412 ? -21.405 -5.553 14.773 1.00 47.69 412 PRO A N 1
ATOM 3188 C CA . PRO A 1 412 ? -22.782 -5.222 15.161 1.00 47.69 412 PRO A CA 1
ATOM 3189 C C . PRO A 1 412 ? -22.862 -4.032 16.125 1.00 47.69 412 PRO A C 1
ATOM 3191 O O . PRO A 1 412 ? -22.115 -3.983 17.096 1.00 47.69 412 PRO A O 1
ATOM 3194 N N . VAL A 1 413 ? -23.803 -3.106 15.892 1.00 54.81 413 VAL A N 1
ATOM 3195 C CA . VAL A 1 413 ? -23.977 -1.901 16.737 1.00 54.81 413 VAL A CA 1
ATOM 3196 C C . VAL A 1 413 ? -25.331 -1.881 17.454 1.00 54.81 413 VAL A C 1
ATOM 3198 O O . VAL A 1 413 ? -25.387 -1.675 18.664 1.00 54.81 413 VAL A O 1
ATOM 3201 N N . GLY A 1 414 ? -26.432 -2.127 16.737 1.00 58.81 414 GLY A N 1
ATOM 3202 C CA . GLY A 1 414 ? -27.761 -2.345 17.323 1.00 58.81 414 GLY A CA 1
ATOM 3203 C C . GLY A 1 414 ? -28.370 -1.146 18.068 1.00 58.81 414 GLY A C 1
ATOM 3204 O O . GLY A 1 414 ? -29.043 -1.348 19.079 1.00 58.81 414 GLY A O 1
ATOM 3205 N N . ARG A 1 415 ? -28.161 0.091 17.594 1.00 65.69 415 ARG A N 1
ATOM 3206 C CA . ARG A 1 415 ? -28.683 1.328 18.222 1.00 65.69 415 ARG A CA 1
ATOM 3207 C C . ARG A 1 415 ? -29.396 2.236 17.211 1.00 65.69 415 ARG A C 1
ATOM 3209 O O . ARG A 1 415 ? -29.108 2.131 16.025 1.00 65.69 415 ARG A O 1
ATOM 3216 N N . PRO A 1 416 ? -30.259 3.180 17.632 1.00 75.38 416 PRO A N 1
ATOM 3217 C CA . PRO A 1 416 ? -30.783 4.199 16.723 1.00 75.38 416 PRO A CA 1
ATOM 3218 C C . PRO A 1 416 ? -29.648 5.044 16.128 1.00 75.38 416 PRO A C 1
ATOM 3220 O O . PRO A 1 416 ? -28.819 5.566 16.876 1.00 75.38 416 PRO A O 1
ATOM 3223 N N . ALA A 1 417 ? -29.623 5.210 14.804 1.00 79.19 417 ALA A N 1
ATOM 3224 C CA . ALA A 1 417 ? -28.621 6.038 14.138 1.00 79.19 417 ALA A CA 1
ATOM 3225 C C . ALA A 1 417 ? -28.789 7.519 14.550 1.00 79.19 417 ALA A C 1
ATOM 3227 O O . ALA A 1 417 ? -29.911 8.043 14.450 1.00 79.19 417 ALA A O 1
ATOM 3228 N N . PRO A 1 418 ? -27.724 8.211 15.011 1.00 84.94 418 PRO A N 1
ATOM 3229 C CA . PRO A 1 418 ? -27.805 9.614 15.404 1.00 84.94 418 PRO A CA 1
ATOM 3230 C C . PRO A 1 418 ? -28.315 10.494 14.262 1.00 84.94 418 PRO A C 1
ATOM 3232 O O . PRO A 1 418 ? -27.745 10.521 13.170 1.00 84.94 418 PRO A O 1
ATOM 3235 N N . ASN A 1 419 ? -29.404 11.225 14.500 1.00 91.56 419 ASN A N 1
ATOM 3236 C CA . ASN A 1 419 ? -29.965 12.094 13.472 1.00 91.56 419 ASN A CA 1
ATOM 3237 C C . ASN A 1 419 ? -29.131 13.373 13.315 1.00 91.56 419 ASN A C 1
ATOM 3239 O O . ASN A 1 419 ? -28.587 13.899 14.285 1.00 91.56 419 ASN A O 1
ATOM 3243 N N . PHE A 1 420 ? -29.104 13.913 12.102 1.00 93.88 420 PHE A N 1
ATOM 3244 C CA . PHE A 1 420 ? -28.505 15.206 11.790 1.00 93.88 420 PHE A CA 1
ATOM 3245 C C . PHE A 1 420 ? -29.311 15.919 10.705 1.00 93.88 420 PHE A C 1
ATOM 3247 O O . PHE A 1 420 ? -30.204 15.345 10.074 1.00 93.88 420 PHE A O 1
ATOM 3254 N N . THR A 1 421 ? -29.017 17.200 10.506 1.00 96.75 421 THR A N 1
ATOM 3255 C CA . THR A 1 421 ? -29.535 18.003 9.396 1.00 96.75 421 THR A CA 1
ATOM 3256 C C . THR A 1 421 ? -28.382 18.816 8.829 1.00 96.75 421 THR A C 1
ATOM 3258 O O . THR A 1 421 ? -27.792 19.630 9.537 1.00 96.75 421 THR A O 1
ATOM 3261 N N . LEU A 1 422 ? -28.042 18.550 7.575 1.00 97.38 422 LEU A N 1
ATOM 3262 C CA . LEU A 1 422 ? -26.919 19.135 6.847 1.00 97.38 422 LEU A CA 1
ATOM 3263 C C . LEU A 1 422 ? -27.409 19.654 5.488 1.00 97.38 422 LEU A C 1
ATOM 3265 O O . LEU A 1 422 ? -28.595 19.547 5.170 1.00 97.38 422 LEU A O 1
ATOM 3269 N N . VAL A 1 423 ? -26.514 20.245 4.702 1.00 97.31 423 VAL A N 1
ATOM 3270 C CA . VAL A 1 423 ? -26.791 20.624 3.311 1.00 97.31 423 VAL A CA 1
ATOM 3271 C C . VAL A 1 423 ? -26.041 19.698 2.369 1.00 97.31 423 VAL A C 1
ATOM 3273 O O . VAL A 1 423 ? -24.895 19.355 2.644 1.00 97.31 423 VAL A O 1
ATOM 3276 N N . ASN A 1 424 ? -26.676 19.284 1.282 1.00 96.25 424 ASN A N 1
ATOM 3277 C CA . ASN A 1 424 ? -26.040 18.423 0.293 1.00 96.25 424 ASN A CA 1
ATOM 3278 C C . ASN A 1 424 ? -25.260 19.213 -0.770 1.00 96.25 424 ASN A C 1
ATOM 3280 O O . ASN A 1 424 ? -25.259 20.451 -0.762 1.00 96.25 424 ASN A O 1
ATOM 3284 N N . GLN A 1 425 ? -24.632 18.503 -1.708 1.00 93.19 425 GLN A N 1
ATOM 3285 C CA . GLN A 1 425 ? -23.877 19.077 -2.826 1.00 93.19 425 GLN A CA 1
ATOM 3286 C C . GLN A 1 425 ? -24.726 19.997 -3.726 1.00 93.19 425 GLN A C 1
ATOM 3288 O O . GLN A 1 425 ? -24.214 20.923 -4.346 1.00 93.19 425 GLN A O 1
ATOM 3293 N N . ARG A 1 426 ? -26.058 19.834 -3.714 1.00 93.44 426 ARG A N 1
ATOM 3294 C CA . ARG A 1 426 ? -27.026 20.680 -4.442 1.00 93.44 426 ARG A CA 1
ATOM 3295 C C . ARG A 1 426 ? -27.534 21.878 -3.626 1.00 93.44 426 ARG A C 1
ATOM 3297 O O . ARG A 1 426 ? -28.424 22.600 -4.076 1.00 93.44 426 ARG A O 1
ATOM 3304 N N . GLY A 1 427 ? -27.017 22.085 -2.413 1.00 92.56 427 GLY A N 1
ATOM 3305 C CA . GLY A 1 427 ? -27.443 23.150 -1.499 1.00 92.56 427 GLY A CA 1
ATOM 3306 C C . GLY A 1 427 ? -28.814 22.923 -0.850 1.00 92.56 427 GLY A C 1
ATOM 3307 O O . GLY A 1 427 ? -29.395 23.858 -0.298 1.00 92.56 427 GLY A O 1
ATOM 3308 N N . GLN A 1 428 ? -29.349 21.705 -0.916 1.00 95.88 428 GLN A N 1
ATOM 3309 C CA . GLN A 1 428 ? -30.633 21.334 -0.326 1.00 95.88 428 GLN A CA 1
ATOM 3310 C C . GLN A 1 428 ? -30.430 20.837 1.106 1.00 95.88 428 GLN A C 1
ATOM 3312 O O . GLN A 1 428 ? -29.456 20.150 1.406 1.00 95.88 428 GLN A O 1
ATOM 3317 N N . THR A 1 429 ? -31.367 21.158 1.997 1.00 96.50 429 THR A N 1
ATOM 3318 C CA . THR A 1 429 ? -31.353 20.641 3.369 1.00 96.50 429 THR A CA 1
ATOM 3319 C C . THR A 1 429 ? -31.720 19.160 3.378 1.00 96.50 429 THR A C 1
ATOM 3321 O O . THR A 1 429 ? -32.797 18.787 2.917 1.00 96.50 429 THR A O 1
ATOM 3324 N N . VAL A 1 430 ? -30.854 18.334 3.959 1.00 96.88 430 VAL A N 1
ATOM 3325 C CA . VAL A 1 430 ? -31.004 16.880 4.066 1.00 96.88 430 VAL A CA 1
ATOM 3326 C C . VAL A 1 430 ? -30.922 16.483 5.535 1.00 96.88 430 VAL A C 1
ATOM 3328 O O . VAL A 1 430 ? -30.014 16.896 6.258 1.00 96.88 430 VAL A O 1
ATOM 3331 N N . SER A 1 431 ? -31.867 15.659 5.988 1.00 96.50 431 SER A N 1
ATOM 3332 C CA . SER A 1 431 ? -31.824 15.040 7.314 1.00 96.50 431 SER A CA 1
ATOM 3333 C C . SER A 1 431 ? -31.825 13.526 7.194 1.00 96.50 431 SER A C 1
ATOM 3335 O O . SER A 1 431 ? -32.614 12.980 6.431 1.00 96.50 431 SER A O 1
ATOM 3337 N N . LEU A 1 432 ? -31.004 12.835 7.989 1.00 95.12 432 LEU A N 1
ATOM 3338 C CA . LEU A 1 432 ? -30.932 11.371 7.962 1.00 95.12 432 LEU A CA 1
ATOM 3339 C C . LEU A 1 432 ? -32.305 10.713 8.181 1.00 95.12 432 LEU A C 1
ATOM 3341 O O . LEU A 1 432 ? -32.632 9.707 7.553 1.00 95.12 432 LEU A O 1
ATOM 3345 N N . SER A 1 433 ? -33.150 11.297 9.036 1.00 93.88 433 SER A N 1
ATOM 3346 C CA . SER A 1 433 ? -34.492 10.774 9.307 1.00 93.88 433 SER A CA 1
ATOM 3347 C C . SER A 1 433 ? -35.433 10.791 8.099 1.00 93.88 433 SER A C 1
ATOM 3349 O O . SER A 1 433 ? -36.444 10.092 8.129 1.00 93.88 433 SER A O 1
ATOM 3351 N N . GLN A 1 434 ? -35.133 11.548 7.039 1.00 95.44 434 GLN A N 1
ATOM 3352 C CA . GLN A 1 434 ? -35.963 11.550 5.830 1.00 95.44 434 GLN A CA 1
ATOM 3353 C C . GLN A 1 434 ? -35.841 10.246 5.026 1.00 95.44 434 GLN A C 1
ATOM 3355 O O . GLN A 1 434 ? -36.738 9.923 4.254 1.00 95.44 434 GLN A O 1
ATOM 3360 N N . PHE A 1 435 ? -34.770 9.475 5.243 1.00 95.25 435 PHE A N 1
ATOM 3361 C CA . PHE A 1 435 ? -34.519 8.200 4.563 1.00 95.25 435 PHE A CA 1
ATOM 3362 C C . PHE A 1 435 ? -35.126 6.994 5.293 1.00 95.25 435 PHE A C 1
ATOM 3364 O O . PHE A 1 435 ? -34.858 5.847 4.943 1.00 95.25 435 PHE A O 1
ATOM 3371 N N . ARG A 1 436 ? -35.973 7.215 6.309 1.00 92.88 436 ARG A N 1
ATOM 3372 C CA . ARG A 1 436 ? -36.753 6.134 6.931 1.00 92.88 436 ARG A CA 1
ATOM 3373 C C . ARG A 1 436 ? -37.568 5.403 5.856 1.00 92.88 436 ARG A C 1
ATOM 3375 O O . ARG A 1 436 ? -38.240 6.025 5.042 1.00 92.88 436 ARG A O 1
ATOM 3382 N N . GLY A 1 437 ? -37.503 4.075 5.867 1.00 92.00 437 GLY A N 1
ATOM 3383 C CA . GLY A 1 437 ? -38.035 3.213 4.808 1.00 92.00 437 GLY A CA 1
ATOM 3384 C C . GLY A 1 437 ? -36.994 2.744 3.783 1.00 92.00 437 GLY A C 1
ATOM 3385 O O . GLY A 1 437 ? -37.271 1.771 3.084 1.00 92.00 437 GLY A O 1
ATOM 3386 N N . LYS A 1 438 ? -35.797 3.347 3.743 1.00 95.69 438 LYS A N 1
ATOM 3387 C CA . LYS A 1 438 ? -34.642 2.897 2.947 1.00 95.69 438 LYS A CA 1
ATOM 3388 C C . LYS A 1 438 ? -33.506 2.388 3.836 1.00 95.69 438 LYS A C 1
ATOM 3390 O O . LYS A 1 438 ? -33.343 2.858 4.960 1.00 95.69 438 LYS A O 1
ATOM 3395 N N . ALA A 1 439 ? -32.714 1.442 3.341 1.00 95.75 439 ALA A N 1
ATOM 3396 C CA . ALA A 1 439 ? -31.423 1.142 3.960 1.00 95.75 439 ALA A CA 1
ATOM 3397 C C . ALA A 1 439 ? -30.447 2.289 3.659 1.00 95.75 439 ALA A C 1
ATOM 3399 O O . ALA A 1 439 ? -30.503 2.852 2.571 1.00 95.75 439 ALA A O 1
ATOM 3400 N N . VAL A 1 440 ? -29.578 2.649 4.600 1.00 96.62 440 VAL A N 1
ATOM 3401 C CA . VAL A 1 440 ? -28.592 3.719 4.398 1.00 96.62 440 VAL A CA 1
ATOM 3402 C C . VAL A 1 440 ? -27.188 3.175 4.631 1.00 96.62 440 VAL A C 1
ATOM 3404 O O . VAL A 1 440 ? -26.945 2.548 5.663 1.00 96.62 440 VAL A O 1
ATOM 3407 N N . LEU A 1 441 ? -26.281 3.431 3.689 1.00 93.44 441 LEU A N 1
ATOM 3408 C CA . LEU A 1 441 ? -24.841 3.252 3.862 1.00 93.44 441 LEU A CA 1
ATOM 3409 C C . LEU A 1 441 ? -24.217 4.631 4.080 1.00 93.44 441 LEU A C 1
ATOM 3411 O O . LEU A 1 441 ? -24.245 5.462 3.175 1.00 93.44 441 LEU A O 1
ATOM 3415 N N . LEU A 1 442 ? -23.699 4.889 5.279 1.00 93.31 442 LEU A N 1
ATOM 3416 C CA . LEU A 1 442 ? -23.110 6.176 5.647 1.00 93.31 442 LEU A CA 1
ATOM 3417 C C . LEU A 1 442 ? -21.589 6.067 5.797 1.00 93.31 442 LEU A C 1
ATOM 3419 O O . LEU A 1 442 ? -21.108 5.097 6.373 1.00 93.31 442 LEU A O 1
ATOM 3423 N N . THR A 1 443 ? -20.845 7.067 5.323 1.00 88.25 443 THR A N 1
ATOM 3424 C CA . THR A 1 443 ? -19.388 7.202 5.504 1.00 88.25 443 THR A CA 1
ATOM 3425 C C . THR A 1 443 ? -18.976 8.671 5.693 1.00 88.25 443 THR A C 1
ATOM 3427 O O . THR A 1 443 ? -19.805 9.586 5.602 1.00 88.25 443 THR A O 1
ATOM 3430 N N . PHE A 1 444 ? -17.690 8.909 5.943 1.00 85.19 444 PHE A N 1
ATOM 3431 C CA . PHE A 1 444 ? -17.079 10.229 6.077 1.00 85.19 444 PHE A CA 1
ATOM 3432 C C . PHE A 1 444 ? -15.991 10.413 5.019 1.00 85.19 444 PHE A C 1
ATOM 3434 O O . PHE A 1 444 ? -15.122 9.563 4.881 1.00 85.19 444 PHE A O 1
ATOM 3441 N N . LEU A 1 445 ? -16.046 11.519 4.272 1.00 82.56 445 LEU A N 1
ATOM 3442 C CA . LEU A 1 445 ? -15.099 11.818 3.192 1.00 82.56 445 LEU A CA 1
ATOM 3443 C C . LEU A 1 445 ? -14.491 13.209 3.374 1.00 82.56 445 LEU A C 1
ATOM 3445 O O . LEU A 1 445 ? -15.196 14.169 3.717 1.00 82.56 445 LEU A O 1
ATOM 3449 N N . ASP A 1 446 ? -13.203 13.346 3.085 1.00 79.56 446 ASP A N 1
ATOM 3450 C CA . ASP A 1 446 ? -12.521 14.629 2.924 1.00 79.56 446 ASP A CA 1
ATOM 3451 C C . ASP A 1 446 ? -12.535 15.044 1.434 1.00 79.56 446 ASP A C 1
ATOM 3453 O O . ASP A 1 446 ? -11.924 14.360 0.612 1.00 79.56 446 ASP A O 1
ATOM 3457 N N . PRO A 1 447 ? -13.170 16.178 1.066 1.00 80.62 447 PRO A N 1
ATOM 3458 C CA . PRO A 1 447 ? -13.308 16.599 -0.331 1.00 80.62 447 PRO A CA 1
ATOM 3459 C C . PRO A 1 447 ? -11.986 17.015 -0.995 1.00 80.62 447 PRO A C 1
ATOM 3461 O O . PRO A 1 447 ? -11.974 17.331 -2.179 1.00 80.62 447 PRO A O 1
ATOM 3464 N N . VAL A 1 448 ? -10.873 17.070 -0.252 1.00 69.38 448 VAL A N 1
ATOM 3465 C CA . VAL A 1 448 ? -9.525 17.286 -0.811 1.00 69.38 448 VAL A CA 1
ATOM 3466 C C . VAL A 1 448 ? -8.580 16.110 -0.557 1.00 69.38 448 VAL A C 1
ATOM 3468 O O . VAL A 1 448 ? -7.371 16.235 -0.780 1.00 69.38 448 VAL A O 1
ATOM 3471 N N . CYS A 1 449 ? -9.105 14.981 -0.077 1.00 61.16 449 CYS A N 1
ATOM 3472 C CA . CYS A 1 449 ? -8.333 13.756 0.059 1.00 61.16 449 CYS A CA 1
ATOM 3473 C C . CYS A 1 449 ? -8.120 13.110 -1.313 1.00 61.16 449 CYS A C 1
ATOM 3475 O O . CYS A 1 449 ? -9.036 12.984 -2.119 1.00 61.16 449 CYS A O 1
ATOM 3477 N N . TYR A 1 450 ? -6.877 12.715 -1.568 1.00 53.78 450 TYR A N 1
ATOM 3478 C CA . TYR A 1 450 ? -6.423 12.116 -2.821 1.00 53.78 450 TYR A CA 1
ATOM 3479 C C . TYR A 1 450 ? -5.943 10.665 -2.641 1.00 53.78 450 TYR A C 1
ATOM 3481 O O . TYR A 1 450 ? -5.381 10.100 -3.579 1.00 53.78 450 TYR A O 1
ATOM 3489 N N . ASP A 1 451 ? -6.127 10.105 -1.442 1.00 51.94 451 ASP A N 1
ATOM 3490 C CA . ASP A 1 451 ? -5.678 8.766 -1.049 1.00 51.94 451 ASP A CA 1
ATOM 3491 C C . ASP A 1 451 ? -6.881 7.813 -0.929 1.00 51.94 451 ASP A C 1
ATOM 3493 O O . ASP A 1 451 ? -7.389 7.347 -1.950 1.00 51.94 451 ASP A O 1
ATOM 3497 N N . ASP A 1 452 ? -7.411 7.609 0.280 1.00 52.72 452 ASP A N 1
ATOM 3498 C CA . ASP A 1 452 ? -8.455 6.610 0.548 1.00 52.72 452 ASP A CA 1
ATOM 3499 C C . ASP A 1 452 ? -9.872 7.063 0.133 1.00 52.72 452 ASP A C 1
ATOM 3501 O O . ASP A 1 452 ? -10.671 6.269 -0.368 1.00 52.72 452 ASP A O 1
ATOM 3505 N N . CYS A 1 453 ? -10.202 8.355 0.267 1.00 65.69 453 CYS A N 1
ATOM 3506 C CA . CYS A 1 453 ? -11.554 8.870 -0.011 1.00 65.69 453 CYS A CA 1
ATOM 3507 C C . CYS A 1 453 ? -12.043 8.636 -1.460 1.00 65.69 453 CYS A C 1
ATOM 3509 O O . CYS A 1 453 ? -13.199 8.238 -1.628 1.00 65.69 453 CYS A O 1
ATOM 3511 N N . PRO A 1 454 ? -11.221 8.835 -2.515 1.00 61.75 454 PRO A N 1
ATOM 3512 C CA . PRO A 1 454 ? -11.586 8.465 -3.886 1.00 61.75 454 PRO A CA 1
ATOM 3513 C C . PRO A 1 454 ? -11.912 6.979 -4.075 1.00 61.75 454 PRO A C 1
ATOM 3515 O O . PRO A 1 454 ? -12.796 6.639 -4.862 1.00 61.75 454 PRO A O 1
ATOM 3518 N N . VAL A 1 455 ? -11.205 6.094 -3.366 1.00 59.00 455 VAL A N 1
ATOM 3519 C CA . VAL A 1 455 ? -11.413 4.642 -3.447 1.00 59.00 455 VAL A CA 1
ATOM 3520 C C . VAL A 1 455 ? -12.744 4.276 -2.796 1.00 59.00 455 VAL A C 1
ATOM 3522 O O . VAL A 1 455 ? -13.570 3.627 -3.432 1.00 59.00 455 VAL A O 1
ATOM 3525 N N . VAL A 1 456 ? -13.005 4.794 -1.593 1.00 66.06 456 VAL A N 1
ATOM 3526 C CA . VAL A 1 456 ? -14.285 4.639 -0.877 1.00 66.06 456 VAL A CA 1
ATOM 3527 C C . VAL A 1 456 ? -15.462 5.136 -1.728 1.00 66.06 456 VAL A C 1
ATOM 3529 O O . VAL A 1 456 ? -16.489 4.468 -1.846 1.00 66.06 456 VAL A O 1
ATOM 3532 N N . ALA A 1 457 ? -15.307 6.287 -2.385 1.00 74.12 457 ALA A N 1
ATOM 3533 C CA . ALA A 1 457 ? -16.309 6.823 -3.302 1.00 74.12 457 ALA A CA 1
ATOM 3534 C C . ALA A 1 457 ? -16.589 5.881 -4.491 1.00 74.12 457 ALA A C 1
ATOM 3536 O O . ALA A 1 457 ? -17.751 5.630 -4.825 1.00 74.12 457 ALA A O 1
ATOM 3537 N N . ALA A 1 458 ? -15.541 5.327 -5.108 1.00 68.69 458 ALA A N 1
ATOM 3538 C CA . ALA A 1 458 ? -15.675 4.375 -6.210 1.00 68.69 458 ALA A CA 1
ATOM 3539 C C . ALA A 1 458 ? -16.331 3.055 -5.765 1.00 68.69 458 ALA A C 1
ATOM 3541 O O . ALA A 1 458 ? -17.170 2.513 -6.486 1.00 68.69 458 ALA A O 1
ATOM 3542 N N . GLU A 1 459 ? -16.008 2.564 -4.568 1.00 71.50 459 GLU A N 1
ATOM 3543 C CA . GLU A 1 459 ? -16.625 1.368 -3.982 1.00 71.50 459 GLU A CA 1
ATOM 3544 C C . GLU A 1 459 ? -18.124 1.556 -3.740 1.00 71.50 459 GLU A C 1
ATOM 3546 O O . GLU A 1 459 ? -18.910 0.665 -4.060 1.00 71.50 459 GLU A O 1
ATOM 3551 N N . MET A 1 460 ? -18.540 2.723 -3.239 1.00 81.12 460 MET A N 1
ATOM 3552 C CA . MET A 1 460 ? -19.959 3.053 -3.066 1.00 81.12 460 MET A CA 1
ATOM 3553 C C . MET A 1 460 ? -20.696 3.119 -4.407 1.00 81.12 460 MET A C 1
ATOM 3555 O O . MET A 1 460 ? -21.800 2.586 -4.526 1.00 81.12 460 MET A O 1
ATOM 3559 N N . ALA A 1 461 ? -20.079 3.722 -5.427 1.00 78.69 461 ALA A N 1
ATOM 3560 C CA . ALA A 1 461 ? -20.648 3.778 -6.771 1.00 78.69 461 ALA A CA 1
ATOM 3561 C C . ALA A 1 461 ? -20.783 2.385 -7.402 1.00 78.69 461 ALA A C 1
ATOM 3563 O O . ALA A 1 461 ? -21.780 2.096 -8.064 1.00 78.69 461 ALA A O 1
ATOM 3564 N N . GLN A 1 462 ? -19.806 1.503 -7.189 1.00 74.50 462 GLN A N 1
ATOM 3565 C CA . GLN A 1 462 ? -19.877 0.138 -7.697 1.00 74.50 462 GLN A CA 1
ATOM 3566 C C . GLN A 1 462 ? -20.872 -0.729 -6.909 1.00 74.50 462 GLN A C 1
ATOM 3568 O O . GLN A 1 462 ? -21.591 -1.519 -7.519 1.00 74.50 462 GLN A O 1
ATOM 3573 N N . ALA A 1 463 ? -20.994 -0.535 -5.594 1.00 77.50 463 ALA A N 1
ATOM 3574 C CA . ALA A 1 463 ? -22.000 -1.225 -4.787 1.00 77.50 463 ALA A CA 1
ATOM 3575 C C . ALA A 1 463 ? -23.424 -0.864 -5.244 1.00 77.50 463 ALA A C 1
ATOM 3577 O O . ALA A 1 463 ? -24.294 -1.731 -5.300 1.00 77.50 463 ALA A O 1
ATOM 3578 N N . ASP A 1 464 ? -23.659 0.394 -5.639 1.00 86.81 464 ASP A N 1
ATOM 3579 C CA . ASP A 1 464 ? -24.925 0.814 -6.252 1.00 86.81 464 ASP A CA 1
ATOM 3580 C C . ASP A 1 464 ? -25.243 0.035 -7.537 1.00 86.81 464 ASP A C 1
ATOM 3582 O O . ASP A 1 464 ? -26.361 -0.455 -7.724 1.00 86.81 464 ASP A O 1
ATOM 3586 N N . GLN A 1 465 ? -24.241 -0.146 -8.404 1.00 81.81 465 GLN A N 1
ATOM 3587 C CA . GLN A 1 465 ? -24.390 -0.921 -9.639 1.00 81.81 465 GLN A CA 1
ATOM 3588 C C . GLN A 1 465 ? -24.711 -2.392 -9.354 1.00 81.81 465 GLN A C 1
ATOM 3590 O O . GLN A 1 465 ? -25.565 -2.978 -10.026 1.00 81.81 465 GLN A O 1
ATOM 3595 N N . GLU A 1 466 ? -24.055 -2.981 -8.355 1.00 76.94 466 GLU A N 1
ATOM 3596 C CA . GLU A 1 466 ? -24.237 -4.381 -7.959 1.00 76.94 466 GLU A CA 1
ATOM 3597 C C . GLU A 1 466 ? -25.604 -4.625 -7.295 1.00 76.94 466 GLU A C 1
ATOM 3599 O O . GLU A 1 466 ? -26.224 -5.663 -7.534 1.00 76.94 466 GLU A O 1
ATOM 3604 N N . LEU A 1 467 ? -26.150 -3.636 -6.577 1.00 81.75 467 LEU A N 1
ATOM 3605 C CA . LEU A 1 467 ? -27.514 -3.675 -6.030 1.00 81.75 467 LEU A CA 1
ATOM 3606 C C . LEU A 1 467 ? -28.608 -3.702 -7.111 1.00 81.75 467 LEU A C 1
ATOM 3608 O O . LEU A 1 467 ? -29.742 -4.126 -6.847 1.00 81.75 467 LEU A O 1
ATOM 3612 N N . GLY A 1 468 ? -28.320 -3.221 -8.323 1.00 88.62 468 GLY A N 1
ATOM 3613 C CA . GLY A 1 468 ? -29.259 -3.208 -9.443 1.00 88.62 468 GLY A CA 1
ATOM 3614 C C . GLY A 1 468 ? -30.610 -2.579 -9.078 1.00 88.62 468 GLY A C 1
ATOM 3615 O O . GLY A 1 468 ? -30.701 -1.420 -8.685 1.00 88.62 468 GLY A O 1
ATOM 3616 N N . ALA A 1 469 ? -31.706 -3.340 -9.181 1.00 87.81 469 ALA A N 1
ATOM 3617 C CA . ALA A 1 469 ? -33.044 -2.828 -8.856 1.00 87.81 469 ALA A CA 1
ATOM 3618 C C . ALA A 1 469 ? -33.241 -2.490 -7.361 1.00 87.81 469 ALA A C 1
ATOM 3620 O O . ALA A 1 469 ? -34.138 -1.709 -7.024 1.00 87.81 469 ALA A O 1
ATOM 3621 N N . ASN A 1 470 ? -32.434 -3.063 -6.459 1.00 88.56 470 ASN A N 1
ATOM 3622 C CA . ASN A 1 470 ? -32.518 -2.787 -5.024 1.00 88.56 470 ASN A CA 1
ATOM 3623 C C . ASN A 1 470 ? -31.904 -1.436 -4.641 1.00 88.56 470 ASN A C 1
ATOM 3625 O O . ASN A 1 470 ? -32.286 -0.903 -3.598 1.00 88.56 470 ASN A O 1
ATOM 3629 N N . ALA A 1 471 ? -31.076 -0.830 -5.502 1.00 90.94 471 ALA A N 1
ATOM 3630 C CA . ALA A 1 471 ? -30.516 0.512 -5.311 1.00 90.94 471 ALA A CA 1
ATOM 3631 C C . ALA A 1 471 ? -31.596 1.566 -4.998 1.00 90.94 471 ALA A C 1
ATOM 3633 O O . ALA A 1 471 ? -31.412 2.433 -4.149 1.00 90.94 471 ALA A O 1
ATOM 3634 N N . ALA A 1 472 ? -32.798 1.428 -5.577 1.00 92.44 472 ALA A N 1
ATOM 3635 C CA . ALA A 1 472 ? -33.937 2.315 -5.308 1.00 92.44 472 ALA A CA 1
ATOM 3636 C C . ALA A 1 472 ? -34.431 2.293 -3.841 1.00 92.44 472 ALA A C 1
ATOM 3638 O O . ALA A 1 472 ? -35.142 3.205 -3.407 1.00 92.44 472 ALA A O 1
ATOM 3639 N N . LYS A 1 473 ? -34.079 1.251 -3.076 1.00 95.19 473 LYS A N 1
ATOM 3640 C CA . LYS A 1 473 ? -34.396 1.076 -1.647 1.00 95.19 473 LYS A CA 1
ATOM 3641 C C . LYS A 1 473 ? -33.214 1.416 -0.732 1.00 95.19 473 LYS A C 1
ATOM 3643 O O . LYS A 1 473 ? -33.328 1.234 0.482 1.00 95.19 473 LYS A O 1
ATOM 3648 N N . VAL A 1 474 ? -32.108 1.885 -1.300 1.00 96.62 474 VAL A N 1
ATOM 3649 C CA . VAL A 1 474 ? -30.879 2.257 -0.599 1.00 96.62 474 VAL A CA 1
ATOM 3650 C C . VAL A 1 474 ? -30.636 3.757 -0.757 1.00 96.62 474 VAL A C 1
ATOM 3652 O O . VAL A 1 474 ? -31.013 4.345 -1.769 1.00 96.62 474 VAL A O 1
ATOM 3655 N N . GLU A 1 475 ? -30.040 4.375 0.258 1.00 97.38 475 GLU A N 1
ATOM 3656 C CA . GLU A 1 475 ? -29.421 5.695 0.173 1.00 97.38 475 GLU A CA 1
ATOM 3657 C C . GLU A 1 475 ? -27.941 5.597 0.561 1.00 97.38 475 GLU A C 1
ATOM 3659 O O . GLU A 1 475 ? -27.590 4.991 1.576 1.00 97.38 475 GLU A O 1
ATOM 3664 N N . LEU A 1 476 ? -27.080 6.211 -0.235 1.00 96.31 476 LEU A N 1
ATOM 3665 C CA . LEU A 1 476 ? -25.647 6.298 -0.018 1.00 96.31 476 LEU A CA 1
ATOM 3666 C C . LEU A 1 476 ? -25.322 7.706 0.489 1.00 96.31 476 LEU A C 1
ATOM 3668 O O . LEU A 1 476 ? -25.609 8.693 -0.185 1.00 96.31 476 LEU A O 1
ATOM 3672 N N . ILE A 1 477 ? -24.757 7.821 1.691 1.00 96.94 477 ILE A N 1
ATOM 3673 C CA . ILE A 1 477 ? -24.516 9.113 2.342 1.00 96.94 477 ILE A CA 1
ATOM 3674 C C . ILE A 1 477 ? -23.037 9.269 2.678 1.00 96.94 477 ILE A C 1
ATOM 3676 O O . ILE A 1 477 ? -22.486 8.489 3.450 1.00 96.94 477 ILE A O 1
ATOM 3680 N N . ALA A 1 478 ? -22.417 10.334 2.182 1.00 94.75 478 ALA A N 1
ATOM 3681 C CA . ALA A 1 478 ? -21.117 10.795 2.653 1.00 94.75 478 ALA A CA 1
ATOM 3682 C C . ALA A 1 478 ? -21.289 12.063 3.500 1.00 94.75 478 ALA A C 1
ATOM 3684 O O . ALA A 1 478 ? -22.103 12.929 3.182 1.00 94.75 478 ALA A O 1
ATOM 3685 N N . VAL A 1 479 ? -20.517 12.213 4.575 1.00 95.44 479 VAL A N 1
ATOM 3686 C CA . VAL A 1 479 ? -20.469 13.447 5.378 1.00 95.44 479 VAL A CA 1
ATOM 3687 C C . VAL A 1 479 ? -19.065 14.043 5.320 1.00 95.44 479 VAL A C 1
ATOM 3689 O O . VAL A 1 479 ? -18.077 13.343 5.520 1.00 95.44 479 VAL A O 1
ATOM 3692 N N . CYS A 1 480 ? -18.962 15.348 5.065 1.00 92.12 480 CYS A N 1
ATOM 3693 C CA . CYS A 1 480 ? -17.685 16.050 4.981 1.00 92.12 480 CYS A CA 1
ATOM 3694 C C . CYS A 1 480 ? -16.923 15.952 6.308 1.00 92.12 480 CYS A C 1
ATOM 3696 O O . CYS A 1 480 ? -17.393 16.441 7.340 1.00 92.12 480 CYS A O 1
ATOM 3698 N N . ALA A 1 481 ? -15.734 15.357 6.269 1.00 81.94 481 ALA A N 1
ATOM 3699 C CA . ALA A 1 481 ? -14.849 15.210 7.418 1.00 81.94 481 ALA A CA 1
ATOM 3700 C C . ALA A 1 481 ? -13.915 16.422 7.598 1.00 81.94 481 ALA A C 1
ATOM 3702 O O . ALA A 1 481 ? -13.421 16.665 8.695 1.00 81.94 481 ALA A O 1
ATOM 3703 N N . ASN A 1 482 ? -13.683 17.226 6.552 1.00 78.19 482 ASN A N 1
ATOM 3704 C CA . ASN A 1 482 ? -12.657 18.271 6.565 1.00 78.19 482 ASN A CA 1
ATOM 3705 C C . ASN A 1 482 ? -13.137 19.601 7.198 1.00 78.19 482 ASN A C 1
ATOM 3707 O O . ASN A 1 482 ? -13.983 20.292 6.637 1.00 78.19 482 ASN A O 1
ATOM 3711 N N . PRO A 1 483 ? -12.566 20.059 8.331 1.00 76.38 483 PRO A N 1
ATOM 3712 C CA . PRO A 1 483 ? -12.971 21.299 8.996 1.00 76.38 483 PRO A CA 1
ATOM 3713 C C . PRO A 1 483 ? -12.433 22.565 8.319 1.00 76.38 483 PRO A C 1
ATOM 3715 O O . PRO A 1 483 ? -12.807 23.663 8.723 1.00 76.38 483 PRO A O 1
ATOM 3718 N N . LEU A 1 484 ? -11.542 22.444 7.333 1.00 74.31 484 LEU A N 1
ATOM 3719 C CA . LEU A 1 484 ? -10.965 23.561 6.579 1.00 74.31 484 LEU A CA 1
ATOM 3720 C C . LEU A 1 484 ? -11.624 23.712 5.204 1.00 74.31 484 LEU A C 1
ATOM 3722 O O . LEU A 1 484 ? -11.824 24.836 4.749 1.00 74.31 484 LEU A O 1
ATOM 3726 N N . VAL A 1 485 ? -12.002 22.596 4.575 1.00 77.69 485 VAL A N 1
ATOM 3727 C CA . VAL A 1 485 ? -12.615 22.549 3.243 1.00 77.69 485 VAL A CA 1
ATOM 3728 C C . VAL A 1 485 ? -13.963 21.828 3.326 1.00 77.69 485 VAL A C 1
ATOM 3730 O O . VAL A 1 485 ? -14.041 20.624 3.170 1.00 77.69 485 VAL A O 1
ATOM 3733 N N . HIS A 1 486 ? -15.028 22.578 3.614 1.00 88.00 486 HIS A N 1
ATOM 3734 C CA . HIS A 1 486 ? -16.382 22.052 3.871 1.00 88.00 486 HIS A CA 1
ATOM 3735 C C . HIS A 1 486 ? -17.479 22.903 3.212 1.00 88.00 486 HIS A C 1
ATOM 3737 O O . HIS A 1 486 ? -18.615 22.975 3.686 1.00 88.00 486 HIS A O 1
ATOM 3743 N N . SER A 1 487 ? -17.162 23.610 2.127 1.00 89.44 487 SER A N 1
ATOM 3744 C CA . SER A 1 487 ? -18.178 24.341 1.367 1.00 89.44 487 SER A CA 1
ATOM 3745 C C . SER A 1 487 ? -18.991 23.384 0.490 1.00 89.44 487 SER A C 1
ATOM 3747 O O . SER A 1 487 ? -18.488 22.345 0.075 1.00 89.44 487 SER A O 1
ATOM 3749 N N . VAL A 1 488 ? -20.231 23.764 0.159 1.00 94.81 488 VAL A N 1
ATOM 3750 C CA . VAL A 1 488 ? -21.060 23.029 -0.820 1.00 94.81 488 VAL A CA 1
ATOM 3751 C C . VAL A 1 488 ? -20.319 22.882 -2.152 1.00 94.81 488 VAL A C 1
ATOM 3753 O O . VAL A 1 488 ? -20.296 21.807 -2.724 1.00 94.81 488 VAL A O 1
ATOM 3756 N N . ALA A 1 489 ? -19.631 23.937 -2.596 1.00 89.31 489 ALA A N 1
ATOM 3757 C CA . ALA A 1 489 ? -18.838 23.895 -3.821 1.00 89.31 489 ALA A CA 1
ATOM 3758 C C . ALA A 1 489 ? -17.687 22.875 -3.765 1.00 89.31 489 ALA A C 1
ATOM 3760 O O . ALA A 1 489 ? -17.362 22.291 -4.786 1.00 89.31 489 ALA A O 1
ATOM 3761 N N . ALA A 1 490 ? -17.067 22.657 -2.599 1.00 81.25 490 ALA A N 1
ATOM 3762 C CA . ALA A 1 490 ? -15.968 21.702 -2.475 1.00 81.25 490 ALA A CA 1
ATOM 3763 C C . ALA A 1 490 ? -16.449 20.248 -2.554 1.00 81.25 490 ALA A C 1
ATOM 3765 O O . ALA A 1 490 ? -15.817 19.437 -3.220 1.00 81.25 490 ALA A O 1
ATOM 3766 N N . ILE A 1 491 ? -17.572 19.926 -1.907 1.00 90.50 491 ILE A N 1
ATOM 3767 C CA . ILE A 1 491 ? -18.149 18.577 -1.981 1.00 90.50 491 ILE A CA 1
ATOM 3768 C C . ILE A 1 491 ? -18.781 18.292 -3.357 1.00 90.50 491 ILE A C 1
ATOM 3770 O O . ILE A 1 491 ? -18.643 17.189 -3.862 1.00 90.50 491 ILE A O 1
ATOM 3774 N N . ASP A 1 492 ? -19.392 19.291 -4.008 1.00 91.56 492 ASP A N 1
ATOM 3775 C CA . ASP A 1 492 ? -19.920 19.178 -5.381 1.00 91.56 492 ASP A CA 1
ATOM 3776 C C . ASP A 1 492 ? -18.797 18.986 -6.408 1.00 91.56 492 ASP A C 1
ATOM 3778 O O . ASP A 1 492 ? -18.910 18.200 -7.348 1.00 91.56 492 ASP A O 1
ATOM 3782 N N . GLN A 1 493 ? -17.666 19.661 -6.187 1.00 79.50 493 GLN A N 1
ATOM 3783 C CA . GLN A 1 493 ? -16.463 19.460 -6.980 1.00 79.50 493 GLN A CA 1
ATOM 3784 C C . GLN A 1 493 ? -15.924 18.027 -6.827 1.00 79.50 493 GLN A C 1
ATOM 3786 O O . GLN A 1 493 ? -15.630 17.396 -7.838 1.00 79.50 493 GLN A O 1
ATOM 3791 N N . PHE A 1 494 ? -15.851 17.492 -5.604 1.00 82.44 494 PHE A N 1
ATOM 3792 C CA . PHE A 1 494 ? -15.454 16.100 -5.365 1.00 82.44 494 PHE A CA 1
ATOM 3793 C C . PHE A 1 494 ? -16.403 15.106 -6.063 1.00 82.44 494 PHE A C 1
ATOM 3795 O O . PHE A 1 494 ? -15.948 14.192 -6.752 1.00 82.44 494 PHE A O 1
ATOM 3802 N N . ASP A 1 495 ? -17.721 15.321 -5.974 1.00 87.38 495 ASP A N 1
ATOM 3803 C CA . ASP A 1 495 ? -18.719 14.487 -6.660 1.00 87.38 495 ASP A CA 1
ATOM 3804 C C . ASP A 1 495 ? -18.558 14.525 -8.186 1.00 87.38 495 ASP A C 1
ATOM 3806 O O . ASP A 1 495 ? -18.741 13.509 -8.865 1.00 87.38 495 ASP A O 1
ATOM 3810 N N . ALA A 1 496 ? -18.212 15.686 -8.746 1.00 79.44 496 ALA A N 1
ATOM 3811 C CA . ALA A 1 496 ? -17.931 15.828 -10.170 1.00 79.44 496 ALA A CA 1
ATOM 3812 C C . ALA A 1 496 ? -16.630 15.117 -10.576 1.00 79.44 496 ALA A C 1
ATOM 3814 O O . ALA A 1 496 ? -16.610 14.437 -11.604 1.00 79.44 496 ALA A O 1
ATOM 3815 N N . GLU A 1 497 ? -15.573 15.240 -9.770 1.00 72.38 497 GLU A N 1
ATOM 3816 C CA . GLU A 1 497 ? -14.260 14.628 -10.009 1.00 72.38 497 GLU A CA 1
ATOM 3817 C C . GLU A 1 497 ? -14.313 13.096 -9.972 1.00 72.38 497 GLU A C 1
ATOM 3819 O O . GLU A 1 497 ? -13.724 12.438 -10.831 1.00 72.38 497 GLU A O 1
ATOM 3824 N N . HIS A 1 498 ? -15.064 12.527 -9.028 1.00 70.94 498 HIS A N 1
ATOM 3825 C CA . HIS A 1 498 ? -15.191 11.077 -8.845 1.00 70.94 498 HIS A CA 1
ATOM 3826 C C . HIS A 1 498 ? -16.438 10.485 -9.507 1.00 70.94 498 HIS A C 1
ATOM 3828 O O . HIS A 1 498 ? -16.779 9.326 -9.277 1.00 70.94 498 HIS A O 1
ATOM 3834 N N . ASN A 1 499 ? -17.104 11.267 -10.365 1.00 77.19 499 ASN A N 1
ATOM 3835 C CA . ASN A 1 499 ? -18.298 10.868 -11.100 1.00 77.19 499 ASN A CA 1
ATOM 3836 C C . ASN A 1 499 ? -19.392 10.291 -10.179 1.00 77.19 499 ASN A C 1
ATOM 3838 O O . ASN A 1 499 ? -20.017 9.304 -10.526 1.00 77.19 499 ASN A O 1
ATOM 3842 N N . LEU A 1 500 ? -19.662 10.885 -9.018 1.00 83.56 500 LEU A N 1
ATOM 3843 C CA . LEU A 1 500 ? -20.754 10.464 -8.125 1.00 83.56 500 LEU A CA 1
ATOM 3844 C C . LEU A 1 500 ? -22.098 11.095 -8.518 1.00 83.56 500 LEU A C 1
ATOM 3846 O O . LEU A 1 500 ? -23.158 10.560 -8.211 1.00 83.56 500 LEU A O 1
ATOM 3850 N N . ASN A 1 501 ? -22.063 12.177 -9.301 1.00 84.88 501 ASN A N 1
ATOM 3851 C CA . ASN A 1 501 ? -23.242 12.919 -9.762 1.00 84.88 501 ASN A CA 1
ATOM 3852 C C . ASN A 1 501 ? -24.241 12.110 -10.613 1.00 84.88 501 ASN A C 1
ATOM 3854 O O . ASN A 1 501 ? -25.368 12.561 -10.822 1.00 84.88 501 ASN A O 1
ATOM 3858 N N . HIS A 1 502 ? -23.848 10.945 -11.140 1.00 83.75 502 HIS A N 1
ATOM 3859 C CA . HIS A 1 502 ? -24.760 10.065 -11.879 1.00 83.75 502 HIS A CA 1
ATOM 3860 C C . HIS A 1 502 ? -25.609 9.166 -10.966 1.00 83.75 502 HIS A C 1
ATOM 3862 O O . HIS A 1 502 ? -26.620 8.633 -11.426 1.00 83.75 502 HIS A O 1
ATOM 3868 N N . LEU A 1 503 ? -25.222 8.998 -9.697 1.00 88.94 503 LEU A N 1
ATOM 3869 C CA . LEU A 1 503 ? -25.940 8.177 -8.727 1.00 88.94 503 LEU A CA 1
ATOM 3870 C C . LEU A 1 503 ? -27.174 8.938 -8.226 1.00 88.94 503 LEU A C 1
ATOM 3872 O O . LEU A 1 503 ? -27.080 10.024 -7.658 1.00 88.94 503 LEU A O 1
ATOM 3876 N N . HIS A 1 504 ? -28.361 8.371 -8.435 1.00 89.81 504 HIS A N 1
ATOM 3877 C CA . HIS A 1 504 ? -29.627 9.025 -8.074 1.00 89.81 504 HIS A CA 1
ATOM 3878 C C . HIS A 1 504 ? -29.966 8.959 -6.576 1.00 89.81 504 HIS A C 1
ATOM 3880 O O . HIS A 1 504 ? -30.901 9.624 -6.130 1.00 89.81 504 HIS A O 1
ATOM 3886 N N . ASN A 1 505 ? -29.239 8.139 -5.826 1.00 94.19 505 ASN A N 1
ATOM 3887 C CA . ASN A 1 505 ? -29.417 7.831 -4.409 1.00 94.19 505 ASN A CA 1
ATOM 3888 C C . ASN A 1 505 ? -28.151 8.151 -3.593 1.00 94.19 505 ASN A C 1
ATOM 3890 O O . ASN A 1 505 ? -27.907 7.503 -2.575 1.00 94.19 505 ASN A O 1
ATOM 3894 N N . PHE A 1 506 ? -27.333 9.101 -4.063 1.00 96.06 506 PHE A N 1
ATOM 3895 C CA . PHE A 1 506 ? -26.121 9.549 -3.385 1.00 96.06 506 PHE A CA 1
ATOM 3896 C C . PHE A 1 506 ? -26.238 10.993 -2.879 1.00 96.06 506 PHE A C 1
ATOM 3898 O O . PHE A 1 506 ? -26.605 11.922 -3.609 1.00 96.06 506 PHE A O 1
ATOM 3905 N N . GLU A 1 507 ? -25.874 11.187 -1.615 1.00 96.81 507 GLU A N 1
ATOM 3906 C CA . GLU A 1 507 ? -25.916 12.467 -0.917 1.00 96.81 507 GLU A CA 1
ATOM 3907 C C . GLU A 1 507 ? -24.571 12.732 -0.226 1.00 96.81 507 GLU A C 1
ATOM 3909 O O . GLU A 1 507 ? -24.274 12.136 0.813 1.00 96.81 507 GLU A O 1
ATOM 3914 N N . TYR A 1 508 ? -23.771 13.665 -0.756 1.00 96.69 508 TYR A N 1
ATOM 3915 C CA . TYR A 1 508 ? -22.611 14.194 -0.036 1.00 96.69 508 TYR A CA 1
ATOM 3916 C C . TYR A 1 508 ? -23.037 15.422 0.768 1.00 96.69 508 TYR A C 1
ATOM 3918 O O . TYR A 1 508 ? -23.570 16.388 0.222 1.00 96.69 508 TYR A O 1
ATOM 3926 N N . LEU A 1 509 ? -22.861 15.372 2.086 1.00 97.50 509 LEU A N 1
ATOM 3927 C CA . LEU A 1 509 ? -23.408 16.325 3.040 1.00 97.50 509 LEU A CA 1
ATOM 3928 C C . LEU A 1 509 ? -22.321 17.146 3.727 1.00 97.50 509 LEU A C 1
ATOM 3930 O O . LEU A 1 509 ? -21.308 16.623 4.187 1.00 97.50 509 LEU A O 1
ATOM 3934 N N . THR A 1 510 ? -22.569 18.441 3.881 1.00 96.81 510 THR A N 1
ATOM 3935 C CA . THR A 1 510 ? -21.679 19.375 4.568 1.00 96.81 510 THR A CA 1
ATOM 3936 C C . THR A 1 510 ? -22.448 20.434 5.371 1.00 96.81 510 THR A C 1
ATOM 3938 O O . THR A 1 510 ? -23.679 20.469 5.404 1.00 96.81 510 THR A O 1
ATOM 3941 N N . SER A 1 511 ? -21.725 21.313 6.063 1.00 92.31 511 SER A N 1
ATOM 3942 C CA . SER A 1 511 ? -22.251 22.529 6.679 1.00 92.31 511 SER A CA 1
ATOM 3943 C C . SER A 1 511 ? -21.165 23.592 6.746 1.00 92.31 511 SER A C 1
ATOM 3945 O O . SER A 1 511 ? -20.025 23.292 7.078 1.00 92.31 511 SER A O 1
ATOM 3947 N N . THR A 1 512 ? -21.532 24.857 6.533 1.00 86.56 512 THR A N 1
ATOM 3948 C CA . THR A 1 512 ? -20.645 26.008 6.786 1.00 86.56 512 THR A CA 1
ATOM 3949 C C . THR A 1 512 ? -20.319 26.188 8.275 1.00 86.56 512 THR A C 1
ATOM 3951 O O . THR A 1 512 ? -19.415 26.943 8.630 1.00 86.56 512 THR A O 1
ATOM 3954 N N . SER A 1 513 ? -21.042 25.497 9.163 1.00 89.56 513 SER A N 1
ATOM 3955 C CA . SER A 1 513 ? -20.779 25.456 10.598 1.00 89.56 513 SER A CA 1
ATOM 3956 C C . SER A 1 513 ? -19.907 24.250 10.947 1.00 89.56 513 SER A C 1
ATOM 3958 O O . SER A 1 513 ? -20.402 23.146 11.176 1.00 89.56 513 SER A O 1
ATOM 3960 N N . VAL A 1 514 ? -18.598 24.475 11.078 1.00 83.19 514 VAL A N 1
ATOM 3961 C CA . VAL A 1 514 ? -17.657 23.468 11.603 1.00 83.19 514 VAL A CA 1
ATOM 3962 C C . VAL A 1 514 ? -18.097 22.900 12.965 1.00 83.19 514 VAL A C 1
ATOM 3964 O O . VAL A 1 514 ? -17.957 21.695 13.163 1.00 83.19 514 VAL A O 1
ATOM 3967 N N . PRO A 1 515 ? -18.653 23.682 13.918 1.00 82.38 515 PRO A N 1
ATOM 3968 C CA . PRO A 1 515 ? -19.212 23.114 15.146 1.00 82.38 515 PRO A CA 1
ATOM 3969 C C . PRO A 1 515 ? -20.334 22.097 14.909 1.00 82.38 515 PRO A C 1
ATOM 3971 O O . PRO A 1 515 ? -20.399 21.109 15.634 1.00 82.38 515 PRO A O 1
ATOM 3974 N N . LEU A 1 516 ? -21.189 22.309 13.902 1.00 84.94 516 LEU A N 1
ATOM 3975 C CA . LEU A 1 516 ? -22.237 21.350 13.550 1.00 84.94 516 LEU A CA 1
ATOM 3976 C C . LEU A 1 516 ? -21.633 20.068 12.968 1.00 84.94 516 LEU A C 1
ATOM 3978 O O . LEU A 1 516 ? -22.009 18.982 13.392 1.00 84.94 516 LEU A O 1
ATOM 3982 N N . LEU A 1 517 ? -20.652 20.183 12.067 1.00 81.31 517 LEU A N 1
ATOM 3983 C CA . LEU A 1 517 ? -19.937 19.016 11.540 1.00 81.31 517 LEU A CA 1
ATOM 3984 C C . LEU A 1 517 ? -19.241 18.231 12.657 1.00 81.31 517 LEU A C 1
ATOM 3986 O O . LEU A 1 517 ? -19.402 17.020 12.741 1.00 81.31 517 LEU A O 1
ATOM 3990 N N . LYS A 1 518 ? -18.585 18.920 13.599 1.00 73.56 518 LYS A N 1
ATOM 3991 C CA . LYS A 1 518 ? -17.991 18.297 14.792 1.00 73.56 518 LYS A CA 1
ATOM 3992 C C . LYS A 1 518 ? -19.007 17.549 15.648 1.00 73.56 518 LYS A C 1
ATOM 3994 O O . LYS A 1 518 ? -18.655 16.506 16.185 1.00 73.56 518 LYS A O 1
ATOM 3999 N N . GLN A 1 519 ? -20.235 18.049 15.784 1.00 76.00 519 GLN A N 1
ATOM 4000 C CA . GLN A 1 519 ? -21.294 17.326 16.497 1.00 76.00 519 GLN A CA 1
ATOM 4001 C C . GLN A 1 519 ? -21.672 16.031 15.774 1.00 76.00 519 GLN A C 1
ATOM 4003 O O . GLN A 1 519 ? -21.842 15.009 16.431 1.00 76.00 519 GLN A O 1
ATOM 4008 N N . VAL A 1 520 ? -21.760 16.055 14.439 1.00 78.75 520 VAL A N 1
ATOM 4009 C CA . VAL A 1 520 ? -22.030 14.849 13.638 1.00 78.75 520 VAL A CA 1
ATOM 4010 C C . VAL A 1 520 ? -20.872 13.857 13.748 1.00 78.75 520 VAL A C 1
ATOM 4012 O O . VAL A 1 520 ? -21.107 12.693 14.061 1.00 78.75 520 VAL A O 1
ATOM 4015 N N . TRP A 1 521 ? -19.627 14.322 13.602 1.00 69.81 521 TRP A N 1
ATOM 4016 C CA . TRP A 1 521 ? -18.427 13.502 13.794 1.00 69.81 521 TRP A CA 1
ATOM 4017 C C . TRP A 1 521 ? -18.409 12.866 15.182 1.00 69.81 521 TRP A C 1
ATOM 4019 O O . TRP A 1 521 ? -18.249 11.663 15.304 1.00 69.81 521 TRP A O 1
ATOM 4029 N N . GLN A 1 522 ? -18.674 13.633 16.239 1.00 60.19 522 GLN A N 1
ATOM 4030 C CA . GLN A 1 522 ? -18.739 13.105 17.605 1.00 60.19 522 GLN A CA 1
ATOM 4031 C C . GLN A 1 522 ? -19.873 12.094 17.810 1.00 60.19 522 GLN A C 1
ATOM 4033 O O . GLN A 1 522 ? -19.705 11.152 18.581 1.00 60.19 522 GLN A O 1
ATOM 4038 N N . ALA A 1 523 ? -21.020 12.291 17.155 1.00 64.50 523 ALA A N 1
ATOM 4039 C CA . ALA A 1 523 ? -22.176 11.413 17.297 1.00 64.50 523 ALA A CA 1
ATOM 4040 C C . ALA A 1 523 ? -21.951 10.035 16.656 1.00 64.50 523 ALA A C 1
ATOM 4042 O O . ALA A 1 523 ? -22.375 9.028 17.222 1.00 64.50 523 ALA A O 1
ATOM 4043 N N . TYR A 1 524 ? -21.274 9.996 15.506 1.00 62.62 524 TYR A N 1
ATOM 4044 C CA . TYR A 1 524 ? -20.936 8.754 14.798 1.00 62.62 524 TYR A CA 1
ATOM 4045 C C . TYR A 1 524 ? -19.619 8.144 15.246 1.00 62.62 524 TYR A C 1
ATOM 4047 O O . TYR A 1 524 ? -19.448 6.934 15.213 1.00 62.62 524 TYR A O 1
ATOM 4055 N N . GLY A 1 525 ? -18.735 8.980 15.759 1.00 49.94 525 GLY A N 1
ATOM 4056 C CA . GLY A 1 525 ? -17.420 8.588 16.188 1.00 49.94 525 GLY A CA 1
ATOM 4057 C C . GLY A 1 525 ? -16.325 8.749 15.145 1.00 49.94 525 GLY A C 1
ATOM 4058 O O . GLY A 1 525 ? -15.343 8.016 15.098 1.00 49.94 525 GLY A O 1
ATOM 4059 N N . GLU A 1 526 ? -16.449 9.788 14.341 1.00 53.81 526 GLU A N 1
ATOM 4060 C CA . GLU A 1 526 ? -15.421 10.166 13.398 1.00 53.81 526 GLU A CA 1
ATOM 4061 C C . GLU A 1 526 ? -14.308 10.957 14.105 1.00 53.81 526 GLU A C 1
ATOM 4063 O O . GLU A 1 526 ? -14.564 11.944 14.809 1.00 53.81 526 GLU A O 1
ATOM 4068 N N . TYR A 1 527 ? -13.053 10.520 13.952 1.00 46.94 527 TYR A N 1
ATOM 4069 C CA . TYR A 1 527 ? -11.899 11.274 14.450 1.00 46.94 527 TYR A CA 1
ATOM 4070 C C . TYR A 1 527 ? -11.407 12.188 13.341 1.00 46.94 527 TYR A C 1
ATOM 4072 O O . TYR A 1 527 ? -11.039 11.708 12.288 1.00 46.94 527 TYR A O 1
ATOM 4080 N N . VAL A 1 528 ? -11.323 13.490 13.596 1.00 49.56 528 VAL A N 1
ATOM 4081 C CA . VAL A 1 528 ? -10.821 14.450 12.609 1.00 49.56 528 VAL A CA 1
ATOM 4082 C C . VAL A 1 528 ? -9.573 15.136 13.155 1.00 49.56 528 VAL A C 1
ATOM 4084 O O . VAL A 1 528 ? -9.652 16.029 14.007 1.00 49.56 528 VAL A O 1
ATOM 4087 N N . GLY A 1 529 ? -8.405 14.698 12.683 1.00 39.75 529 GLY A N 1
ATOM 4088 C CA . GLY A 1 529 ? -7.103 15.286 12.994 1.00 39.75 529 GLY A CA 1
ATOM 4089 C C . GLY A 1 529 ? -6.692 16.321 11.947 1.00 39.75 529 GLY A C 1
ATOM 4090 O O . GLY A 1 529 ? -6.562 15.988 10.775 1.00 39.75 529 GLY A O 1
ATOM 4091 N N . VAL A 1 530 ? -6.455 17.571 12.363 1.00 47.62 530 VAL A N 1
ATOM 4092 C CA . VAL A 1 530 ? -6.099 18.682 11.457 1.00 47.62 530 VAL A CA 1
ATOM 4093 C C . VAL A 1 530 ? -4.597 18.988 11.544 1.00 47.62 530 VAL A C 1
ATOM 4095 O O . VAL A 1 530 ? -4.180 19.686 12.475 1.00 47.62 530 VAL A O 1
ATOM 4098 N N . PRO A 1 531 ? -3.747 18.495 10.622 1.00 39.69 531 PRO A N 1
ATOM 4099 C CA . PRO A 1 531 ? -2.369 18.965 10.516 1.00 39.69 531 PRO A CA 1
ATOM 4100 C C . PRO A 1 531 ? -2.312 20.416 10.005 1.00 39.69 531 PRO A C 1
ATOM 4102 O O . PRO A 1 531 ? -3.288 20.979 9.513 1.00 39.69 531 PRO A O 1
ATOM 4105 N N . LYS A 1 532 ? -1.147 21.062 10.147 1.00 36.56 532 LYS A N 1
ATOM 4106 C CA . LYS A 1 532 ? -0.972 22.521 9.990 1.00 36.56 532 LYS A CA 1
ATOM 4107 C C . LYS A 1 532 ? -1.135 23.088 8.562 1.00 36.56 532 LYS A C 1
ATOM 4109 O O . LYS A 1 532 ? -0.843 24.266 8.398 1.00 36.56 532 LYS A O 1
ATOM 4114 N N . LEU A 1 533 ? -1.593 22.302 7.581 1.00 30.59 533 LEU A N 1
ATOM 4115 C CA . LEU A 1 533 ? -2.146 22.668 6.258 1.00 30.59 533 LEU A CA 1
ATOM 4116 C C . LEU A 1 533 ? -2.404 21.354 5.478 1.00 30.59 533 LEU A C 1
ATOM 4118 O O . LEU A 1 533 ? -1.462 20.583 5.324 1.00 30.59 533 LEU A O 1
ATOM 4122 N N . GLY A 1 534 ? -3.616 21.114 4.953 1.00 45.94 534 GLY A N 1
ATOM 4123 C CA . GLY A 1 534 ? -3.909 19.993 4.031 1.00 45.94 534 GLY A CA 1
ATOM 4124 C C . GLY A 1 534 ? -4.860 18.905 4.555 1.00 45.94 534 GLY A C 1
ATOM 4125 O O . GLY A 1 534 ? -5.583 19.148 5.523 1.00 45.94 534 GLY A O 1
ATOM 4126 N N . MET A 1 535 ? -4.856 17.757 3.852 1.00 36.66 535 MET A N 1
ATOM 4127 C CA . MET A 1 535 ? -5.640 16.533 4.105 1.00 36.66 535 MET A CA 1
ATOM 4128 C C . MET A 1 535 ? -5.682 16.192 5.594 1.00 36.66 535 MET A C 1
ATOM 4130 O O . MET A 1 535 ? -4.666 16.279 6.294 1.00 36.66 535 MET A O 1
ATOM 4134 N N . ILE A 1 536 ? -6.865 15.835 6.078 1.00 41.75 536 ILE A N 1
ATOM 4135 C CA . ILE A 1 536 ? -7.051 15.458 7.477 1.00 41.75 536 ILE A CA 1
ATOM 4136 C C . ILE A 1 536 ? -6.853 13.958 7.687 1.00 41.75 536 ILE A C 1
ATOM 4138 O O . ILE A 1 536 ? -7.101 13.154 6.800 1.00 41.75 536 ILE A O 1
ATOM 4142 N N . ASN A 1 537 ? -6.432 13.580 8.891 1.00 36.84 537 ASN A N 1
ATOM 4143 C CA . ASN A 1 537 ? -6.429 12.179 9.303 1.00 36.84 537 ASN A CA 1
ATOM 4144 C C . ASN A 1 537 ? -7.813 11.845 9.881 1.00 36.84 537 ASN A C 1
ATOM 4146 O O . ASN A 1 537 ? -8.177 12.428 10.913 1.00 36.84 537 ASN A O 1
ATOM 4150 N N . HIS A 1 538 ? -8.563 10.960 9.220 1.00 39.25 538 HIS A N 1
ATOM 4151 C CA . HIS A 1 538 ? -9.854 10.452 9.687 1.00 39.25 538 HIS A CA 1
ATOM 4152 C C . HIS A 1 538 ? -9.992 8.938 9.492 1.00 39.25 538 HIS A C 1
ATOM 4154 O O . HIS A 1 538 ? -9.105 8.305 8.930 1.00 39.25 538 HIS A O 1
ATOM 4160 N N . ALA A 1 539 ? -11.026 8.332 10.074 1.00 43.31 539 ALA A N 1
ATOM 4161 C CA . ALA A 1 539 ? -11.292 6.904 9.955 1.00 43.31 539 ALA A CA 1
ATOM 4162 C C . ALA A 1 539 ? -12.144 6.615 8.708 1.00 43.31 539 ALA A C 1
ATOM 4164 O O . ALA A 1 539 ? -13.100 7.335 8.431 1.00 43.31 539 ALA A O 1
ATOM 4165 N N . ASP A 1 540 ? -11.832 5.530 7.997 1.00 55.62 540 ASP A N 1
ATOM 4166 C CA . ASP A 1 540 ? -12.623 5.062 6.853 1.00 55.62 540 ASP A CA 1
ATOM 4167 C C . ASP A 1 540 ? -13.582 3.968 7.318 1.00 55.62 540 ASP A C 1
ATOM 4169 O O . ASP A 1 540 ? -13.242 2.782 7.391 1.00 55.62 540 ASP A O 1
ATOM 4173 N N . GLN A 1 541 ? -14.782 4.379 7.725 1.00 64.25 541 GLN A N 1
ATOM 4174 C CA . GLN A 1 541 ? -15.793 3.478 8.271 1.00 64.25 541 GLN A CA 1
ATOM 4175 C C . GLN A 1 541 ? -17.112 3.578 7.516 1.00 64.25 541 GLN A C 1
ATOM 4177 O O . GLN A 1 541 ? -17.598 4.668 7.219 1.00 64.25 541 GLN A O 1
ATOM 4182 N N . TYR A 1 542 ? -17.732 2.422 7.291 1.00 72.44 542 TYR A N 1
ATOM 4183 C CA . TYR A 1 542 ? -19.065 2.316 6.716 1.00 72.44 542 TYR A CA 1
ATOM 4184 C C . TYR A 1 542 ? -20.084 1.964 7.794 1.00 72.44 542 TYR A C 1
ATOM 4186 O O . TYR A 1 542 ? -19.977 0.934 8.458 1.00 72.44 542 TYR A O 1
ATOM 4194 N N . TYR A 1 543 ? -21.113 2.788 7.933 1.00 79.62 543 TYR A N 1
ATOM 4195 C CA . TYR A 1 543 ? -22.208 2.599 8.872 1.00 79.62 543 TYR A CA 1
ATOM 4196 C C . TYR A 1 543 ? -23.438 2.105 8.113 1.00 79.62 543 TYR A C 1
ATOM 4198 O O . TYR A 1 543 ? -23.986 2.803 7.259 1.00 79.62 543 TYR A O 1
ATOM 4206 N N . PHE A 1 544 ? -23.900 0.904 8.443 1.00 83.31 544 PHE A N 1
ATOM 4207 C CA . PHE A 1 544 ? -25.087 0.300 7.855 1.00 83.31 544 PHE A CA 1
ATOM 4208 C C . PHE A 1 544 ? -26.309 0.582 8.721 1.00 83.31 544 PHE A C 1
ATOM 4210 O O . PHE A 1 544 ? -26.424 0.079 9.842 1.00 83.31 544 PHE A O 1
ATOM 4217 N N . ILE A 1 545 ? -27.264 1.333 8.188 1.00 88.06 545 ILE A N 1
ATOM 4218 C CA . ILE A 1 545 ? -28.475 1.747 8.894 1.00 88.06 545 ILE A CA 1
ATOM 4219 C C . ILE A 1 545 ? -29.691 1.100 8.227 1.00 88.06 545 ILE A C 1
ATOM 4221 O O . ILE A 1 545 ? -29.861 1.107 7.009 1.00 88.06 545 ILE A O 1
ATOM 4225 N N . THR A 1 546 ? -30.563 0.513 9.040 1.00 91.81 546 THR A N 1
ATOM 4226 C CA . THR A 1 546 ? -31.771 -0.169 8.563 1.00 91.81 546 THR A CA 1
ATOM 4227 C C . THR A 1 546 ? -32.858 0.805 8.095 1.00 91.81 546 THR A C 1
ATOM 4229 O O . THR A 1 546 ? -32.895 1.945 8.557 1.00 91.81 546 THR A O 1
ATOM 4232 N N . PRO A 1 547 ? -33.859 0.332 7.322 1.00 93.38 547 PRO A N 1
ATOM 4233 C CA . PRO A 1 547 ? -35.080 1.089 7.022 1.00 93.38 547 PRO A CA 1
ATOM 4234 C C . PRO A 1 547 ? -35.816 1.663 8.236 1.00 93.38 547 PRO A C 1
ATOM 4236 O O . PRO A 1 547 ? -36.513 2.672 8.122 1.00 93.38 547 PRO A O 1
ATOM 4239 N N . LYS A 1 548 ? -35.666 1.048 9.414 1.00 90.00 548 LYS A N 1
ATOM 4240 C CA . LYS A 1 548 ? -36.243 1.547 10.671 1.00 90.00 548 LYS A CA 1
ATOM 4241 C C . LYS A 1 548 ? -35.438 2.692 11.276 1.00 90.00 548 LYS A C 1
ATOM 4243 O O . LYS A 1 548 ? -35.978 3.452 12.079 1.00 90.00 548 LYS A O 1
ATOM 4248 N N . GLY A 1 549 ? -34.186 2.844 10.850 1.00 84.38 549 GLY A N 1
ATOM 4249 C CA . GLY A 1 549 ? -33.280 3.866 11.335 1.00 84.38 549 GLY A CA 1
ATOM 4250 C C . GLY A 1 549 ? -32.271 3.445 12.370 1.00 84.38 549 GLY A C 1
ATOM 4251 O O . GLY A 1 549 ? -31.664 4.318 12.985 1.00 84.38 549 GLY A O 1
ATOM 4252 N N . ASP A 1 550 ? -32.145 2.146 12.587 1.00 82.38 550 ASP A N 1
ATOM 4253 C CA . ASP A 1 550 ? -31.195 1.589 13.534 1.00 82.38 550 ASP A CA 1
ATOM 4254 C C . ASP A 1 550 ? -29.883 1.296 12.806 1.00 82.38 550 ASP A C 1
ATOM 4256 O O . ASP A 1 550 ? -29.894 0.623 11.773 1.00 82.38 550 ASP A O 1
ATOM 4260 N N . GLU A 1 551 ? -28.776 1.802 13.336 1.00 73.75 551 GLU A N 1
ATOM 4261 C CA . GLU A 1 551 ? -27.415 1.421 12.975 1.00 73.75 551 GLU A CA 1
ATOM 4262 C C . GLU A 1 551 ? -27.224 -0.056 13.338 1.00 73.75 551 GLU A C 1
ATOM 4264 O O . GLU A 1 551 ? -27.217 -0.448 14.510 1.00 73.75 551 GLU A O 1
ATOM 4269 N N . LYS A 1 552 ? -27.162 -0.901 12.311 1.00 67.12 552 LYS A N 1
ATOM 4270 C CA . LYS A 1 552 ? -27.118 -2.355 12.443 1.00 67.12 552 LYS A CA 1
ATOM 4271 C C . LYS A 1 552 ? -25.687 -2.857 12.521 1.00 67.12 552 LYS A C 1
ATOM 4273 O O . LYS A 1 552 ? -25.389 -3.658 13.406 1.00 67.12 552 LYS A O 1
ATOM 4278 N N . TRP A 1 553 ? -24.833 -2.380 11.617 1.00 63.72 553 TRP A N 1
ATOM 4279 C CA . TRP A 1 553 ? -23.456 -2.840 11.454 1.00 63.72 553 TRP A CA 1
ATOM 4280 C C . TRP A 1 553 ? -22.513 -1.679 11.126 1.00 63.72 553 TRP A C 1
ATOM 4282 O O . TRP A 1 553 ? -22.929 -0.693 10.525 1.00 63.72 553 TRP A O 1
ATOM 4292 N N . LEU A 1 554 ? -21.248 -1.836 11.493 1.00 56.25 554 LEU A N 1
ATOM 4293 C CA . LEU A 1 554 ? -20.119 -0.977 11.153 1.00 56.25 554 LEU A CA 1
ATOM 4294 C C . LEU A 1 554 ? -19.099 -1.818 10.377 1.00 56.25 554 LEU A C 1
ATOM 4296 O O . LEU A 1 554 ? -18.815 -2.934 10.800 1.00 56.25 554 LEU A O 1
ATOM 4300 N N . ALA A 1 555 ? -18.535 -1.317 9.284 1.00 56.97 555 ALA A N 1
ATOM 4301 C CA . ALA A 1 555 ? -17.471 -1.992 8.539 1.00 56.97 555 ALA A CA 1
ATOM 4302 C C . ALA A 1 555 ? -16.232 -1.108 8.411 1.00 56.97 555 ALA A C 1
ATOM 4304 O O . ALA A 1 555 ? -16.340 0.118 8.376 1.00 56.97 555 ALA A O 1
ATOM 4305 N N . ASN A 1 556 ? -15.062 -1.738 8.325 1.00 52.66 556 ASN A N 1
ATOM 4306 C CA . ASN A 1 556 ? -13.797 -1.047 8.089 1.00 52.66 556 ASN A CA 1
ATOM 4307 C C . ASN A 1 556 ? -13.506 -0.973 6.584 1.00 52.66 556 ASN A C 1
ATOM 4309 O O . ASN A 1 556 ? -13.341 -2.018 5.957 1.00 52.66 556 ASN A O 1
ATOM 4313 N N . GLY A 1 557 ? -13.371 0.236 6.034 1.00 44.12 557 GLY A N 1
ATOM 4314 C CA . GLY A 1 557 ? -13.124 0.452 4.607 1.00 44.12 557 GLY A CA 1
ATOM 4315 C C . GLY A 1 557 ? -11.772 -0.042 4.087 1.00 44.12 557 GLY A C 1
ATOM 4316 O O . GLY A 1 557 ? -11.596 -0.143 2.884 1.00 44.12 557 GLY A O 1
ATOM 4317 N N . SER A 1 558 ? -10.839 -0.426 4.965 1.00 41.75 558 SER A N 1
ATOM 4318 C CA . SER A 1 558 ? -9.530 -0.993 4.590 1.00 41.75 558 SER A CA 1
ATOM 4319 C C . SER A 1 558 ? -9.408 -2.516 4.811 1.00 41.75 558 SER A C 1
ATOM 4321 O O . SER A 1 558 ? -8.306 -3.072 4.804 1.00 41.75 558 SER A O 1
ATOM 4323 N N . ALA A 1 559 ? -10.518 -3.237 5.014 1.00 36.22 559 ALA A N 1
ATOM 4324 C CA . ALA A 1 559 ? -10.496 -4.686 5.235 1.00 36.22 559 ALA A CA 1
ATOM 4325 C C . ALA A 1 559 ? -10.281 -5.500 3.931 1.00 36.22 559 ALA A C 1
ATOM 4327 O O . ALA A 1 559 ? -11.190 -5.683 3.132 1.00 36.22 559 ALA A O 1
ATOM 4328 N N . HIS A 1 560 ? -9.052 -6.009 3.758 1.00 35.97 560 HIS A N 1
ATOM 4329 C CA . HIS A 1 560 ? -8.568 -7.079 2.860 1.00 35.97 560 HIS A CA 1
ATOM 4330 C C . HIS A 1 560 ? -9.417 -7.481 1.621 1.00 35.97 560 HIS A C 1
ATOM 4332 O O . HIS A 1 560 ? -10.261 -8.376 1.673 1.00 35.97 560 HIS A O 1
ATOM 4338 N N . LEU A 1 561 ? -8.992 -6.977 0.453 1.00 33.84 561 LEU A N 1
ATOM 4339 C CA . LEU A 1 561 ? -9.356 -7.354 -0.934 1.00 33.84 561 LEU A CA 1
ATOM 4340 C C . LEU A 1 561 ? -9.169 -8.845 -1.321 1.00 33.84 561 LEU A C 1
ATOM 4342 O O . LEU A 1 561 ? -9.343 -9.211 -2.480 1.00 33.84 561 LEU A O 1
ATOM 4346 N N . SER A 1 562 ? -8.756 -9.723 -0.403 1.00 30.69 562 SER A N 1
ATOM 4347 C CA . SER A 1 562 ? -8.320 -11.090 -0.733 1.00 30.69 562 SER A CA 1
ATOM 4348 C C . SER A 1 562 ? -9.406 -12.169 -0.650 1.00 30.69 562 SER A C 1
ATOM 4350 O O . SER A 1 562 ? -9.129 -13.308 -1.019 1.00 30.69 562 SER A O 1
ATOM 4352 N N . LEU A 1 563 ? -10.610 -11.852 -0.158 1.00 31.80 563 LEU A N 1
ATOM 4353 C CA . LEU A 1 563 ? -11.684 -12.840 0.067 1.00 31.80 563 LEU A CA 1
ATOM 4354 C C . LEU A 1 563 ? -12.954 -12.601 -0.758 1.00 31.80 563 LEU A C 1
ATOM 4356 O O . LEU A 1 563 ? -13.680 -13.548 -1.048 1.00 31.80 563 LEU A O 1
ATOM 4360 N N . PHE A 1 564 ? -13.180 -11.366 -1.198 1.00 31.00 564 PHE A N 1
ATOM 4361 C CA . PHE A 1 564 ? -14.272 -10.982 -2.085 1.00 31.00 564 PHE A CA 1
ATOM 4362 C C . PHE A 1 564 ? -13.628 -10.265 -3.267 1.00 31.00 564 PHE A C 1
ATOM 4364 O O . PHE A 1 564 ? -12.836 -9.355 -3.054 1.00 31.00 564 PHE A O 1
ATOM 4371 N N . GLY A 1 565 ? -13.916 -10.666 -4.506 1.00 32.53 565 GLY A N 1
ATOM 4372 C CA . GLY A 1 565 ? -13.276 -10.091 -5.701 1.00 32.53 565 GLY A CA 1
ATOM 4373 C C . GLY A 1 565 ? -13.411 -8.562 -5.855 1.00 32.53 565 GLY A C 1
ATOM 4374 O O . GLY A 1 565 ? -12.756 -7.999 -6.725 1.00 32.53 565 GLY A O 1
ATOM 4375 N N . SER A 1 566 ? -14.237 -7.901 -5.028 1.00 50.56 566 SER A N 1
ATOM 4376 C CA . SER A 1 566 ? -14.306 -6.448 -4.813 1.00 50.56 566 SER A CA 1
ATOM 4377 C C . SER A 1 566 ? -15.019 -6.140 -3.479 1.00 50.56 566 SER A C 1
ATOM 4379 O O . SER A 1 566 ? -15.980 -6.831 -3.133 1.00 50.56 566 SER A O 1
ATOM 4381 N N . TYR A 1 567 ? -14.585 -5.103 -2.747 1.00 61.56 567 TYR A N 1
ATOM 4382 C CA . TYR A 1 567 ? -15.230 -4.630 -1.507 1.00 61.56 567 TYR A CA 1
ATOM 4383 C C . TYR A 1 567 ? -16.639 -4.055 -1.766 1.00 61.56 567 TYR A C 1
ATOM 4385 O O . TYR A 1 567 ? -17.519 -4.143 -0.912 1.00 61.56 567 TYR A O 1
ATOM 4393 N N . ALA A 1 568 ? -16.907 -3.582 -2.987 1.00 63.56 568 ALA A N 1
ATOM 4394 C CA . ALA A 1 568 ? -18.239 -3.158 -3.418 1.00 63.56 568 ALA A CA 1
ATOM 4395 C C . ALA A 1 568 ? -19.292 -4.281 -3.305 1.00 63.56 568 ALA A C 1
ATOM 4397 O O . ALA A 1 568 ? -20.388 -4.034 -2.799 1.00 63.56 568 ALA A O 1
ATOM 4398 N N . ASN A 1 569 ? -18.922 -5.526 -3.646 1.00 59.25 569 ASN A N 1
ATOM 4399 C CA . ASN A 1 569 ? -19.850 -6.670 -3.595 1.00 59.25 569 ASN A CA 1
ATOM 4400 C C . ASN A 1 569 ? -20.242 -6.982 -2.160 1.00 59.25 569 ASN A C 1
ATOM 4402 O O . ASN A 1 569 ? -21.391 -7.297 -1.870 1.00 59.25 569 ASN A O 1
ATOM 4406 N N . LEU A 1 570 ? -19.288 -6.823 -1.245 1.00 65.00 570 LEU A N 1
ATOM 4407 C CA . LEU A 1 570 ? -19.524 -6.978 0.178 1.00 65.00 570 LEU A CA 1
ATOM 4408 C C . LEU A 1 570 ? -20.529 -5.930 0.687 1.00 65.00 570 LEU A C 1
ATOM 4410 O O . LEU A 1 570 ? -21.474 -6.270 1.401 1.00 65.00 570 LEU A O 1
ATOM 4414 N N . LEU A 1 571 ? -20.357 -4.662 0.296 1.00 72.69 571 LEU A N 1
ATOM 4415 C CA . LEU A 1 571 ? -21.291 -3.586 0.639 1.00 72.69 571 LEU A CA 1
ATOM 4416 C C . LEU A 1 571 ? -22.699 -3.868 0.084 1.00 72.69 571 LEU A C 1
ATOM 4418 O O . LEU A 1 571 ? -23.681 -3.754 0.827 1.00 72.69 571 LEU A O 1
ATOM 4422 N N . ALA A 1 572 ? -22.796 -4.276 -1.184 1.00 75.81 572 ALA A N 1
ATOM 4423 C CA . ALA A 1 572 ? -24.054 -4.604 -1.853 1.00 75.81 572 ALA A CA 1
ATOM 4424 C C . ALA A 1 572 ? -24.773 -5.795 -1.191 1.00 75.81 572 ALA A C 1
ATOM 4426 O O . ALA A 1 572 ? -25.941 -5.670 -0.811 1.00 75.81 572 ALA A O 1
ATOM 4427 N N . ASP A 1 573 ? -24.070 -6.903 -0.942 1.00 70.50 573 ASP A N 1
ATOM 4428 C CA . ASP A 1 573 ? -24.617 -8.103 -0.293 1.00 70.50 573 ASP A CA 1
ATOM 4429 C C . ASP A 1 573 ? -25.180 -7.794 1.103 1.00 70.50 573 ASP A C 1
ATOM 4431 O O . ASP A 1 573 ? -26.231 -8.309 1.511 1.00 70.50 573 ASP A O 1
ATOM 4435 N N . TYR A 1 574 ? -24.512 -6.922 1.861 1.00 73.56 574 TYR A N 1
ATOM 4436 C CA . TYR A 1 574 ? -24.988 -6.532 3.185 1.00 73.56 574 TYR A CA 1
ATOM 4437 C C . TYR A 1 574 ? -26.182 -5.592 3.152 1.00 73.56 574 TYR A C 1
ATOM 4439 O O . TYR A 1 574 ? -27.073 -5.711 4.004 1.00 73.56 574 TYR A O 1
ATOM 4447 N N . LEU A 1 575 ? -26.244 -4.700 2.172 1.00 82.62 575 LEU A N 1
ATOM 4448 C CA . LEU A 1 575 ? -27.422 -3.875 1.940 1.00 82.62 575 LEU A CA 1
ATOM 4449 C C . LEU A 1 575 ? -28.617 -4.748 1.531 1.00 82.62 575 LEU A C 1
ATOM 4451 O O . LEU A 1 575 ? -29.691 -4.617 2.124 1.00 82.62 575 LEU A O 1
ATOM 4455 N N . ASP A 1 576 ? -28.417 -5.738 0.664 1.00 78.19 576 ASP A N 1
ATOM 4456 C CA . ASP A 1 576 ? -29.438 -6.729 0.307 1.00 78.19 576 ASP A CA 1
ATOM 4457 C C . ASP A 1 576 ? -29.901 -7.553 1.520 1.00 78.19 576 ASP A C 1
ATOM 4459 O O . ASP A 1 576 ? -31.106 -7.744 1.740 1.00 78.19 576 ASP A O 1
ATOM 4463 N N . LYS A 1 577 ? -28.975 -7.935 2.404 1.00 76.06 577 LYS A N 1
ATOM 4464 C CA . LYS A 1 577 ? -29.290 -8.604 3.676 1.00 76.06 577 LYS A CA 1
ATOM 4465 C C . LYS A 1 577 ? -30.090 -7.715 4.636 1.00 76.06 577 LYS A C 1
ATOM 4467 O O . LYS A 1 577 ? -30.925 -8.222 5.391 1.00 76.06 577 LYS A O 1
ATOM 4472 N N . ILE A 1 578 ? -29.868 -6.397 4.646 1.00 82.19 578 ILE A N 1
ATOM 4473 C CA . ILE A 1 578 ? -30.689 -5.440 5.417 1.00 82.19 578 ILE A CA 1
ATOM 4474 C C . ILE A 1 578 ? -32.095 -5.332 4.835 1.00 82.19 578 ILE A C 1
ATOM 4476 O O . ILE A 1 578 ? -33.060 -5.234 5.598 1.00 82.19 578 ILE A O 1
ATOM 4480 N N . LEU A 1 579 ? -32.208 -5.386 3.511 1.00 84.62 579 LEU A N 1
ATOM 4481 C CA . LEU A 1 579 ? -33.474 -5.342 2.785 1.00 84.62 579 LEU A CA 1
ATOM 4482 C C . LEU A 1 579 ? -34.248 -6.672 2.826 1.00 84.62 579 LEU A C 1
ATOM 4484 O O . LEU A 1 579 ? -35.397 -6.718 2.387 1.00 84.62 579 LEU A O 1
ATOM 4488 N N . GLY A 1 580 ? -33.660 -7.734 3.388 1.00 78.12 580 GLY A N 1
ATOM 4489 C CA . GLY A 1 580 ? -34.283 -9.055 3.502 1.00 78.12 580 GLY A CA 1
ATOM 4490 C C . GLY A 1 580 ? -34.275 -9.853 2.196 1.00 78.12 580 GLY A C 1
ATOM 4491 O O . GLY A 1 580 ? -35.098 -10.753 2.027 1.00 78.12 580 GLY A O 1
ATOM 4492 N N . VAL A 1 581 ? -33.373 -9.517 1.272 1.00 75.94 581 VAL A N 1
ATOM 4493 C CA . VAL A 1 581 ? -33.144 -10.247 0.023 1.00 75.94 581 VAL A CA 1
ATOM 4494 C C . VAL A 1 581 ? -32.298 -11.486 0.331 1.00 75.94 581 VAL A C 1
ATOM 4496 O O . VAL A 1 581 ? -31.341 -11.431 1.103 1.00 75.94 581 VAL A O 1
ATOM 4499 N N . SER A 1 582 ? -32.674 -12.636 -0.230 1.00 51.94 582 SER A N 1
ATOM 4500 C CA . SER A 1 582 ? -31.908 -13.874 -0.078 1.00 51.94 582 SER A CA 1
ATOM 4501 C C . SER A 1 582 ? -30.645 -13.815 -0.937 1.00 51.94 582 SER A C 1
ATOM 4503 O O . SER A 1 582 ? -30.725 -13.988 -2.153 1.00 51.94 582 SER A O 1
ATOM 4505 N N . VAL A 1 583 ? -29.495 -13.597 -0.306 1.00 48.97 583 VAL A N 1
ATOM 4506 C CA . VAL A 1 583 ? -28.181 -13.679 -0.956 1.00 48.97 583 VAL A CA 1
ATOM 4507 C C . VAL A 1 583 ? -27.794 -15.164 -1.086 1.00 48.97 583 VAL A C 1
ATOM 4509 O O . VAL A 1 583 ? -27.928 -15.899 -0.098 1.00 48.97 583 VAL A O 1
ATOM 4512 N N . PRO A 1 584 ? -27.372 -15.664 -2.264 1.00 38.22 584 PRO A N 1
ATOM 4513 C CA . PRO A 1 584 ? -26.835 -17.018 -2.390 1.00 38.22 584 PRO A CA 1
ATOM 4514 C C . PRO A 1 584 ? -25.641 -17.196 -1.437 1.00 38.22 584 PRO A C 1
ATOM 4516 O O . PRO A 1 584 ? -24.853 -16.263 -1.300 1.00 38.22 584 PRO A O 1
ATOM 4519 N N . PRO A 1 585 ? -25.464 -18.355 -0.777 1.00 35.09 585 PRO A N 1
ATOM 4520 C CA . PRO A 1 585 ? -24.242 -18.595 -0.021 1.00 35.09 585 PRO A CA 1
ATOM 4521 C C . PRO A 1 585 ? -23.060 -18.494 -0.987 1.00 35.09 585 PRO A C 1
ATOM 4523 O O . PRO A 1 585 ? -23.017 -19.227 -1.978 1.00 35.09 585 PRO A O 1
ATOM 4526 N N . SER A 1 586 ? -22.120 -17.585 -0.717 1.00 33.34 586 SER A N 1
ATOM 4527 C CA . SER A 1 586 ? -20.820 -17.625 -1.379 1.00 33.34 586 SER A CA 1
ATOM 4528 C C . SER A 1 586 ? -20.253 -19.030 -1.173 1.00 33.34 586 SER A C 1
ATOM 4530 O O . SER A 1 586 ? -20.336 -19.581 -0.071 1.00 33.34 586 SER A O 1
ATOM 4532 N N . GLU A 1 587 ? -19.775 -19.671 -2.243 1.00 27.25 587 GLU A N 1
ATOM 4533 C CA . GLU A 1 587 ? -19.129 -20.976 -2.124 1.00 27.25 587 GLU A CA 1
ATOM 4534 C C . GLU A 1 587 ? -18.022 -20.848 -1.077 1.00 27.25 587 GLU A C 1
ATOM 4536 O O . GLU A 1 587 ? -17.042 -20.133 -1.277 1.00 27.25 587 GLU A O 1
ATOM 4541 N N . ALA A 1 588 ? -18.209 -21.499 0.071 1.00 24.67 588 ALA A N 1
ATOM 4542 C CA . ALA A 1 588 ? -17.201 -21.559 1.109 1.00 24.67 588 ALA A CA 1
ATOM 4543 C C . ALA A 1 588 ? -15.986 -22.283 0.520 1.00 24.67 588 ALA A C 1
ATOM 4545 O O . ALA A 1 588 ? -15.948 -23.513 0.457 1.00 24.67 588 ALA A O 1
ATOM 4546 N N . ILE A 1 589 ? -15.002 -21.520 0.044 1.00 24.22 589 ILE A N 1
ATOM 4547 C CA . ILE A 1 589 ? -13.716 -22.063 -0.370 1.00 24.22 589 ILE A CA 1
ATOM 4548 C C . ILE A 1 589 ? -13.072 -22.614 0.901 1.00 24.22 589 ILE A C 1
ATOM 4550 O O . ILE A 1 589 ? -12.554 -21.876 1.735 1.00 24.22 589 ILE A O 1
ATOM 4554 N N . SER A 1 590 ? -13.124 -23.934 1.068 1.00 22.03 590 SER A N 1
ATOM 4555 C CA . SER A 1 590 ? -12.394 -24.635 2.116 1.00 22.03 590 SER A CA 1
ATOM 4556 C C . SER A 1 590 ? -10.895 -24.524 1.825 1.00 22.03 590 SER A C 1
ATOM 4558 O O . SER A 1 590 ? -10.328 -25.340 1.093 1.00 22.03 590 SER A O 1
ATOM 4560 N N . VAL A 1 591 ? -10.241 -23.498 2.364 1.00 24.09 591 VAL A N 1
ATOM 4561 C CA . VAL A 1 591 ? -8.785 -23.366 2.301 1.00 24.09 591 VAL A CA 1
ATOM 4562 C C . VAL A 1 591 ? -8.179 -24.268 3.372 1.00 24.09 591 VAL A C 1
ATOM 4564 O O . VAL A 1 591 ? -8.217 -23.976 4.564 1.00 24.09 591 VAL A O 1
ATOM 4567 N N . SER A 1 592 ? -7.583 -25.381 2.947 1.00 21.94 592 SER A N 1
ATOM 4568 C CA . SER A 1 592 ? -6.642 -26.127 3.782 1.00 21.94 592 SER A CA 1
ATOM 4569 C C . SER A 1 592 ? -5.394 -25.265 3.979 1.00 21.94 592 SER A C 1
ATOM 4571 O O . SER A 1 592 ? -4.526 -25.224 3.105 1.00 21.94 592 SER A O 1
ATOM 4573 N N . LEU A 1 593 ? -5.288 -24.584 5.122 1.00 23.42 593 LEU A N 1
ATOM 4574 C CA . LEU A 1 593 ? -4.084 -23.856 5.520 1.00 23.42 593 LEU A CA 1
ATOM 4575 C C . LEU A 1 593 ? -2.904 -24.832 5.595 1.00 23.42 593 LEU A C 1
ATOM 4577 O O . LEU A 1 593 ? -2.805 -25.675 6.487 1.00 23.42 593 LEU A O 1
ATOM 4581 N N . LYS A 1 594 ? -1.997 -24.737 4.624 1.00 21.61 594 LYS A N 1
ATOM 4582 C CA . LYS A 1 594 ? -0.704 -25.411 4.690 1.00 21.61 594 LYS A CA 1
ATOM 4583 C C . LYS A 1 594 ? 0.138 -24.640 5.705 1.00 21.61 594 LYS A C 1
ATOM 4585 O O . LYS A 1 594 ? 0.374 -23.451 5.514 1.00 21.61 594 LYS A O 1
ATOM 4590 N N . ALA A 1 595 ? 0.535 -25.316 6.782 1.00 23.31 595 ALA A N 1
ATOM 4591 C CA . ALA A 1 595 ? 1.328 -24.741 7.865 1.00 23.31 595 ALA A CA 1
ATOM 4592 C C . ALA A 1 595 ? 2.531 -23.935 7.325 1.00 23.31 595 ALA A C 1
ATOM 4594 O O . ALA A 1 595 ? 3.210 -24.417 6.407 1.00 23.31 595 ALA A O 1
ATOM 4595 N N . PRO A 1 596 ? 2.818 -22.738 7.873 1.00 23.70 596 PRO A N 1
ATOM 4596 C CA . PRO A 1 596 ? 4.024 -22.010 7.520 1.00 23.70 596 PRO A CA 1
ATOM 4597 C C . PRO A 1 596 ? 5.259 -22.849 7.858 1.00 23.70 596 PRO A C 1
ATOM 4599 O O . PRO A 1 596 ? 5.321 -23.540 8.877 1.00 23.70 596 PRO A O 1
ATOM 4602 N N . ALA A 1 597 ? 6.236 -22.814 6.954 1.00 22.64 597 ALA A N 1
ATOM 4603 C CA . ALA A 1 597 ? 7.501 -23.506 7.115 1.00 22.64 597 ALA A CA 1
ATOM 4604 C C . ALA A 1 597 ? 8.215 -23.021 8.389 1.00 22.64 597 ALA A C 1
ATOM 4606 O O . ALA A 1 597 ? 8.436 -21.829 8.576 1.00 22.64 597 ALA A O 1
ATOM 4607 N N . SER A 1 598 ? 8.561 -23.987 9.236 1.00 30.05 598 SER A N 1
ATOM 4608 C CA . SER A 1 598 ? 9.410 -23.921 10.429 1.00 30.05 598 SER A CA 1
ATOM 4609 C C . SER A 1 598 ? 10.343 -22.701 10.542 1.00 30.05 598 SER A C 1
ATOM 4611 O O . SER A 1 598 ? 11.335 -22.608 9.815 1.00 30.05 598 SER A O 1
ATOM 4613 N N . GLY A 1 599 ? 10.099 -21.846 11.539 1.00 25.83 599 GLY A N 1
ATOM 4614 C CA . GLY A 1 599 ? 11.041 -20.828 12.009 1.00 25.83 599 GLY A CA 1
ATOM 4615 C C . GLY A 1 599 ? 10.421 -19.945 13.093 1.00 25.83 599 GLY A C 1
ATOM 4616 O O . GLY A 1 599 ? 9.439 -19.264 12.831 1.00 25.83 599 GLY A O 1
ATOM 4617 N N . ILE A 1 600 ? 10.978 -19.959 14.310 1.00 30.94 600 ILE A N 1
ATOM 4618 C CA . ILE A 1 600 ? 10.551 -19.072 15.404 1.00 30.94 600 ILE A CA 1
ATOM 4619 C C . ILE A 1 600 ? 10.971 -17.643 15.049 1.00 30.94 600 ILE A C 1
ATOM 4621 O O . ILE A 1 600 ? 12.152 -17.299 15.122 1.00 30.94 600 ILE A O 1
ATOM 4625 N N . VAL A 1 601 ? 9.995 -16.822 14.677 1.00 26.48 601 VAL A N 1
ATOM 4626 C CA . VAL A 1 601 ? 10.097 -15.363 14.639 1.00 26.48 601 VAL A CA 1
ATOM 4627 C C . VAL A 1 601 ? 8.988 -14.858 15.551 1.00 26.48 601 VAL A C 1
ATOM 4629 O O . VAL A 1 601 ? 7.825 -14.853 15.165 1.00 26.48 601 VAL A O 1
ATOM 4632 N N . HIS A 1 602 ? 9.339 -14.505 16.787 1.00 36.00 602 HIS A N 1
ATOM 4633 C CA . HIS A 1 602 ? 8.391 -13.856 17.687 1.00 36.00 602 HIS A CA 1
ATOM 4634 C C . HIS A 1 602 ? 8.267 -12.380 17.287 1.00 36.00 602 HIS A C 1
ATOM 4636 O O . HIS A 1 602 ? 9.290 -11.685 17.272 1.00 36.00 602 HIS A O 1
ATOM 4642 N N . PRO A 1 603 ? 7.064 -11.876 16.964 1.00 32.47 603 PRO A N 1
ATOM 4643 C CA . PRO A 1 603 ? 6.845 -10.441 16.905 1.00 32.47 603 PRO A CA 1
ATOM 4644 C C . PRO A 1 603 ? 7.093 -9.851 18.303 1.00 32.47 603 PRO A C 1
ATOM 4646 O O . PRO A 1 603 ? 6.813 -10.470 19.324 1.00 32.47 603 PRO A O 1
ATOM 4649 N N . SER A 1 604 ? 7.704 -8.674 18.353 1.00 34.22 604 SER A N 1
ATOM 4650 C CA . SER A 1 604 ? 8.007 -7.919 19.574 1.00 34.22 604 SER A CA 1
ATOM 4651 C C . SER A 1 604 ? 6.800 -7.761 20.525 1.00 34.22 604 SER A C 1
ATOM 4653 O O . SER A 1 604 ? 5.801 -7.222 20.062 1.00 34.22 604 SER A O 1
ATOM 4655 N N . GLY A 1 605 ? 6.969 -8.068 21.824 1.00 52.56 605 GLY A N 1
ATOM 4656 C CA . GLY A 1 605 ? 6.160 -7.551 22.952 1.00 52.56 605 GLY A CA 1
ATOM 4657 C C . GLY A 1 605 ? 5.071 -8.490 23.496 1.00 52.56 605 GLY A C 1
ATOM 4658 O O . GLY A 1 605 ? 3.992 -8.557 22.923 1.00 52.56 605 GLY A O 1
ATOM 4659 N N . PHE A 1 606 ? 5.344 -9.189 24.604 1.00 54.38 606 PHE A N 1
ATOM 4660 C CA . PHE A 1 606 ? 4.296 -9.718 25.490 1.00 54.38 606 PHE A CA 1
ATOM 4661 C C . PHE A 1 606 ? 3.982 -8.637 26.527 1.00 54.38 606 PHE A C 1
ATOM 4663 O O . PHE A 1 606 ? 4.928 -8.113 27.119 1.00 54.38 606 PHE A O 1
ATOM 4670 N N . ASP A 1 607 ? 2.702 -8.324 26.725 1.00 58.78 607 ASP A N 1
ATOM 4671 C CA . ASP A 1 607 ? 2.247 -7.412 27.785 1.00 58.78 607 ASP A CA 1
ATOM 4672 C C . ASP A 1 607 ? 1.939 -8.186 29.072 1.00 58.78 607 ASP A C 1
ATOM 4674 O O . ASP A 1 607 ? 2.350 -7.765 30.149 1.00 58.78 607 ASP A O 1
ATOM 4678 N N . GLU A 1 608 ? 1.308 -9.360 28.944 1.00 66.81 608 GLU A N 1
ATOM 4679 C CA . GLU A 1 608 ? 1.055 -10.292 30.047 1.00 66.81 608 GLU A CA 1
ATOM 4680 C C . GLU A 1 608 ? 1.269 -11.741 29.590 1.00 66.81 608 GLU A C 1
ATOM 4682 O O . GLU A 1 608 ? 0.956 -12.109 28.456 1.00 66.81 608 GLU A O 1
ATOM 4687 N N . LEU A 1 609 ? 1.798 -12.584 30.473 1.00 74.75 609 LEU A N 1
ATOM 4688 C CA . LEU A 1 609 ? 2.013 -14.013 30.264 1.00 74.75 609 LEU A CA 1
ATOM 4689 C C . LEU A 1 609 ? 1.540 -14.795 31.493 1.00 74.75 609 LEU A C 1
ATOM 4691 O O . LEU A 1 609 ? 2.011 -14.532 32.594 1.00 74.75 609 LEU A O 1
ATOM 4695 N N . HIS A 1 610 ? 0.675 -15.785 31.278 1.00 74.69 610 HIS A N 1
ATOM 4696 C CA . HIS A 1 610 ? 0.156 -16.668 32.321 1.00 74.69 610 HIS A CA 1
ATOM 4697 C C . HIS A 1 610 ? 0.284 -18.121 31.879 1.00 74.69 610 HIS A C 1
ATOM 4699 O O . HIS A 1 610 ? -0.484 -18.612 31.043 1.00 74.69 610 HIS A O 1
ATOM 4705 N N . MET A 1 611 ? 1.265 -18.828 32.427 1.00 75.50 611 MET A N 1
ATOM 4706 C CA . MET A 1 611 ? 1.402 -20.261 32.167 1.00 75.50 611 MET A CA 1
ATOM 4707 C C . MET A 1 611 ? 0.525 -21.027 33.155 1.00 75.50 611 MET A C 1
ATOM 4709 O O . MET A 1 611 ? 0.527 -20.742 34.338 1.00 75.50 611 MET A O 1
ATOM 4713 N N . MET A 1 612 ? -0.229 -22.022 32.697 1.00 74.69 612 MET A N 1
ATOM 4714 C CA . MET A 1 612 ? -1.103 -22.824 33.572 1.00 74.69 612 MET A CA 1
ATOM 4715 C C . MET A 1 612 ? -0.404 -24.077 34.080 1.00 74.69 612 MET A C 1
ATOM 4717 O O . MET A 1 612 ? -0.702 -24.609 35.148 1.00 74.69 612 MET A O 1
ATOM 4721 N N . ASN A 1 613 ? 0.511 -24.587 33.265 1.00 72.00 613 ASN A N 1
ATOM 4722 C CA . ASN A 1 613 ? 1.382 -25.703 33.576 1.00 72.00 613 ASN A CA 1
ATOM 4723 C C . ASN A 1 613 ? 2.656 -25.577 32.715 1.00 72.00 613 ASN A C 1
ATOM 4725 O O . ASN A 1 613 ? 2.963 -24.504 32.197 1.00 72.00 613 ASN A O 1
ATOM 4729 N N . SER A 1 614 ? 3.451 -26.641 32.598 1.00 65.50 614 SER A N 1
ATOM 4730 C CA . SER A 1 614 ? 4.689 -26.621 31.804 1.00 65.50 614 SER A CA 1
ATOM 4731 C C . SER A 1 614 ? 4.477 -26.567 30.283 1.00 65.50 614 SER A C 1
ATOM 4733 O O . SER A 1 614 ? 5.443 -26.351 29.553 1.00 65.50 614 SER A O 1
ATOM 4735 N N . GLU A 1 615 ? 3.257 -26.805 29.799 1.00 72.50 615 GLU A N 1
ATOM 4736 C CA . GLU A 1 615 ? 2.909 -26.909 28.376 1.00 72.50 615 GLU A CA 1
ATOM 4737 C C . GLU A 1 615 ? 1.867 -25.863 27.954 1.00 72.50 615 GLU A C 1
ATOM 4739 O O . GLU A 1 615 ? 2.049 -25.192 26.939 1.00 72.50 615 GLU A O 1
ATOM 4744 N N . ASP A 1 616 ? 0.809 -25.681 28.738 1.00 80.31 616 ASP A N 1
ATOM 4745 C CA . ASP A 1 616 ? -0.309 -24.807 28.394 1.00 80.31 616 ASP A CA 1
ATOM 4746 C C . ASP A 1 616 ? -0.175 -23.417 29.015 1.00 80.31 616 ASP A C 1
ATOM 4748 O O . ASP A 1 616 ? 0.165 -23.278 30.195 1.00 80.31 616 ASP A O 1
ATOM 4752 N N . GLY A 1 617 ? -0.521 -22.386 28.250 1.00 79.50 617 GLY A N 1
ATOM 4753 C CA . GLY A 1 617 ? -0.482 -21.007 28.725 1.00 79.50 617 GLY A CA 1
ATOM 4754 C C . GLY A 1 617 ? -1.279 -20.033 27.871 1.00 79.50 617 GLY A C 1
ATOM 4755 O O . GLY A 1 617 ? -1.687 -20.339 26.750 1.00 79.50 617 GLY A O 1
ATOM 4756 N N . TRP A 1 618 ? -1.474 -18.848 28.428 1.00 84.44 618 TRP A N 1
ATOM 4757 C CA . TRP A 1 618 ? -2.149 -17.706 27.832 1.00 84.44 618 TRP A CA 1
ATOM 4758 C C . TRP A 1 618 ? -1.224 -16.494 27.841 1.00 84.44 618 TRP A C 1
ATOM 4760 O O . TRP A 1 618 ? -0.339 -16.386 28.691 1.00 84.44 618 TRP A O 1
ATOM 4770 N N . ALA A 1 619 ? -1.416 -15.587 26.893 1.00 78.44 619 ALA A N 1
ATOM 4771 C CA . ALA A 1 619 ? -0.658 -14.354 26.830 1.00 78.44 619 ALA A CA 1
ATOM 4772 C C . ALA A 1 619 ? -1.462 -13.215 26.209 1.00 78.44 619 ALA A C 1
ATOM 4774 O O . ALA A 1 619 ? -2.253 -13.430 25.290 1.00 78.44 619 ALA A O 1
ATOM 4775 N N . LEU A 1 620 ? -1.187 -11.999 26.670 1.00 73.88 620 LEU A N 1
ATOM 4776 C CA . LEU A 1 620 ? -1.501 -10.769 25.958 1.00 73.88 620 LEU A CA 1
ATOM 4777 C C . LEU A 1 620 ? -0.287 -10.339 25.135 1.00 73.88 620 LEU A C 1
ATOM 4779 O O . LEU A 1 620 ? 0.833 -10.247 25.646 1.00 73.88 620 LEU A O 1
ATOM 4783 N N . VAL A 1 621 ? -0.497 -10.101 23.842 1.00 67.00 621 VAL A N 1
ATOM 4784 C CA . VAL A 1 621 ? 0.577 -9.803 22.885 1.00 67.00 621 VAL A CA 1
ATOM 4785 C C . VAL A 1 621 ? 0.331 -8.459 22.207 1.00 67.00 621 VAL A C 1
ATOM 4787 O O . VAL A 1 621 ? -0.680 -8.280 21.524 1.00 67.00 621 VAL A O 1
ATOM 4790 N N . THR A 1 622 ? 1.287 -7.530 22.298 1.00 56.47 622 THR A N 1
ATOM 4791 C CA . THR A 1 622 ? 1.205 -6.239 21.600 1.00 56.47 622 THR A CA 1
ATOM 4792 C C . THR A 1 622 ? 1.624 -6.371 20.135 1.00 56.47 622 THR A C 1
ATOM 4794 O O . THR A 1 622 ? 2.806 -6.436 19.777 1.00 56.47 622 THR A O 1
ATOM 4797 N N . LYS A 1 623 ? 0.665 -6.285 19.216 1.00 51.84 623 LYS A N 1
ATOM 4798 C CA . LYS A 1 623 ? 0.889 -6.316 17.761 1.00 51.84 623 LYS A CA 1
ATOM 4799 C C . LYS A 1 623 ? 0.659 -4.935 17.129 1.00 51.84 623 LYS A C 1
ATOM 4801 O O . LYS A 1 623 ? -0.184 -4.754 16.263 1.00 51.84 623 LYS A O 1
ATOM 4806 N N . GLY A 1 624 ? 1.438 -3.925 17.538 1.00 48.44 624 GLY A N 1
ATOM 4807 C CA . GLY A 1 624 ? 1.326 -2.559 16.981 1.00 48.44 624 GLY A CA 1
ATOM 4808 C C . GLY A 1 624 ? 0.525 -1.638 17.905 1.00 48.44 624 GLY A C 1
ATOM 4809 O O . GLY A 1 624 ? 0.862 -1.617 19.082 1.00 48.44 624 GLY A O 1
ATOM 4810 N N . PRO A 1 625 ? -0.485 -0.876 17.435 1.00 38.19 625 PRO A N 1
ATOM 4811 C CA . PRO A 1 625 ? -1.442 -0.177 18.303 1.00 38.19 625 PRO A CA 1
ATOM 4812 C C . PRO A 1 625 ? -2.543 -1.117 18.844 1.00 38.19 625 PRO A C 1
ATOM 4814 O O . PRO A 1 625 ? -3.636 -0.652 19.162 1.00 38.19 625 PRO A O 1
ATOM 4817 N N . TYR A 1 626 ? -2.289 -2.427 18.841 1.00 50.09 626 TYR A N 1
ATOM 4818 C CA . TYR A 1 626 ? -3.261 -3.490 19.054 1.00 50.09 626 TYR A CA 1
ATOM 4819 C C . TYR A 1 626 ? -2.724 -4.496 20.073 1.00 50.09 626 TYR A C 1
ATOM 4821 O O . TYR A 1 626 ? -1.535 -4.811 20.030 1.00 50.09 626 TYR A O 1
ATOM 4829 N N . GLU A 1 627 ? -3.600 -5.028 20.918 1.00 57.34 627 GLU A N 1
ATOM 4830 C CA . GLU A 1 627 ? -3.322 -6.133 21.846 1.00 57.34 627 GLU A CA 1
ATOM 4831 C C . GLU A 1 627 ? -4.149 -7.360 21.442 1.00 57.34 627 GLU A C 1
ATOM 4833 O O . GLU A 1 627 ? -5.304 -7.215 21.043 1.00 57.34 627 GLU A O 1
ATOM 4838 N N . THR A 1 628 ? -3.571 -8.560 21.498 1.00 69.31 628 THR A N 1
ATOM 4839 C CA . THR A 1 628 ? -4.270 -9.823 21.196 1.00 69.31 628 THR A CA 1
ATOM 4840 C C . THR A 1 628 ? -4.182 -10.792 22.362 1.00 69.31 628 THR A C 1
ATOM 4842 O O . THR A 1 628 ? -3.247 -10.714 23.157 1.00 69.31 628 THR A O 1
ATOM 4845 N N . VAL A 1 629 ? -5.143 -11.712 22.447 1.00 76.00 629 VAL A N 1
ATOM 4846 C CA . VAL A 1 629 ? -5.126 -12.821 23.406 1.00 76.00 629 VAL A CA 1
ATOM 4847 C C . VAL A 1 629 ? -4.662 -14.075 22.683 1.00 76.00 629 VAL A C 1
ATOM 4849 O O . VAL A 1 629 ? -5.356 -14.573 21.798 1.00 76.00 629 VAL A O 1
ATOM 4852 N N . ASP A 1 630 ? -3.507 -14.601 23.069 1.00 82.00 630 ASP A N 1
ATOM 4853 C CA . ASP A 1 630 ? -2.881 -15.757 22.440 1.00 82.00 630 ASP A CA 1
ATOM 4854 C C . ASP A 1 630 ? -2.802 -16.933 23.439 1.00 82.00 630 ASP A C 1
ATOM 4856 O O . ASP A 1 630 ? -2.699 -16.744 24.650 1.00 82.00 630 ASP A O 1
ATOM 4860 N N . THR A 1 631 ? -2.830 -18.170 22.936 1.00 83.31 631 THR A N 1
ATOM 4861 C CA . THR A 1 631 ? -2.677 -19.409 23.725 1.00 83.31 631 THR A CA 1
ATOM 4862 C C . THR A 1 631 ? -1.519 -20.257 23.227 1.00 83.31 631 THR A C 1
ATOM 4864 O O . THR A 1 631 ? -1.191 -20.247 22.040 1.00 83.31 631 THR A O 1
ATOM 4867 N N . THR A 1 632 ? -0.924 -21.041 24.116 1.00 79.75 632 THR A N 1
ATOM 4868 C CA . THR A 1 632 ? 0.081 -22.056 23.795 1.00 79.75 632 THR A CA 1
ATOM 4869 C C . THR A 1 632 ? -0.298 -23.390 24.429 1.00 79.75 632 THR A C 1
ATOM 4871 O O . THR A 1 632 ? -0.951 -23.418 25.468 1.00 79.75 632 THR A O 1
ATOM 4874 N N . THR A 1 633 ? 0.116 -24.485 23.794 1.00 81.31 633 THR A N 1
ATOM 4875 C CA . THR A 1 633 ? -0.032 -25.862 24.300 1.00 81.31 633 THR A CA 1
ATOM 4876 C C . THR A 1 633 ? 1.277 -26.652 24.173 1.00 81.31 633 THR A C 1
ATOM 4878 O O . THR A 1 633 ? 1.272 -27.880 24.143 1.00 81.31 633 THR A O 1
ATOM 4881 N N . ASP A 1 634 ? 2.405 -25.971 23.948 1.00 69.00 634 ASP A N 1
ATOM 4882 C CA . ASP A 1 634 ? 3.710 -26.599 23.699 1.00 69.00 634 ASP A CA 1
ATOM 4883 C C . ASP A 1 634 ? 4.854 -25.981 24.522 1.00 69.00 634 ASP A C 1
ATOM 4885 O O . ASP A 1 634 ? 6.036 -26.081 24.165 1.00 69.00 634 ASP A O 1
ATOM 4889 N N . GLY A 1 635 ? 4.493 -25.365 25.647 1.00 66.44 635 GLY A N 1
ATOM 4890 C CA . GLY A 1 635 ? 5.400 -24.710 26.584 1.00 66.44 635 GLY A CA 1
ATOM 4891 C C . GLY A 1 635 ? 5.856 -23.341 26.091 1.00 66.44 635 GLY A C 1
ATOM 4892 O O . GLY A 1 635 ? 7.000 -22.953 26.337 1.00 66.44 635 GLY A O 1
ATOM 4893 N N . GLY A 1 636 ? 5.002 -22.637 25.340 1.00 63.44 636 GLY A N 1
ATOM 4894 C CA . GLY A 1 636 ? 5.272 -21.293 24.834 1.00 63.44 636 GLY A CA 1
ATOM 4895 C C . GLY A 1 636 ? 6.165 -21.242 23.596 1.00 63.44 636 GLY A C 1
ATOM 4896 O O . GLY A 1 636 ? 6.756 -20.194 23.333 1.00 63.44 636 GLY A O 1
ATOM 4897 N N . ARG A 1 637 ? 6.299 -22.340 22.836 1.00 60.81 637 ARG A N 1
ATOM 4898 C CA . ARG A 1 637 ? 7.087 -22.361 21.586 1.00 60.81 637 ARG A CA 1
ATOM 4899 C C . ARG A 1 637 ? 6.271 -21.860 20.399 1.00 60.81 637 ARG A C 1
ATOM 4901 O O . ARG A 1 637 ? 6.839 -21.244 19.495 1.00 60.81 637 ARG A O 1
ATOM 4908 N N . ILE A 1 638 ? 4.968 -22.126 20.402 1.00 63.91 638 ILE A N 1
ATOM 4909 C CA . ILE A 1 638 ? 3.996 -21.635 19.428 1.00 63.91 638 ILE A CA 1
ATOM 4910 C C . ILE A 1 638 ? 2.845 -20.981 20.189 1.00 63.91 638 ILE A C 1
ATOM 4912 O O . ILE A 1 638 ? 2.282 -21.566 21.114 1.00 63.91 638 ILE A O 1
ATOM 4916 N N . TRP A 1 639 ? 2.491 -19.773 19.754 1.00 69.50 639 TRP A N 1
ATOM 4917 C CA . TRP A 1 639 ? 1.363 -19.003 20.264 1.00 69.50 639 TRP A CA 1
ATOM 4918 C C . TRP A 1 639 ? 0.310 -18.849 19.169 1.00 69.50 639 TRP A C 1
ATOM 4920 O O . TRP A 1 639 ? 0.634 -18.519 18.024 1.00 69.50 639 TRP A O 1
ATOM 4930 N N . LYS A 1 640 ? -0.943 -19.141 19.510 1.00 75.94 640 LYS A N 1
ATOM 4931 C CA . LYS A 1 640 ? -2.106 -19.071 18.629 1.00 75.94 640 LYS A CA 1
ATOM 4932 C C . LYS A 1 640 ? -3.025 -17.953 19.104 1.00 75.94 640 LYS A C 1
ATOM 4934 O O . LYS A 1 640 ? -3.521 -18.019 20.221 1.00 75.94 640 LYS A O 1
ATOM 4939 N N . ASP A 1 641 ? -3.294 -16.992 18.229 1.00 76.88 641 ASP A N 1
ATOM 4940 C CA . ASP A 1 641 ? -4.274 -15.931 18.468 1.00 76.88 641 ASP A CA 1
ATOM 4941 C C . ASP A 1 641 ? -5.686 -16.520 18.610 1.00 76.88 641 ASP A C 1
ATOM 4943 O O . ASP A 1 641 ? -6.145 -17.296 17.762 1.00 76.88 641 ASP A O 1
ATOM 4947 N N . VAL A 1 642 ? -6.338 -16.185 19.717 1.00 77.00 642 VAL A N 1
ATOM 4948 C CA . VAL A 1 642 ? -7.692 -16.604 20.094 1.00 77.00 642 VAL A CA 1
ATOM 4949 C C . VAL A 1 642 ? -8.536 -15.409 20.549 1.00 77.00 642 VAL A C 1
ATOM 4951 O O . VAL A 1 642 ? -9.495 -15.567 21.306 1.00 77.00 642 VAL A O 1
ATOM 4954 N N . THR A 1 643 ? -8.177 -14.202 20.107 1.00 71.06 643 THR A N 1
ATOM 4955 C CA . THR A 1 643 ? -8.881 -12.962 20.452 1.00 71.06 643 THR A CA 1
ATOM 4956 C C . THR A 1 643 ? -10.371 -13.059 20.076 1.00 71.06 643 THR A C 1
ATOM 4958 O O . THR A 1 643 ? -10.679 -13.484 18.960 1.00 71.06 643 THR A O 1
ATOM 4961 N N . PRO A 1 644 ? -11.314 -12.676 20.964 1.00 59.16 644 PRO A N 1
ATOM 4962 C CA . PRO A 1 644 ? -12.740 -12.743 20.651 1.00 59.16 644 PRO A CA 1
ATOM 4963 C C . PRO A 1 644 ? -13.111 -11.962 19.376 1.00 59.16 644 PRO A C 1
ATOM 4965 O O . PRO A 1 644 ? -12.632 -10.850 19.144 1.00 59.16 644 PRO A O 1
ATOM 4968 N N . GLU A 1 645 ? -13.998 -12.529 18.552 1.00 45.47 645 GLU A N 1
ATOM 4969 C CA . GLU A 1 645 ? -14.474 -11.897 17.313 1.00 45.47 645 GLU A CA 1
ATOM 4970 C C . GLU A 1 645 ? -15.179 -10.549 17.586 1.00 45.47 645 GLU A C 1
ATOM 4972 O O . GLU A 1 645 ? -16.023 -10.439 18.478 1.00 45.47 645 GLU A O 1
ATOM 4977 N N . GLY A 1 646 ? -14.879 -9.519 16.780 1.00 43.62 646 GLY A N 1
ATOM 4978 C CA . GLY A 1 646 ? -15.570 -8.218 16.820 1.00 43.62 646 GLY A CA 1
ATOM 4979 C C . GLY A 1 646 ? -14.941 -7.138 17.715 1.00 43.62 646 GLY A C 1
ATOM 4980 O O . GLY A 1 646 ? -15.596 -6.135 18.005 1.00 43.62 646 GLY A O 1
ATOM 4981 N N . ILE A 1 647 ? -13.687 -7.303 18.145 1.00 46.16 647 ILE A N 1
ATOM 4982 C CA . ILE A 1 647 ? -13.006 -6.355 19.040 1.00 46.16 647 ILE A CA 1
ATOM 4983 C C . ILE A 1 647 ? -12.194 -5.303 18.263 1.00 46.16 647 ILE A C 1
ATOM 4985 O O . ILE A 1 647 ? -11.356 -5.623 17.424 1.00 46.16 647 ILE A O 1
ATOM 4989 N N . SER A 1 648 ? -12.380 -4.021 18.607 1.00 45.16 648 SER A N 1
ATOM 4990 C CA . SER A 1 648 ? -11.443 -2.940 18.263 1.00 45.16 648 SER A CA 1
ATOM 4991 C C . SER A 1 648 ? -10.348 -2.863 19.331 1.00 45.16 648 SER A C 1
ATOM 4993 O O . SER A 1 648 ? -10.477 -2.143 20.320 1.00 45.16 648 SER A O 1
ATOM 4995 N N . VAL A 1 649 ? -9.244 -3.574 19.116 1.00 47.78 649 VAL A N 1
ATOM 4996 C CA . VAL A 1 649 ? -8.138 -3.773 20.076 1.00 47.78 649 VAL A CA 1
ATOM 4997 C C . VAL A 1 649 ? -7.240 -2.542 20.317 1.00 47.78 649 VAL A C 1
ATOM 4999 O O . VAL A 1 649 ? -6.094 -2.670 20.724 1.00 47.78 649 VAL A O 1
ATOM 5002 N N . ARG A 1 650 ? -7.741 -1.320 20.091 1.00 43.44 650 ARG A N 1
ATOM 5003 C CA . ARG A 1 650 ? -6.984 -0.071 20.328 1.00 43.44 650 ARG A CA 1
ATOM 5004 C C . ARG A 1 650 ? -7.091 0.482 21.761 1.00 43.44 650 ARG A C 1
ATOM 5006 O O . ARG A 1 650 ? -6.403 1.451 22.071 1.00 43.44 650 ARG A O 1
ATOM 5013 N N . GLY A 1 651 ? -7.970 -0.073 22.602 1.00 47.72 651 GLY A N 1
ATOM 5014 C CA . GLY A 1 651 ? -8.240 0.406 23.971 1.00 47.72 651 GLY A CA 1
ATOM 5015 C C . GLY A 1 651 ? -7.375 -0.165 25.079 1.00 47.72 651 GLY A C 1
ATOM 5016 O O . GLY A 1 651 ? -7.393 0.381 26.178 1.00 47.72 651 GLY A O 1
ATOM 5017 N N . GLY A 1 652 ? -6.647 -1.238 24.783 1.00 56.19 652 GLY A N 1
ATOM 5018 C CA . GLY A 1 652 ? -6.095 -2.136 25.785 1.00 56.19 652 GLY A CA 1
ATOM 5019 C C . GLY A 1 652 ? -7.075 -3.257 26.158 1.00 56.19 652 GLY A C 1
ATOM 5020 O O . GLY A 1 652 ? -8.302 -3.110 26.041 1.00 56.19 652 GLY A O 1
ATOM 5021 N N . ILE A 1 653 ? -6.523 -4.384 26.582 1.00 68.19 653 ILE A N 1
ATOM 5022 C CA . ILE A 1 653 ? -7.200 -5.587 27.045 1.00 68.19 653 ILE A CA 1
ATOM 5023 C C . ILE A 1 653 ? -6.800 -5.811 28.504 1.00 68.19 653 ILE A C 1
ATOM 5025 O O . ILE A 1 653 ? -5.621 -5.837 28.827 1.00 68.19 653 ILE A O 1
ATOM 5029 N N . LEU A 1 654 ? -7.787 -6.013 29.378 1.00 71.31 654 LEU A N 1
ATOM 5030 C CA . LEU A 1 654 ? -7.551 -6.645 30.676 1.00 71.31 654 LEU A CA 1
ATOM 5031 C C . LEU A 1 654 ? -7.939 -8.108 30.558 1.00 71.31 654 LEU A C 1
ATOM 5033 O O . LEU A 1 654 ? -9.043 -8.401 30.088 1.00 71.31 654 LEU A O 1
ATOM 5037 N N . ALA A 1 655 ? -7.084 -9.018 30.999 1.00 76.81 655 ALA A N 1
ATOM 5038 C CA . ALA A 1 655 ? -7.401 -10.433 30.995 1.00 76.81 655 ALA A CA 1
ATOM 5039 C C . ALA A 1 655 ? -7.208 -11.054 32.376 1.00 76.81 655 ALA A C 1
ATOM 5041 O O . ALA A 1 655 ? -6.404 -10.604 33.178 1.00 76.81 655 ALA A O 1
ATOM 5042 N N . ASP A 1 656 ? -7.988 -12.093 32.641 1.00 78.25 656 ASP A N 1
ATOM 5043 C CA . ASP A 1 656 ? -7.753 -13.014 33.740 1.00 78.25 656 ASP A CA 1
ATOM 5044 C C . ASP A 1 656 ? -7.843 -14.437 33.202 1.00 78.25 656 ASP A C 1
ATOM 5046 O O . ASP A 1 656 ? -8.855 -14.851 32.623 1.00 78.25 656 ASP A O 1
ATOM 5050 N N . PHE A 1 657 ? -6.767 -15.190 33.382 1.00 79.38 657 PHE A N 1
ATOM 5051 C CA . PHE A 1 657 ? -6.657 -16.553 32.902 1.00 79.38 657 PHE A CA 1
ATOM 5052 C C . PHE A 1 657 ? -6.740 -17.485 34.110 1.00 79.38 657 PHE A C 1
ATOM 5054 O O . PHE A 1 657 ? -5.768 -17.703 34.823 1.00 79.38 657 PHE A O 1
ATOM 5061 N N . SER A 1 658 ? -7.923 -18.053 34.335 1.00 70.56 658 SER A N 1
ATOM 5062 C CA . SER A 1 658 ? -8.189 -18.888 35.516 1.00 70.56 658 SER A CA 1
ATOM 5063 C C . SER A 1 658 ? -7.715 -20.340 35.366 1.00 70.56 658 SER A C 1
ATOM 5065 O O . SER A 1 658 ? -7.382 -20.992 36.353 1.00 70.56 658 SER A O 1
ATOM 5067 N N . ASN A 1 659 ? -7.731 -20.885 34.144 1.00 73.56 659 ASN A N 1
ATOM 5068 C CA . ASN A 1 659 ? -7.158 -22.191 33.801 1.00 73.56 659 ASN A CA 1
ATOM 5069 C C . ASN A 1 659 ? -6.960 -22.323 32.275 1.00 73.56 659 ASN A C 1
ATOM 5071 O O . ASN A 1 659 ? -7.302 -21.426 31.504 1.00 73.56 659 ASN A O 1
ATOM 5075 N N . VAL A 1 660 ? -6.461 -23.478 31.818 1.00 78.94 660 VAL A N 1
ATOM 5076 C CA . VAL A 1 660 ? -6.220 -23.790 30.390 1.00 78.94 660 VAL A CA 1
ATOM 5077 C C . VAL A 1 660 ? -7.463 -23.596 29.511 1.00 78.94 660 VAL A C 1
ATOM 5079 O O . VAL A 1 660 ? -7.355 -23.252 28.338 1.00 78.94 660 VAL A O 1
ATOM 5082 N N . HIS A 1 661 ? -8.652 -23.795 30.070 1.00 80.69 661 HIS A N 1
ATOM 5083 C CA . HIS A 1 661 ? -9.925 -23.720 29.367 1.00 80.69 661 HIS A CA 1
ATOM 5084 C C . HIS A 1 661 ? -10.795 -22.564 29.848 1.00 80.69 661 HIS A C 1
ATOM 5086 O O . HIS A 1 661 ? -11.989 -22.580 29.596 1.00 80.69 661 HIS A O 1
ATOM 5092 N N . SER A 1 662 ? -10.308 -21.608 30.631 1.00 79.69 662 SER A N 1
ATOM 5093 C CA . SER A 1 662 ? -11.186 -20.542 31.117 1.00 79.69 662 SER A CA 1
ATOM 5094 C C . SER A 1 662 ? -10.442 -19.233 31.232 1.00 79.69 662 SER A C 1
ATOM 5096 O O . SER A 1 662 ? -9.569 -19.078 32.086 1.00 79.69 662 SER A O 1
ATOM 5098 N N . ALA A 1 663 ? -10.852 -18.292 30.389 1.00 80.81 663 ALA A N 1
ATOM 5099 C CA . ALA A 1 663 ? -10.326 -16.943 30.357 1.00 80.81 663 ALA A CA 1
ATOM 5100 C C . ALA A 1 663 ? -11.460 -15.921 30.390 1.00 80.81 663 ALA A C 1
ATOM 5102 O O . ALA A 1 663 ? -12.548 -16.124 29.833 1.00 80.81 663 ALA A O 1
ATOM 5103 N N . LEU A 1 664 ? -11.166 -14.812 31.046 1.00 78.94 664 LEU A N 1
ATOM 5104 C CA . LEU A 1 664 ? -11.979 -13.622 31.124 1.00 78.94 664 LEU A CA 1
ATOM 5105 C C . LEU A 1 664 ? -11.224 -12.501 30.435 1.00 78.94 664 LEU A C 1
ATOM 5107 O O . LEU A 1 664 ? -10.063 -12.273 30.745 1.00 78.94 664 LEU A O 1
ATOM 5111 N N . VAL A 1 665 ? -11.861 -11.806 29.504 1.00 78.06 665 VAL A N 1
ATOM 5112 C CA . VAL A 1 665 ? -11.205 -10.750 28.732 1.00 78.06 665 VAL A CA 1
ATOM 5113 C C . VAL A 1 665 ? -12.116 -9.541 28.697 1.00 78.06 665 VAL A C 1
ATOM 5115 O O . VAL A 1 665 ? -13.223 -9.603 28.168 1.00 78.06 665 VAL A O 1
ATOM 5118 N N . SER A 1 666 ? -11.667 -8.435 29.272 1.00 73.88 666 SER A N 1
ATOM 5119 C CA . SER A 1 666 ? -12.344 -7.148 29.211 1.00 73.88 666 SER A CA 1
ATOM 5120 C C . SER A 1 666 ? -11.656 -6.252 28.193 1.00 73.88 666 SER A C 1
ATOM 5122 O O . SER A 1 666 ? -10.471 -5.949 28.300 1.00 73.88 666 SER A O 1
ATOM 5124 N N . VAL A 1 667 ? -12.421 -5.789 27.213 1.00 69.31 667 VAL A N 1
ATOM 5125 C CA . VAL A 1 667 ? -11.978 -4.770 26.265 1.00 69.31 667 VAL A CA 1
ATOM 5126 C C . VAL A 1 667 ? -12.249 -3.413 26.884 1.00 69.31 667 VAL A C 1
ATOM 5128 O O . VAL A 1 667 ? -13.399 -3.091 27.218 1.00 69.31 667 VAL A O 1
ATOM 5131 N N . LEU A 1 668 ? -11.198 -2.614 27.026 1.00 59.72 668 LEU A N 1
ATOM 5132 C CA . LEU A 1 668 ? -11.295 -1.306 27.647 1.00 59.72 668 LEU A CA 1
ATOM 5133 C C . LEU A 1 668 ? -11.981 -0.280 26.737 1.00 59.72 668 LEU A C 1
ATOM 5135 O O . LEU A 1 668 ? -11.962 -0.403 25.508 1.00 59.72 668 LEU A O 1
ATOM 5139 N N . PRO A 1 669 ? -12.584 0.767 27.327 1.00 51.78 669 PRO A N 1
ATOM 5140 C CA . PRO A 1 669 ? -13.146 1.872 26.569 1.00 51.78 669 PRO A CA 1
ATOM 5141 C C . PRO A 1 669 ? -12.121 2.503 25.614 1.00 51.78 669 PRO A C 1
ATOM 5143 O O . PRO A 1 669 ? -11.154 3.131 26.039 1.00 51.78 669 PRO A O 1
ATOM 5146 N N . TYR A 1 670 ? -12.367 2.407 24.307 1.00 42.38 670 TYR A N 1
ATOM 5147 C CA . TYR A 1 670 ? -11.622 3.150 23.292 1.00 42.38 670 TYR A CA 1
ATOM 5148 C C . TYR A 1 670 ? -12.566 3.948 22.416 1.00 42.38 670 TYR A C 1
ATOM 5150 O O . TYR A 1 670 ? -13.418 3.391 21.720 1.00 42.38 670 TYR A O 1
ATOM 5158 N N . LYS A 1 671 ? -12.383 5.270 22.427 1.00 43.59 671 LYS A N 1
ATOM 5159 C CA . LYS A 1 671 ? -13.194 6.242 21.687 1.00 43.59 671 LYS A CA 1
ATOM 5160 C C . LYS A 1 671 ? -14.713 6.061 21.909 1.00 43.59 671 LYS A C 1
ATOM 5162 O O . LYS A 1 671 ? -15.256 6.689 22.811 1.00 43.59 671 LYS A O 1
ATOM 5167 N N . PHE A 1 672 ? -15.398 5.241 21.104 1.00 35.69 672 PHE A N 1
ATOM 5168 C CA . PHE A 1 672 ? -16.870 5.099 21.061 1.00 35.69 672 PHE A CA 1
ATOM 5169 C C . PHE A 1 672 ? -17.408 3.890 21.816 1.00 35.69 672 PHE A C 1
ATOM 5171 O O . PHE A 1 672 ? -18.606 3.828 22.100 1.00 35.69 672 PHE A O 1
ATOM 5178 N N . GLN A 1 673 ? -16.529 2.969 22.212 1.00 43.91 673 GLN A N 1
ATOM 5179 C CA . GLN A 1 673 ? -16.845 2.002 23.249 1.00 43.91 673 GLN A CA 1
ATOM 5180 C C . GLN A 1 673 ? -16.847 2.747 24.587 1.00 43.91 673 GLN A C 1
ATOM 5182 O O . GLN A 1 673 ? -15.806 2.975 25.192 1.00 43.91 673 GLN A O 1
ATOM 5187 N N . ARG A 1 674 ? -18.029 3.210 25.009 1.00 43.66 674 ARG A N 1
ATOM 5188 C CA . ARG A 1 674 ? -18.191 4.031 26.223 1.00 43.66 674 ARG A CA 1
ATOM 5189 C C . ARG A 1 674 ? -17.996 3.229 27.510 1.00 43.66 674 ARG A C 1
ATOM 5191 O O . ARG A 1 674 ? -17.671 3.814 28.539 1.00 43.66 674 ARG A O 1
ATOM 5198 N N . TYR A 1 675 ? -18.228 1.920 27.441 1.00 53.75 675 TYR A N 1
ATOM 5199 C CA . TYR A 1 675 ? -18.191 1.012 28.576 1.00 53.75 675 TYR A CA 1
ATOM 5200 C C . TYR A 1 675 ? -17.270 -0.174 28.295 1.00 53.75 675 TYR A C 1
ATOM 5202 O O . TYR A 1 675 ? -17.235 -0.652 27.159 1.00 53.75 675 TYR A O 1
ATOM 5210 N N . PRO A 1 676 ? -16.545 -0.656 29.310 1.00 61.56 676 PRO A N 1
ATOM 5211 C CA . PRO A 1 676 ? -15.806 -1.904 29.228 1.00 61.56 676 PRO A CA 1
ATOM 5212 C C . PRO A 1 676 ? -16.749 -3.049 28.870 1.00 61.56 676 PRO A C 1
ATOM 5214 O O . PRO A 1 676 ? -17.891 -3.111 29.346 1.00 61.56 676 PRO A O 1
ATOM 5217 N N . VAL A 1 677 ? -16.273 -3.941 28.012 1.00 66.94 677 VAL A N 1
ATOM 5218 C CA . VAL A 1 677 ? -17.050 -5.082 27.537 1.00 66.94 677 VAL A CA 1
ATOM 5219 C C . VAL A 1 677 ? -16.300 -6.352 27.870 1.00 66.94 677 VAL A C 1
ATOM 5221 O O . VAL A 1 677 ? -15.136 -6.488 27.511 1.00 66.94 677 VAL A O 1
ATOM 5224 N N . LEU A 1 678 ? -16.981 -7.276 28.537 1.00 72.56 678 LEU A N 1
ATOM 5225 C CA . LEU A 1 678 ? -16.363 -8.459 29.104 1.00 72.56 678 LEU A CA 1
ATOM 5226 C C . LEU A 1 678 ? -16.800 -9.722 28.362 1.00 72.56 678 LEU A C 1
ATOM 5228 O O . LEU A 1 678 ? -17.992 -10.007 28.250 1.00 72.56 678 LEU A O 1
ATOM 5232 N N . PHE A 1 679 ? -15.814 -10.466 27.877 1.00 75.12 679 PHE A N 1
ATOM 5233 C CA . PHE A 1 679 ? -15.923 -11.735 27.175 1.00 75.12 679 PHE A CA 1
ATOM 5234 C C . PHE A 1 679 ? -15.460 -12.867 28.092 1.00 75.12 679 PHE A C 1
ATOM 5236 O O . PHE A 1 679 ? -14.521 -12.715 28.872 1.00 75.12 679 PHE A O 1
ATOM 5243 N N . GLN A 1 680 ? -16.121 -14.016 27.984 1.00 77.31 680 GLN A N 1
ATOM 5244 C CA . GLN A 1 680 ? -15.802 -15.221 28.751 1.00 77.31 680 GLN A CA 1
ATOM 5245 C C . GLN A 1 680 ? -15.572 -16.391 27.809 1.00 77.31 680 GLN A C 1
ATOM 5247 O O . GLN A 1 680 ? -16.316 -16.554 26.846 1.00 77.31 680 GLN A O 1
ATOM 5252 N N . THR A 1 681 ? -14.605 -17.249 28.102 1.00 80.06 681 THR A N 1
ATOM 5253 C CA . THR A 1 681 ? -14.468 -18.548 27.437 1.00 80.06 681 THR A CA 1
ATOM 5254 C C . THR A 1 681 ? -14.411 -19.670 28.466 1.00 80.06 681 THR A C 1
ATOM 5256 O O . THR A 1 681 ? -13.949 -19.484 29.588 1.00 80.06 681 THR A O 1
ATOM 5259 N N . THR A 1 682 ? -14.935 -20.832 28.075 1.00 80.00 682 THR A N 1
ATOM 5260 C CA . THR A 1 682 ? -14.828 -22.109 28.810 1.00 80.00 682 THR A CA 1
ATOM 5261 C C . THR A 1 682 ? -14.084 -23.164 27.991 1.00 80.00 682 THR A C 1
ATOM 5263 O O . THR A 1 682 ? -14.150 -24.364 28.265 1.00 80.00 682 THR A O 1
ATOM 5266 N N . THR A 1 683 ? -13.373 -22.703 26.966 1.00 79.75 683 THR A N 1
ATOM 5267 C CA . THR A 1 683 ? -12.521 -23.501 26.098 1.00 79.75 683 THR A CA 1
ATOM 5268 C C . THR A 1 683 ? -11.137 -22.849 26.013 1.00 79.75 683 THR A C 1
ATOM 5270 O O . THR A 1 683 ? -10.840 -21.900 26.737 1.00 79.75 683 THR A O 1
ATOM 5273 N N . THR A 1 684 ? -10.253 -23.329 25.139 1.00 73.50 684 THR A N 1
ATOM 5274 C CA . THR A 1 684 ? -8.924 -22.724 24.921 1.00 73.50 684 THR A CA 1
ATOM 5275 C C . THR A 1 684 ? -9.010 -21.456 24.051 1.00 73.50 684 THR A C 1
ATOM 5277 O O . THR A 1 684 ? -8.172 -21.251 23.177 1.00 73.50 684 THR A O 1
ATOM 5280 N N . GLY A 1 685 ? -10.076 -20.657 24.194 1.00 70.81 685 GLY A N 1
ATOM 5281 C CA . GLY A 1 685 ? -10.289 -19.405 23.453 1.00 70.81 685 GLY A CA 1
ATOM 5282 C C . GLY A 1 685 ? -10.843 -19.565 22.034 1.00 70.81 685 GLY A C 1
ATOM 5283 O O . GLY A 1 685 ? -11.092 -18.576 21.356 1.00 70.81 685 GLY A O 1
ATOM 5284 N N . ASP A 1 686 ? -11.111 -20.789 21.575 1.00 72.69 686 ASP A N 1
ATOM 5285 C CA . ASP A 1 686 ? -11.767 -21.050 20.283 1.00 72.69 686 ASP A CA 1
ATOM 5286 C C . ASP A 1 686 ? -13.251 -20.650 20.264 1.00 72.69 686 ASP A C 1
ATOM 5288 O O . ASP A 1 686 ? -13.848 -20.554 19.192 1.00 72.69 686 ASP A O 1
ATOM 5292 N N . LYS A 1 687 ? -13.862 -20.430 21.436 1.00 74.81 687 LYS A N 1
ATOM 5293 C CA . LYS A 1 687 ? -15.247 -19.966 21.570 1.00 74.81 687 LYS A CA 1
ATOM 5294 C C . LYS A 1 687 ? -15.388 -18.978 22.716 1.00 74.81 687 LYS A C 1
ATOM 5296 O O . LYS A 1 687 ? -15.001 -19.281 23.843 1.00 74.81 687 LYS A O 1
ATOM 5301 N N . TRP A 1 688 ? -16.045 -17.856 22.445 1.00 71.38 688 TRP A N 1
ATOM 5302 C CA . TRP A 1 688 ? -16.351 -16.831 23.440 1.00 71.38 688 TRP A CA 1
ATOM 5303 C C . TRP A 1 688 ? -17.860 -16.707 23.657 1.00 71.38 688 TRP A C 1
ATOM 5305 O O . TRP A 1 688 ? -18.655 -16.719 22.718 1.00 71.38 688 TRP A O 1
ATOM 5315 N N . ILE A 1 689 ? -18.255 -16.614 24.921 1.00 73.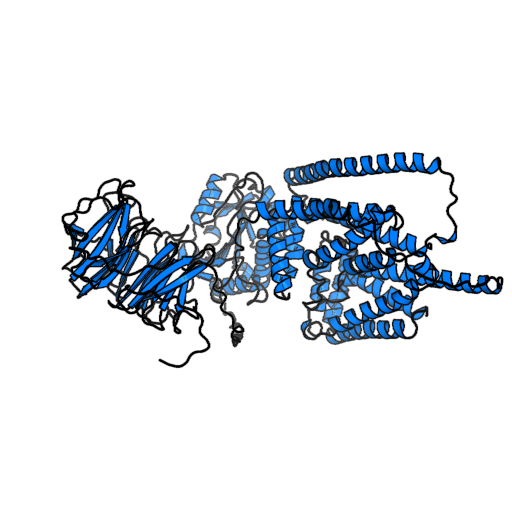38 689 ILE A N 1
ATOM 5316 C CA . ILE A 1 689 ? -19.611 -16.312 25.374 1.00 73.38 689 ILE A CA 1
ATOM 5317 C C . ILE A 1 689 ? -19.865 -14.821 25.134 1.00 73.38 689 ILE A C 1
ATOM 5319 O O . ILE A 1 689 ? -18.960 -13.997 25.284 1.00 73.38 689 ILE A O 1
ATOM 5323 N N . SER A 1 690 ? -21.098 -14.490 24.734 1.00 57.34 690 SER A N 1
ATOM 5324 C CA . SER A 1 690 ? -21.497 -13.137 24.347 1.00 57.34 690 SER A CA 1
ATOM 5325 C C . SER A 1 690 ? -21.113 -12.074 25.385 1.00 57.34 690 SER A C 1
ATOM 5327 O O . SER A 1 690 ? -21.225 -12.320 26.588 1.00 57.34 690 SER A O 1
ATOM 5329 N N . PRO A 1 691 ? -20.708 -10.881 24.921 1.00 62.53 691 PRO A N 1
ATOM 5330 C CA . PRO A 1 691 ? -20.183 -9.843 25.786 1.00 62.53 691 PRO A CA 1
ATOM 5331 C C . PRO A 1 691 ? -21.206 -9.321 26.796 1.00 62.53 691 PRO A C 1
ATOM 5333 O O . PRO A 1 691 ? -22.348 -9.025 26.435 1.00 62.53 691 PRO A O 1
ATOM 5336 N N . THR A 1 692 ? -20.766 -9.103 28.036 1.00 62.75 692 THR A N 1
ATOM 5337 C CA . THR A 1 692 ? -21.547 -8.373 29.046 1.00 62.75 692 THR A CA 1
ATOM 5338 C C . THR A 1 692 ? -20.996 -6.960 29.211 1.00 62.75 692 THR A C 1
ATOM 5340 O O . THR A 1 692 ? -19.793 -6.763 29.382 1.00 62.75 692 THR A O 1
ATOM 5343 N N . VAL A 1 693 ? -21.875 -5.958 29.133 1.00 59.81 693 VAL A N 1
ATOM 5344 C CA . VAL A 1 693 ? -21.500 -4.548 29.313 1.00 59.81 693 VAL A CA 1
ATOM 5345 C C . VAL A 1 693 ? -21.341 -4.258 30.802 1.00 59.81 693 VAL A C 1
ATOM 5347 O O . VAL A 1 693 ? -22.293 -4.421 31.566 1.00 59.81 693 VAL A O 1
ATOM 5350 N N . VAL A 1 694 ? -20.168 -3.773 31.209 1.00 62.47 694 VAL A N 1
ATOM 5351 C CA . VAL A 1 694 ? -19.941 -3.304 32.582 1.00 62.47 694 VAL A CA 1
ATOM 5352 C C . VAL A 1 694 ? -20.578 -1.908 32.730 1.00 62.47 694 VAL A C 1
ATOM 5354 O O . VAL A 1 694 ? -20.219 -1.000 31.979 1.00 62.47 694 VAL A O 1
ATOM 5357 N N . PRO A 1 695 ? -21.556 -1.695 33.636 1.00 55.59 695 PRO A N 1
ATOM 5358 C CA . PRO A 1 695 ? -22.255 -0.414 33.764 1.00 55.59 695 PRO A CA 1
ATOM 5359 C C . PRO A 1 695 ? -21.332 0.779 34.073 1.00 55.59 695 PRO A C 1
ATOM 5361 O O . PRO A 1 695 ? -20.276 0.625 34.674 1.00 55.59 695 PRO A O 1
ATOM 5364 N N . ALA A 1 696 ? -21.798 1.983 33.718 1.00 49.06 696 ALA A N 1
ATOM 5365 C CA . ALA A 1 696 ? -21.140 3.296 33.812 1.00 49.06 696 ALA A CA 1
ATOM 5366 C C . ALA A 1 696 ? -20.704 3.744 35.227 1.00 49.06 696 ALA A C 1
ATOM 5368 O O . ALA A 1 696 ? -21.287 4.673 35.786 1.00 49.06 696 ALA A O 1
ATOM 5369 N N . TRP A 1 697 ? -19.726 3.084 35.831 1.00 50.22 697 TRP A N 1
ATOM 5370 C CA . TRP A 1 697 ? -19.123 3.434 37.123 1.00 50.22 697 TRP A CA 1
ATOM 5371 C C . TRP A 1 697 ? -17.599 3.469 36.913 1.00 50.22 697 TRP A C 1
ATOM 5373 O O . TRP A 1 697 ? -17.134 2.818 35.982 1.00 50.22 697 TRP A O 1
ATOM 5383 N N . PRO A 1 698 ? -16.860 4.349 37.611 1.00 52.62 698 PRO A N 1
ATOM 5384 C CA . PRO A 1 698 ? -15.861 5.236 37.006 1.00 52.62 698 PRO A CA 1
ATOM 5385 C C . PRO A 1 698 ? -14.768 4.551 36.168 1.00 52.62 698 PRO A C 1
ATOM 5387 O O . PRO A 1 698 ? -14.419 3.398 36.371 1.00 52.62 698 PRO A O 1
ATOM 5390 N N . THR A 1 699 ? -14.266 5.331 35.211 1.00 51.91 699 THR A N 1
ATOM 5391 C CA . THR A 1 699 ? -13.273 5.065 34.158 1.00 51.91 699 THR A CA 1
ATOM 5392 C C . THR A 1 699 ? -12.288 3.934 34.485 1.00 51.91 699 THR A C 1
ATOM 5394 O O . THR A 1 699 ? -11.334 4.158 35.220 1.00 51.91 699 THR A O 1
ATOM 5397 N N . ILE A 1 700 ? -12.509 2.740 33.910 1.00 54.03 700 ILE A N 1
ATOM 5398 C CA . ILE A 1 700 ? -11.501 1.668 33.903 1.00 54.03 700 ILE A CA 1
ATOM 5399 C C . ILE A 1 700 ? -10.377 2.069 32.943 1.00 54.03 700 ILE A C 1
ATOM 5401 O O . ILE A 1 700 ? -10.654 2.448 31.798 1.00 54.03 700 ILE A O 1
ATOM 5405 N N . ALA A 1 701 ? -9.132 1.982 33.396 1.00 54.91 701 ALA A N 1
ATOM 5406 C CA . ALA A 1 701 ? -7.924 2.262 32.629 1.00 54.91 701 ALA A CA 1
ATOM 5407 C C . ALA A 1 701 ? -7.081 0.992 32.411 1.00 54.91 701 ALA A C 1
ATOM 5409 O O . ALA A 1 701 ? -7.252 -0.013 33.086 1.00 54.91 701 ALA A O 1
ATOM 5410 N N . ALA A 1 702 ? -6.110 1.053 31.496 1.00 49.78 702 ALA A N 1
ATOM 5411 C CA . ALA A 1 702 ? -5.212 -0.068 31.170 1.00 49.78 702 ALA A CA 1
ATOM 5412 C C . ALA A 1 702 ? -4.285 -0.527 32.312 1.00 49.78 702 ALA A C 1
ATOM 5414 O O . ALA A 1 702 ? -3.564 -1.499 32.166 1.00 49.78 702 ALA A O 1
ATOM 5415 N N . GLN A 1 703 ? -4.282 0.185 33.437 1.00 53.75 703 GLN A N 1
ATOM 5416 C CA . GLN A 1 703 ? -3.490 -0.133 34.632 1.00 53.75 703 GLN A CA 1
ATOM 5417 C C . GLN A 1 703 ? -4.303 -0.864 35.715 1.00 53.75 703 GLN A C 1
ATOM 5419 O O . GLN A 1 703 ? -3.782 -1.146 36.793 1.00 53.75 703 GLN A O 1
ATOM 5424 N N . ASP A 1 704 ? -5.583 -1.109 35.444 1.00 63.69 704 ASP A N 1
ATOM 5425 C CA . ASP A 1 704 ? -6.513 -1.790 36.336 1.00 63.69 704 ASP A CA 1
ATOM 5426 C C . ASP A 1 704 ? -6.379 -3.310 36.175 1.00 63.69 704 ASP A C 1
ATOM 5428 O O . ASP A 1 704 ? -5.834 -3.778 35.182 1.00 63.69 704 ASP A O 1
ATOM 5432 N N . GLN A 1 705 ? -6.851 -4.097 37.143 1.00 68.19 705 GLN A N 1
ATOM 5433 C CA . GLN A 1 705 ? -6.741 -5.559 37.097 1.00 68.19 705 GLN A CA 1
ATOM 5434 C C . GLN A 1 705 ? -8.116 -6.216 37.052 1.00 68.19 705 GLN A C 1
ATOM 5436 O O . GLN A 1 705 ? -9.086 -5.754 37.666 1.00 68.19 705 GLN A O 1
ATOM 5441 N N . LEU A 1 706 ? -8.181 -7.323 36.319 1.00 72.12 706 LEU A N 1
ATOM 5442 C CA . LEU A 1 706 ? -9.339 -8.194 36.220 1.00 72.12 706 LEU A CA 1
ATOM 5443 C C . LEU A 1 706 ? -9.013 -9.507 36.932 1.00 72.12 706 LEU A C 1
ATOM 5445 O O . LEU A 1 706 ? -7.904 -10.011 36.833 1.00 72.12 706 LEU A O 1
ATOM 5449 N N . SER A 1 707 ? -9.968 -10.053 37.678 1.00 72.12 707 SER A N 1
ATOM 5450 C CA . SER A 1 707 ? -9.781 -11.310 38.403 1.00 72.12 707 SER A CA 1
ATOM 5451 C C . SER A 1 707 ? -11.093 -12.067 38.523 1.00 72.12 707 SER A C 1
ATOM 5453 O O . SER A 1 707 ? -12.167 -11.467 38.621 1.00 72.12 707 SER A O 1
ATOM 5455 N N . SER A 1 708 ? -11.031 -13.391 38.558 1.00 71.00 708 SER A N 1
ATOM 5456 C CA . SER A 1 708 ? -12.194 -14.249 38.704 1.00 71.00 708 SER A CA 1
ATOM 5457 C C . SER A 1 708 ? -11.922 -15.456 39.600 1.00 71.00 708 SER A C 1
ATOM 5459 O O . SER A 1 708 ? -10.861 -16.069 39.588 1.00 71.00 708 SER A O 1
ATOM 5461 N N . ASP A 1 709 ? -12.933 -15.821 40.386 1.00 62.97 709 ASP A N 1
ATOM 5462 C CA . ASP A 1 709 ? -13.000 -17.086 41.127 1.00 62.97 709 ASP A CA 1
ATOM 5463 C C . ASP A 1 709 ? -14.024 -17.975 40.397 1.00 62.97 709 ASP A C 1
ATOM 5465 O O . ASP A 1 709 ? -15.167 -18.182 40.838 1.00 62.97 709 ASP A O 1
ATOM 5469 N N . GLY A 1 710 ? -13.633 -18.372 39.178 1.00 63.31 710 GLY A N 1
ATOM 5470 C CA . GLY A 1 710 ? -14.472 -19.035 38.177 1.00 63.31 710 GLY A CA 1
ATOM 5471 C C . GLY A 1 710 ? -15.426 -18.091 37.426 1.00 63.31 710 GLY A C 1
ATOM 5472 O O . GLY A 1 710 ? -15.412 -16.879 37.600 1.00 63.31 710 GLY A O 1
ATOM 5473 N N . LEU A 1 711 ? -16.327 -18.651 36.610 1.00 59.75 711 LEU A N 1
ATOM 5474 C CA . LEU A 1 711 ? -17.194 -17.879 35.694 1.00 59.75 711 LEU A CA 1
ATOM 5475 C C . LEU A 1 711 ? -18.238 -16.981 36.377 1.00 59.75 711 LEU A C 1
ATOM 5477 O O . LEU A 1 711 ? -18.880 -16.171 35.718 1.00 59.75 711 LEU A O 1
ATOM 5481 N N . HIS A 1 712 ? -18.472 -17.150 37.679 1.00 66.94 712 HIS A N 1
ATOM 5482 C CA . HIS A 1 712 ? -19.579 -16.483 38.368 1.00 66.94 712 HIS A CA 1
ATOM 5483 C C . HIS A 1 712 ? -19.139 -15.300 39.224 1.00 66.94 712 HIS A C 1
ATOM 5485 O O . HIS A 1 712 ? -19.882 -14.326 39.324 1.00 66.94 712 HIS A O 1
ATOM 5491 N N . ARG A 1 713 ? -17.961 -15.358 39.855 1.00 74.31 713 ARG A N 1
ATOM 5492 C CA . ARG A 1 713 ? -17.477 -14.286 40.732 1.00 74.31 713 ARG A CA 1
ATOM 5493 C C . ARG A 1 713 ? -16.323 -13.569 40.068 1.00 74.31 713 ARG A C 1
ATOM 5495 O O . ARG A 1 713 ? -15.262 -14.155 39.906 1.00 74.31 713 ARG A O 1
ATOM 5502 N N . ILE A 1 714 ? -16.554 -12.312 39.715 1.00 77.12 714 ILE A N 1
ATOM 5503 C CA . ILE A 1 714 ? -15.596 -11.485 38.989 1.00 77.12 714 ILE A CA 1
ATOM 5504 C C . ILE A 1 714 ? -15.302 -10.249 39.823 1.00 77.12 714 ILE A C 1
ATOM 5506 O O . ILE A 1 714 ? -16.207 -9.634 40.392 1.00 77.12 714 ILE A O 1
ATOM 5510 N N . PHE A 1 715 ? -14.032 -9.898 39.883 1.00 75.75 715 PHE A N 1
ATOM 5511 C CA . PHE A 1 715 ? -13.487 -8.751 40.568 1.00 75.75 715 PHE A CA 1
ATOM 5512 C C . PHE A 1 715 ? -12.774 -7.868 39.556 1.00 75.75 715 PHE A C 1
ATOM 5514 O O . PHE A 1 715 ? -12.139 -8.349 38.621 1.00 75.75 715 PHE A O 1
ATOM 5521 N N . LEU A 1 716 ? -12.908 -6.567 39.742 1.00 72.31 716 LEU A N 1
ATOM 5522 C CA . LEU A 1 716 ? -12.271 -5.575 38.900 1.00 72.31 716 LEU A CA 1
ATOM 5523 C C . LEU A 1 716 ? -11.799 -4.434 39.790 1.00 72.31 716 LEU A C 1
ATOM 5525 O O . LEU A 1 716 ? -12.587 -3.877 40.557 1.00 72.31 716 LEU A O 1
ATOM 5529 N N . THR A 1 717 ? -10.532 -4.082 39.694 1.00 68.94 717 THR A N 1
ATOM 5530 C CA . THR A 1 717 ? -9.919 -3.041 40.520 1.00 68.94 717 THR A CA 1
ATOM 5531 C C . THR A 1 717 ? -9.765 -1.729 39.746 1.00 68.94 717 THR A C 1
ATOM 5533 O O . THR A 1 717 ? -9.937 -1.701 38.537 1.00 68.94 717 THR A O 1
ATOM 5536 N N . GLY A 1 718 ? -9.496 -0.614 40.434 1.00 60.81 718 GLY A N 1
ATOM 5537 C CA . GLY A 1 718 ? -9.000 0.620 39.794 1.00 60.81 718 GLY A CA 1
ATOM 5538 C C . GLY A 1 718 ? -10.028 1.685 39.375 1.00 60.81 718 GLY A C 1
ATOM 5539 O O . GLY A 1 718 ? -9.663 2.812 39.041 1.00 60.81 718 GLY A O 1
ATOM 5540 N N . ALA A 1 719 ? -11.322 1.416 39.531 1.00 50.06 719 ALA A N 1
ATOM 5541 C CA . ALA A 1 719 ? -12.383 2.363 39.191 1.00 50.06 719 ALA A CA 1
ATOM 5542 C C . ALA A 1 719 ? -12.465 3.571 40.157 1.00 50.06 719 ALA A C 1
ATOM 5544 O O . ALA A 1 719 ? -13.275 3.510 41.072 1.00 50.06 719 ALA A O 1
ATOM 5545 N N . ALA A 1 720 ? -11.710 4.671 39.958 1.00 48.41 720 ALA A N 1
ATOM 5546 C CA . ALA A 1 720 ? -12.167 6.042 40.293 1.00 48.41 720 ALA A CA 1
ATOM 5547 C C . ALA A 1 720 ? -11.191 7.197 39.955 1.00 48.41 720 ALA A C 1
ATOM 5549 O O . ALA A 1 720 ? -10.130 7.326 40.568 1.00 48.41 720 ALA A O 1
ATOM 5550 N N . ASP A 1 721 ? -11.675 8.165 39.158 1.00 42.69 721 ASP A N 1
ATOM 5551 C CA . ASP A 1 721 ? -11.155 9.549 39.065 1.00 42.69 721 ASP A CA 1
ATOM 5552 C C . ASP A 1 721 ? -11.470 10.404 40.319 1.00 42.69 721 ASP A C 1
ATOM 5554 O O . ASP A 1 721 ? -10.924 11.494 40.499 1.00 42.69 721 ASP A O 1
ATOM 5558 N N . ASN A 1 722 ? -12.357 9.932 41.206 1.00 46.44 722 ASN A N 1
ATOM 5559 C CA . ASN A 1 722 ? -12.770 10.633 42.425 1.00 46.44 722 ASN A CA 1
ATOM 5560 C C . ASN A 1 722 ? -12.173 9.958 43.681 1.00 46.44 722 ASN A C 1
ATOM 5562 O O . ASN A 1 722 ? -12.377 8.758 43.873 1.00 46.44 722 ASN A O 1
ATOM 5566 N N . PRO A 1 723 ? -11.505 10.679 44.601 1.00 40.91 723 PRO A N 1
ATOM 5567 C CA . PRO A 1 723 ? -10.932 10.110 45.831 1.00 40.91 723 PRO A CA 1
ATOM 5568 C C . PRO A 1 723 ? -11.922 9.428 46.807 1.00 40.91 723 PRO A C 1
ATOM 5570 O O . PRO A 1 723 ? -11.478 8.911 47.834 1.00 40.91 723 PRO A O 1
ATOM 5573 N N . HIS A 1 724 ? -13.229 9.384 46.512 1.00 45.75 724 HIS A N 1
ATOM 5574 C CA . HIS A 1 724 ? -14.265 8.829 47.392 1.00 45.75 724 HIS A CA 1
ATOM 5575 C C . HIS A 1 724 ? -15.023 7.590 46.876 1.00 45.75 724 HIS A C 1
ATOM 5577 O O . HIS A 1 724 ? -15.669 6.939 47.693 1.00 45.75 724 HIS A O 1
ATOM 5583 N N . ASP A 1 725 ? -14.923 7.208 45.598 1.00 52.69 725 ASP A N 1
ATOM 5584 C CA . ASP A 1 725 ? -15.954 6.355 44.978 1.00 52.69 725 ASP A CA 1
ATOM 5585 C C . ASP A 1 725 ? -15.444 5.033 44.377 1.00 52.69 725 ASP A C 1
ATOM 5587 O O . ASP A 1 725 ? -15.739 4.730 43.232 1.00 52.69 725 ASP A O 1
ATOM 5591 N N . VAL A 1 726 ? -14.857 4.175 45.224 1.00 53.19 726 VAL A N 1
ATOM 5592 C CA . VAL A 1 726 ? -14.604 2.726 44.993 1.00 53.19 726 VAL A CA 1
ATOM 5593 C C . VAL A 1 726 ? -13.197 2.400 44.458 1.00 53.19 726 VAL A C 1
ATOM 5595 O O . VAL A 1 726 ? -12.595 3.158 43.719 1.00 53.19 726 VAL A O 1
ATOM 5598 N N . LEU A 1 727 ? -12.617 1.292 44.937 1.00 57.16 727 LEU A N 1
ATOM 5599 C CA . LEU A 1 727 ? -11.294 0.771 44.536 1.00 57.16 727 LEU A CA 1
ATOM 5600 C C . LEU A 1 727 ? -11.399 -0.634 43.911 1.00 57.16 727 LEU A C 1
ATOM 5602 O O . LEU A 1 727 ? -10.508 -1.062 43.188 1.00 57.16 727 LEU A O 1
ATOM 5606 N N . LEU A 1 728 ? -12.495 -1.340 44.210 1.00 72.25 728 LEU A N 1
ATOM 5607 C CA . LEU A 1 728 ? -12.752 -2.725 43.842 1.00 72.25 728 LEU A CA 1
ATOM 5608 C C . LEU A 1 728 ? -14.253 -2.918 43.575 1.00 72.25 728 LEU A C 1
ATOM 5610 O O . LEU A 1 728 ? -15.098 -2.663 44.441 1.00 72.25 728 LEU A O 1
ATOM 5614 N N . LEU A 1 729 ? -14.577 -3.376 42.373 1.00 74.50 729 LEU A N 1
ATOM 5615 C CA . LEU A 1 729 ? -15.897 -3.790 41.923 1.00 74.50 729 LEU A CA 1
ATOM 5616 C C . LEU A 1 729 ? -15.998 -5.313 41.945 1.00 74.50 729 LEU A C 1
ATOM 5618 O O . LEU A 1 729 ? -15.026 -6.028 41.712 1.00 74.50 729 LEU A O 1
ATOM 5622 N N . ARG A 1 730 ? -17.203 -5.805 42.230 1.00 77.94 730 ARG A N 1
ATOM 5623 C CA . ARG A 1 730 ? -17.497 -7.230 42.354 1.00 77.94 730 ARG A CA 1
ATOM 5624 C C . ARG A 1 730 ? -18.800 -7.586 41.652 1.00 77.94 730 ARG A C 1
ATOM 5626 O O . ARG A 1 730 ? -19.832 -6.964 41.907 1.00 77.94 730 ARG A O 1
ATOM 5633 N N . SER A 1 731 ? -18.770 -8.653 40.868 1.00 77.94 731 SER A N 1
ATOM 5634 C CA . SER A 1 731 ? -19.935 -9.368 40.352 1.00 77.94 731 SER A CA 1
ATOM 5635 C C . SER A 1 731 ? -19.987 -10.785 40.933 1.00 77.94 731 SER A C 1
ATOM 5637 O O . SER A 1 731 ? -18.961 -11.364 41.285 1.00 77.94 731 SER A O 1
ATOM 5639 N N . VAL A 1 732 ? -21.196 -11.329 41.096 1.00 78.69 732 VAL A N 1
ATOM 5640 C CA . VAL A 1 732 ? -21.443 -12.699 41.601 1.00 78.69 732 VAL A CA 1
ATOM 5641 C C . VAL A 1 732 ? -22.299 -13.546 40.664 1.00 78.69 732 VAL A C 1
ATOM 5643 O O . VAL A 1 732 ? -22.651 -14.676 40.996 1.00 78.69 732 VAL A O 1
ATOM 5646 N N . ASP A 1 733 ? -22.661 -12.975 39.525 1.00 72.44 733 ASP A N 1
ATOM 5647 C CA . ASP A 1 733 ? -23.571 -13.512 38.524 1.00 72.44 733 ASP A CA 1
ATOM 5648 C C . ASP A 1 733 ? -22.939 -13.458 37.127 1.00 72.44 733 ASP A C 1
ATOM 5650 O O . ASP A 1 733 ? -23.628 -13.288 36.132 1.00 72.44 733 ASP A O 1
ATOM 5654 N N . GLY A 1 734 ? -21.613 -13.607 37.047 1.00 69.06 734 GLY A N 1
ATOM 5655 C CA . GLY A 1 734 ? -20.901 -13.692 35.770 1.00 69.06 734 GLY A CA 1
ATOM 5656 C C . GLY A 1 734 ? -20.891 -12.385 34.980 1.00 69.06 734 GLY A C 1
ATOM 5657 O O . GLY A 1 734 ? -20.977 -12.414 33.759 1.00 69.06 734 GLY A O 1
ATOM 5658 N N . ALA A 1 735 ? -20.745 -11.258 35.685 1.00 69.88 735 ALA A N 1
ATOM 5659 C CA . ALA A 1 735 ? -20.740 -9.880 35.185 1.00 69.88 735 ALA A CA 1
ATOM 5660 C C . ALA A 1 735 ? -22.113 -9.280 34.846 1.00 69.88 735 ALA A C 1
ATOM 5662 O O . ALA A 1 735 ? -22.154 -8.123 34.422 1.00 69.88 735 ALA A O 1
ATOM 5663 N N . GLU A 1 736 ? -23.228 -9.981 35.092 1.00 69.88 736 GLU A N 1
ATOM 5664 C CA . GLU A 1 736 ? -24.575 -9.424 34.877 1.00 69.88 736 GLU A CA 1
ATOM 5665 C C . GLU A 1 736 ? -24.873 -8.228 35.797 1.00 69.88 736 GLU A C 1
ATOM 5667 O O . GLU A 1 736 ? -25.508 -7.252 35.381 1.00 69.88 736 GLU A O 1
ATOM 5672 N N . ARG A 1 737 ? -24.419 -8.275 37.056 1.00 74.62 737 ARG A N 1
ATOM 5673 C CA . ARG A 1 737 ? -24.565 -7.188 38.031 1.00 74.62 737 ARG A CA 1
ATOM 5674 C C . ARG A 1 737 ? -23.256 -6.927 38.752 1.00 74.62 737 ARG A C 1
ATOM 5676 O O . ARG A 1 737 ? -22.565 -7.841 39.195 1.00 74.62 737 ARG A O 1
ATOM 5683 N N . TRP A 1 738 ? -22.980 -5.644 38.951 1.00 74.19 738 TRP A N 1
ATOM 5684 C CA . TRP A 1 738 ? -21.792 -5.158 39.639 1.00 74.19 738 TRP A CA 1
ATOM 5685 C C . TRP A 1 738 ? -22.174 -4.390 40.898 1.00 74.19 738 TRP A C 1
ATOM 5687 O O . TRP A 1 738 ? -23.139 -3.623 40.907 1.00 74.19 738 TRP A O 1
ATOM 5697 N N . ALA A 1 739 ? -21.408 -4.596 41.964 1.00 76.12 739 ALA A N 1
ATOM 5698 C CA . ALA A 1 739 ? -21.529 -3.869 43.215 1.00 76.12 739 ALA A CA 1
ATOM 5699 C C . ALA A 1 739 ? -20.140 -3.456 43.725 1.00 76.12 739 ALA A C 1
ATOM 5701 O O . ALA A 1 739 ? -19.183 -4.222 43.579 1.00 76.12 739 ALA A O 1
ATOM 5702 N N . PRO A 1 740 ? -20.012 -2.276 44.350 1.00 74.25 740 PRO A N 1
ATOM 5703 C CA . PRO A 1 740 ? -18.769 -1.879 44.989 1.00 74.25 740 PRO A CA 1
ATOM 5704 C C . PRO A 1 740 ? -18.477 -2.741 46.216 1.00 74.25 740 PRO A C 1
ATOM 5706 O O . PRO A 1 740 ? -19.374 -3.027 47.016 1.00 74.25 740 PRO A O 1
ATOM 5709 N N . ALA A 1 741 ? -17.215 -3.124 46.379 1.00 75.50 741 ALA A N 1
ATOM 5710 C CA . ALA A 1 741 ? -16.740 -3.738 47.607 1.00 75.50 741 ALA A CA 1
ATOM 5711 C C . ALA A 1 741 ? -16.460 -2.657 48.667 1.00 75.50 741 ALA A C 1
ATOM 5713 O O . ALA A 1 741 ? -15.979 -1.564 48.357 1.00 75.50 741 ALA A O 1
ATOM 5714 N N . GLN A 1 742 ? -16.776 -2.946 49.930 1.00 76.88 742 GLN A N 1
ATOM 5715 C CA . GLN A 1 742 ? -16.538 -2.023 51.040 1.00 76.88 742 GLN A CA 1
ATOM 5716 C C . GLN A 1 742 ? -15.139 -2.228 51.619 1.00 76.88 742 GLN A C 1
ATOM 5718 O O . GLN A 1 742 ? -14.777 -3.344 51.984 1.00 76.88 742 GLN A O 1
ATOM 5723 N N . LEU A 1 743 ? -14.378 -1.143 51.769 1.00 77.44 743 LEU A N 1
ATOM 5724 C CA . LEU A 1 743 ? -13.117 -1.150 52.508 1.00 77.44 743 LEU A CA 1
ATOM 5725 C C . LEU A 1 743 ? -13.374 -0.765 53.969 1.00 77.44 743 LEU A C 1
ATOM 5727 O O . LEU A 1 743 ? -13.962 0.279 54.254 1.00 77.44 743 LEU A O 1
ATOM 5731 N N . SER A 1 744 ? -12.923 -1.606 54.895 1.00 81.75 744 SER A N 1
ATOM 5732 C CA . SER A 1 744 ? -13.009 -1.396 56.339 1.00 81.75 744 SER A CA 1
ATOM 5733 C C . SER A 1 744 ? -11.624 -1.138 56.927 1.00 81.75 744 SER A C 1
ATOM 5735 O O . SER A 1 744 ? -10.647 -1.797 56.569 1.00 81.75 744 SER A O 1
ATOM 5737 N N . GLY A 1 745 ? -11.533 -0.174 57.846 1.00 76.44 745 GLY A N 1
ATOM 5738 C CA . GLY A 1 745 ? -10.290 0.131 58.564 1.00 76.44 745 GLY A CA 1
ATOM 5739 C C . GLY A 1 745 ? -9.210 0.844 57.740 1.00 76.44 745 GLY A C 1
ATOM 5740 O O . GLY A 1 745 ? -8.105 1.022 58.240 1.00 76.44 745 GLY A O 1
ATOM 5741 N N . PHE A 1 746 ? -9.518 1.289 56.516 1.00 76.25 746 PHE A N 1
ATOM 5742 C CA . PHE A 1 746 ? -8.592 2.002 55.634 1.00 76.25 746 PHE A CA 1
ATOM 5743 C C . PHE A 1 746 ? -9.166 3.341 55.182 1.00 76.25 746 PHE A C 1
ATOM 5745 O O . PHE A 1 746 ? -10.347 3.443 54.847 1.00 76.25 746 PHE A O 1
ATOM 5752 N N . ARG A 1 747 ? -8.322 4.375 55.144 1.00 71.69 747 ARG A N 1
ATOM 5753 C CA . ARG A 1 747 ? -8.690 5.697 54.635 1.00 71.69 747 ARG A CA 1
ATOM 5754 C C . ARG A 1 747 ? -7.738 6.089 53.516 1.00 71.69 747 ARG A C 1
ATOM 5756 O O . ARG A 1 747 ? -6.565 6.337 53.771 1.00 71.69 747 ARG A O 1
ATOM 5763 N N . ARG A 1 748 ? -8.272 6.182 52.297 1.00 68.06 748 ARG A N 1
ATOM 5764 C CA . ARG A 1 748 ? -7.504 6.532 51.099 1.00 68.06 748 ARG A CA 1
ATOM 5765 C C . ARG A 1 748 ? -6.877 7.934 51.234 1.00 68.06 748 ARG A C 1
ATOM 5767 O O . ARG A 1 748 ? -7.619 8.895 51.464 1.00 68.06 748 ARG A O 1
ATOM 5774 N N . PRO A 1 749 ? -5.552 8.091 51.071 1.00 67.69 749 PRO A N 1
ATOM 5775 C CA . PRO A 1 749 ? -4.914 9.395 50.924 1.00 67.69 749 PRO A CA 1
ATOM 5776 C C . PRO A 1 749 ? -5.319 10.047 49.596 1.00 67.69 749 PRO A C 1
ATOM 5778 O O . PRO A 1 749 ? -5.364 9.385 48.563 1.00 67.69 749 PRO A O 1
ATOM 5781 N N . ALA A 1 750 ? -5.586 11.355 49.608 1.00 60.25 750 ALA A N 1
ATOM 5782 C CA . ALA A 1 750 ? -6.157 12.069 48.458 1.00 60.25 750 ALA A CA 1
ATOM 5783 C C . ALA A 1 750 ? -5.273 12.071 47.193 1.00 60.25 750 ALA A C 1
ATOM 5785 O O . ALA A 1 750 ? -5.797 12.226 46.097 1.00 60.25 750 ALA A O 1
ATOM 5786 N N . ASN A 1 751 ? -3.956 11.886 47.340 1.00 61.94 751 ASN A N 1
ATOM 5787 C CA . ASN A 1 751 ? -2.978 12.022 46.253 1.00 61.94 751 ASN A CA 1
ATOM 5788 C C . ASN A 1 751 ? -2.214 10.722 45.943 1.00 61.94 751 ASN A C 1
ATOM 5790 O O . ASN A 1 751 ? -1.240 10.762 45.194 1.00 61.94 751 ASN A O 1
ATOM 5794 N N . ALA A 1 752 ? -2.615 9.589 46.528 1.00 61.94 752 ALA A N 1
ATOM 5795 C CA . ALA A 1 752 ? -1.941 8.315 46.307 1.00 61.94 752 ALA A CA 1
ATOM 5796 C C . ALA A 1 752 ? -2.557 7.544 45.126 1.00 61.94 752 ALA A C 1
ATOM 5798 O O . ALA A 1 752 ? -3.785 7.423 45.006 1.00 61.94 752 ALA A O 1
ATOM 5799 N N . ARG A 1 753 ? -1.690 7.014 44.259 1.00 64.31 753 ARG A N 1
ATOM 5800 C CA . ARG A 1 753 ? -2.030 6.015 43.240 1.00 64.31 753 ARG A CA 1
ATOM 5801 C C . ARG A 1 753 ? -2.055 4.635 43.886 1.00 64.31 753 ARG A C 1
ATOM 5803 O O . ARG A 1 753 ? -1.300 4.388 44.818 1.00 64.31 753 ARG A O 1
ATOM 5810 N N . PHE A 1 754 ? -2.917 3.756 43.397 1.00 66.06 754 PHE A N 1
ATOM 5811 C CA . PHE A 1 754 ? -3.035 2.389 43.891 1.00 66.06 754 PHE A CA 1
ATOM 5812 C C . PHE A 1 754 ? -2.941 1.441 42.704 1.00 66.06 754 PHE A C 1
ATOM 5814 O O . PHE A 1 754 ? -3.671 1.621 41.734 1.00 66.06 754 PHE A O 1
ATOM 5821 N N . LEU A 1 755 ? -2.039 0.470 42.789 1.00 63.38 755 LEU A N 1
ATOM 5822 C CA . LEU A 1 755 ? -1.919 -0.639 41.850 1.00 63.38 755 LEU A CA 1
ATOM 5823 C C . LEU A 1 755 ? -2.267 -1.904 42.624 1.00 63.38 755 LEU A C 1
ATOM 5825 O O . LEU A 1 755 ? -1.625 -2.220 43.622 1.00 63.38 755 LEU A O 1
ATOM 5829 N N . THR A 1 756 ? -3.327 -2.581 42.230 1.00 65.62 756 THR A N 1
ATOM 5830 C CA . THR A 1 756 ? -3.776 -3.823 42.870 1.00 65.62 756 THR A CA 1
ATOM 5831 C C . THR A 1 756 ? -3.178 -5.019 42.144 1.00 65.62 756 THR A C 1
ATOM 5833 O O . THR A 1 756 ? -2.940 -4.919 40.944 1.00 65.62 756 THR A O 1
ATOM 5836 N N . ALA A 1 757 ? -3.013 -6.143 42.826 1.00 68.06 757 ALA A N 1
ATOM 5837 C CA . ALA A 1 757 ? -2.785 -7.436 42.187 1.00 68.06 757 ALA A CA 1
ATOM 5838 C C . ALA A 1 757 ? -4.102 -8.228 42.067 1.00 68.06 757 ALA A C 1
ATOM 5840 O O . ALA A 1 757 ? -5.159 -7.765 42.497 1.00 68.06 757 ALA A O 1
ATOM 5841 N N . THR A 1 758 ? -4.046 -9.423 41.482 1.00 71.38 758 THR A N 1
ATOM 5842 C CA . THR A 1 758 ? -5.177 -10.359 41.411 1.00 71.38 758 THR A CA 1
ATOM 5843 C C . THR A 1 758 ? -5.473 -10.926 42.808 1.00 71.38 758 THR A C 1
ATOM 5845 O O . THR A 1 758 ? -4.595 -11.562 43.394 1.00 71.38 758 THR A O 1
ATOM 5848 N N . PRO A 1 759 ? -6.682 -10.739 43.377 1.00 76.81 759 PRO A N 1
ATOM 5849 C CA . PRO A 1 759 ? -7.019 -11.306 44.678 1.00 76.81 759 PRO A CA 1
ATOM 5850 C C . PRO A 1 759 ? -6.926 -12.833 44.679 1.00 76.81 759 PRO A C 1
ATOM 5852 O O . PRO A 1 759 ? -7.487 -13.507 43.814 1.00 76.81 759 PRO A O 1
ATOM 5855 N N . THR A 1 760 ? -6.291 -13.391 45.704 1.00 76.94 760 THR A N 1
ATOM 5856 C CA . THR A 1 760 ? -6.164 -14.838 45.896 1.00 76.94 760 THR A CA 1
ATOM 5857 C C . THR A 1 760 ? -7.131 -15.334 46.966 1.00 76.94 760 THR A C 1
ATOM 5859 O O . THR A 1 760 ? -7.480 -14.620 47.909 1.00 76.94 760 THR A O 1
ATOM 5862 N N . TRP A 1 761 ? -7.590 -16.578 46.834 1.00 76.94 761 TRP A N 1
ATOM 5863 C CA . TRP A 1 761 ? -8.676 -17.126 47.650 1.00 76.94 761 TRP A CA 1
ATOM 5864 C C . TRP A 1 761 ? -8.272 -18.441 48.309 1.00 76.94 761 TRP A C 1
ATOM 5866 O O . TRP A 1 761 ? -7.735 -19.328 47.654 1.00 76.94 761 TRP A O 1
ATOM 5876 N N . SER A 1 762 ? -8.575 -18.592 49.601 1.00 79.75 762 SER A N 1
ATOM 5877 C CA . SER A 1 762 ? -8.452 -19.884 50.299 1.00 79.75 762 SER A CA 1
ATOM 5878 C C . SER A 1 762 ? -9.730 -20.707 50.152 1.00 79.75 762 SER A C 1
ATOM 5880 O O . SER A 1 762 ? -9.724 -21.930 50.263 1.00 79.75 762 SER A O 1
ATOM 5882 N N . ASN A 1 763 ? -10.869 -20.027 49.997 1.00 77.62 763 ASN A N 1
ATOM 5883 C CA . ASN A 1 763 ? -12.184 -20.614 49.763 1.00 77.62 763 ASN A CA 1
ATOM 5884 C C . ASN A 1 763 ? -13.157 -19.535 49.265 1.00 77.62 763 ASN A C 1
ATOM 5886 O O . ASN A 1 763 ? -12.818 -18.360 49.173 1.00 77.62 763 ASN A O 1
ATOM 5890 N N . SER A 1 764 ? -14.420 -19.907 49.044 1.00 74.31 764 SER A N 1
ATOM 5891 C CA . SER A 1 764 ? -15.452 -19.001 48.522 1.00 74.31 764 SER A CA 1
ATOM 5892 C C . SER A 1 764 ? -15.794 -17.795 49.416 1.00 74.31 764 SER A C 1
ATOM 5894 O O . SER A 1 764 ? -16.648 -16.981 49.057 1.00 74.31 764 SER A O 1
ATOM 5896 N N . ARG A 1 765 ? -15.234 -17.718 50.629 1.00 80.88 765 ARG A N 1
ATOM 5897 C CA . ARG A 1 765 ? -15.464 -16.635 51.593 1.00 80.88 765 ARG A CA 1
ATOM 5898 C C . ARG A 1 765 ? -14.189 -15.890 51.967 1.00 80.88 765 ARG A C 1
ATOM 5900 O O . ARG A 1 765 ? -14.268 -14.687 52.191 1.00 80.88 765 ARG A O 1
ATOM 5907 N N . GLN A 1 766 ? -13.065 -16.589 52.065 1.00 84.75 766 GLN A N 1
ATOM 5908 C CA . GLN A 1 766 ? -11.804 -16.040 52.543 1.00 84.75 766 GLN A CA 1
ATOM 5909 C C . GLN A 1 766 ? -10.841 -15.777 51.394 1.00 84.75 766 GLN A C 1
ATOM 5911 O O . GLN A 1 766 ? -10.528 -16.696 50.637 1.00 84.75 766 GLN A O 1
ATOM 5916 N N . GLY A 1 767 ? -10.355 -14.542 51.308 1.00 83.88 767 GLY A N 1
ATOM 5917 C CA . GLY A 1 767 ? -9.399 -14.119 50.291 1.00 83.88 767 GLY A CA 1
ATOM 5918 C C . GLY A 1 767 ? -8.507 -12.982 50.770 1.00 83.88 767 GLY A C 1
ATOM 5919 O O . GLY A 1 767 ? -8.801 -12.333 51.781 1.00 83.88 767 GLY A O 1
ATOM 5920 N N . VAL A 1 768 ? -7.416 -12.774 50.045 1.00 84.62 768 VAL A N 1
ATOM 5921 C CA . VAL A 1 768 ? -6.406 -11.746 50.291 1.00 84.62 768 VAL A CA 1
ATOM 5922 C C . VAL A 1 768 ? -6.162 -10.982 48.997 1.00 84.62 768 VAL A C 1
ATOM 5924 O O . VAL A 1 768 ? -6.104 -11.575 47.925 1.00 84.62 768 VAL A O 1
ATOM 5927 N N . ASP A 1 769 ? -6.037 -9.667 49.108 1.00 80.88 769 ASP A N 1
ATOM 5928 C CA . ASP A 1 769 ? -5.686 -8.773 48.011 1.00 80.88 769 ASP A CA 1
ATOM 5929 C C . ASP A 1 769 ? -4.523 -7.877 48.451 1.00 80.88 769 ASP A C 1
ATOM 5931 O O . ASP A 1 769 ? -4.499 -7.370 49.582 1.00 80.88 769 ASP A O 1
ATOM 5935 N N . MET A 1 770 ? -3.549 -7.712 47.560 1.00 80.19 770 MET A N 1
ATOM 5936 C CA . MET A 1 770 ? -2.358 -6.900 47.776 1.00 80.19 770 MET A CA 1
ATOM 5937 C C . MET A 1 770 ? -2.446 -5.642 46.930 1.00 80.19 770 MET A C 1
ATOM 5939 O O . MET A 1 770 ? -2.626 -5.695 45.714 1.00 80.19 770 MET A O 1
ATOM 5943 N N . VAL A 1 771 ? -2.256 -4.495 47.575 1.00 76.25 771 VAL A N 1
ATOM 5944 C CA . VAL A 1 771 ? -2.358 -3.194 46.922 1.00 76.25 771 VAL A CA 1
ATOM 5945 C C . VAL A 1 771 ? -1.093 -2.388 47.162 1.00 76.25 771 VAL A C 1
ATOM 5947 O O . VAL A 1 771 ? -0.713 -2.113 48.297 1.00 76.25 771 VAL A O 1
ATOM 5950 N N . LEU A 1 772 ? -0.447 -1.966 46.086 1.00 73.56 772 LEU A N 1
ATOM 5951 C CA . LEU A 1 772 ? 0.674 -1.044 46.108 1.00 73.56 772 LEU A CA 1
ATOM 5952 C C . LEU A 1 772 ? 0.157 0.401 46.077 1.00 73.56 772 LEU A C 1
ATOM 5954 O O . LEU A 1 772 ? -0.327 0.882 45.057 1.00 73.56 772 LEU A O 1
ATOM 5958 N N . GLU A 1 773 ? 0.276 1.105 47.197 1.00 73.75 773 GLU A N 1
ATOM 5959 C CA . GLU A 1 773 ? 0.047 2.547 47.311 1.00 73.75 773 GLU A CA 1
ATOM 5960 C C . GLU A 1 773 ? 1.304 3.313 46.873 1.00 73.75 773 GLU A C 1
ATOM 5962 O O . GLU A 1 773 ? 2.404 2.980 47.307 1.00 73.75 773 GLU A O 1
ATOM 5967 N N . GLN A 1 774 ? 1.166 4.360 46.060 1.00 68.00 774 GLN A N 1
ATOM 5968 C CA . GLN A 1 774 ? 2.264 5.215 45.602 1.00 68.00 774 GLN A CA 1
ATOM 5969 C C . GLN A 1 774 ? 1.906 6.696 45.759 1.00 68.00 774 GLN A C 1
ATOM 5971 O O . GLN A 1 774 ? 0.961 7.179 45.134 1.00 68.00 774 GLN A O 1
ATOM 5976 N N . ASP A 1 775 ? 2.682 7.451 46.535 1.00 62.41 775 ASP A N 1
ATOM 5977 C CA . ASP A 1 775 ? 2.442 8.887 46.780 1.00 62.41 775 ASP A CA 1
ATOM 5978 C C . ASP A 1 775 ? 3.390 9.821 45.997 1.00 62.41 775 ASP A C 1
ATOM 5980 O O . ASP A 1 775 ? 3.482 11.018 46.270 1.00 62.41 775 ASP A O 1
ATOM 5984 N N . GLY A 1 776 ? 4.093 9.275 44.997 1.00 58.75 776 GLY A N 1
ATOM 5985 C CA . GLY A 1 776 ? 5.077 9.984 44.171 1.00 58.75 776 GLY A CA 1
ATOM 5986 C C . GLY A 1 776 ? 6.459 10.131 44.817 1.00 58.75 776 GLY A C 1
ATOM 5987 O O . GLY A 1 776 ? 7.423 10.446 44.117 1.00 58.75 776 GLY A O 1
ATOM 5988 N N . THR A 1 777 ? 6.584 9.864 46.120 1.00 59.06 777 THR A N 1
ATOM 5989 C CA . THR A 1 777 ? 7.865 9.873 46.846 1.00 59.06 777 THR A CA 1
ATOM 5990 C C . THR A 1 777 ? 8.226 8.521 47.446 1.00 59.06 777 THR A C 1
ATOM 5992 O O . THR A 1 777 ? 9.408 8.187 47.463 1.00 59.06 777 THR A O 1
ATOM 5995 N N . ALA A 1 778 ? 7.230 7.729 47.840 1.00 61.44 778 ALA A N 1
ATOM 5996 C CA . ALA A 1 778 ? 7.371 6.379 48.360 1.00 61.44 778 ALA A CA 1
ATOM 5997 C C . ALA A 1 778 ? 6.279 5.465 47.783 1.00 61.44 778 ALA A C 1
ATOM 5999 O O . ALA A 1 778 ? 5.197 5.920 47.398 1.00 61.44 778 ALA A O 1
ATOM 6000 N N . ALA A 1 779 ? 6.564 4.163 47.751 1.00 65.62 779 ALA A N 1
ATOM 6001 C CA . ALA A 1 779 ? 5.538 3.142 47.586 1.00 65.62 779 ALA A CA 1
ATOM 6002 C C . ALA A 1 779 ? 5.333 2.373 48.904 1.00 65.62 779 ALA A C 1
ATOM 6004 O O . ALA A 1 779 ? 6.248 2.283 49.729 1.00 65.62 779 ALA A O 1
ATOM 6005 N N . LYS A 1 780 ? 4.137 1.826 49.128 1.00 72.56 780 LYS A N 1
ATOM 6006 C CA . LYS A 1 780 ? 3.792 0.995 50.292 1.00 72.56 780 LYS A CA 1
ATOM 6007 C C . LYS A 1 780 ? 2.947 -0.188 49.848 1.00 72.56 780 LYS A C 1
ATOM 6009 O O . LYS A 1 780 ? 1.998 -0.012 49.097 1.00 72.56 780 LYS A O 1
ATOM 6014 N N . LEU A 1 781 ? 3.285 -1.381 50.330 1.00 76.19 781 LEU A N 1
ATOM 6015 C CA . LEU A 1 781 ? 2.490 -2.580 50.090 1.00 76.19 781 LEU A CA 1
ATOM 6016 C C . LEU A 1 781 ? 1.460 -2.740 51.212 1.00 76.19 781 LEU A C 1
ATOM 6018 O O . LEU A 1 781 ? 1.826 -2.897 52.379 1.00 76.19 781 LEU A O 1
ATOM 6022 N N . LEU A 1 782 ? 0.189 -2.694 50.841 1.00 78.00 782 LEU A N 1
ATOM 6023 C CA . LEU A 1 782 ? -0.971 -2.846 51.705 1.00 78.00 782 LEU A CA 1
ATOM 6024 C C . LEU A 1 782 ? -1.572 -4.238 51.498 1.00 78.00 782 LEU A C 1
ATOM 6026 O O . LEU A 1 782 ? -1.690 -4.689 50.363 1.00 78.00 782 LEU A O 1
ATOM 6030 N N . SER A 1 783 ? -1.989 -4.890 52.583 1.00 82.19 783 SER A N 1
ATOM 6031 C CA . SER A 1 783 ? -2.718 -6.162 52.531 1.00 82.19 783 SER A CA 1
ATOM 6032 C C . SER A 1 783 ? -4.156 -5.956 52.996 1.00 82.19 783 SER A C 1
ATOM 6034 O O . SER A 1 783 ? -4.414 -5.304 54.017 1.00 82.19 783 SER A O 1
ATOM 6036 N N . PHE A 1 784 ? -5.101 -6.508 52.244 1.00 83.06 784 PHE A N 1
ATOM 6037 C CA . PHE A 1 784 ? -6.518 -6.533 52.571 1.00 83.06 784 PHE A CA 1
ATOM 6038 C C . PHE A 1 784 ? -6.996 -7.976 52.628 1.00 83.06 784 PHE A C 1
ATOM 6040 O O . PHE A 1 784 ? -6.658 -8.787 51.775 1.00 83.06 784 PHE A O 1
ATOM 6047 N N . THR A 1 785 ? -7.829 -8.295 53.615 1.00 87.00 785 THR A N 1
ATOM 6048 C CA . THR A 1 785 ? -8.433 -9.626 53.736 1.00 87.00 785 THR A CA 1
ATOM 6049 C C . THR A 1 785 ? -9.946 -9.536 53.711 1.00 87.00 785 THR A C 1
ATOM 6051 O O . THR A 1 785 ? -10.545 -8.573 54.192 1.00 87.00 785 THR A O 1
ATOM 6054 N N . THR A 1 786 ? -10.589 -10.561 53.174 1.00 86.75 786 THR A N 1
ATOM 6055 C CA . THR A 1 786 ? -12.039 -10.719 53.225 1.00 86.75 786 THR A CA 1
ATOM 6056 C C . THR A 1 786 ? -12.393 -12.062 53.846 1.00 86.75 786 THR A C 1
ATOM 6058 O O . THR A 1 786 ? -11.630 -13.020 53.758 1.00 86.75 786 THR A O 1
ATOM 6061 N N . VAL A 1 787 ? -13.550 -12.126 54.503 1.00 88.38 787 VAL A N 1
ATOM 6062 C CA . VAL A 1 787 ? -14.124 -13.357 55.080 1.00 88.38 787 VAL A CA 1
ATOM 6063 C C . VAL A 1 787 ? -15.576 -13.579 54.644 1.00 88.38 787 VAL A C 1
ATOM 6065 O O . VAL A 1 787 ? -16.242 -14.502 55.118 1.00 88.38 787 VAL A O 1
ATOM 6068 N N . ASP A 1 788 ? -16.092 -12.726 53.758 1.00 85.44 788 ASP A N 1
ATOM 6069 C CA . ASP A 1 788 ? -17.479 -12.727 53.290 1.00 85.44 788 ASP A CA 1
ATOM 6070 C C . ASP A 1 788 ? -17.599 -12.809 51.759 1.00 85.44 788 ASP A C 1
ATOM 6072 O O . ASP A 1 788 ? -18.635 -12.474 51.174 1.00 85.44 788 ASP A O 1
ATOM 6076 N N . GLY A 1 789 ? -16.548 -13.318 51.114 1.00 78.19 789 GLY A N 1
ATOM 6077 C CA . GLY A 1 789 ? -16.498 -13.528 49.672 1.00 78.19 789 GLY A CA 1
ATOM 6078 C C . GLY A 1 789 ? -16.269 -12.233 48.901 1.00 78.19 789 GLY A C 1
ATOM 6079 O O . GLY A 1 789 ? -16.797 -12.103 47.793 1.00 78.19 789 GLY A O 1
ATOM 6080 N N . GLY A 1 790 ? -15.553 -11.276 49.498 1.00 79.38 790 GLY A N 1
ATOM 6081 C CA . GLY A 1 790 ? -15.137 -10.020 48.875 1.00 79.38 790 GLY A CA 1
ATOM 6082 C C . GLY A 1 790 ? -16.163 -8.896 48.950 1.00 79.38 790 GLY A C 1
ATOM 6083 O O . GLY A 1 790 ? -16.091 -7.968 48.148 1.00 79.38 790 GLY A O 1
ATOM 6084 N N . ARG A 1 791 ? -17.148 -8.975 49.857 1.00 82.44 791 ARG A N 1
ATOM 6085 C CA . ARG A 1 791 ? -18.093 -7.868 50.084 1.00 82.44 791 ARG A CA 1
ATOM 6086 C C . ARG A 1 791 ? -17.463 -6.795 50.961 1.00 82.44 791 ARG A C 1
ATOM 6088 O O . ARG A 1 791 ? -17.608 -5.613 50.655 1.00 82.44 791 ARG A O 1
ATOM 6095 N N . ILE A 1 792 ? -16.766 -7.214 52.014 1.00 84.88 792 ILE A N 1
ATOM 6096 C CA . ILE A 1 792 ? -16.005 -6.348 52.907 1.00 84.88 792 ILE A CA 1
ATOM 6097 C C . ILE A 1 792 ? -14.546 -6.804 52.894 1.00 84.88 792 ILE A C 1
ATOM 6099 O O . ILE A 1 792 ? -14.239 -7.972 53.149 1.00 84.88 792 ILE A O 1
ATOM 6103 N N . TRP A 1 793 ? -13.655 -5.856 52.627 1.00 85.31 793 TRP A N 1
ATOM 6104 C CA . TRP A 1 793 ? -12.207 -6.016 52.661 1.00 85.31 793 TRP A CA 1
ATOM 6105 C C . TRP A 1 793 ? -11.641 -5.218 53.832 1.00 85.31 793 TRP A C 1
ATOM 6107 O O . TRP A 1 793 ? -11.829 -4.006 53.927 1.00 85.31 793 TRP A O 1
ATOM 6117 N N . SER A 1 794 ? -10.982 -5.908 54.756 1.00 87.06 794 SER A N 1
ATOM 6118 C CA . SER A 1 794 ? -10.435 -5.349 55.989 1.00 87.06 794 SER A CA 1
ATOM 6119 C C . SER A 1 794 ? -8.927 -5.184 55.869 1.00 87.06 794 SER A C 1
ATOM 6121 O O . SER A 1 794 ? -8.202 -6.157 55.642 1.00 87.06 794 SER A O 1
ATOM 6123 N N . PHE A 1 795 ? -8.458 -3.953 56.046 1.00 84.81 795 PHE A N 1
ATOM 6124 C CA . PHE A 1 795 ? -7.038 -3.622 55.988 1.00 84.81 795 PHE A CA 1
ATOM 6125 C C . PHE A 1 795 ? -6.232 -4.289 57.108 1.00 84.81 795 PHE A C 1
ATOM 6127 O O . PHE A 1 795 ? -6.647 -4.290 58.270 1.00 84.81 795 PHE A O 1
ATOM 6134 N N . GLN A 1 796 ? -5.073 -4.841 56.749 1.00 81.31 796 GLN A N 1
ATOM 6135 C CA . GLN A 1 796 ? -4.117 -5.446 57.671 1.00 81.31 796 GLN A CA 1
ATOM 6136 C C . GLN A 1 796 ? -2.993 -4.451 57.972 1.00 81.31 796 GLN A C 1
ATOM 6138 O O . GLN A 1 796 ? -2.261 -4.022 57.086 1.00 81.31 796 GLN A O 1
ATOM 6143 N N . ASN A 1 797 ? -2.849 -4.084 59.244 1.00 60.78 797 ASN A N 1
ATOM 6144 C CA . ASN A 1 797 ? -2.024 -2.952 59.678 1.00 60.78 797 ASN A CA 1
ATOM 6145 C C . ASN A 1 797 ? -0.508 -3.250 59.759 1.00 60.78 797 ASN A C 1
ATOM 6147 O O . ASN A 1 797 ? 0.236 -2.418 60.270 1.00 60.78 797 ASN A O 1
ATOM 6151 N N . ALA A 1 798 ? -0.040 -4.427 59.325 1.00 56.16 798 ALA A N 1
ATOM 6152 C CA . ALA A 1 798 ? 1.362 -4.826 59.449 1.00 56.16 798 ALA A CA 1
ATOM 6153 C C . ALA A 1 798 ? 1.809 -5.723 58.286 1.00 56.16 798 ALA A C 1
ATOM 6155 O O . ALA A 1 798 ? 1.407 -6.877 58.212 1.00 56.16 798 ALA A O 1
ATOM 6156 N N . THR A 1 799 ? 2.667 -5.182 57.422 1.00 61.75 799 THR A N 1
ATOM 6157 C CA . THR A 1 799 ? 3.511 -5.890 56.449 1.00 61.75 799 THR A CA 1
ATOM 6158 C C . THR A 1 799 ? 4.948 -5.710 56.939 1.00 61.75 799 THR A C 1
ATOM 6160 O O . THR A 1 799 ? 5.505 -4.630 56.765 1.00 61.75 799 THR A O 1
ATOM 6163 N N . THR A 1 800 ? 5.568 -6.697 57.592 1.00 62.78 800 THR A N 1
ATOM 6164 C CA . THR A 1 800 ? 7.002 -6.607 57.950 1.00 62.78 800 THR A CA 1
ATOM 6165 C C . THR A 1 800 ? 7.870 -7.283 56.889 1.00 62.78 800 THR A C 1
ATOM 6167 O O . THR A 1 800 ? 7.609 -8.418 56.496 1.00 62.78 800 THR A O 1
ATOM 6170 N N . TRP A 1 801 ? 8.932 -6.616 56.419 1.00 68.38 801 TRP A N 1
ATOM 6171 C CA . TRP A 1 801 ? 9.964 -7.254 55.582 1.00 68.38 801 TRP A CA 1
ATOM 6172 C C . TRP A 1 801 ? 11.082 -7.762 56.503 1.00 68.38 801 TRP A C 1
ATOM 6174 O O . TRP A 1 801 ? 11.989 -7.012 56.877 1.00 68.38 801 TRP A O 1
ATOM 6184 N N . GLY A 1 802 ? 11.011 -9.025 56.928 1.00 66.69 802 GLY A N 1
ATOM 6185 C CA . GLY A 1 802 ? 11.892 -9.556 57.971 1.00 66.69 802 GLY A CA 1
ATOM 6186 C C . GLY A 1 802 ? 11.675 -8.857 59.322 1.00 66.69 802 GLY A C 1
ATOM 6187 O O . GLY A 1 802 ? 10.595 -8.938 59.896 1.00 66.69 802 GLY A O 1
ATOM 6188 N N . SER A 1 803 ? 12.707 -8.186 59.852 1.00 55.28 803 SER A N 1
ATOM 6189 C CA . SER A 1 803 ? 12.670 -7.479 61.148 1.00 55.28 803 SER A CA 1
ATOM 6190 C C . SER A 1 803 ? 12.480 -5.956 61.054 1.00 55.28 803 SER A C 1
ATOM 6192 O O . SER A 1 803 ? 12.548 -5.283 62.082 1.00 55.28 803 SER A O 1
ATOM 6194 N N . GLN A 1 804 ? 12.280 -5.396 59.855 1.00 56.62 804 GLN A N 1
ATOM 6195 C CA . GLN A 1 804 ? 12.120 -3.950 59.646 1.00 56.62 804 GLN A CA 1
ATOM 6196 C C . GLN A 1 804 ? 10.652 -3.555 59.415 1.00 56.62 804 GLN A C 1
ATOM 6198 O O . GLN A 1 804 ? 9.959 -4.189 58.617 1.00 56.62 804 GLN A O 1
ATOM 6203 N N . ASP A 1 805 ? 10.219 -2.480 60.085 1.00 53.53 805 ASP A N 1
ATOM 6204 C CA . ASP A 1 805 ? 8.951 -1.779 59.837 1.00 53.53 805 ASP A CA 1
ATOM 6205 C C . ASP A 1 805 ? 9.023 -0.975 58.528 1.00 53.53 805 ASP A C 1
ATOM 6207 O O . ASP A 1 805 ? 10.059 -0.399 58.183 1.00 53.53 805 ASP A O 1
ATOM 6211 N N . VAL A 1 806 ? 7.928 -0.963 57.770 1.00 52.56 806 VAL A N 1
ATOM 6212 C CA . VAL A 1 806 ? 7.957 -0.717 56.323 1.00 52.56 806 VAL A CA 1
ATOM 6213 C C . VAL A 1 806 ? 7.263 0.590 55.968 1.00 52.56 806 VAL A C 1
ATOM 6215 O O . VAL A 1 806 ? 6.045 0.648 55.831 1.00 52.56 806 VAL A O 1
ATOM 6218 N N . SER A 1 807 ? 8.045 1.644 55.741 1.00 50.25 807 SER A N 1
ATOM 6219 C CA . SER A 1 807 ? 7.522 2.877 55.139 1.00 50.25 807 SER A CA 1
ATOM 6220 C C . SER A 1 807 ? 8.420 3.509 54.072 1.00 50.25 807 SER A C 1
ATOM 6222 O O . SER A 1 807 ? 8.193 4.661 53.734 1.00 50.25 807 SER A O 1
ATOM 6224 N N . ASP A 1 808 ? 9.388 2.776 53.511 1.00 54.12 808 ASP A N 1
ATOM 6225 C CA . ASP A 1 808 ? 10.260 3.276 52.434 1.00 54.12 808 ASP A CA 1
ATOM 6226 C C . ASP A 1 808 ? 10.530 2.190 51.372 1.00 54.12 808 ASP A C 1
ATOM 6228 O O . ASP A 1 808 ? 11.526 1.451 51.395 1.00 54.12 808 ASP A O 1
ATOM 6232 N N . ILE A 1 809 ? 9.614 2.062 50.408 1.00 57.25 809 ILE A N 1
ATOM 6233 C CA . ILE A 1 809 ? 9.874 1.365 49.138 1.00 57.25 809 ILE A CA 1
ATOM 6234 C C . ILE A 1 809 ? 10.465 2.404 48.189 1.00 57.25 809 ILE A C 1
ATOM 6236 O O . ILE A 1 809 ? 9.810 2.888 47.268 1.00 57.25 809 ILE A O 1
ATOM 6240 N N . ASP A 1 810 ? 11.694 2.814 48.488 1.00 53.25 810 ASP A N 1
ATOM 6241 C CA . ASP A 1 810 ? 12.330 3.952 47.839 1.00 53.25 810 ASP A CA 1
ATOM 6242 C C . ASP A 1 810 ? 12.724 3.588 46.386 1.00 53.25 810 ASP A C 1
ATOM 6244 O O . ASP A 1 810 ? 13.849 3.176 46.081 1.00 53.25 810 ASP A O 1
ATOM 6248 N N . LYS A 1 811 ? 11.729 3.789 45.505 1.00 53.84 811 LYS A N 1
ATOM 6249 C CA . LYS A 1 811 ? 11.813 4.180 44.084 1.00 53.84 811 LYS A CA 1
ATOM 6250 C C . LYS A 1 811 ? 11.840 3.067 43.011 1.00 53.84 811 LYS A C 1
ATOM 6252 O O . LYS A 1 811 ? 12.584 3.203 42.043 1.00 53.84 811 LYS A O 1
ATOM 6257 N N . GLU A 1 812 ? 10.955 2.062 43.160 1.00 59.16 812 GLU A N 1
ATOM 6258 C CA . GLU A 1 812 ? 10.448 1.099 42.129 1.00 59.16 812 GLU A CA 1
ATOM 6259 C C . GLU A 1 812 ? 11.466 0.163 41.427 1.00 59.16 812 GLU A C 1
ATOM 6261 O O . GLU A 1 812 ? 12.649 0.304 41.708 1.00 59.16 812 GLU A O 1
ATOM 6266 N N . PRO A 1 813 ? 11.079 -0.824 40.571 1.00 56.66 813 PRO A N 1
ATOM 6267 C CA . PRO A 1 813 ? 9.759 -1.441 40.420 1.00 56.66 813 PRO A CA 1
ATOM 6268 C C . PRO A 1 813 ? 9.594 -2.663 41.333 1.00 56.66 813 PRO A C 1
ATOM 6270 O O . PRO A 1 813 ? 10.550 -3.384 41.641 1.00 56.66 813 PRO A O 1
ATOM 6273 N N . VAL A 1 814 ? 8.357 -2.842 41.787 1.00 71.31 814 VAL A N 1
ATOM 6274 C CA . VAL A 1 814 ? 7.914 -3.978 42.588 1.00 71.31 814 VAL A CA 1
ATOM 6275 C C . VAL A 1 814 ? 7.011 -4.841 41.716 1.00 71.31 814 VAL A C 1
ATOM 6277 O O . VAL A 1 814 ? 6.005 -4.337 41.233 1.00 71.31 814 VAL A O 1
ATOM 6280 N N . LEU A 1 815 ? 7.384 -6.105 41.505 1.00 79.38 815 LEU A N 1
ATOM 6281 C CA . LEU A 1 815 ? 6.525 -7.110 40.863 1.00 79.38 815 LEU A CA 1
ATOM 6282 C C . LEU A 1 815 ? 5.874 -7.942 41.962 1.00 79.38 815 LEU A C 1
ATOM 6284 O O . LEU A 1 815 ? 6.560 -8.269 42.930 1.00 79.38 815 LEU A O 1
ATOM 6288 N N . LEU A 1 816 ? 4.591 -8.255 41.831 1.00 79.94 816 LEU A N 1
ATOM 6289 C CA . LEU A 1 816 ? 3.794 -8.965 42.830 1.00 79.94 816 LEU A CA 1
ATOM 6290 C C . LEU A 1 816 ? 3.021 -10.074 42.142 1.00 79.94 816 LEU A C 1
ATOM 6292 O O . LEU A 1 816 ? 2.458 -9.840 41.078 1.00 79.94 816 LEU A O 1
ATOM 6296 N N . ASP A 1 817 ? 2.979 -11.235 42.776 1.00 82.38 817 ASP A N 1
ATOM 6297 C CA . ASP A 1 817 ? 2.163 -12.347 42.318 1.00 82.38 817 ASP A CA 1
ATOM 6298 C C . ASP A 1 817 ? 1.719 -13.229 43.496 1.00 82.38 817 ASP A C 1
ATOM 6300 O O . ASP A 1 817 ? 2.397 -13.288 44.528 1.00 82.38 817 ASP A O 1
ATOM 6304 N N . GLY A 1 818 ? 0.560 -13.869 43.371 1.00 79.31 818 GLY A N 1
ATOM 6305 C CA . GLY A 1 818 ? -0.077 -14.635 44.437 1.00 79.31 818 GLY A CA 1
ATOM 6306 C C . GLY A 1 818 ? -0.498 -16.024 43.971 1.00 79.31 818 GLY A C 1
ATOM 6307 O O . GLY A 1 818 ? -1.330 -16.157 43.083 1.00 79.31 818 GLY A O 1
ATOM 6308 N N . VAL A 1 819 ? -0.008 -17.062 44.652 1.00 78.56 819 VAL A N 1
ATOM 6309 C CA . VAL A 1 819 ? -0.358 -18.466 44.354 1.00 78.56 819 VAL A CA 1
ATOM 6310 C C . VAL A 1 819 ? -1.584 -18.907 45.152 1.00 78.56 819 VAL A C 1
ATOM 6312 O O . VAL A 1 819 ? -2.422 -19.680 44.691 1.00 78.56 819 VAL A O 1
ATOM 6315 N N . HIS A 1 820 ? -1.685 -18.432 46.393 1.00 79.56 820 HIS A N 1
ATOM 6316 C CA . HIS A 1 820 ? -2.740 -18.779 47.340 1.00 79.56 820 HIS A CA 1
ATOM 6317 C C . HIS A 1 820 ? -2.963 -17.603 48.300 1.00 79.56 820 HIS A C 1
ATOM 6319 O O . HIS A 1 820 ? -2.079 -16.771 48.472 1.00 79.56 820 HIS A O 1
ATOM 6325 N N . ALA A 1 821 ? -4.105 -17.540 48.993 1.00 79.56 821 ALA A N 1
ATOM 6326 C CA . ALA A 1 821 ? -4.409 -16.413 49.891 1.00 79.56 821 ALA A CA 1
ATOM 6327 C C . ALA A 1 821 ? -3.338 -16.178 50.967 1.00 79.56 821 ALA A C 1
ATOM 6329 O O . ALA A 1 821 ? -3.118 -15.057 51.415 1.00 79.56 821 ALA A O 1
ATOM 6330 N N . GLU A 1 822 ? -2.649 -17.242 51.370 1.00 84.19 822 GLU A N 1
ATOM 6331 C CA . GLU A 1 822 ? -1.552 -17.165 52.329 1.00 84.19 822 GLU A CA 1
ATOM 6332 C C . GLU A 1 822 ? -0.185 -16.961 51.663 1.00 84.19 822 GLU A C 1
ATOM 6334 O O . GLU A 1 822 ? 0.704 -16.417 52.313 1.00 84.19 822 GLU A O 1
ATOM 6339 N N . GLU A 1 823 ? -0.018 -17.348 50.395 1.00 87.19 823 GLU A N 1
ATOM 6340 C CA . GLU A 1 823 ? 1.276 -17.447 49.716 1.00 87.19 823 GLU A CA 1
ATOM 6341 C C . GLU A 1 823 ? 1.401 -16.463 48.551 1.00 87.19 823 GLU A C 1
ATOM 6343 O O . GLU A 1 823 ? 0.726 -16.594 47.529 1.00 87.19 823 GLU A O 1
ATOM 6348 N N . TRP A 1 824 ? 2.289 -15.483 48.719 1.00 86.88 824 TRP A N 1
ATOM 6349 C CA . TRP A 1 824 ? 2.558 -14.446 47.726 1.00 86.88 824 TRP A CA 1
ATOM 6350 C C . TRP A 1 824 ? 4.052 -14.212 47.557 1.00 86.88 824 TRP A C 1
ATOM 6352 O O . TRP A 1 824 ? 4.835 -14.387 48.494 1.00 86.88 824 TRP A O 1
ATOM 6362 N N . TYR A 1 825 ? 4.424 -13.734 46.377 1.00 87.81 825 TYR A N 1
ATOM 6363 C CA . TYR A 1 825 ? 5.781 -13.405 45.985 1.00 87.81 825 TYR A CA 1
ATOM 6364 C C . TYR A 1 825 ? 5.882 -11.940 45.571 1.00 87.81 825 TYR A C 1
ATOM 6366 O O . TYR A 1 825 ? 4.969 -11.368 44.978 1.00 87.81 825 TYR A O 1
ATOM 6374 N N . ALA A 1 826 ? 7.010 -11.317 45.899 1.00 85.19 826 ALA A N 1
ATOM 6375 C CA . ALA A 1 826 ? 7.289 -9.936 45.554 1.00 85.19 826 ALA A CA 1
ATOM 6376 C C . ALA A 1 826 ? 8.755 -9.751 45.170 1.00 85.19 826 ALA A C 1
ATOM 6378 O O . ALA A 1 826 ? 9.655 -10.198 45.881 1.00 85.19 826 ALA A O 1
ATOM 6379 N N . ILE A 1 827 ? 9.026 -9.032 44.085 1.00 85.44 827 ILE A N 1
ATOM 6380 C CA . ILE A 1 827 ? 10.379 -8.581 43.748 1.00 85.44 827 ILE A CA 1
ATOM 6381 C C . ILE A 1 827 ? 10.528 -7.128 44.167 1.00 85.44 827 ILE A C 1
ATOM 6383 O O . ILE A 1 827 ? 9.704 -6.300 43.810 1.00 85.44 827 ILE A O 1
ATOM 6387 N N . ARG A 1 828 ? 11.594 -6.797 44.901 1.00 79.25 828 ARG A N 1
ATOM 6388 C CA . ARG A 1 828 ? 11.865 -5.435 45.385 1.00 79.25 828 ARG A CA 1
ATOM 6389 C C . ARG A 1 828 ? 13.211 -4.907 44.895 1.00 79.25 828 ARG A C 1
ATOM 6391 O O . ARG A 1 828 ? 14.242 -5.522 45.169 1.00 79.25 828 ARG A O 1
ATOM 6398 N N . GLY A 1 829 ? 13.187 -3.701 44.312 1.00 73.12 829 GLY A N 1
ATOM 6399 C CA . GLY A 1 829 ? 14.327 -2.785 44.152 1.00 73.12 829 GLY A CA 1
ATOM 6400 C C . GLY A 1 829 ? 14.890 -2.663 42.727 1.00 73.12 829 GLY A C 1
ATOM 6401 O O . GLY A 1 829 ? 15.512 -3.597 42.237 1.00 73.12 829 GLY A O 1
ATOM 6402 N N . ALA A 1 830 ? 14.811 -1.474 42.107 1.00 64.88 830 ALA A N 1
ATOM 6403 C CA . ALA A 1 830 ? 15.287 -1.210 40.733 1.00 64.88 830 ALA A CA 1
ATOM 6404 C C . ALA A 1 830 ? 16.741 -1.589 40.468 1.00 64.88 830 ALA A C 1
ATOM 6406 O O . ALA A 1 830 ? 17.071 -2.136 39.422 1.00 64.88 830 ALA A O 1
ATOM 6407 N N . LYS A 1 831 ? 17.648 -1.212 41.376 1.00 67.44 831 LYS A N 1
ATOM 6408 C CA . LYS A 1 831 ? 19.095 -1.345 41.132 1.00 67.44 831 LYS A CA 1
ATOM 6409 C C . LYS A 1 831 ? 19.640 -2.721 41.500 1.00 67.44 831 LYS A C 1
ATOM 6411 O O . LYS A 1 831 ? 20.689 -3.109 40.994 1.00 67.44 831 LYS A O 1
ATOM 6416 N N . LYS A 1 832 ? 18.983 -3.402 42.439 1.00 76.19 832 LYS A N 1
ATOM 6417 C CA . LYS A 1 832 ? 19.361 -4.713 42.977 1.00 76.19 832 LYS A CA 1
ATOM 6418 C C . LYS A 1 832 ? 18.078 -5.454 43.362 1.00 76.19 832 LYS A C 1
ATOM 6420 O O . LYS A 1 832 ? 17.734 -5.448 44.545 1.00 76.19 832 LYS A O 1
ATOM 6425 N N . PRO A 1 833 ? 17.354 -6.009 42.378 1.00 83.75 833 PRO A N 1
ATOM 6426 C CA . PRO A 1 833 ? 16.101 -6.686 42.650 1.00 83.75 833 PRO A CA 1
ATOM 6427 C C . PRO A 1 833 ? 16.355 -7.921 43.515 1.00 83.75 833 PRO A C 1
ATOM 6429 O O . PRO A 1 833 ? 17.357 -8.620 43.354 1.00 83.75 833 PRO A O 1
ATOM 6432 N N . SER A 1 834 ? 15.450 -8.164 44.454 1.00 84.88 834 SER A N 1
ATOM 6433 C CA . SER A 1 834 ? 15.468 -9.317 45.356 1.00 84.88 834 SER A CA 1
ATOM 6434 C C . SER A 1 834 ? 14.070 -9.908 45.434 1.00 84.88 834 SER A C 1
ATOM 6436 O O . SER A 1 834 ? 13.109 -9.145 45.491 1.00 84.88 834 SER A O 1
ATOM 6438 N N . LEU A 1 835 ? 13.966 -11.236 45.409 1.00 89.12 835 LEU A N 1
ATOM 6439 C CA . LEU A 1 835 ? 12.699 -11.955 45.519 1.00 89.12 835 LEU A CA 1
ATOM 6440 C C . LEU A 1 835 ? 12.370 -12.209 46.992 1.00 89.12 835 LEU A C 1
ATOM 6442 O O . LEU A 1 835 ? 13.237 -12.598 47.772 1.00 89.12 835 LEU A O 1
ATOM 6446 N N . TRP A 1 836 ? 11.118 -12.003 47.361 1.00 87.75 836 TRP A N 1
ATOM 6447 C CA . TRP A 1 836 ? 10.587 -12.191 48.700 1.00 87.75 836 TRP A CA 1
ATOM 6448 C C . TRP A 1 836 ? 9.310 -13.014 48.622 1.00 87.75 836 TRP A C 1
ATOM 6450 O O . TRP A 1 836 ? 8.563 -12.894 47.656 1.00 87.75 836 TRP A O 1
ATOM 6460 N N . GLU A 1 837 ? 9.055 -13.808 49.652 1.00 89.19 837 GLU A N 1
ATOM 6461 C CA . GLU A 1 837 ? 7.837 -14.599 49.800 1.00 89.19 837 GLU A CA 1
ATOM 6462 C C . GLU A 1 837 ? 7.141 -14.268 51.122 1.00 89.19 837 GLU A C 1
ATOM 6464 O O . GLU A 1 837 ? 7.785 -13.910 52.111 1.00 89.19 837 GLU A O 1
ATOM 6469 N N . THR A 1 838 ? 5.827 -14.418 51.163 1.00 87.25 838 THR A N 1
ATOM 6470 C CA . THR A 1 838 ? 5.028 -14.460 52.390 1.00 87.25 838 THR A CA 1
ATOM 6471 C C . THR A 1 838 ? 4.217 -15.745 52.391 1.00 87.25 838 THR A C 1
ATOM 6473 O O . THR A 1 838 ? 3.849 -16.236 51.331 1.00 87.25 838 THR A O 1
ATOM 6476 N N . LYS A 1 839 ? 3.966 -16.297 53.581 1.00 87.06 839 LYS A N 1
ATOM 6477 C CA . LYS A 1 839 ? 3.147 -17.506 53.801 1.00 87.06 839 LYS A CA 1
ATOM 6478 C C . LYS A 1 839 ? 2.018 -17.261 54.801 1.00 87.06 839 LYS A C 1
ATOM 6480 O O . LYS A 1 839 ? 1.517 -18.183 55.431 1.00 87.06 839 LYS A O 1
ATOM 6485 N N . ASN A 1 840 ? 1.687 -15.992 55.028 1.00 84.06 840 ASN A N 1
ATOM 6486 C CA . ASN A 1 840 ? 0.641 -15.569 55.951 1.00 84.06 840 ASN A CA 1
ATOM 6487 C C . ASN A 1 840 ? -0.160 -14.376 55.414 1.00 84.06 840 ASN A C 1
ATOM 6489 O O . ASN A 1 840 ? -0.561 -13.503 56.183 1.00 84.06 840 ASN A O 1
ATOM 6493 N N . GLY A 1 841 ? -0.374 -14.323 54.097 1.00 77.31 841 GLY A N 1
ATOM 6494 C CA . GLY A 1 841 ? -1.234 -13.313 53.476 1.00 77.31 841 GLY A CA 1
ATOM 6495 C C . GLY A 1 841 ? -0.674 -11.899 53.617 1.00 77.31 841 GLY A C 1
ATOM 6496 O O . GLY A 1 841 ? -1.414 -10.941 53.855 1.00 77.31 841 GLY A O 1
ATOM 6497 N N . GLY A 1 842 ? 0.652 -11.771 53.518 1.00 78.12 842 GLY A N 1
ATOM 6498 C CA . GLY A 1 842 ? 1.364 -10.496 53.533 1.00 78.12 842 GLY A CA 1
ATOM 6499 C C . GLY A 1 842 ? 1.657 -9.929 54.912 1.00 78.12 842 GLY A C 1
ATOM 6500 O O . GLY A 1 842 ? 2.275 -8.876 54.977 1.00 78.12 842 GLY A O 1
ATOM 6501 N N . VAL A 1 843 ? 1.291 -10.594 56.010 1.00 79.50 843 VAL A N 1
ATOM 6502 C CA . VAL A 1 843 ? 1.592 -10.075 57.357 1.00 79.50 843 VAL A CA 1
ATOM 6503 C C . VAL A 1 843 ? 3.107 -9.968 57.591 1.00 79.50 843 VAL A C 1
ATOM 6505 O O . VAL A 1 843 ? 3.603 -8.994 58.159 1.00 79.50 843 VAL A O 1
ATOM 6508 N N . SER A 1 844 ? 3.869 -10.950 57.109 1.00 81.50 844 SER A N 1
ATOM 6509 C CA . SER A 1 844 ? 5.333 -10.928 57.146 1.00 81.50 844 SER A CA 1
ATOM 6510 C C . SER A 1 844 ? 5.938 -11.541 55.890 1.00 81.50 844 SER A C 1
ATOM 6512 O O . SER A 1 844 ? 5.450 -12.562 55.400 1.00 81.50 844 SER A O 1
ATOM 6514 N N . TRP A 1 845 ? 7.050 -10.970 55.440 1.00 84.44 845 TRP A N 1
ATOM 6515 C CA . TRP A 1 845 ? 7.780 -11.384 54.249 1.00 84.44 845 TRP A CA 1
ATOM 6516 C C . TRP A 1 845 ? 9.198 -11.854 54.587 1.00 84.44 845 TRP A C 1
ATOM 6518 O O . TRP A 1 845 ? 9.907 -11.225 55.379 1.00 84.44 845 TRP A O 1
ATOM 6528 N N . SER A 1 846 ? 9.634 -12.931 53.941 1.00 87.19 846 SER A N 1
ATOM 6529 C CA . SER A 1 846 ? 10.980 -13.502 54.021 1.00 87.19 846 SER A CA 1
ATOM 6530 C C . SER A 1 846 ? 11.704 -13.418 52.680 1.00 87.19 846 SER A C 1
ATOM 6532 O O . SER A 1 846 ? 11.109 -13.615 51.626 1.00 87.19 846 SER A O 1
ATOM 6534 N N . LEU A 1 847 ? 13.007 -13.131 52.720 1.00 87.06 847 LEU A N 1
ATOM 6535 C CA . LEU A 1 847 ? 13.851 -13.064 51.527 1.00 87.06 847 LEU A CA 1
ATOM 6536 C C . LEU A 1 847 ? 14.075 -14.468 50.950 1.00 87.06 847 LEU A C 1
ATOM 6538 O O . LEU A 1 847 ? 14.568 -15.354 51.653 1.00 87.06 847 LEU A O 1
ATOM 6542 N N . VAL A 1 848 ? 13.803 -14.639 49.658 1.00 88.50 848 VAL A N 1
ATOM 6543 C CA . VAL A 1 848 ? 14.205 -15.820 48.893 1.00 88.50 848 VAL A CA 1
ATOM 6544 C C . VAL A 1 848 ? 15.643 -15.596 48.427 1.00 88.50 848 VAL A C 1
ATOM 6546 O O . VAL A 1 848 ? 15.920 -14.721 47.607 1.00 88.50 848 VAL A O 1
ATOM 6549 N N . ASN A 1 849 ? 16.588 -16.373 48.961 1.00 83.06 849 ASN A N 1
ATOM 6550 C CA . ASN A 1 849 ? 18.021 -16.261 48.648 1.00 83.06 849 ASN A CA 1
ATOM 6551 C C . ASN A 1 849 ? 18.376 -16.862 47.268 1.00 83.06 849 ASN A C 1
ATOM 6553 O O . ASN A 1 849 ? 19.274 -17.696 47.154 1.00 83.06 849 ASN A O 1
ATOM 6557 N N . GLY A 1 850 ? 17.665 -16.439 46.223 1.00 80.56 850 GLY A N 1
ATOM 6558 C CA . GLY A 1 850 ? 17.892 -16.813 44.829 1.00 80.56 850 GLY A CA 1
ATOM 6559 C C . GLY A 1 850 ? 18.571 -15.708 44.022 1.00 80.56 850 GLY A C 1
ATOM 6560 O O . GLY A 1 850 ? 18.526 -14.527 44.379 1.00 80.56 850 GLY A O 1
ATOM 6561 N N . ARG A 1 851 ? 19.214 -16.079 42.908 1.00 84.06 851 ARG A N 1
ATOM 6562 C CA . ARG A 1 851 ? 19.787 -15.105 41.964 1.00 84.06 851 ARG A CA 1
ATOM 6563 C C . ARG A 1 851 ? 18.815 -14.864 40.812 1.00 84.06 851 ARG A C 1
ATOM 6565 O O . ARG A 1 851 ? 18.622 -15.747 39.982 1.00 84.06 851 ARG A O 1
ATOM 6572 N N . LEU A 1 852 ? 18.273 -13.649 40.733 1.00 88.81 852 LEU A N 1
ATOM 6573 C CA . LEU A 1 852 ? 17.441 -13.227 39.606 1.00 88.81 852 LEU A CA 1
ATOM 6574 C C . LEU A 1 852 ? 18.279 -13.074 38.317 1.00 88.81 852 LEU A C 1
ATOM 6576 O O . LEU A 1 852 ? 19.461 -12.715 38.398 1.00 88.81 852 LEU A O 1
ATOM 6580 N N . PRO A 1 853 ? 17.698 -13.342 37.132 1.00 86.31 853 PRO A N 1
ATOM 6581 C CA . PRO A 1 853 ? 18.350 -13.102 35.848 1.00 86.31 853 PRO A CA 1
ATOM 6582 C C . PRO A 1 853 ? 18.700 -11.625 35.620 1.00 86.31 853 PRO A C 1
ATOM 6584 O O . PRO A 1 853 ? 18.000 -10.725 36.077 1.00 86.31 853 PRO A O 1
ATOM 6587 N N . ASP A 1 854 ? 19.766 -11.374 34.856 1.00 82.38 854 ASP A N 1
ATOM 6588 C CA . ASP A 1 854 ? 20.177 -10.015 34.494 1.00 82.38 854 ASP A CA 1
ATOM 6589 C C . ASP A 1 854 ? 19.230 -9.427 33.426 1.00 82.38 854 ASP A C 1
ATOM 6591 O O . ASP A 1 854 ? 18.968 -10.068 32.407 1.00 82.38 854 ASP A O 1
ATOM 6595 N N . GLY A 1 855 ? 18.743 -8.197 33.606 1.00 79.75 855 GLY A N 1
ATOM 6596 C CA . GLY A 1 855 ? 17.871 -7.513 32.641 1.00 79.75 855 GLY A CA 1
ATOM 6597 C C . GLY A 1 855 ? 16.813 -6.642 33.315 1.00 79.75 855 GLY A C 1
ATOM 6598 O O . GLY A 1 855 ? 16.863 -6.424 34.525 1.00 79.75 855 GLY A O 1
ATOM 6599 N N . VAL A 1 856 ? 15.870 -6.126 32.526 1.00 80.88 856 VAL A N 1
ATOM 6600 C CA . VAL A 1 856 ? 14.679 -5.453 33.065 1.00 80.88 856 VAL A CA 1
ATOM 6601 C C . VAL A 1 856 ? 13.638 -6.528 33.348 1.00 80.88 856 VAL A C 1
ATOM 6603 O O . VAL A 1 856 ? 13.221 -7.221 32.427 1.00 80.88 856 VAL A O 1
ATOM 6606 N N . LEU A 1 857 ? 13.273 -6.696 34.617 1.00 81.81 857 LEU A N 1
ATOM 6607 C CA . LEU A 1 857 ? 12.231 -7.631 35.038 1.00 81.81 857 LEU A CA 1
ATOM 6608 C C . LEU A 1 857 ? 10.873 -7.005 34.718 1.00 81.81 857 LEU A C 1
ATOM 6610 O O . LEU A 1 857 ? 10.601 -5.900 35.187 1.00 81.81 857 LEU A O 1
ATOM 6614 N N . GLU A 1 858 ? 10.076 -7.676 33.892 1.00 76.69 858 GLU A N 1
ATOM 6615 C CA . GLU A 1 858 ? 8.809 -7.138 33.378 1.00 76.69 858 GLU A CA 1
ATOM 6616 C C . GLU A 1 858 ? 7.606 -7.774 34.070 1.00 76.69 858 GLU A C 1
ATOM 6618 O O . GLU A 1 858 ? 6.699 -7.054 34.467 1.00 76.69 858 GLU A O 1
ATOM 6623 N N . GLN A 1 859 ? 7.635 -9.092 34.289 1.00 80.12 859 GLN A N 1
ATOM 6624 C CA . GLN A 1 859 ? 6.531 -9.824 34.910 1.00 80.12 859 GLN A CA 1
ATOM 6625 C C . GLN A 1 859 ? 7.039 -11.021 35.716 1.00 80.12 859 GLN A C 1
ATOM 6627 O O . GLN A 1 859 ? 8.033 -11.647 35.334 1.00 80.12 859 GLN A O 1
ATOM 6632 N N . LEU A 1 860 ? 6.346 -11.320 36.815 1.00 83.75 860 LEU A N 1
ATOM 6633 C CA . LEU A 1 860 ? 6.533 -12.485 37.676 1.00 83.75 860 LEU A CA 1
ATOM 6634 C C . LEU A 1 860 ? 5.214 -13.266 37.736 1.00 83.75 860 LEU A C 1
ATOM 6636 O O . LEU A 1 860 ? 4.183 -12.640 37.942 1.00 83.75 860 LEU A O 1
ATOM 6640 N N . ASP A 1 861 ? 5.269 -14.589 37.581 1.00 84.06 861 ASP A N 1
ATOM 6641 C CA . ASP A 1 861 ? 4.093 -15.473 37.619 1.00 84.06 861 ASP A CA 1
ATOM 6642 C C . ASP A 1 861 ? 4.464 -16.821 38.264 1.00 84.06 861 ASP A C 1
ATOM 6644 O O . ASP A 1 861 ? 5.278 -17.572 37.723 1.00 84.06 861 ASP A O 1
ATOM 6648 N N . PHE A 1 862 ? 3.931 -17.131 39.441 1.00 82.12 862 PHE A N 1
ATOM 6649 C CA . PHE A 1 862 ? 4.094 -18.402 40.137 1.00 82.12 862 PHE A CA 1
ATOM 6650 C C . PHE A 1 862 ? 2.818 -19.235 40.014 1.00 82.12 862 PHE A C 1
ATOM 6652 O O . PHE A 1 862 ? 1.765 -18.917 40.550 1.00 82.12 862 PHE A O 1
ATOM 6659 N N . VAL A 1 863 ? 2.950 -20.407 39.398 1.00 76.44 863 VAL A N 1
ATOM 6660 C CA . VAL A 1 863 ? 1.840 -21.366 39.253 1.00 76.44 863 VAL A CA 1
ATOM 6661 C C . VAL A 1 863 ? 1.746 -22.323 40.441 1.00 76.44 863 VAL A C 1
ATOM 6663 O O . VAL A 1 863 ? 0.754 -23.022 40.637 1.00 76.44 863 VAL A O 1
ATOM 6666 N N . HIS A 1 864 ? 2.831 -22.420 41.211 1.00 80.06 864 HIS A N 1
ATOM 6667 C CA . HIS A 1 864 ? 2.981 -23.303 42.358 1.00 80.06 864 HIS A CA 1
ATOM 6668 C C . HIS A 1 864 ? 4.145 -22.817 43.230 1.00 80.06 864 HIS A C 1
ATOM 6670 O O . HIS A 1 864 ? 5.085 -22.226 42.713 1.00 80.06 864 HIS A O 1
ATOM 6676 N N . HIS A 1 865 ? 4.187 -23.186 44.515 1.00 82.56 865 HIS A N 1
ATOM 6677 C CA . HIS A 1 865 ? 5.239 -22.753 45.455 1.00 82.56 865 HIS A CA 1
ATOM 6678 C C . HIS A 1 865 ? 6.691 -23.065 45.028 1.00 82.56 865 HIS A C 1
ATOM 6680 O O . HIS A 1 865 ? 7.642 -22.507 45.564 1.00 82.56 865 HIS A O 1
ATOM 6686 N N . ASN A 1 866 ? 6.876 -23.977 44.068 1.00 81.94 866 ASN A N 1
ATOM 6687 C CA . ASN A 1 866 ? 8.183 -24.299 43.490 1.00 81.94 866 ASN A CA 1
ATOM 6688 C C . ASN A 1 866 ? 8.335 -23.817 42.045 1.00 81.94 866 ASN A C 1
ATOM 6690 O O . ASN A 1 866 ? 9.462 -23.662 41.589 1.00 81.94 866 ASN A O 1
ATOM 6694 N N . VAL A 1 867 ? 7.239 -23.631 41.309 1.00 81.38 867 VAL A N 1
ATOM 6695 C CA . VAL A 1 867 ? 7.286 -23.405 39.862 1.00 81.38 867 VAL A CA 1
ATOM 6696 C C . VAL A 1 867 ? 6.833 -21.990 39.566 1.00 81.38 867 VAL A C 1
ATOM 6698 O O . VAL A 1 867 ? 5.699 -21.625 39.867 1.00 81.38 867 VAL A O 1
ATOM 6701 N N . GLY A 1 868 ? 7.720 -21.217 38.953 1.00 82.88 868 GLY A N 1
ATOM 6702 C CA . GLY A 1 868 ? 7.442 -19.841 38.575 1.00 82.88 868 GLY A CA 1
ATOM 6703 C C . GLY A 1 868 ? 8.139 -19.446 37.286 1.00 82.88 868 GLY A C 1
ATOM 6704 O O . GLY A 1 868 ? 9.109 -20.072 36.852 1.00 82.88 868 GLY A O 1
ATOM 6705 N N . TYR A 1 869 ? 7.639 -18.384 36.685 1.00 84.69 869 TYR A N 1
ATOM 6706 C CA . TYR A 1 869 ? 8.072 -17.820 35.427 1.00 84.69 869 TYR A CA 1
ATOM 6707 C C . TYR A 1 869 ? 8.405 -16.344 35.621 1.00 84.69 869 TYR A C 1
ATOM 6709 O O . TYR A 1 869 ? 7.826 -15.641 36.448 1.00 84.69 869 TYR A O 1
ATOM 6717 N N . LEU A 1 870 ? 9.400 -15.885 34.871 1.00 83.62 870 LEU A N 1
ATOM 6718 C CA . LEU A 1 870 ? 9.871 -14.511 34.922 1.00 83.62 870 LEU A CA 1
ATOM 6719 C C . LEU A 1 870 ? 10.154 -14.026 33.505 1.00 83.62 870 LEU A C 1
ATOM 6721 O O . LEU A 1 870 ? 10.998 -14.590 32.797 1.00 83.62 870 LEU A O 1
ATOM 6725 N N . LEU A 1 871 ? 9.460 -12.963 33.106 1.00 80.81 871 LEU A N 1
ATOM 6726 C CA . LEU A 1 871 ? 9.692 -12.282 31.840 1.00 80.81 871 LEU A CA 1
ATOM 6727 C C . LEU A 1 871 ? 10.774 -11.220 32.034 1.00 80.81 871 LEU A C 1
ATOM 6729 O O . LEU A 1 871 ? 10.655 -10.323 32.872 1.00 80.81 871 LEU A O 1
ATOM 6733 N N . VAL A 1 872 ? 11.856 -11.336 31.265 1.00 78.94 872 VAL A N 1
ATOM 6734 C CA . VAL A 1 872 ? 13.028 -10.468 31.394 1.00 78.94 872 VAL A CA 1
ATOM 6735 C C . VAL A 1 872 ? 13.389 -9.868 30.046 1.00 78.94 872 VAL A C 1
ATOM 6737 O O . VAL A 1 872 ? 13.793 -10.580 29.120 1.00 78.94 872 VAL A O 1
ATOM 6740 N N . ARG A 1 873 ? 13.327 -8.540 29.941 1.00 77.25 873 ARG A N 1
ATOM 6741 C CA . ARG A 1 873 ? 13.793 -7.816 28.760 1.00 77.25 873 ARG A CA 1
ATOM 6742 C C . ARG A 1 873 ? 15.298 -7.626 28.779 1.00 77.25 873 ARG A C 1
ATOM 6744 O O . ARG A 1 873 ? 15.876 -7.002 29.675 1.00 77.25 873 ARG A O 1
ATOM 6751 N N . GLN A 1 874 ? 15.933 -8.146 27.732 1.00 71.69 874 GLN A N 1
ATOM 6752 C CA . GLN A 1 874 ? 17.367 -8.059 27.485 1.00 71.69 874 GLN A CA 1
ATOM 6753 C C . GLN A 1 874 ? 17.605 -7.453 26.097 1.00 71.69 874 GLN A C 1
ATOM 6755 O O . GLN A 1 874 ? 17.319 -8.064 25.069 1.00 71.69 874 GLN A O 1
ATOM 6760 N N . ALA A 1 875 ? 18.181 -6.250 26.053 1.00 67.75 875 ALA A N 1
ATOM 6761 C CA . ALA A 1 875 ? 18.435 -5.515 24.812 1.00 67.75 875 ALA A CA 1
ATOM 6762 C C . ALA A 1 875 ? 17.158 -5.301 23.962 1.00 67.75 875 ALA A C 1
ATOM 6764 O O . ALA A 1 875 ? 16.298 -4.526 24.367 1.00 67.75 875 ALA A O 1
ATOM 6765 N N . ALA A 1 876 ? 17.052 -5.943 22.791 1.00 55.28 876 ALA A N 1
ATOM 6766 C CA . ALA A 1 876 ? 15.959 -5.763 21.826 1.00 55.28 876 ALA A CA 1
ATOM 6767 C C . ALA A 1 876 ? 14.870 -6.859 21.885 1.00 55.28 876 ALA A C 1
ATOM 6769 O O . ALA A 1 876 ? 14.003 -6.881 21.016 1.00 55.28 876 ALA A O 1
ATOM 6770 N N . ALA A 1 877 ? 14.918 -7.778 22.861 1.00 58.03 877 ALA A N 1
ATOM 6771 C CA . ALA A 1 877 ? 13.942 -8.864 22.992 1.00 58.03 877 ALA A CA 1
ATOM 6772 C C . ALA A 1 877 ? 13.669 -9.236 24.461 1.00 58.03 877 ALA A C 1
ATOM 6774 O O . ALA A 1 877 ? 14.572 -9.180 25.301 1.00 58.03 877 ALA A O 1
ATOM 6775 N N . SER A 1 878 ? 12.439 -9.659 24.757 1.00 66.44 878 SER A N 1
ATOM 6776 C CA . SER A 1 878 ? 12.073 -10.259 26.047 1.00 66.44 878 SER A CA 1
ATOM 6777 C C . SER A 1 878 ? 12.306 -11.772 26.017 1.00 66.44 878 SER A C 1
ATOM 6779 O O . SER A 1 878 ? 12.133 -12.423 24.985 1.00 66.44 878 SER A O 1
ATOM 6781 N N . ARG A 1 879 ? 12.789 -12.327 27.132 1.00 73.56 879 ARG A N 1
ATOM 6782 C CA . ARG A 1 879 ? 13.084 -13.754 27.316 1.00 73.56 879 ARG A CA 1
ATOM 6783 C C . ARG A 1 879 ? 12.358 -14.283 28.538 1.00 73.56 879 ARG A C 1
ATOM 6785 O O . ARG A 1 879 ? 12.274 -13.593 29.549 1.00 73.56 879 ARG A O 1
ATOM 6792 N N . ILE A 1 880 ? 11.916 -15.532 28.450 1.00 75.50 880 ILE A N 1
ATOM 6793 C CA . ILE A 1 880 ? 11.218 -16.215 29.535 1.00 75.50 880 ILE A CA 1
ATOM 6794 C C . ILE A 1 880 ? 12.219 -17.067 30.316 1.00 75.50 880 ILE A C 1
ATOM 6796 O O . ILE A 1 880 ? 12.990 -17.847 29.738 1.00 75.50 880 ILE A O 1
ATOM 6800 N N . TYR A 1 881 ? 12.201 -16.909 31.633 1.00 81.56 881 TYR A N 1
ATOM 6801 C CA . TYR A 1 881 ? 12.925 -17.735 32.586 1.00 81.56 881 TYR A CA 1
ATOM 6802 C C . TYR A 1 881 ? 11.936 -18.555 33.409 1.00 81.56 881 TYR A C 1
ATOM 6804 O O . TYR A 1 881 ? 10.872 -18.058 33.751 1.00 81.56 881 TYR A O 1
ATOM 6812 N N . VAL A 1 882 ? 12.304 -19.788 33.746 1.00 82.81 882 VAL A N 1
ATOM 6813 C CA . VAL A 1 882 ? 11.525 -20.685 34.605 1.00 82.81 882 VAL A CA 1
ATOM 6814 C C . VAL A 1 882 ? 12.345 -21.087 35.828 1.00 82.81 882 VAL A C 1
ATOM 6816 O O . VAL A 1 882 ? 13.545 -21.354 35.720 1.00 82.81 882 VAL A O 1
ATOM 6819 N N . THR A 1 883 ? 11.701 -21.135 36.986 1.00 83.50 883 THR A N 1
ATOM 6820 C CA . THR A 1 883 ? 12.198 -21.768 38.209 1.00 83.50 883 THR A CA 1
ATOM 6821 C C . THR A 1 883 ? 11.333 -22.983 38.525 1.00 83.50 883 THR A C 1
ATOM 6823 O O . THR A 1 883 ? 10.138 -22.993 38.239 1.00 83.50 883 THR A O 1
ATOM 6826 N N . VAL A 1 884 ? 11.947 -24.022 39.086 1.00 85.94 884 VAL A N 1
ATOM 6827 C CA . VAL A 1 884 ? 11.262 -25.222 39.602 1.00 85.94 884 VAL A CA 1
ATOM 6828 C C . VAL A 1 884 ? 11.642 -25.501 41.063 1.00 85.94 884 VAL A C 1
ATOM 6830 O O . VAL A 1 884 ? 11.367 -26.579 41.586 1.00 85.94 884 VAL A O 1
ATOM 6833 N N . ASP A 1 885 ? 12.296 -24.535 41.713 1.00 85.44 885 ASP A N 1
ATOM 6834 C CA . ASP A 1 885 ? 12.799 -24.598 43.086 1.00 85.44 885 ASP A CA 1
ATOM 6835 C C . ASP A 1 885 ? 12.416 -23.364 43.926 1.00 85.44 885 ASP A C 1
ATOM 6837 O O . ASP A 1 885 ? 13.107 -23.012 44.882 1.00 85.44 885 ASP A O 1
ATOM 6841 N N . GLY A 1 886 ? 11.308 -22.703 43.575 1.00 83.69 886 GLY A N 1
ATOM 6842 C CA . GLY A 1 886 ? 10.747 -21.589 44.348 1.00 83.69 886 GLY A CA 1
ATOM 6843 C C . GLY A 1 886 ? 11.498 -20.270 44.157 1.00 83.69 886 GLY A C 1
ATOM 6844 O O . GLY A 1 886 ? 11.500 -19.416 45.039 1.00 83.69 886 GLY A O 1
ATOM 6845 N N . GLY A 1 887 ? 12.176 -20.099 43.019 1.00 86.31 887 GLY A N 1
ATOM 6846 C CA . GLY A 1 887 ? 12.907 -18.880 42.673 1.00 86.31 887 GLY A CA 1
ATOM 6847 C C . GLY A 1 887 ? 14.359 -18.847 43.147 1.00 86.31 887 GLY A C 1
ATOM 6848 O O . GLY A 1 887 ? 14.991 -17.788 43.054 1.00 86.31 887 GLY A O 1
ATOM 6849 N N . LEU A 1 888 ? 14.910 -19.973 43.619 1.00 87.25 888 LEU A N 1
ATOM 6850 C CA . LEU A 1 888 ? 16.329 -20.085 43.977 1.00 87.25 888 LEU A CA 1
ATOM 6851 C C . LEU A 1 888 ? 17.215 -20.069 42.723 1.00 87.25 888 LEU A C 1
ATOM 6853 O O . LEU A 1 888 ? 18.223 -19.349 42.685 1.00 87.25 888 LEU A O 1
ATOM 6857 N N . VAL A 1 889 ? 16.812 -20.810 41.686 1.00 85.56 889 VAL A N 1
ATOM 6858 C CA . VAL A 1 889 ? 17.488 -20.892 40.387 1.00 85.56 889 VAL A CA 1
ATOM 6859 C C . VAL A 1 889 ? 16.501 -20.634 39.246 1.00 85.56 889 VAL A C 1
ATOM 6861 O O . VAL A 1 889 ? 15.386 -21.149 39.223 1.00 85.56 889 VAL A O 1
ATOM 6864 N N . TRP A 1 890 ? 16.949 -19.847 38.263 1.00 84.88 890 TRP A N 1
ATOM 6865 C CA . TRP A 1 890 ? 16.183 -19.480 37.071 1.00 84.88 890 TRP A CA 1
ATOM 6866 C C . TRP A 1 890 ? 16.885 -19.956 35.796 1.00 84.88 890 TRP A C 1
ATOM 6868 O O . TRP A 1 890 ? 18.058 -19.646 35.562 1.00 84.88 890 TRP A O 1
ATOM 6878 N N . HIS A 1 891 ? 16.159 -20.665 34.935 1.00 81.12 891 HIS A N 1
ATOM 6879 C CA . HIS A 1 891 ? 16.646 -21.194 33.662 1.00 81.12 891 HIS A CA 1
ATOM 6880 C C . HIS A 1 891 ? 15.957 -20.508 32.482 1.00 81.12 891 HIS A C 1
ATOM 6882 O O . HIS A 1 891 ? 14.736 -20.439 32.435 1.00 81.12 891 HIS A O 1
ATOM 6888 N N . ALA A 1 892 ? 16.726 -20.027 31.501 1.00 77.75 892 ALA A N 1
ATOM 6889 C CA . ALA A 1 892 ? 16.154 -19.468 30.277 1.00 77.75 892 ALA A CA 1
ATOM 6890 C C . ALA A 1 892 ? 15.544 -20.580 29.408 1.00 77.75 892 ALA A C 1
ATOM 6892 O O . ALA A 1 892 ? 16.235 -21.547 29.065 1.00 77.75 892 ALA A O 1
ATOM 6893 N N . LEU A 1 893 ? 14.291 -20.411 28.986 1.00 67.81 893 LEU A N 1
ATOM 6894 C CA . LEU A 1 893 ? 13.668 -21.287 27.996 1.00 67.81 893 LEU A CA 1
ATOM 6895 C C . LEU A 1 893 ? 14.345 -21.050 26.635 1.00 67.81 893 LEU A C 1
ATOM 6897 O O . LEU A 1 893 ? 14.256 -19.974 26.047 1.00 67.81 893 LEU A O 1
ATOM 6901 N N . THR A 1 894 ? 15.096 -22.043 26.148 1.00 56.00 894 THR A N 1
ATOM 6902 C CA . THR A 1 894 ? 15.804 -21.990 24.856 1.00 56.00 894 THR A CA 1
ATOM 6903 C C . THR A 1 894 ? 15.397 -23.157 23.965 1.00 56.00 894 THR A C 1
ATOM 6905 O O . THR A 1 894 ? 15.032 -24.230 24.442 1.00 56.00 894 THR A O 1
ATOM 6908 N N . ASN A 1 895 ? 15.462 -22.946 22.648 1.00 38.25 895 ASN A N 1
ATOM 6909 C CA . ASN A 1 895 ? 15.059 -23.921 21.640 1.00 38.25 895 ASN A CA 1
ATOM 6910 C C . ASN A 1 895 ? 16.050 -25.102 21.600 1.00 38.25 895 ASN A C 1
ATOM 6912 O O . ASN A 1 895 ? 17.003 -25.100 20.822 1.00 38.25 895 ASN A O 1
ATOM 6916 N N . ARG A 1 896 ? 15.874 -26.107 22.463 1.00 35.91 896 ARG A N 1
ATOM 6917 C CA . ARG A 1 896 ? 16.611 -27.374 22.361 1.00 35.91 896 ARG A CA 1
ATOM 6918 C C . ARG A 1 896 ? 15.834 -28.363 21.497 1.00 35.91 896 ARG A C 1
ATOM 6920 O O . ARG A 1 896 ? 15.098 -29.208 21.996 1.00 35.91 896 ARG A O 1
ATOM 6927 N N . THR A 1 897 ? 16.094 -28.343 20.194 1.00 33.62 897 THR A N 1
ATOM 6928 C CA . THR A 1 897 ? 16.265 -29.615 19.482 1.00 33.62 897 THR A CA 1
ATOM 6929 C C . THR A 1 897 ? 17.643 -30.163 19.849 1.00 33.62 897 THR A C 1
ATOM 6931 O O . THR A 1 897 ? 18.620 -29.437 19.722 1.00 33.62 897 THR A O 1
ATOM 6934 N N . THR A 1 898 ? 17.678 -31.428 20.280 1.00 34.44 898 THR A N 1
ATOM 6935 C CA . THR A 1 898 ? 18.813 -32.228 20.795 1.00 34.44 898 THR A CA 1
ATOM 6936 C C . THR A 1 898 ? 19.195 -32.016 22.263 1.00 34.44 898 THR A C 1
ATOM 6938 O O . THR A 1 898 ? 20.160 -31.334 22.574 1.00 34.44 898 THR A O 1
ATOM 6941 N N . GLU A 1 899 ? 18.466 -32.679 23.164 1.00 28.59 899 GLU A N 1
ATOM 6942 C CA . GLU A 1 899 ? 19.034 -33.705 24.058 1.00 28.59 899 GLU A CA 1
ATOM 6943 C C . GLU A 1 899 ? 17.886 -34.460 24.749 1.00 28.59 899 GLU A C 1
ATOM 6945 O O . GLU A 1 899 ? 17.211 -33.935 25.628 1.00 28.59 899 GLU A O 1
ATOM 6950 N N . ARG A 1 900 ? 17.648 -35.710 24.330 1.00 32.31 900 ARG A N 1
ATOM 6951 C CA . ARG A 1 900 ? 17.062 -36.718 25.219 1.00 32.31 900 ARG A CA 1
ATOM 6952 C C . ARG A 1 900 ? 18.152 -37.105 26.217 1.00 32.31 900 ARG A C 1
ATOM 6954 O O . ARG A 1 900 ? 19.161 -37.642 25.765 1.00 32.31 900 ARG A O 1
ATOM 6961 N N . ALA A 1 901 ? 17.911 -36.882 27.507 1.00 27.25 901 ALA A N 1
ATOM 6962 C CA . ALA A 1 901 ? 18.157 -37.800 28.633 1.00 27.25 901 ALA A CA 1
ATOM 6963 C C . ALA A 1 901 ? 18.245 -37.007 29.948 1.00 27.25 901 ALA A C 1
ATOM 6965 O O . ALA A 1 901 ? 19.082 -36.113 30.058 1.00 27.25 901 ALA A O 1
ATOM 6966 N N . GLY A 1 902 ? 17.432 -37.394 30.935 1.00 30.06 902 GLY A N 1
ATOM 6967 C CA . GLY A 1 902 ? 17.491 -36.916 32.317 1.00 30.06 902 GLY A CA 1
ATOM 6968 C C . GLY A 1 902 ? 16.114 -36.698 32.892 1.00 30.06 902 GLY A C 1
ATOM 6969 O O . GLY A 1 902 ? 15.789 -35.511 33.079 1.00 30.06 902 GLY A O 1
#

pLDDT: mean 71.07, std 19.96, range [21.61, 97.62]